Protein AF-0000000076551072 (afdb_homodimer)

Structure (mmCIF, N/CA/C/O backbone):
data_AF-0000000076551072-model_v1
#
loop_
_entity.id
_entity.type
_entity.pdbx_description
1 polymer 'YVTN family beta-propeller protein'
#
loop_
_atom_site.group_PDB
_atom_site.id
_atom_site.type_symbol
_atom_site.label_atom_id
_atom_site.label_alt_id
_atom_site.label_comp_id
_atom_site.label_asym_id
_atom_site.label_entity_id
_atom_site.label_seq_id
_atom_site.pdbx_PDB_ins_code
_atom_site.Cartn_x
_atom_site.Cartn_y
_atom_site.Cartn_z
_atom_site.occupancy
_atom_site.B_iso_or_equiv
_atom_site.auth_seq_id
_atom_site.auth_comp_id
_atom_site.auth_asym_id
_atom_site.auth_atom_id
_atom_site.pdbx_PDB_model_num
ATOM 1 N N . MET A 1 1 ? -1.046 21.547 30.141 1 57.41 1 MET A N 1
ATOM 2 C CA . MET A 1 1 ? -1.125 22.844 29.484 1 57.41 1 MET A CA 1
ATOM 3 C C . MET A 1 1 ? -2.574 23.297 29.328 1 57.41 1 MET A C 1
ATOM 5 O O . MET A 1 1 ? -3.473 22.453 29.188 1 57.41 1 MET A O 1
ATOM 9 N N . PRO A 1 2 ? -2.822 24.484 29.484 1 77.69 2 PRO A N 1
ATOM 10 C CA . PRO A 1 2 ? -4.199 24.938 29.281 1 77.69 2 PRO A CA 1
ATOM 11 C C . PRO A 1 2 ? -4.703 24.688 27.859 1 77.69 2 PRO A C 1
ATOM 13 O O . PRO A 1 2 ? -3.922 24.734 26.906 1 77.69 2 PRO A O 1
ATOM 16 N N . ILE A 1 3 ? -5.953 24.234 27.734 1 86.25 3 ILE A N 1
ATOM 17 C CA . ILE A 1 3 ? -6.516 24 26.406 1 86.25 3 ILE A CA 1
ATOM 18 C C . ILE A 1 3 ? -6.773 25.344 25.719 1 86.25 3 ILE A C 1
ATOM 20 O O . ILE A 1 3 ? -7.062 26.344 26.375 1 86.25 3 ILE A O 1
ATOM 24 N N . PRO A 1 4 ? -6.609 25.438 24.516 1 89.44 4 PRO A N 1
ATOM 25 C CA . PRO A 1 4 ? -6.785 26.703 23.797 1 89.44 4 PRO A CA 1
ATOM 26 C C . PRO A 1 4 ? -8.227 27.188 23.812 1 89.44 4 PRO A C 1
ATOM 28 O O . PRO A 1 4 ? -9.164 26.391 23.781 1 89.44 4 PRO A O 1
ATOM 31 N N . VAL A 1 5 ? -8.383 28.484 23.812 1 91.94 5 VAL A N 1
ATOM 32 C CA . VAL A 1 5 ? -9.68 29.141 23.703 1 91.94 5 VAL A CA 1
ATOM 33 C C . VAL A 1 5 ? -9.961 29.5 22.25 1 91.94 5 VAL A C 1
ATOM 35 O O . VAL A 1 5 ? -9.109 30.078 21.562 1 91.94 5 VAL A O 1
ATOM 38 N N . PRO A 1 6 ? -11.164 29.156 21.734 1 94.5 6 PRO A N 1
ATOM 39 C CA . PRO A 1 6 ? -11.469 29.516 20.344 1 94.5 6 PRO A CA 1
ATOM 40 C C . PRO A 1 6 ? -11.406 31.031 20.094 1 94.5 6 PRO A C 1
ATOM 42 O O . PRO A 1 6 ? -11.953 31.812 20.875 1 94.5 6 PRO A O 1
ATOM 45 N N . THR A 1 7 ? -10.758 31.438 19.062 1 93.31 7 THR A N 1
ATOM 46 C CA . THR A 1 7 ? -10.727 32.812 18.625 1 93.31 7 THR A CA 1
ATOM 47 C C . THR A 1 7 ? -11.914 33.125 17.703 1 93.31 7 THR A C 1
ATOM 49 O O . THR A 1 7 ? -12.07 32.5 16.656 1 93.31 7 THR A O 1
ATOM 52 N N . THR A 1 8 ? -12.75 34.094 18.062 1 95.81 8 THR A N 1
ATOM 53 C CA . THR A 1 8 ? -13.922 34.438 17.266 1 95.81 8 THR A CA 1
ATOM 54 C C . THR A 1 8 ? -13.508 35.031 15.906 1 95.81 8 THR A C 1
ATOM 56 O O . THR A 1 8 ? -12.781 36 15.844 1 95.81 8 THR A O 1
ATOM 59 N N . ILE A 1 9 ? -14 34.438 14.852 1 94.94 9 ILE A N 1
ATOM 60 C CA . ILE A 1 9 ? -13.617 34.906 13.523 1 94.94 9 ILE A CA 1
ATOM 61 C C . ILE A 1 9 ? -14.844 35.406 12.781 1 94.94 9 ILE A C 1
ATOM 63 O O . ILE A 1 9 ? -14.719 36.094 11.75 1 94.94 9 ILE A O 1
ATOM 67 N N . ALA A 1 10 ? -15.992 35.125 13.211 1 96.69 10 ALA A N 1
ATOM 68 C CA . ALA A 1 10 ? -17.234 35.594 12.625 1 96.69 10 ALA A CA 1
ATOM 69 C C . ALA A 1 10 ? -18.328 35.719 13.68 1 96.69 10 ALA A C 1
ATOM 71 O O . ALA A 1 10 ? -18.375 34.938 14.633 1 96.69 10 ALA A O 1
ATOM 72 N N . THR A 1 11 ? -19.172 36.656 13.562 1 96.81 11 THR A N 1
ATOM 73 C CA . THR A 1 11 ? -20.297 36.906 14.445 1 96.81 11 THR A CA 1
ATOM 74 C C . THR A 1 11 ? -21.578 37.125 13.641 1 96.81 11 THR A C 1
ATOM 76 O O . THR A 1 11 ? -21.578 37 12.414 1 96.81 11 THR A O 1
ATOM 79 N N . GLY A 1 12 ? -22.703 37.344 14.312 1 95.81 12 GLY A N 1
ATOM 80 C CA . GLY A 1 12 ? -23.938 37.688 13.648 1 95.81 12 GLY A CA 1
ATOM 81 C C . GLY A 1 12 ? -24.828 36.5 13.336 1 95.81 12 GLY A C 1
ATOM 82 O O . GLY A 1 12 ? -25.688 36.562 12.453 1 95.81 12 GLY A O 1
ATOM 83 N N . TYR A 1 13 ? -24.625 35.469 13.875 1 96.88 13 TYR A N 1
ATOM 84 C CA . TYR A 1 13 ? -25.5 34.312 13.758 1 96.88 13 TYR A CA 1
ATOM 85 C C . TYR A 1 13 ? -26.578 34.312 14.836 1 96.88 13 TYR A C 1
ATOM 87 O O . TYR A 1 13 ? -26.422 34.969 15.867 1 96.88 13 TYR A O 1
ATOM 95 N N . PHE A 1 14 ? -27.781 33.688 14.602 1 96.19 14 PHE A N 1
ATOM 96 C CA . PHE A 1 14 ? -28.953 33.688 15.469 1 96.19 14 PHE A CA 1
ATOM 97 C C . PHE A 1 14 ? -29.391 32.25 15.789 1 96.19 14 PHE A C 1
ATOM 99 O O . PHE A 1 14 ? -30.516 31.859 15.477 1 96.19 14 PHE A O 1
ATOM 106 N N . ASP A 1 15 ? -28.469 31.469 16.312 1 95.81 15 ASP A N 1
ATOM 107 C CA . ASP A 1 15 ? -28.688 30.078 16.719 1 95.81 15 ASP A CA 1
ATOM 108 C C . ASP A 1 15 ? -28.125 29.125 15.68 1 95.81 15 ASP A C 1
ATOM 110 O O . ASP A 1 15 ? -28.859 28.266 15.164 1 95.81 15 ASP A O 1
ATOM 114 N N . ALA A 1 16 ? -26.859 29.328 15.312 1 96.19 16 ALA A N 1
ATOM 115 C CA . ALA A 1 16 ? -26.141 28.453 14.383 1 96.19 16 ALA A CA 1
ATOM 116 C C . ALA A 1 16 ? -25.984 27.047 14.969 1 96.19 16 ALA A C 1
ATOM 118 O O . ALA A 1 16 ? -25.641 26.906 16.141 1 96.19 16 ALA A O 1
ATOM 119 N N . GLY A 1 17 ? -26.328 26.062 14.195 1 94.69 17 GLY A N 1
ATOM 120 C CA . GLY A 1 17 ? -26.266 24.672 14.625 1 94.69 17 GLY A CA 1
ATOM 121 C C . GLY A 1 17 ? -25.203 23.875 13.914 1 94.69 17 GLY A C 1
ATOM 122 O O . GLY A 1 17 ? -24.016 24.031 14.18 1 94.69 17 GLY A O 1
ATOM 123 N N . GLY A 1 18 ? -25.656 23.047 12.961 1 96.56 18 GLY A N 1
ATOM 124 C CA . GLY A 1 18 ? -24.75 22.188 12.219 1 96.56 18 GLY A CA 1
ATOM 125 C C . GLY A 1 18 ? -24.016 22.906 11.117 1 96.56 18 GLY A C 1
ATOM 126 O O . GLY A 1 18 ? -24.516 23.891 10.562 1 96.56 18 GLY A O 1
ATOM 127 N N . SER A 1 19 ? -22.844 22.438 10.828 1 97.81 19 SER A N 1
ATOM 128 C CA . SER A 1 19 ? -22.016 22.969 9.766 1 97.81 19 SER A CA 1
ATOM 129 C C . SER A 1 19 ? -21.203 21.875 9.086 1 97.81 19 SER A C 1
ATOM 131 O O . SER A 1 19 ? -21.047 20.781 9.633 1 97.81 19 SER A O 1
ATOM 133 N N . ASP A 1 20 ? -20.828 22.078 7.938 1 97.44 20 ASP A N 1
ATOM 134 C CA . ASP A 1 20 ? -19.969 21.172 7.172 1 97.44 20 ASP A CA 1
ATOM 135 C C . ASP A 1 20 ? -19.031 21.969 6.262 1 97.44 20 ASP A C 1
ATOM 137 O O . ASP A 1 20 ? -19.391 23.016 5.746 1 97.44 20 ASP A O 1
ATOM 141 N N . TYR A 1 21 ? -17.844 21.516 6.105 1 95.75 21 TYR A N 1
ATOM 142 C CA . TYR A 1 21 ? -16.75 22.234 5.445 1 95.75 21 TYR A CA 1
ATOM 143 C C . TYR A 1 21 ? -16.422 21.609 4.094 1 95.75 21 TYR A C 1
ATOM 145 O O . TYR A 1 21 ? -16.281 20.391 3.988 1 95.75 21 TYR A O 1
ATOM 153 N N . ARG A 1 22 ? -16.328 22.406 3.08 1 93.44 22 ARG A N 1
ATOM 154 C CA . ARG A 1 22 ? -15.867 22.016 1.753 1 93.44 22 ARG A CA 1
ATOM 155 C C . ARG A 1 22 ? -14.461 22.547 1.489 1 93.44 22 ARG A C 1
ATOM 157 O O . ARG A 1 22 ? -14.281 23.719 1.129 1 93.44 22 ARG A O 1
ATOM 164 N N . GLN A 1 23 ? -13.516 21.656 1.529 1 85.44 23 GLN A N 1
ATOM 165 C CA . GLN A 1 23 ? -12.109 22.047 1.404 1 85.44 23 GLN A CA 1
ATOM 166 C C . GLN A 1 23 ? -11.82 22.641 0.034 1 85.44 23 GLN A C 1
ATOM 168 O O . GLN A 1 23 ? -11.039 23.594 -0.081 1 85.44 23 GLN A O 1
ATOM 173 N N . LEU A 1 24 ? -12.453 22.141 -0.98 1 82.38 24 LEU A N 1
ATOM 174 C CA . LEU A 1 24 ? -12.195 22.562 -2.354 1 82.38 24 LEU A CA 1
ATOM 175 C C . LEU A 1 24 ? -12.414 24.062 -2.51 1 82.38 24 LEU A C 1
ATOM 177 O O . LEU A 1 24 ? -11.664 24.734 -3.225 1 82.38 24 LEU A O 1
ATOM 181 N N . THR A 1 25 ? -13.391 24.594 -1.852 1 86.88 25 THR A N 1
ATOM 182 C CA . THR A 1 25 ? -13.727 26.016 -2.008 1 86.88 25 THR A CA 1
ATOM 183 C C . THR A 1 25 ? -13.383 26.797 -0.74 1 86.88 25 THR A C 1
ATOM 185 O O . THR A 1 25 ? -13.68 27.984 -0.64 1 86.88 25 THR A O 1
ATOM 188 N N . ASP A 1 26 ? -12.836 26.078 0.289 1 88 26 ASP A N 1
ATOM 189 C CA . ASP A 1 26 ? -12.492 26.672 1.577 1 88 26 ASP A CA 1
ATOM 190 C C . ASP A 1 26 ? -13.711 27.312 2.232 1 88 26 ASP A C 1
ATOM 192 O O . ASP A 1 26 ? -13.625 28.406 2.779 1 88 26 ASP A O 1
ATOM 196 N N . GLN A 1 27 ? -14.844 26.656 2.143 1 94 27 GLN A N 1
ATOM 197 C CA . GLN A 1 27 ? -16.078 27.234 2.654 1 94 27 GLN A CA 1
ATOM 198 C C . GLN A 1 27 ? -16.703 26.344 3.725 1 94 27 GLN A C 1
ATOM 200 O O . GLN A 1 27 ? -16.797 25.125 3.547 1 94 27 GLN A O 1
ATOM 205 N N . LEU A 1 28 ? -17.031 26.938 4.773 1 97.12 28 LEU A N 1
ATOM 206 C CA . LEU A 1 28 ? -17.859 26.312 5.809 1 97.12 28 LEU A CA 1
ATOM 207 C C . LEU A 1 28 ? -19.328 26.656 5.59 1 97.12 28 LEU A C 1
ATOM 209 O O . LEU A 1 28 ? -19.719 27.828 5.555 1 97.12 28 LEU A O 1
ATOM 213 N N . TYR A 1 29 ? -20.156 25.688 5.406 1 98.25 29 TYR A N 1
ATOM 214 C CA . TYR A 1 29 ? -21.594 25.844 5.316 1 98.25 29 TYR A CA 1
ATOM 215 C C . TYR A 1 29 ? -22.25 25.734 6.691 1 98.25 29 TYR A C 1
ATOM 217 O O . TYR A 1 29 ? -21.953 24.812 7.449 1 98.25 29 TYR A O 1
ATOM 225 N N . ILE A 1 30 ? -23.109 26.672 6.984 1 98.5 30 ILE A N 1
ATOM 226 C CA . ILE A 1 30 ? -23.656 26.766 8.336 1 98.5 30 ILE A CA 1
ATOM 227 C C . ILE A 1 30 ? -25.172 26.891 8.281 1 98.5 30 ILE A C 1
ATOM 229 O O . ILE A 1 30 ? -25.703 27.766 7.594 1 98.5 30 ILE A O 1
ATOM 233 N N . ALA A 1 31 ? -25.828 26.078 8.992 1 98.38 31 ALA A N 1
ATOM 234 C CA . ALA A 1 31 ? -27.266 26.219 9.211 1 98.38 31 ALA A CA 1
ATOM 235 C C . ALA A 1 31 ? -27.562 27.172 10.359 1 98.38 31 ALA A C 1
ATOM 237 O O . ALA A 1 31 ? -27.125 26.938 11.492 1 98.38 31 ALA A O 1
ATOM 238 N N . ASP A 1 32 ? -28.25 28.172 10.094 1 98.06 32 ASP A N 1
ATOM 239 C CA . ASP A 1 32 ? -28.625 29.172 11.094 1 98.06 32 ASP A CA 1
ATOM 240 C C . ASP A 1 32 ? -30.125 29.141 11.375 1 98.06 32 ASP A C 1
ATOM 242 O O . ASP A 1 32 ? -30.891 29.812 10.688 1 98.06 32 ASP A O 1
ATOM 246 N N . ALA A 1 33 ? -30.5 28.516 12.445 1 97.06 33 ALA A N 1
ATOM 247 C CA . ALA A 1 33 ? -31.906 28.266 12.75 1 97.06 33 ALA A CA 1
ATOM 248 C C . ALA A 1 33 ? -32.625 29.562 13.039 1 97.06 33 ALA A C 1
ATOM 250 O O . ALA A 1 33 ? -33.781 29.75 12.609 1 97.06 33 ALA A O 1
ATOM 251 N N . GLY A 1 34 ? -32.031 30.406 13.789 1 96.62 34 GLY A N 1
ATOM 252 C CA . GLY A 1 34 ? -32.688 31.641 14.188 1 96.62 34 GLY A CA 1
ATOM 253 C C . GLY A 1 34 ? -32.906 32.594 13.031 1 96.62 34 GLY A C 1
ATOM 254 O O . GLY A 1 34 ? -33.906 33.312 13 1 96.62 34 GLY A O 1
ATOM 255 N N . ALA A 1 35 ? -31.984 32.594 12.094 1 96.62 35 ALA A N 1
ATOM 256 C CA . ALA A 1 35 ? -32.094 33.5 10.938 1 96.62 35 ALA A CA 1
ATOM 257 C C . ALA A 1 35 ? -32.812 32.781 9.789 1 96.62 35 ALA A C 1
ATOM 259 O O . ALA A 1 35 ? -33.188 33.438 8.797 1 96.62 35 ALA A O 1
ATOM 260 N N . ASN A 1 36 ? -33.031 31.5 9.875 1 97.88 36 ASN A N 1
ATOM 261 C CA . ASN A 1 36 ? -33.656 30.703 8.828 1 97.88 36 ASN A CA 1
ATOM 262 C C . ASN A 1 36 ? -32.906 30.812 7.512 1 97.88 36 ASN A C 1
ATOM 264 O O . ASN A 1 36 ? -33.5 31.031 6.461 1 97.88 36 ASN A O 1
ATOM 268 N N . THR A 1 37 ? -31.594 30.719 7.605 1 98.19 37 THR A N 1
ATOM 269 C CA . THR A 1 37 ? -30.719 30.828 6.441 1 98.19 37 THR A CA 1
ATOM 270 C C . THR A 1 37 ? -29.656 29.734 6.457 1 98.19 37 THR A C 1
ATOM 272 O O . THR A 1 37 ? -29.422 29.109 7.488 1 98.19 37 THR A O 1
ATOM 275 N N . ILE A 1 38 ? -29.078 29.453 5.328 1 98.5 38 ILE A N 1
ATOM 276 C CA . ILE A 1 38 ? -27.797 28.766 5.172 1 98.5 38 ILE A CA 1
ATOM 277 C C . ILE A 1 38 ? -26.719 29.781 4.789 1 98.5 38 ILE A C 1
ATOM 279 O O . ILE A 1 38 ? -26.891 30.531 3.828 1 98.5 38 ILE A O 1
ATOM 283 N N . ASN A 1 39 ? -25.688 29.844 5.559 1 98.19 39 ASN A N 1
ATOM 284 C CA . ASN A 1 39 ? -24.594 30.766 5.348 1 98.19 39 ASN A CA 1
ATOM 285 C C . ASN A 1 39 ? -23.312 30.047 4.961 1 98.19 39 ASN A C 1
ATOM 287 O O . ASN A 1 39 ? -23.172 28.844 5.188 1 98.19 39 ASN A O 1
ATOM 291 N N . ALA A 1 40 ? -22.469 30.766 4.32 1 97.69 40 ALA A N 1
ATOM 292 C CA . ALA A 1 40 ? -21.094 30.312 4.098 1 97.69 40 ALA A CA 1
ATOM 293 C C . ALA A 1 40 ? -20.094 31.25 4.762 1 97.69 40 ALA A C 1
ATOM 295 O O . ALA A 1 40 ? -20.312 32.469 4.84 1 97.69 40 ALA A O 1
ATOM 296 N N . LEU A 1 41 ? -19.078 30.688 5.297 1 97.56 41 LEU A N 1
ATOM 297 C CA . LEU A 1 41 ? -17.922 31.406 5.824 1 97.56 41 LEU A CA 1
ATOM 298 C C . LEU A 1 41 ? -16.625 30.859 5.234 1 97.56 41 LEU A C 1
ATOM 300 O O . LEU A 1 41 ? -16.375 29.656 5.309 1 97.56 41 LEU A O 1
ATOM 304 N N . THR A 1 42 ? -15.844 31.688 4.594 1 93.12 42 THR A N 1
ATOM 305 C CA . THR A 1 42 ? -14.516 31.25 4.176 1 93.12 42 THR A CA 1
ATOM 306 C C . THR A 1 42 ? -13.617 31.016 5.387 1 93.12 42 THR A C 1
ATOM 308 O O . THR A 1 42 ? -13.43 31.922 6.211 1 93.12 42 THR A O 1
ATOM 311 N N . ALA A 1 43 ? -13.078 29.859 5.473 1 88.69 43 ALA A N 1
ATOM 312 C CA . ALA A 1 43 ? -12.336 29.453 6.668 1 88.69 43 ALA A CA 1
ATOM 313 C C . ALA A 1 43 ? -11.094 30.328 6.855 1 88.69 43 ALA A C 1
ATOM 315 O O . ALA A 1 43 ? -10.75 30.688 7.98 1 88.69 43 ALA A O 1
ATOM 316 N N . HIS A 1 44 ? -10.438 30.766 5.789 1 78.88 44 HIS A N 1
ATOM 317 C CA . HIS A 1 44 ? -9.141 31.422 5.934 1 78.88 44 HIS A CA 1
ATOM 318 C C . HIS A 1 44 ? -9.258 32.938 5.766 1 78.88 44 HIS A C 1
ATOM 320 O O . HIS A 1 44 ? -8.484 33.688 6.355 1 78.88 44 HIS A O 1
ATOM 326 N N . THR A 1 45 ? -10.289 33.406 4.938 1 82.5 45 THR A N 1
ATOM 327 C CA . THR A 1 45 ? -10.438 34.844 4.738 1 82.5 45 THR A CA 1
ATOM 328 C C . THR A 1 45 ? -11.523 35.406 5.645 1 82.5 45 THR A C 1
ATOM 330 O O . THR A 1 45 ? -11.656 36.625 5.793 1 82.5 45 THR A O 1
ATOM 333 N N . HIS A 1 46 ? -12.367 34.562 6.223 1 91.31 46 HIS A N 1
ATOM 334 C CA . HIS A 1 46 ? -13.359 34.906 7.227 1 91.31 46 HIS A CA 1
ATOM 335 C C . HIS A 1 46 ? -14.445 35.812 6.641 1 91.31 46 HIS A C 1
ATOM 337 O O . HIS A 1 46 ? -14.914 36.75 7.305 1 91.31 46 HIS A O 1
ATOM 343 N N . VAL A 1 47 ? -14.789 35.562 5.426 1 93.81 47 VAL A N 1
ATOM 344 C CA . VAL A 1 47 ? -15.867 36.281 4.777 1 93.81 47 VAL A CA 1
ATOM 345 C C . VAL A 1 47 ? -17.172 35.5 4.883 1 93.81 47 VAL A C 1
ATOM 347 O O . VAL A 1 47 ? -17.234 34.344 4.449 1 93.81 47 VAL A O 1
ATOM 350 N N . LYS A 1 48 ? -18.219 36.094 5.496 1 96.5 48 LYS A N 1
ATOM 351 C CA . LYS A 1 48 ? -19.531 35.469 5.652 1 96.5 48 LYS A CA 1
ATOM 352 C C . LYS A 1 48 ? -20.453 35.875 4.5 1 96.5 48 LYS A C 1
ATOM 354 O O . LYS A 1 48 ? -20.5 37.031 4.109 1 96.5 48 LYS A O 1
ATOM 359 N N . THR A 1 49 ? -21.109 34.969 3.914 1 97.19 49 THR A N 1
ATOM 360 C CA . THR A 1 49 ? -22.094 35.188 2.854 1 97.19 49 THR A CA 1
ATOM 361 C C . THR A 1 49 ? -23.344 34.375 3.094 1 97.19 49 THR A C 1
ATOM 363 O O . THR A 1 49 ? -23.281 33.25 3.58 1 97.19 49 THR A O 1
ATOM 366 N N . VAL A 1 50 ? -24.516 34.938 2.801 1 97.62 50 VAL A N 1
ATOM 367 C CA . VAL A 1 50 ? -25.766 34.188 2.84 1 97.62 50 VAL A CA 1
ATOM 368 C C . VAL A 1 50 ? -25.938 33.438 1.53 1 97.62 50 VAL A C 1
ATOM 370 O O . VAL A 1 50 ? -25.953 34.031 0.451 1 97.62 50 VAL A O 1
ATOM 373 N N . LEU A 1 51 ? -26.078 32.125 1.599 1 97.88 51 LEU A N 1
ATOM 374 C CA . LEU A 1 51 ? -26.188 31.297 0.403 1 97.88 51 LEU A CA 1
ATOM 375 C C . LEU A 1 51 ? -27.641 30.984 0.085 1 97.88 51 LEU A C 1
ATOM 377 O O . LEU A 1 51 ? -28 30.75 -1.072 1 97.88 51 LEU A O 1
ATOM 381 N N . GLY A 1 52 ? -28.453 30.922 1.103 1 98.38 52 GLY A N 1
ATOM 382 C CA . GLY A 1 52 ? -29.844 30.562 0.917 1 98.38 52 GLY A CA 1
ATOM 383 C C . GLY A 1 52 ? -30.75 31.094 2.021 1 98.38 52 GLY A C 1
ATOM 384 O O . GLY A 1 52 ? -30.328 31.203 3.174 1 98.38 52 GLY A O 1
ATOM 385 N N . THR A 1 53 ? -32.031 31.297 1.673 1 98.12 53 THR A N 1
ATOM 386 C CA . THR A 1 53 ? -33.031 31.812 2.602 1 98.12 53 THR A CA 1
ATOM 387 C C . THR A 1 53 ? -34.312 31 2.541 1 98.12 53 THR A C 1
ATOM 389 O O . THR A 1 53 ? -34.438 30.078 1.737 1 98.12 53 THR A O 1
ATOM 392 N N . GLY A 1 54 ? -35.219 31.281 3.504 1 97.69 54 GLY A N 1
ATOM 393 C CA . GLY A 1 54 ? -36.562 30.719 3.463 1 97.69 54 GLY A CA 1
ATOM 394 C C . GLY A 1 54 ? -36.688 29.438 4.266 1 97.69 54 GLY A C 1
ATOM 395 O O . GLY A 1 54 ? -37.719 28.75 4.188 1 97.69 54 GLY A O 1
ATOM 396 N N . TYR A 1 55 ? -35.75 29.094 5.023 1 97.81 55 TYR A N 1
ATOM 397 C CA . TYR A 1 55 ? -35.781 27.859 5.797 1 97.81 55 TYR A CA 1
ATOM 398 C C . TYR A 1 55 ? -36.656 28.016 7.023 1 97.81 55 TYR A C 1
ATOM 400 O O . TYR A 1 55 ? -37.062 29.125 7.387 1 97.81 55 TYR A O 1
ATOM 408 N N . ASN A 1 56 ? -37.094 26.922 7.523 1 96.69 56 ASN A N 1
ATOM 409 C CA . ASN A 1 56 ? -37.812 26.844 8.797 1 96.69 56 ASN A CA 1
ATOM 410 C C . ASN A 1 56 ? -36.938 26.234 9.883 1 96.69 56 ASN A C 1
ATOM 412 O O . ASN A 1 56 ? -37 25.016 10.133 1 96.69 56 ASN A O 1
ATOM 416 N N . ALA A 1 57 ? -36.125 27 10.57 1 96.5 57 ALA A N 1
ATOM 417 C CA . ALA A 1 57 ? -35.25 26.625 11.672 1 96.5 57 ALA A CA 1
ATOM 418 C C . ALA A 1 57 ? -34.312 25.484 11.266 1 96.5 57 ALA A C 1
ATOM 420 O O . ALA A 1 57 ? -34.344 24.406 11.867 1 96.5 57 ALA A O 1
ATOM 421 N N . PRO A 1 58 ? -33.5 25.656 10.219 1 97.5 58 PRO A N 1
ATOM 422 C CA . PRO A 1 58 ? -32.531 24.609 9.867 1 97.5 58 PRO A CA 1
ATOM 423 C C . PRO A 1 58 ? -31.578 24.266 11 1 97.5 58 PRO A C 1
ATOM 425 O O . PRO A 1 58 ? -30.984 25.172 11.602 1 97.5 58 PRO A O 1
ATOM 428 N N . SER A 1 59 ? -31.438 23.016 11.305 1 96.31 59 SER A N 1
ATOM 429 C CA . SER A 1 59 ? -30.641 22.562 12.445 1 96.31 59 SER A CA 1
ATOM 430 C C . SER A 1 59 ? -29.266 22.078 12 1 96.31 59 SER A C 1
ATOM 432 O O . SER A 1 59 ? -28.297 22.156 12.758 1 96.31 59 SER A O 1
ATOM 434 N N . ASP A 1 60 ? -29.172 21.391 10.859 1 97.81 60 ASP A N 1
ATOM 435 C CA . ASP A 1 60 ? -27.922 20.828 10.375 1 97.81 60 ASP A CA 1
ATOM 436 C C . ASP A 1 60 ? -27.844 20.891 8.852 1 97.81 60 ASP A C 1
ATOM 438 O O . ASP A 1 60 ? -28.859 21.031 8.18 1 97.81 60 ASP A O 1
ATOM 442 N N . ILE A 1 61 ? -26.656 20.906 8.344 1 98.31 61 ILE A N 1
ATOM 443 C CA . ILE A 1 61 ? -26.375 20.766 6.922 1 98.31 61 ILE A CA 1
ATOM 444 C C . ILE A 1 61 ? -25.219 19.781 6.727 1 98.31 61 ILE A C 1
ATOM 446 O O . ILE A 1 61 ? -24.203 19.859 7.414 1 98.31 61 ILE A O 1
ATOM 450 N N . GLU A 1 62 ? -25.391 18.812 5.891 1 98.06 62 GLU A N 1
ATOM 451 C CA . GLU A 1 62 ? -24.375 17.828 5.512 1 98.06 62 GLU A CA 1
ATOM 452 C C . GLU A 1 62 ? -24.156 17.828 4 1 98.06 62 GLU A C 1
ATOM 454 O O . GLU A 1 62 ? -25.109 17.672 3.232 1 98.06 62 GLU A O 1
ATOM 459 N N . LEU A 1 63 ? -22.953 18.078 3.619 1 97 63 LEU A N 1
ATOM 460 C CA . LEU A 1 63 ? -22.609 18.031 2.201 1 97 63 LEU A CA 1
ATOM 461 C C . LEU A 1 63 ? -22.531 16.594 1.707 1 97 63 LEU A C 1
ATOM 463 O O . LEU A 1 63 ? -21.953 15.734 2.385 1 97 63 LEU A O 1
ATOM 467 N N . SER A 1 64 ? -23.094 16.406 0.536 1 95.38 64 SER A N 1
ATOM 468 C CA . SER A 1 64 ? -23.047 15.094 -0.085 1 95.38 64 SER A CA 1
ATOM 469 C C . SER A 1 64 ? -21.641 14.781 -0.598 1 95.38 64 SER A C 1
ATOM 471 O O . SER A 1 64 ? -20.906 15.688 -0.994 1 95.38 64 SER A O 1
ATOM 473 N N . SER A 1 65 ? -21.344 13.477 -0.614 1 90.5 65 SER A N 1
ATOM 474 C CA . SER A 1 65 ? -20.047 13.031 -1.103 1 90.5 65 SER A CA 1
ATOM 475 C C . SER A 1 65 ? -19.922 13.219 -2.611 1 90.5 65 SER A C 1
ATOM 477 O O . SER A 1 65 ? -18.812 13.211 -3.158 1 90.5 65 SER A O 1
ATOM 479 N N . ASP A 1 66 ? -21 13.406 -3.283 1 90.5 66 ASP A N 1
ATOM 480 C CA . ASP A 1 66 ? -20.953 13.555 -4.734 1 90.5 66 ASP A CA 1
ATOM 481 C C . ASP A 1 66 ? -20.453 14.938 -5.125 1 90.5 66 ASP A C 1
ATOM 483 O O . ASP A 1 66 ? -20.141 15.188 -6.297 1 90.5 66 ASP A O 1
ATOM 487 N N . GLY A 1 67 ? -20.391 15.836 -4.145 1 90.5 67 GLY A N 1
ATOM 488 C CA . GLY A 1 67 ? -19.812 17.141 -4.352 1 90.5 67 GLY A CA 1
ATOM 489 C C . GLY A 1 67 ? -20.75 18.125 -5.027 1 90.5 67 GLY A C 1
ATOM 490 O O . GLY A 1 67 ? -20.375 19.25 -5.332 1 90.5 67 GLY A O 1
ATOM 491 N N . ILE A 1 68 ? -22.031 17.734 -5.184 1 93.12 68 ILE A N 1
ATOM 492 C CA . ILE A 1 68 ? -22.922 18.609 -5.922 1 93.12 68 ILE A CA 1
ATOM 493 C C . ILE A 1 68 ? -24.188 18.859 -5.102 1 93.12 68 ILE A C 1
ATOM 495 O O . ILE A 1 68 ? -24.953 19.781 -5.402 1 93.12 68 ILE A O 1
ATOM 499 N N . HIS A 1 69 ? -24.406 18.141 -4.035 1 95.88 69 HIS A N 1
ATOM 500 C CA . HIS A 1 69 ? -25.625 18.297 -3.25 1 95.88 69 HIS A CA 1
ATOM 501 C C . HIS A 1 69 ? -25.312 18.516 -1.774 1 95.88 69 HIS A C 1
ATOM 503 O O . HIS A 1 69 ? -24.188 18.297 -1.339 1 95.88 69 HIS A O 1
ATOM 509 N N . ALA A 1 70 ? -26.297 18.938 -1.07 1 97.88 70 ALA A N 1
ATOM 510 C CA . ALA A 1 70 ? -26.297 19.047 0.386 1 97.88 70 ALA A CA 1
ATOM 511 C C . ALA A 1 70 ? -27.641 18.578 0.961 1 97.88 70 ALA A C 1
ATOM 513 O O . ALA A 1 70 ? -28.656 18.578 0.268 1 97.88 70 ALA A O 1
ATOM 514 N N . TYR A 1 71 ? -27.609 18.141 2.127 1 98.31 71 TYR A N 1
ATOM 515 C CA . TYR A 1 71 ? -28.812 17.781 2.893 1 98.31 71 TYR A CA 1
ATOM 516 C C . TYR A 1 71 ? -28.969 18.688 4.105 1 98.31 71 TYR A C 1
ATOM 518 O O . TYR A 1 71 ? -27.984 19 4.789 1 98.31 71 TYR A O 1
ATOM 526 N N . VAL A 1 72 ? -30.172 19.141 4.32 1 98.38 72 VAL A N 1
ATOM 527 C CA . VAL A 1 72 ? -30.469 20.062 5.41 1 98.38 72 VAL A CA 1
ATOM 528 C C . VAL A 1 72 ? -31.625 19.531 6.25 1 98.38 72 VAL A C 1
ATOM 530 O O . VAL A 1 72 ? -32.625 19.062 5.711 1 98.38 72 VAL A O 1
ATOM 533 N N . THR A 1 73 ? -31.453 19.531 7.535 1 97.94 73 THR A N 1
ATOM 534 C CA . THR A 1 73 ? -32.562 19.219 8.445 1 97.94 73 THR A CA 1
ATOM 535 C C . THR A 1 73 ? -33.219 20.484 8.93 1 97.94 73 THR A C 1
ATOM 537 O O . THR A 1 73 ? -32.562 21.484 9.203 1 97.94 73 THR A O 1
ATOM 540 N N . GLU A 1 74 ? -34.531 20.453 8.984 1 96.06 74 GLU A N 1
ATOM 541 C CA . GLU A 1 74 ? -35.344 21.516 9.555 1 96.06 74 GLU A CA 1
ATOM 542 C C . GLU A 1 74 ? -36.094 21.047 10.789 1 96.06 74 GLU A C 1
ATOM 544 O O . GLU A 1 74 ? -36.781 20.016 10.75 1 96.06 74 GLU A O 1
ATOM 549 N N . ASN A 1 75 ? -35.906 21.766 11.773 1 87.31 75 ASN A N 1
ATOM 550 C CA . ASN A 1 75 ? -36.688 21.531 12.984 1 87.31 75 ASN A CA 1
ATOM 551 C C . ASN A 1 75 ? -38.031 22.281 12.953 1 87.31 75 ASN A C 1
ATOM 553 O O . ASN A 1 75 ? -38.031 23.516 12.867 1 87.31 75 ASN A O 1
ATOM 557 N N . PRO A 1 76 ? -39.312 21.516 12.758 1 76.81 76 PRO A N 1
ATOM 558 C CA . PRO A 1 76 ? -39.5 20.359 13.633 1 76.81 76 PRO A CA 1
ATOM 559 C C . PRO A 1 76 ? -39.219 19.031 12.922 1 76.81 76 PRO A C 1
ATOM 561 O O . PRO 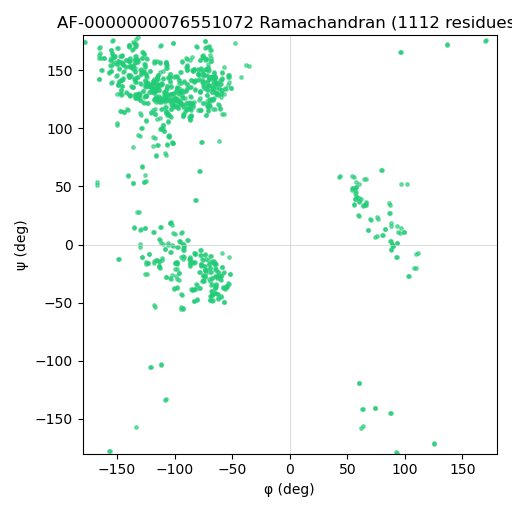A 1 76 ? -38.812 18.062 13.57 1 76.81 76 PRO A O 1
ATOM 564 N N . GLY A 1 77 ? -39.438 19.141 11.453 1 89.88 77 GLY A N 1
ATOM 565 C CA . GLY A 1 77 ? -39.344 17.719 11.148 1 89.88 77 GLY A CA 1
ATOM 566 C C . GLY A 1 77 ? -39.219 17.422 9.664 1 89.88 77 GLY A C 1
ATOM 567 O O . GLY A 1 77 ? -39.938 16.578 9.141 1 89.88 77 GLY A O 1
ATOM 568 N N . THR A 1 78 ? -38.312 18.031 8.914 1 96.44 78 THR A N 1
ATOM 569 C CA . THR A 1 78 ? -38.125 17.781 7.484 1 96.44 78 THR A CA 1
ATOM 570 C C . THR A 1 78 ? -36.656 17.594 7.133 1 96.44 78 THR A C 1
ATOM 572 O O . THR A 1 78 ? -35.781 18.266 7.699 1 96.44 78 THR A O 1
ATOM 575 N N . LEU A 1 79 ? -36.375 16.656 6.266 1 97.88 79 LEU A N 1
ATOM 576 C CA . LEU A 1 79 ? -35.062 16.484 5.633 1 97.88 79 LEU A CA 1
ATOM 577 C C . LEU A 1 79 ? -35.125 16.922 4.168 1 97.88 79 LEU A C 1
ATOM 579 O O . LEU A 1 79 ? -35.906 16.406 3.391 1 97.88 79 LEU A O 1
ATOM 583 N N . LEU A 1 80 ? -34.25 17.859 3.805 1 98.19 80 LEU A N 1
ATOM 584 C CA . LEU A 1 80 ? -34.219 18.453 2.469 1 98.19 80 LEU A CA 1
ATOM 585 C C . LEU A 1 80 ? -32.969 18.062 1.729 1 98.19 80 LEU A C 1
ATOM 587 O O . LEU A 1 80 ? -31.938 17.781 2.352 1 98.19 80 LEU A O 1
ATOM 591 N N . LYS A 1 81 ? -33.094 17.969 0.442 1 98.12 81 LYS A N 1
ATOM 592 C CA . LYS A 1 81 ? -31.953 17.844 -0.461 1 98.12 81 LYS A CA 1
ATOM 593 C C . LYS A 1 81 ? -31.875 19.016 -1.421 1 98.12 81 LYS A C 1
ATOM 595 O O . LYS A 1 81 ? -32.906 19.438 -1.984 1 98.12 81 LYS A O 1
ATOM 600 N N . LEU A 1 82 ? -30.688 19.609 -1.518 1 98 82 LEU A N 1
ATOM 601 C CA . LEU A 1 82 ? -30.484 20.766 -2.383 1 98 82 LEU A CA 1
ATOM 602 C C . LEU A 1 82 ? -29.25 20.594 -3.242 1 98 82 LEU A C 1
ATOM 604 O O . LEU A 1 82 ? -28.344 19.828 -2.893 1 98 82 LEU A O 1
ATOM 608 N N . SER A 1 83 ? -29.266 21.375 -4.355 1 97 83 SER A N 1
ATOM 609 C CA . SER A 1 83 ? -28.031 21.547 -5.133 1 97 83 SER A CA 1
ATOM 610 C C . SER A 1 83 ? -27.141 22.625 -4.523 1 97 83 SER A C 1
ATOM 612 O O . SER A 1 83 ? -27.641 23.656 -4.047 1 97 83 SER A O 1
ATOM 614 N N . LEU A 1 84 ? -25.844 22.359 -4.555 1 95.5 84 LEU A N 1
ATOM 615 C CA . LEU A 1 84 ? -24.906 23.312 -3.996 1 95.5 84 LEU A CA 1
ATOM 616 C C . LEU A 1 84 ? -24.875 24.594 -4.832 1 95.5 84 LEU A C 1
ATOM 618 O O . LEU A 1 84 ? -24.391 25.641 -4.371 1 95.5 84 LEU A O 1
ATOM 622 N N . THR A 1 85 ? -25.438 24.531 -6.027 1 94.31 85 THR A N 1
ATOM 623 C CA . THR A 1 85 ? -25.453 25.703 -6.895 1 94.31 85 THR A CA 1
ATOM 624 C C . THR A 1 85 ? -26.625 26.625 -6.527 1 94.31 85 THR A C 1
ATOM 626 O O . THR A 1 85 ? -26.656 27.781 -6.945 1 94.31 85 THR A O 1
ATOM 629 N N . ASN A 1 86 ? -27.562 26.141 -5.801 1 97.56 86 ASN A N 1
ATOM 630 C CA . ASN A 1 86 ? -28.703 26.922 -5.328 1 97.56 86 ASN A CA 1
ATOM 631 C C . ASN A 1 86 ? -29.219 26.391 -3.988 1 97.56 86 ASN A C 1
ATOM 633 O O . ASN A 1 86 ? -30.031 25.469 -3.945 1 97.56 86 ASN A O 1
ATOM 637 N N . LEU A 1 87 ? -28.891 27.125 -2.926 1 98 87 LEU A N 1
ATOM 638 C CA . LEU A 1 87 ? -29.203 26.656 -1.585 1 98 87 LEU A CA 1
ATOM 639 C C . LEU A 1 87 ? -30.406 27.391 -1.012 1 98 87 LEU A C 1
ATOM 641 O O . LEU A 1 87 ? -30.625 27.391 0.203 1 98 87 LEU A O 1
ATOM 645 N N . ASN A 1 88 ? -31.219 28.031 -1.891 1 98.25 88 ASN A N 1
ATOM 646 C CA . ASN A 1 88 ? -32.5 28.547 -1.426 1 98.25 88 ASN A CA 1
ATOM 647 C C . ASN A 1 88 ? -33.5 27.406 -1.137 1 98.25 88 ASN A C 1
ATOM 649 O O . ASN A 1 88 ? -33.594 26.453 -1.903 1 98.25 88 ASN A O 1
ATOM 653 N N . ARG A 1 89 ? -34.156 27.578 -0.042 1 97.81 89 ARG A N 1
ATOM 654 C CA . ARG A 1 89 ? -35.094 26.531 0.368 1 97.81 89 ARG A CA 1
ATOM 655 C C . ARG A 1 89 ? -36.094 26.234 -0.736 1 97.81 89 ARG A C 1
ATOM 657 O O . ARG A 1 89 ? -36.5 25.094 -0.908 1 97.81 89 ARG A O 1
ATOM 664 N N . ALA A 1 90 ? -36.531 27.281 -1.487 1 97.38 90 ALA A N 1
ATOM 665 C CA . ALA A 1 90 ? -37.531 27.141 -2.547 1 97.38 90 ALA A CA 1
ATOM 666 C C . ALA A 1 90 ? -37.062 26.125 -3.596 1 97.38 90 ALA A C 1
ATOM 668 O O . ALA A 1 90 ? -37.906 25.531 -4.285 1 97.38 90 ALA A O 1
ATOM 669 N N . ALA A 1 91 ? -35.812 25.938 -3.689 1 97.88 91 ALA A N 1
ATOM 670 C CA . ALA A 1 91 ? -35.25 25.016 -4.691 1 97.88 91 ALA A CA 1
ATOM 671 C C . ALA A 1 91 ? -35.062 23.625 -4.105 1 97.88 91 ALA A C 1
ATOM 673 O O . ALA A 1 91 ? -34.625 22.703 -4.809 1 97.88 91 ALA A O 1
ATOM 674 N N . ALA A 1 92 ? -35.406 23.406 -2.863 1 97.75 92 ALA A N 1
ATOM 675 C CA . ALA A 1 92 ? -35.125 22.156 -2.166 1 97.75 92 ALA A CA 1
ATOM 676 C C . ALA A 1 92 ? -36.125 21.062 -2.564 1 97.75 92 ALA A C 1
ATOM 678 O O . ALA A 1 92 ? -37.25 21.359 -2.9 1 97.75 92 ALA A O 1
ATOM 679 N N . THR A 1 93 ? -35.688 19.891 -2.605 1 97.69 93 THR A N 1
ATOM 680 C CA . THR A 1 93 ? -36.531 18.703 -2.662 1 97.69 93 THR A CA 1
ATOM 681 C C . THR A 1 93 ? -36.75 18.109 -1.272 1 97.69 93 THR A C 1
ATOM 683 O O . THR A 1 93 ? -35.75 17.891 -0.546 1 97.69 93 THR A O 1
ATOM 686 N N . VAL A 1 94 ? -37.969 17.844 -0.904 1 97.62 94 VAL A N 1
ATOM 687 C CA . VAL A 1 94 ? -38.25 17.188 0.368 1 97.62 94 VAL A CA 1
ATOM 688 C C . VAL A 1 94 ? -37.969 15.695 0.253 1 97.62 94 VAL A C 1
ATOM 690 O O . VAL A 1 94 ? -38.625 14.984 -0.515 1 97.62 94 VAL A O 1
ATOM 693 N N . VAL A 1 95 ? -37 15.219 1 1 98.06 95 VAL A N 1
ATOM 694 C CA . VAL A 1 95 ? -36.656 13.805 1.013 1 98.06 95 VAL A CA 1
ATOM 695 C C . VAL A 1 95 ? -37.625 13.039 1.906 1 98.06 95 VAL A C 1
ATOM 697 O O . VAL A 1 95 ? -38.156 12 1.513 1 98.06 95 VAL A O 1
ATOM 700 N N . ALA A 1 96 ? -37.844 13.586 3.102 1 97.62 96 ALA A N 1
ATOM 701 C CA . ALA A 1 96 ? -38.75 13.023 4.086 1 97.62 96 ALA A CA 1
ATOM 702 C C . ALA A 1 96 ? -39.25 14.094 5.043 1 97.62 96 ALA A C 1
ATOM 704 O O . ALA A 1 96 ? -38.562 15.078 5.301 1 97.62 96 ALA A O 1
ATOM 705 N N . SER A 1 97 ? -40.5 13.906 5.559 1 96.5 97 SER A N 1
ATOM 706 C CA . SER A 1 97 ? -41.094 14.82 6.523 1 96.5 97 SER A CA 1
ATOM 707 C C . SER A 1 97 ? -41.781 14.055 7.66 1 96.5 97 SER A C 1
ATOM 709 O O . SER A 1 97 ? -41.719 12.828 7.703 1 96.5 97 SER A O 1
ATOM 711 N N . GLY A 1 98 ? -42.25 14.82 8.641 1 95.44 98 GLY A N 1
ATOM 712 C CA . GLY A 1 98 ? -42.969 14.211 9.734 1 95.44 98 GLY A CA 1
ATOM 713 C C . GLY A 1 98 ? -42.094 13.75 10.867 1 95.44 98 GLY A C 1
ATOM 714 O O . GLY A 1 98 ? -42.469 12.898 11.672 1 95.44 98 GLY A O 1
ATOM 715 N N . PHE A 1 99 ? -40.906 14.195 10.914 1 95.62 99 PHE A N 1
ATOM 716 C CA . PHE A 1 99 ? -40.062 13.914 12.055 1 95.62 99 PHE A CA 1
ATOM 717 C C . PHE A 1 99 ? -40.5 14.688 13.289 1 95.62 99 PHE A C 1
ATOM 719 O O . PHE A 1 99 ? -41.25 15.664 13.172 1 95.62 99 PHE A O 1
ATOM 726 N N . ASN A 1 100 ? -40.094 14.227 14.461 1 95.31 100 ASN A N 1
ATOM 727 C CA . ASN A 1 100 ? -40.375 14.898 15.719 1 95.31 100 ASN A CA 1
ATOM 728 C C . ASN A 1 100 ? -39.094 15.352 16.422 1 95.31 100 ASN A C 1
ATOM 730 O O . ASN A 1 100 ? -38.531 14.617 17.234 1 95.31 100 ASN A O 1
ATOM 734 N N . GLY A 1 101 ? -38.688 16.609 16.141 1 94 101 GLY A N 1
ATOM 735 C CA . GLY A 1 101 ? -37.469 17.125 16.734 1 94 101 GLY A CA 1
ATOM 736 C C . GLY A 1 101 ? -36.219 16.641 16.031 1 94 101 GLY A C 1
ATOM 737 O O . GLY A 1 101 ? -35.375 16 16.641 1 94 101 GLY A O 1
ATOM 738 N N . ILE A 1 102 ? -36 16.969 14.812 1 94.06 102 ILE A N 1
ATOM 739 C CA . ILE A 1 102 ? -34.844 16.531 14.016 1 94.06 102 ILE A CA 1
ATOM 740 C C . ILE A 1 102 ? -33.656 17.406 14.328 1 94.06 102 ILE A C 1
ATOM 742 O O . ILE A 1 102 ? -33.75 18.609 14.508 1 94.06 102 ILE A O 1
ATOM 746 N N . ASP A 1 103 ? -32.5 16.797 14.555 1 95.38 103 ASP A N 1
ATOM 747 C CA . ASP A 1 103 ? -31.281 17.516 14.859 1 95.38 103 ASP A CA 1
ATOM 748 C C . ASP A 1 103 ? -30.188 17.203 13.828 1 95.38 103 ASP A C 1
ATOM 750 O O . ASP A 1 103 ? -30.312 17.562 12.656 1 95.38 103 ASP A O 1
ATOM 754 N N . GLN A 1 104 ? -29.156 16.391 14.125 1 97.75 104 GLN A N 1
ATOM 755 C CA . GLN A 1 104 ? -28.078 16.109 13.188 1 97.75 104 GLN A CA 1
ATOM 756 C C . GLN A 1 104 ? -28.469 14.992 12.219 1 97.75 104 GLN A C 1
ATOM 758 O O . GLN A 1 104 ? -29.219 14.094 12.578 1 97.75 104 GLN A O 1
ATOM 763 N N . VAL A 1 105 ? -27.906 15.039 11.016 1 98.06 105 VAL A N 1
ATOM 764 C CA . VAL A 1 105 ? -28.094 14.008 10.008 1 98.06 105 VAL A CA 1
ATOM 765 C C . VAL A 1 105 ? -26.734 13.422 9.609 1 98.06 105 VAL A C 1
ATOM 767 O O . VAL A 1 105 ? -25.75 14.148 9.516 1 98.06 105 VAL A O 1
ATOM 770 N N . ALA A 1 106 ? -26.656 12.109 9.492 1 98.19 106 ALA A N 1
ATOM 771 C CA . ALA A 1 106 ? -25.5 11.406 8.953 1 98.19 106 ALA A CA 1
ATOM 772 C C . ALA A 1 106 ? -25.844 10.727 7.629 1 98.19 106 ALA A C 1
ATOM 774 O O . ALA A 1 106 ? -26.891 10.062 7.516 1 98.19 106 ALA A O 1
ATOM 775 N N . LEU A 1 107 ? -25 10.883 6.621 1 97.5 107 LEU A N 1
ATOM 776 C CA . LEU A 1 107 ? -25.266 10.336 5.297 1 97.5 107 LEU A CA 1
ATOM 777 C C . LEU A 1 107 ? -24.484 9.047 5.07 1 97.5 107 LEU A C 1
ATOM 779 O O . LEU A 1 107 ? -23.297 8.984 5.367 1 97.5 107 LEU A O 1
ATOM 783 N N . ASP A 1 108 ? -25.172 8.047 4.641 1 95.81 108 ASP A N 1
ATOM 784 C CA . ASP A 1 108 ? -24.609 6.816 4.09 1 95.81 108 ASP A CA 1
ATOM 785 C C . ASP A 1 108 ? -25 6.645 2.625 1 95.81 108 ASP A C 1
ATOM 787 O O . ASP A 1 108 ? -25.797 5.754 2.287 1 95.81 108 ASP A O 1
ATOM 791 N N . GLU A 1 109 ? -24.375 7.348 1.854 1 90.5 109 GLU A N 1
ATOM 792 C CA . GLU A 1 109 ? -24.766 7.43 0.451 1 90.5 109 GLU A CA 1
ATOM 793 C C . GLU A 1 109 ? -24.375 6.164 -0.306 1 90.5 109 GLU A C 1
ATOM 795 O O . GLU A 1 109 ? -25.031 5.793 -1.285 1 90.5 109 GLU A O 1
ATOM 800 N N . THR A 1 110 ? -23.312 5.574 0.124 1 86.19 110 THR A N 1
ATOM 801 C CA . THR A 1 110 ? -22.891 4.32 -0.484 1 86.19 110 THR A CA 1
ATOM 802 C C . THR A 1 110 ? -24.016 3.301 -0.481 1 86.19 110 THR A C 1
ATOM 804 O O . THR A 1 110 ? -24.188 2.543 -1.439 1 86.19 110 THR A O 1
ATOM 807 N N . HIS A 1 111 ? -24.859 3.35 0.568 1 90.75 111 HIS A N 1
ATOM 808 C CA . HIS A 1 111 ? -25.938 2.379 0.701 1 90.75 111 HIS A CA 1
ATOM 809 C C . HIS A 1 111 ? -27.297 3.023 0.439 1 90.75 111 HIS A C 1
ATOM 811 O O . HIS A 1 111 ? -28.328 2.389 0.625 1 90.75 111 HIS A O 1
ATOM 817 N N . GLY A 1 112 ? -27.281 4.328 0.226 1 94.31 112 GLY A N 1
ATOM 818 C CA . GLY A 1 112 ? -28.5 5.031 -0.156 1 94.31 112 GLY A CA 1
ATOM 819 C C . GLY A 1 112 ? -29.328 5.469 1.033 1 94.31 112 GLY A C 1
ATOM 820 O O . GLY A 1 112 ? -30.547 5.59 0.93 1 94.31 112 GLY A O 1
ATOM 821 N N . PHE A 1 113 ? -28.672 5.684 2.18 1 97.44 113 PHE A N 1
ATOM 822 C CA . PHE A 1 113 ? -29.453 5.988 3.375 1 97.44 113 PHE A CA 1
ATOM 823 C C . PHE A 1 113 ? -28.938 7.254 4.051 1 97.44 113 PHE A C 1
ATOM 825 O O . PHE A 1 113 ? -27.812 7.699 3.768 1 97.44 113 PHE A O 1
ATOM 832 N N . ALA A 1 114 ? -29.781 7.812 4.848 1 98.25 114 ALA A N 1
ATOM 833 C CA . ALA A 1 114 ? -29.438 8.812 5.859 1 98.25 114 ALA A CA 1
ATOM 834 C C . ALA A 1 114 ? -29.953 8.406 7.23 1 98.25 114 ALA A C 1
ATOM 836 O O . ALA A 1 114 ? -30.938 7.668 7.336 1 98.25 114 ALA A O 1
ATOM 837 N N . TYR A 1 115 ? -29.281 8.789 8.211 1 98.44 115 TYR A N 1
ATOM 838 C CA . TYR A 1 115 ? -29.688 8.562 9.594 1 98.44 115 TYR A CA 1
ATOM 839 C C . TYR A 1 115 ? -29.891 9.883 10.328 1 98.44 115 TYR A C 1
ATOM 841 O O . TYR A 1 115 ? -29.062 10.797 10.227 1 98.44 115 TYR A O 1
ATOM 849 N N . VAL A 1 116 ? -31.031 9.984 11.047 1 97.06 116 VAL A N 1
ATOM 850 C CA . VAL A 1 116 ? -31.359 11.242 11.719 1 97.06 116 VAL A CA 1
ATOM 851 C C . VAL A 1 116 ? -31.766 10.969 13.156 1 97.06 116 VAL A C 1
ATOM 853 O O . VAL A 1 116 ? -32.438 9.961 13.445 1 97.06 116 VAL A O 1
ATOM 856 N N . CYS A 1 117 ? -31.391 11.859 13.984 1 95.75 117 CYS A N 1
ATOM 857 C CA . CYS A 1 117 ? -31.828 11.844 15.375 1 95.75 117 CYS A CA 1
ATOM 858 C C . CYS A 1 117 ? -33.125 12.609 15.555 1 95.75 117 CYS A C 1
ATOM 860 O O . CYS A 1 117 ? -33.281 13.727 15.047 1 95.75 117 CYS A O 1
ATOM 862 N N . GLU A 1 118 ? -34.031 12.023 16.281 1 95.44 118 GLU A N 1
ATOM 863 C CA . GLU A 1 118 ? -35.25 12.695 16.766 1 95.44 118 GLU A CA 1
ATOM 864 C C . GLU A 1 118 ? -35.219 12.875 18.281 1 95.44 118 GLU A C 1
ATOM 866 O O . GLU A 1 118 ? -35.594 11.984 19.031 1 95.44 118 GLU A O 1
ATOM 871 N N . PHE A 1 119 ? -34.875 14.031 18.641 1 94.25 119 PHE A N 1
ATOM 872 C CA . PHE A 1 119 ? -34.594 14.188 20.062 1 94.25 119 PHE A CA 1
ATOM 873 C C . PHE A 1 119 ? -35.906 14.227 20.859 1 94.25 119 PHE A C 1
ATOM 875 O O . PHE A 1 119 ? -35.938 13.812 22.031 1 94.25 119 PHE A O 1
ATOM 882 N N . THR A 1 120 ? -37.031 14.656 20.25 1 94.69 120 THR A N 1
ATOM 883 C CA . THR A 1 120 ? -38.281 14.68 20.969 1 94.69 120 THR A CA 1
ATOM 884 C C . THR A 1 120 ? -38.906 13.281 21.047 1 94.69 120 THR A C 1
ATOM 886 O O . THR A 1 120 ? -39.375 12.867 22.094 1 94.69 120 THR A O 1
ATOM 889 N N . ALA A 1 121 ? -38.75 12.539 19.969 1 94.44 121 ALA A N 1
ATOM 890 C CA . ALA A 1 121 ? -39.344 11.188 19.891 1 94.44 121 ALA A CA 1
ATOM 891 C C . ALA A 1 121 ? -38.406 10.172 20.547 1 94.44 121 ALA A C 1
ATOM 893 O O . ALA A 1 121 ? -38.812 9.039 20.828 1 94.44 121 ALA A O 1
ATOM 894 N N . SER A 1 122 ? -37.156 10.539 20.781 1 96.62 122 SER A N 1
ATOM 895 C CA . SER A 1 122 ? -36.125 9.648 21.344 1 96.62 122 SER A CA 1
ATOM 896 C C . SER A 1 122 ? -35.938 8.406 20.484 1 96.62 122 SER A C 1
ATOM 898 O O . SER A 1 122 ? -35.969 7.285 20.984 1 96.62 122 SER A O 1
ATOM 900 N N . GLN A 1 123 ? -35.781 8.719 19.156 1 96.31 123 GLN A N 1
ATOM 901 C CA . GLN A 1 123 ? -35.594 7.668 18.172 1 96.31 123 GLN A CA 1
ATOM 902 C C . GLN A 1 123 ? -34.531 8.07 17.141 1 96.31 123 GLN A C 1
ATOM 904 O O . GLN A 1 123 ? -34.219 9.25 17 1 96.31 123 GLN A O 1
ATOM 909 N N . ILE A 1 124 ? -34 7.055 16.531 1 97.62 124 ILE A N 1
ATOM 910 C CA . ILE A 1 124 ? -33.125 7.223 15.359 1 97.62 124 ILE A CA 1
ATOM 911 C C . ILE A 1 124 ? -33.812 6.656 14.117 1 97.62 124 ILE A C 1
ATOM 913 O O . ILE A 1 124 ? -34.219 5.484 14.102 1 97.62 124 ILE A O 1
ATOM 917 N N . GLN A 1 125 ? -33.938 7.449 13.109 1 97.25 125 GLN A N 1
ATOM 918 C CA . GLN A 1 125 ? -34.594 7.043 11.875 1 97.25 125 GLN A CA 1
ATOM 919 C C . GLN A 1 125 ? -33.562 6.832 10.758 1 97.25 125 GLN A C 1
ATOM 921 O O . GLN A 1 125 ? -32.625 7.617 10.602 1 97.25 125 GLN A O 1
ATOM 926 N N . ARG A 1 126 ? -33.719 5.742 10.07 1 98.25 126 ARG A N 1
ATOM 927 C CA . ARG A 1 126 ? -33.062 5.562 8.773 1 98.25 126 ARG A CA 1
ATOM 928 C C . ARG A 1 126 ? -33.969 5.988 7.637 1 98.25 126 ARG A C 1
ATOM 930 O O . ARG A 1 126 ? -35.156 5.594 7.59 1 98.25 126 ARG A O 1
ATOM 937 N N . VAL A 1 127 ? -33.531 6.816 6.793 1 98.38 127 VAL A N 1
ATOM 938 C CA . VAL A 1 127 ? -34.281 7.332 5.664 1 98.38 127 VAL A CA 1
ATOM 939 C C . VAL A 1 127 ? -33.688 6.812 4.355 1 98.38 127 VAL A C 1
ATOM 941 O O . VAL A 1 127 ? -32.5 6.98 4.094 1 98.38 127 VAL A O 1
ATOM 944 N N . ASN A 1 128 ? -34.469 6.156 3.559 1 98.31 128 ASN A N 1
ATOM 945 C CA . ASN A 1 128 ? -34.062 5.836 2.197 1 98.31 128 ASN A CA 1
ATOM 946 C C . ASN A 1 128 ? -34 7.086 1.322 1 98.31 128 ASN A C 1
ATOM 948 O O . ASN A 1 128 ? -35.031 7.738 1.092 1 98.31 128 ASN A O 1
ATOM 952 N N . LEU A 1 129 ? -32.906 7.402 0.797 1 96.81 129 LEU A N 1
ATOM 953 C CA . LEU A 1 129 ? -32.656 8.68 0.123 1 96.81 129 LEU A CA 1
ATOM 954 C C . LEU A 1 129 ? -33.375 8.711 -1.226 1 96.81 129 LEU A C 1
ATOM 956 O O . LEU A 1 129 ? -33.656 9.781 -1.758 1 96.81 129 LEU A O 1
ATOM 960 N N . ALA A 1 130 ? -33.656 7.559 -1.805 1 94.69 130 ALA A N 1
ATOM 961 C CA . ALA A 1 130 ? -34.344 7.488 -3.094 1 94.69 130 ALA A CA 1
ATOM 962 C C . ALA A 1 130 ? -35.844 7.574 -2.92 1 94.69 130 ALA A C 1
ATOM 964 O O . ALA A 1 130 ? -36.531 8.25 -3.693 1 94.69 130 ALA A O 1
ATOM 965 N N . THR A 1 131 ? -36.438 6.945 -1.858 1 96.81 131 THR A N 1
ATOM 966 C CA . THR A 1 131 ? -37.906 6.809 -1.729 1 96.81 131 THR A CA 1
ATOM 967 C C . THR A 1 131 ? -38.438 7.73 -0.636 1 96.81 131 THR A C 1
ATOM 969 O O . THR A 1 131 ? -39.625 8.031 -0.597 1 96.81 131 THR A O 1
ATOM 972 N N . GLY A 1 132 ? -37.562 8.023 0.355 1 96.94 132 GLY A N 1
ATOM 973 C CA . GLY A 1 132 ? -38 8.852 1.476 1 96.94 132 GLY A CA 1
ATOM 974 C C . GLY A 1 132 ? -38.594 8.047 2.609 1 96.94 132 GLY A C 1
ATOM 975 O O . GLY A 1 132 ? -39 8.609 3.639 1 96.94 132 GLY A O 1
ATOM 976 N N . ILE A 1 133 ? -38.625 6.758 2.447 1 97.69 133 ILE A N 1
ATOM 977 C CA . ILE A 1 133 ? -39.219 5.895 3.457 1 97.69 133 ILE A CA 1
ATOM 978 C C . ILE A 1 133 ? -38.375 5.926 4.73 1 97.69 133 ILE A C 1
ATOM 980 O O . ILE A 1 133 ? -37.156 5.777 4.676 1 97.69 133 ILE A O 1
ATOM 984 N N . LYS A 1 134 ? -39 6.066 5.887 1 96.94 134 LYS A N 1
ATOM 985 C CA . LYS A 1 134 ? -38.375 6.113 7.199 1 96.94 134 LYS A CA 1
ATOM 986 C C . LYS A 1 134 ? -38.562 4.801 7.949 1 96.94 134 LYS A C 1
ATOM 988 O O . LYS A 1 134 ? -39.656 4.219 7.922 1 96.94 134 LYS A O 1
ATOM 993 N N . THR A 1 135 ? -37.562 4.398 8.609 1 97.44 135 THR A N 1
ATOM 994 C CA . THR A 1 135 ? -37.625 3.217 9.461 1 97.44 135 THR A CA 1
ATOM 995 C C . THR A 1 135 ? -36.875 3.465 10.766 1 97.44 135 THR A C 1
ATOM 997 O O . THR A 1 135 ? -35.719 3.943 10.758 1 97.44 135 THR A O 1
ATOM 1000 N N . VAL A 1 136 ? -37.5 3.209 11.953 1 97.31 136 VAL A N 1
ATOM 1001 C CA . VAL A 1 136 ? -36.812 3.318 13.242 1 97.31 136 VAL A CA 1
ATOM 1002 C C . VAL A 1 136 ? -35.75 2.213 13.367 1 97.31 136 VAL A C 1
ATOM 1004 O O . VAL A 1 136 ? -36.094 1.029 13.227 1 97.31 136 VAL A O 1
ATOM 1007 N N . VAL A 1 137 ? -34.531 2.623 13.617 1 97.44 137 VAL A N 1
ATOM 1008 C CA . VAL A 1 137 ? -33.5 1.604 13.648 1 97.44 137 VAL A CA 1
ATOM 1009 C C . VAL A 1 137 ? -32.938 1.47 15.07 1 97.44 137 VAL A C 1
ATOM 1011 O O . VAL A 1 137 ? -32.312 0.478 15.398 1 97.44 137 VAL A O 1
ATOM 1014 N N . ALA A 1 138 ? -33.156 2.488 15.93 1 96.38 138 ALA A N 1
ATOM 1015 C CA . ALA A 1 138 ? -32.719 2.447 17.312 1 96.38 138 ALA A CA 1
ATOM 1016 C C . ALA A 1 138 ? -33.469 3.469 18.172 1 96.38 138 ALA A C 1
ATOM 1018 O O . ALA A 1 138 ? -34.125 4.367 17.625 1 96.38 138 ALA A O 1
ATOM 1019 N N . SER A 1 139 ? -33.438 3.252 19.438 1 95.88 139 SER A N 1
ATOM 1020 C CA . SER A 1 139 ? -33.938 4.211 20.406 1 95.88 139 SER A CA 1
ATOM 1021 C C . SER A 1 139 ? -32.844 4.762 21.297 1 95.88 139 SER A C 1
ATOM 1023 O O . SER A 1 139 ? -31.922 4.027 21.672 1 95.88 139 SER A O 1
ATOM 1025 N N . SER A 1 140 ? -32.875 5.984 21.5 1 95.12 140 SER A N 1
ATOM 1026 C CA . SER A 1 140 ? -31.953 6.695 22.391 1 95.12 140 SER A CA 1
ATOM 1027 C C . SER A 1 140 ? -32.625 7.906 23.031 1 95.12 140 SER A C 1
ATOM 1029 O O . SER A 1 140 ? -33.406 8.609 22.375 1 95.12 140 SER A O 1
ATOM 1031 N N . PHE A 1 141 ? -32.312 8.094 24.297 1 95.88 141 PHE A N 1
ATOM 1032 C CA . PHE A 1 141 ? -32.938 9.211 24.984 1 95.88 141 PHE A CA 1
ATOM 1033 C C . PHE A 1 141 ? -32.469 10.539 24.422 1 95.88 141 PHE A C 1
ATOM 1035 O O . PHE A 1 141 ? -31.281 10.875 24.516 1 95.88 141 PHE A O 1
ATOM 1042 N N . ALA A 1 142 ? -33.344 11.32 23.844 1 96.88 142 ALA A N 1
ATOM 1043 C CA . ALA A 1 142 ? -33.125 12.664 23.328 1 96.88 142 ALA A CA 1
ATOM 1044 C C . ALA A 1 142 ? -31.797 12.727 22.562 1 96.88 142 ALA A C 1
ATOM 1046 O O . ALA A 1 142 ? -30.906 13.5 22.906 1 96.88 142 ALA A O 1
ATOM 1047 N N . PRO A 1 143 ? -31.656 11.914 21.531 1 97.62 143 PRO A N 1
ATOM 1048 C CA . PRO A 1 143 ? -30.438 11.93 20.719 1 97.62 143 PRO A CA 1
ATOM 1049 C C . PRO A 1 143 ? -30.219 13.258 20 1 97.62 143 PRO A C 1
ATOM 1051 O O . PRO A 1 143 ? -31.172 13.867 19.516 1 97.62 143 PRO A O 1
ATOM 1054 N N . ARG A 1 144 ? -29 13.727 19.984 1 97.31 144 ARG A N 1
ATOM 1055 C CA . ARG A 1 144 ? -28.688 15.031 19.406 1 97.31 144 ARG A CA 1
ATOM 1056 C C . ARG A 1 144 ? -27.734 14.891 18.234 1 97.31 144 ARG A C 1
ATOM 1058 O O . ARG A 1 144 ? -27.969 15.477 17.172 1 97.31 144 ARG A O 1
ATOM 1065 N N . GLY A 1 145 ? -26.609 14.195 18.406 1 98.31 145 GLY A N 1
ATOM 1066 C CA . GLY A 1 145 ? -25.594 13.984 17.391 1 98.31 145 GLY A CA 1
ATOM 1067 C C . GLY A 1 145 ? -25.578 12.562 16.859 1 98.31 145 GLY A C 1
ATOM 1068 O O . GLY A 1 145 ? -25.953 11.625 17.562 1 98.31 145 GLY A O 1
ATOM 1069 N N . ILE A 1 146 ? -25.078 12.43 15.617 1 98.5 146 ILE A N 1
ATOM 1070 C CA . ILE A 1 146 ? -25.062 11.102 15.023 1 98.5 146 ILE A CA 1
ATOM 1071 C C . ILE A 1 146 ? -23.969 11.016 13.969 1 98.5 146 ILE A C 1
ATOM 1073 O O . ILE A 1 146 ? -23.734 11.984 13.234 1 98.5 146 ILE A O 1
ATOM 1077 N N . LEU A 1 147 ? -23.281 9.914 13.938 1 98.38 147 LEU A N 1
ATOM 1078 C CA . LEU A 1 147 ? -22.344 9.508 12.891 1 98.38 147 LEU A CA 1
ATOM 1079 C C . LEU A 1 147 ? -22.656 8.094 12.414 1 98.38 147 LEU A C 1
ATOM 1081 O O . LEU A 1 147 ? -23.203 7.289 13.164 1 98.38 147 LEU A O 1
ATOM 1085 N N . VAL A 1 148 ? -22.344 7.832 11.203 1 97.94 148 VAL A N 1
ATOM 1086 C CA . VAL A 1 148 ? -22.391 6.48 10.656 1 97.94 148 VAL A CA 1
ATOM 1087 C C . VAL A 1 148 ? -21.031 6.113 10.07 1 97.94 148 VAL A C 1
ATOM 1089 O O . VAL A 1 148 ? -20.359 6.945 9.453 1 97.94 148 VAL A O 1
ATOM 1092 N N . THR A 1 149 ? -20.609 4.898 10.352 1 96.12 149 THR A N 1
ATOM 1093 C CA . THR A 1 149 ? -19.344 4.43 9.773 1 96.12 149 THR A CA 1
ATOM 1094 C C . THR A 1 149 ? -19.484 4.242 8.266 1 96.12 149 THR A C 1
ATOM 1096 O O . THR A 1 149 ? -20.609 4.07 7.754 1 96.12 149 THR A O 1
ATOM 1099 N N . SER A 1 150 ? -18.391 4.262 7.59 1 91.19 150 SER A N 1
ATOM 1100 C CA . SER A 1 150 ? -18.375 4.25 6.133 1 91.19 150 SER A CA 1
ATOM 1101 C C . SER A 1 150 ? -18.953 2.947 5.586 1 91.19 150 SER A C 1
ATOM 1103 O O . SER A 1 150 ? -19.484 2.916 4.469 1 91.19 150 SER A O 1
ATOM 1105 N N . ASP A 1 151 ? -18.859 1.884 6.332 1 89.62 151 ASP A N 1
ATOM 1106 C CA . ASP A 1 151 ? -19.406 0.606 5.879 1 89.62 151 ASP A CA 1
ATOM 1107 C C . ASP A 1 151 ? -20.906 0.526 6.145 1 89.62 151 ASP A C 1
ATOM 1109 O O . ASP A 1 151 ? -21.562 -0.453 5.77 1 89.62 151 ASP A O 1
ATOM 1113 N N . GLY A 1 152 ? -21.422 1.513 6.871 1 93.38 152 GLY A N 1
ATOM 1114 C CA . GLY A 1 152 ? -22.859 1.597 7.109 1 93.38 152 GLY A CA 1
ATOM 1115 C C . GLY A 1 152 ? -23.328 0.717 8.25 1 93.38 152 GLY A C 1
ATOM 1116 O O . GLY A 1 152 ? -24.531 0.585 8.492 1 93.38 152 GLY A O 1
ATOM 1117 N N . ARG A 1 153 ? -22.484 0.209 9.055 1 94.06 153 ARG A N 1
ATOM 1118 C CA . ARG A 1 153 ? -22.875 -0.796 10.039 1 94.06 153 ARG A CA 1
ATOM 1119 C C . ARG A 1 153 ? -23.109 -0.164 11.406 1 94.06 153 ARG A C 1
ATOM 1121 O O . ARG A 1 153 ? -24.016 -0.565 12.133 1 94.06 153 ARG A O 1
ATOM 1128 N N . PHE A 1 154 ? -22.281 0.838 11.719 1 97.44 154 PHE A N 1
ATOM 1129 C CA . PHE A 1 154 ? -22.344 1.345 13.086 1 97.44 154 PHE A CA 1
ATOM 1130 C C . PHE A 1 154 ? -22.797 2.799 13.109 1 97.44 154 PHE A C 1
ATOM 1132 O O . PHE A 1 154 ? -22.391 3.59 12.25 1 97.44 154 PHE A O 1
ATOM 1139 N N . LEU A 1 155 ? -23.578 3.102 14.078 1 98.38 155 LEU A N 1
ATOM 1140 C CA . LEU A 1 155 ? -23.938 4.477 14.422 1 98.38 155 LEU A CA 1
ATOM 1141 C C . LEU A 1 155 ? -23.312 4.887 15.75 1 98.38 155 LEU A C 1
ATOM 1143 O O . LEU A 1 155 ? -23.25 4.082 16.688 1 98.38 155 LEU A O 1
ATOM 1147 N N . TYR A 1 156 ? -22.828 6.035 15.828 1 98.62 156 TYR A N 1
ATOM 1148 C CA . TYR A 1 156 ? -22.5 6.691 17.078 1 98.62 156 TYR A CA 1
ATOM 1149 C C . TYR A 1 156 ? -23.453 7.836 17.375 1 98.62 156 TYR A C 1
ATOM 1151 O O . TYR A 1 156 ? -23.672 8.711 16.531 1 98.62 156 TYR A O 1
ATOM 1159 N N . VAL A 1 157 ? -24.047 7.816 18.562 1 98.62 157 VAL A N 1
ATOM 1160 C CA . VAL A 1 157 ? -25.109 8.758 18.875 1 98.62 157 VAL A CA 1
ATOM 1161 C C . VAL A 1 157 ? -24.844 9.414 20.219 1 98.62 157 VAL A C 1
ATOM 1163 O O . VAL A 1 157 ? -24.609 8.727 21.219 1 98.62 157 VAL A O 1
ATOM 1166 N N . SER A 1 158 ? -24.859 10.734 20.203 1 98.5 158 SER A N 1
ATOM 1167 C CA . SER A 1 158 ? -24.844 11.477 21.469 1 98.5 158 SER A CA 1
ATOM 1168 C C . SER A 1 158 ? -26.25 11.719 21.984 1 98.5 158 SER A C 1
ATOM 1170 O O . SER A 1 158 ? -27.188 11.852 21.203 1 98.5 158 SER A O 1
ATOM 1172 N N . SER A 1 159 ? -26.422 11.812 23.312 1 97.12 159 SER A N 1
ATOM 1173 C CA . SER A 1 159 ? -27.75 12.008 23.906 1 97.12 159 SER A CA 1
ATOM 1174 C C . SER A 1 159 ? -27.688 12.992 25.078 1 97.12 159 SER A C 1
ATOM 1176 O O . SER A 1 159 ? -26.625 13.227 25.641 1 97.12 159 SER A O 1
ATOM 1178 N N . ASP A 1 160 ? -28.812 13.531 25.391 1 95.62 160 ASP A N 1
ATOM 1179 C CA . ASP A 1 160 ? -28.922 14.461 26.516 1 95.62 160 ASP A CA 1
ATOM 1180 C C . ASP A 1 160 ? -28.719 13.742 27.844 1 95.62 160 ASP A C 1
ATOM 1182 O O . ASP A 1 160 ? -28.531 14.383 28.875 1 95.62 160 ASP A O 1
ATOM 1186 N N . ALA A 1 161 ? -28.688 12.445 27.781 1 94.62 161 ALA A N 1
ATOM 1187 C CA . ALA A 1 161 ? -28.375 11.664 28.984 1 94.62 161 ALA A CA 1
ATOM 1188 C C . ALA A 1 161 ? -26.906 11.766 29.328 1 94.62 161 ALA A C 1
ATOM 1190 O O . ALA A 1 161 ? -26.469 11.289 30.391 1 94.62 161 ALA A O 1
ATOM 1191 N N . GLY A 1 162 ? -26.172 12.336 28.453 1 96.69 162 GLY A N 1
ATOM 1192 C CA . GLY A 1 162 ? -24.75 12.5 28.703 1 96.69 162 GLY A CA 1
ATOM 1193 C C . GLY A 1 162 ? -23.922 11.297 28.281 1 96.69 162 GLY A C 1
ATOM 1194 O O . GLY A 1 162 ? -22.969 10.922 28.969 1 96.69 162 GLY A O 1
ATOM 1195 N N . THR A 1 163 ? -24.359 10.68 27.234 1 97.69 163 THR A N 1
ATOM 1196 C CA . THR A 1 163 ? -23.641 9.5 26.75 1 97.69 163 THR A CA 1
ATOM 1197 C C . THR A 1 163 ? -23.438 9.578 25.234 1 97.69 163 THR A C 1
ATOM 1199 O O . THR A 1 163 ? -24.109 10.352 24.547 1 97.69 163 THR A O 1
ATOM 1202 N N . ILE A 1 164 ? -22.5 8.914 24.766 1 98.5 164 ILE A N 1
ATOM 1203 C CA . ILE A 1 164 ? -22.359 8.531 23.359 1 98.5 164 ILE A CA 1
ATOM 1204 C C . ILE A 1 164 ? -22.422 7.008 23.234 1 98.5 164 ILE A C 1
ATOM 1206 O O . ILE A 1 164 ? -21.656 6.289 23.875 1 98.5 164 ILE A O 1
ATOM 1210 N N . THR A 1 165 ? -23.328 6.551 22.469 1 98.44 165 THR A N 1
ATOM 1211 C CA . THR A 1 165 ? -23.625 5.125 22.312 1 98.44 165 THR A CA 1
ATOM 1212 C C . THR A 1 165 ? -23.359 4.66 20.891 1 98.44 165 THR A C 1
ATOM 1214 O O . THR A 1 165 ? -23.703 5.359 19.938 1 98.44 165 THR A O 1
ATOM 1217 N N . ARG A 1 166 ? -22.656 3.547 20.766 1 98.25 166 ARG A N 1
ATOM 1218 C CA . ARG A 1 166 ? -22.484 2.9 19.453 1 98.25 166 ARG A CA 1
ATOM 1219 C C . ARG A 1 166 ? -23.562 1.854 19.219 1 98.25 166 ARG A C 1
ATOM 1221 O O . ARG A 1 166 ? -23.781 0.979 20.062 1 98.25 166 ARG A O 1
ATOM 1228 N N . PHE A 1 167 ? -24.266 1.921 18.141 1 98.25 167 PHE A N 1
ATOM 1229 C CA . PHE A 1 167 ? -25.281 0.963 17.734 1 98.25 167 PHE A CA 1
ATOM 1230 C C . PHE A 1 167 ? -24.797 0.105 16.578 1 98.25 167 PHE A C 1
ATOM 1232 O O . PHE A 1 167 ? -24.266 0.626 15.594 1 98.25 167 PHE A O 1
ATOM 1239 N N . ASP A 1 168 ? -24.891 -1.153 16.719 1 97.31 168 ASP A N 1
ATOM 1240 C CA . ASP A 1 168 ? -24.625 -2.084 15.625 1 97.31 168 ASP A CA 1
ATOM 1241 C C . ASP A 1 168 ? -25.891 -2.42 14.859 1 97.31 168 ASP A C 1
ATOM 1243 O O . ASP A 1 168 ? -26.75 -3.148 15.359 1 97.31 168 ASP A O 1
ATOM 1247 N N . LEU A 1 169 ? -25.984 -2.008 13.656 1 96.25 169 LEU A N 1
ATOM 1248 C CA . LEU A 1 169 ? -27.203 -2.141 12.867 1 96.25 169 LEU A CA 1
ATOM 1249 C C . LEU A 1 169 ? -27.375 -3.57 12.367 1 96.25 169 LEU A C 1
ATOM 1251 O O . LEU A 1 169 ? -28.484 -3.963 11.961 1 96.25 169 LEU A O 1
ATOM 1255 N N . SER A 1 170 ? -26.312 -4.34 12.367 1 93.44 170 SER A N 1
ATOM 1256 C CA . SER A 1 170 ? -26.375 -5.727 11.914 1 93.44 170 SER A CA 1
ATOM 1257 C C . SER A 1 170 ? -26.922 -6.633 13.016 1 93.44 170 SER A C 1
ATOM 1259 O O . SER A 1 170 ? -27.641 -7.59 12.734 1 93.44 170 SER A O 1
ATOM 1261 N N . THR A 1 171 ? -26.594 -6.312 14.266 1 94.12 171 THR A N 1
ATOM 1262 C CA . THR A 1 171 ? -26.969 -7.188 15.367 1 94.12 171 THR A CA 1
ATOM 1263 C C . THR A 1 171 ? -28.047 -6.527 16.234 1 94.12 171 THR A C 1
ATOM 1265 O O . THR A 1 171 ? -28.594 -7.164 17.141 1 94.12 171 THR A O 1
ATOM 1268 N N . SER A 1 172 ? -28.297 -5.281 16.094 1 93.75 172 SER A N 1
ATOM 1269 C CA . SER A 1 172 ? -29.234 -4.5 16.875 1 93.75 172 SER A CA 1
ATOM 1270 C C . SER A 1 172 ? -28.812 -4.43 18.344 1 93.75 172 SER A C 1
ATOM 1272 O O . SER A 1 172 ? -29.656 -4.488 19.234 1 93.75 172 SER A O 1
ATOM 1274 N N . THR A 1 173 ? -27.562 -4.414 18.5 1 96 173 THR A N 1
ATOM 1275 C CA . THR A 1 173 ? -27 -4.23 19.844 1 96 173 THR A CA 1
ATOM 1276 C C . THR A 1 173 ? -26.391 -2.844 19.984 1 96 173 THR A C 1
ATOM 1278 O O . THR A 1 173 ? -26.172 -2.146 18.984 1 96 173 THR A O 1
ATOM 1281 N N . SER A 1 174 ? -26.281 -2.352 21.203 1 96.81 174 SER A N 1
ATOM 1282 C CA . SER A 1 174 ? -25.672 -1.051 21.469 1 96.81 174 SER A CA 1
ATOM 1283 C C . SER A 1 174 ? -24.703 -1.121 22.641 1 96.81 174 SER A C 1
ATOM 1285 O O . SER A 1 174 ? -24.875 -1.953 23.531 1 96.81 174 SER A O 1
ATOM 1287 N N . VAL A 1 175 ? -23.656 -0.32 22.625 1 96.62 175 VAL A N 1
ATOM 1288 C CA . VAL A 1 175 ? -22.641 -0.2 23.672 1 96.62 175 VAL A CA 1
ATOM 1289 C C . VAL A 1 175 ? -22.375 1.274 23.953 1 96.62 175 VAL A C 1
ATOM 1291 O O . VAL A 1 175 ? -22.125 2.061 23.047 1 96.62 175 VAL A O 1
ATOM 1294 N N . VAL A 1 176 ? -22.484 1.707 25.25 1 97.5 176 VAL A N 1
ATOM 1295 C CA . VAL A 1 176 ? -22.094 3.057 25.641 1 97.5 176 VAL A CA 1
ATOM 1296 C C . VAL A 1 176 ? -20.562 3.193 25.562 1 97.5 176 VAL A C 1
ATOM 1298 O O . VAL A 1 176 ? -19.844 2.512 26.297 1 97.5 176 VAL A O 1
ATOM 1301 N N . VAL A 1 177 ? -20.078 4.109 24.719 1 97.69 177 VAL A N 1
ATOM 1302 C CA . VAL A 1 177 ? -18.625 4.23 24.531 1 97.69 177 VAL A CA 1
ATOM 1303 C C . VAL A 1 177 ? -18.094 5.395 25.359 1 97.69 177 VAL A C 1
ATOM 1305 O O . VAL A 1 177 ? -16.906 5.48 25.625 1 97.69 177 VAL A O 1
ATOM 1308 N N . ALA A 1 178 ? -18.891 6.312 25.734 1 97.94 178 ALA A N 1
ATOM 1309 C CA . ALA A 1 178 ? -18.547 7.422 26.625 1 97.94 178 ALA A CA 1
ATOM 1310 C C . ALA A 1 178 ? -19.719 7.805 27.516 1 97.94 178 ALA A C 1
ATOM 1312 O O . ALA A 1 178 ? -20.875 7.809 27.062 1 97.94 178 ALA A O 1
ATOM 1313 N N . SER A 1 179 ? -19.469 8.148 28.781 1 97.12 179 SER A N 1
ATOM 1314 C CA . SER A 1 179 ? -20.484 8.578 29.734 1 97.12 179 SER A CA 1
ATOM 1315 C C . SER A 1 179 ? -19.984 9.734 30.594 1 97.12 179 SER A C 1
ATOM 1317 O O . SER A 1 179 ? -18.844 10.172 30.453 1 97.12 179 SER A O 1
ATOM 1319 N N . GLY A 1 180 ? -20.938 10.273 31.359 1 95.81 180 GLY A N 1
ATOM 1320 C CA . GLY A 1 180 ? -20.578 11.375 32.25 1 95.81 180 GLY A CA 1
ATOM 1321 C C . GLY A 1 180 ? -20.406 12.688 31.516 1 95.81 180 GLY A C 1
ATOM 1322 O O . GLY A 1 180 ? -19.688 13.578 31.984 1 95.81 180 GLY A O 1
ATOM 1323 N N . LEU A 1 181 ? -20.984 12.82 30.375 1 96.81 181 LEU A N 1
ATOM 1324 C CA . LEU A 1 181 ? -20.875 14.031 29.562 1 96.81 181 LEU A CA 1
ATOM 1325 C C . LEU A 1 181 ? -21.969 15.031 29.922 1 96.81 181 LEU A C 1
ATOM 1327 O O . LEU A 1 181 ? -22.953 14.664 30.562 1 96.81 181 LEU A O 1
ATOM 1331 N N . ASN A 1 182 ? -21.734 16.25 29.578 1 95.06 182 ASN A N 1
ATOM 1332 C CA . ASN A 1 182 ? -22.703 17.328 29.844 1 95.06 182 ASN A CA 1
ATOM 1333 C C . ASN A 1 182 ? -23.391 17.797 28.578 1 95.06 182 ASN A C 1
ATOM 1335 O O . ASN A 1 182 ? -23.078 18.875 28.062 1 95.06 182 ASN A O 1
ATOM 1339 N N . GLY A 1 183 ? -24.359 17.031 28.094 1 94.25 183 GLY A N 1
ATOM 1340 C CA . GLY A 1 183 ? -25.172 17.422 26.953 1 94.25 183 GLY A CA 1
ATOM 1341 C C . GLY A 1 183 ? -24.375 17.5 25.656 1 94.25 183 GLY A C 1
ATOM 1342 O O . GLY A 1 183 ? -24.297 18.547 25.031 1 94.25 183 GLY A O 1
ATOM 1343 N N . PRO A 1 184 ? -23.703 16.422 25.234 1 97.19 184 PRO A N 1
ATOM 1344 C CA . PRO A 1 184 ? -22.984 16.422 23.969 1 97.19 184 PRO A CA 1
ATOM 1345 C C . PRO A 1 184 ? -23.906 16.688 22.766 1 97.19 184 PRO A C 1
ATOM 1347 O O . PRO A 1 184 ? -25.031 16.203 22.75 1 97.19 184 PRO A O 1
ATOM 1350 N N . ARG A 1 185 ? -23.391 17.438 21.828 1 97.56 185 ARG A N 1
ATOM 1351 C CA . ARG A 1 185 ? -24.203 17.828 20.672 1 97.56 185 ARG A CA 1
ATOM 1352 C C . ARG A 1 185 ? -23.75 17.109 19.422 1 97.56 185 ARG A C 1
ATOM 1354 O O . ARG A 1 185 ? -23.625 15.875 19.406 1 97.56 185 ARG A O 1
ATOM 1361 N N . HIS A 1 186 ? -23.578 17.797 18.281 1 98.38 186 HIS A N 1
ATOM 1362 C CA . HIS A 1 186 ? -23.25 17.172 17.016 1 98.38 186 HIS A CA 1
ATOM 1363 C C . HIS A 1 186 ? -21.891 16.484 17.062 1 98.38 186 HIS A C 1
ATOM 1365 O O . HIS A 1 186 ? -20.953 16.984 17.672 1 98.38 186 HIS A O 1
ATOM 1371 N N . LEU A 1 187 ? -21.859 15.328 16.469 1 98.56 187 LEU A N 1
ATOM 1372 C CA . LEU A 1 187 ? -20.641 14.539 16.391 1 98.56 187 LEU A CA 1
ATOM 1373 C C . LEU A 1 187 ? -19.953 14.742 15.039 1 98.56 187 LEU A C 1
ATOM 1375 O O . LEU A 1 187 ? -20.609 14.922 14.016 1 98.56 187 LEU A O 1
ATOM 1379 N N . THR A 1 188 ? -18.641 14.734 15.07 1 98.12 188 THR A N 1
ATOM 1380 C CA . THR A 1 188 ? -17.844 14.859 13.867 1 98.12 188 THR A CA 1
ATOM 1381 C C . THR A 1 188 ? -16.641 13.906 13.914 1 98.12 188 THR A C 1
ATOM 1383 O O . THR A 1 188 ? -15.945 13.828 14.922 1 98.12 188 THR A O 1
ATOM 1386 N N . TRP A 1 189 ? -16.453 13.094 12.828 1 96.62 189 TRP A N 1
ATOM 1387 C CA . TRP A 1 189 ? -15.227 12.32 12.719 1 96.62 189 TRP A CA 1
ATOM 1388 C C . TRP A 1 189 ? -14.016 13.234 12.586 1 96.62 189 TRP A C 1
ATOM 1390 O O . TRP A 1 189 ? -14.055 14.227 11.859 1 96.62 189 TRP A O 1
ATOM 1400 N N . ALA A 1 190 ? -12.938 12.867 13.25 1 95.19 190 ALA A N 1
ATOM 1401 C CA . ALA A 1 190 ? -11.703 13.625 13.062 1 95.19 190 ALA A CA 1
ATOM 1402 C C . ALA A 1 190 ? -11.156 13.422 11.648 1 95.19 190 ALA A C 1
ATOM 1404 O O . ALA A 1 190 ? -10.586 14.344 11.062 1 95.19 190 ALA A O 1
ATOM 1405 N N . ASP A 1 191 ? -11.234 12.242 11.18 1 92.25 191 ASP A N 1
ATOM 1406 C CA . ASP A 1 191 ? -10.836 11.875 9.82 1 92.25 191 ASP A CA 1
ATOM 1407 C C . ASP A 1 191 ? -11.547 10.609 9.367 1 92.25 191 ASP A C 1
ATOM 1409 O O . ASP A 1 191 ? -12.414 10.086 10.062 1 92.25 191 ASP A O 1
ATOM 1413 N N . ALA A 1 192 ? -11.234 10.148 8.18 1 92.19 192 ALA A N 1
ATOM 1414 C CA . ALA A 1 192 ? -11.945 9.023 7.574 1 92.19 192 ALA A CA 1
ATOM 1415 C C . ALA A 1 192 ? -11.492 7.695 8.172 1 92.19 192 ALA A C 1
ATOM 1417 O O . ALA A 1 192 ? -12.055 6.641 7.871 1 92.19 192 ALA A O 1
ATOM 1418 N N . GLY A 1 193 ? -10.523 7.746 9.016 1 92.5 193 GLY A N 1
ATOM 1419 C CA . GLY A 1 193 ? -10.117 6.547 9.727 1 92.5 193 GLY A CA 1
ATOM 1420 C C . GLY A 1 193 ? -11.102 6.129 10.812 1 92.5 193 GLY A C 1
ATOM 1421 O O . GLY A 1 193 ? -11.07 4.988 11.273 1 92.5 193 GLY A O 1
ATOM 1422 N N . GLU A 1 194 ? -11.891 7.07 11.266 1 95.31 194 GLU A N 1
ATOM 1423 C CA . GLU A 1 194 ? -13.016 6.836 12.164 1 95.31 194 GLU A CA 1
ATOM 1424 C C . GLU A 1 194 ? -12.539 6.34 13.531 1 95.31 194 GLU A C 1
ATOM 1426 O O . GLU A 1 194 ? -13.172 5.473 14.133 1 95.31 194 GLU A O 1
ATOM 1431 N N . SER A 1 195 ? -11.359 6.844 13.953 1 95.06 195 SER A N 1
ATOM 1432 C CA . SER A 1 195 ? -10.789 6.457 15.242 1 95.06 195 SER A CA 1
ATOM 1433 C C . SER A 1 195 ? -11.062 7.512 16.312 1 95.06 195 SER A C 1
ATOM 1435 O O . SER A 1 195 ? -10.922 7.242 17.5 1 95.06 195 SER A O 1
ATOM 1437 N N . VAL A 1 196 ? -11.453 8.719 15.867 1 96.38 196 VAL A N 1
ATOM 1438 C CA . VAL A 1 196 ? -11.648 9.828 16.797 1 96.38 196 VAL A CA 1
ATOM 1439 C C . VAL A 1 196 ? -12.938 10.562 16.453 1 96.38 196 VAL A C 1
ATOM 1441 O O . VAL A 1 196 ? -13.203 10.852 15.281 1 96.38 196 VAL A O 1
ATOM 1444 N N . ILE A 1 197 ? -13.68 10.867 17.469 1 97.88 197 ILE A N 1
ATOM 1445 C CA . ILE A 1 197 ? -14.898 11.664 17.344 1 97.88 197 ILE A CA 1
ATOM 1446 C C . ILE A 1 197 ? -14.742 12.977 18.094 1 97.88 197 ILE A C 1
ATOM 1448 O O . ILE A 1 197 ? -14.266 12.984 19.234 1 97.88 197 ILE A O 1
ATOM 1452 N N . LEU A 1 198 ? -15.125 14.062 17.5 1 98.19 198 LEU A N 1
ATOM 1453 C CA . LEU A 1 198 ? -15.18 15.367 18.156 1 98.19 198 LEU A CA 1
ATOM 1454 C C . LEU A 1 198 ? -16.625 15.766 18.453 1 98.19 198 LEU A C 1
ATOM 1456 O O . LEU A 1 198 ? -17.516 15.492 17.656 1 98.19 198 LEU A O 1
ATOM 1460 N N . PHE A 1 199 ? -16.781 16.406 19.562 1 98.19 199 PHE A N 1
ATOM 1461 C CA . PHE A 1 199 ? -18.109 16.906 19.922 1 98.19 199 PHE A CA 1
ATOM 1462 C C . PHE A 1 199 ? -18 18.062 20.906 1 98.19 199 PHE A C 1
ATOM 1464 O O . PHE A 1 199 ? -17.062 18.094 21.719 1 98.19 199 PHE A O 1
ATOM 1471 N N . PRO A 1 200 ? -18.938 19 20.812 1 97.94 200 PRO A N 1
ATOM 1472 C CA . PRO A 1 200 ? -18.984 20.078 21.797 1 97.94 200 PRO A CA 1
ATOM 1473 C C . PRO A 1 200 ? -19.938 19.766 22.953 1 97.94 200 PRO A C 1
ATOM 1475 O O . PRO A 1 200 ? -20.812 18.906 22.828 1 97.94 200 PRO A O 1
ATOM 1478 N N . GLN A 1 201 ? -19.672 20.438 24.047 1 95.81 201 GLN A N 1
ATOM 1479 C CA . GLN A 1 201 ? -20.562 20.516 25.203 1 95.81 201 GLN A CA 1
ATOM 1480 C C . GLN A 1 201 ? -20.859 21.969 25.562 1 95.81 201 GLN A C 1
ATOM 1482 O O . GLN A 1 201 ? -20.047 22.641 26.219 1 95.81 201 GLN A O 1
ATOM 1487 N N . PRO A 1 202 ? -22.031 22.422 25.297 1 91.75 202 PRO A N 1
ATOM 1488 C CA . PRO A 1 202 ? -22.312 23.844 25.453 1 91.75 202 PRO A CA 1
ATOM 1489 C C . PRO A 1 202 ? -22.328 24.281 26.922 1 91.75 202 PRO A C 1
ATOM 1491 O O . PRO A 1 202 ? -21.797 25.344 27.25 1 91.75 202 PRO A O 1
ATOM 1494 N N . ASN A 1 203 ? -23 23.594 27.797 1 85.81 203 ASN A N 1
ATOM 1495 C CA . ASN A 1 203 ? -23.156 23.969 29.188 1 85.81 203 ASN A CA 1
ATOM 1496 C C . ASN A 1 203 ? -22.656 22.875 30.141 1 85.81 203 ASN A C 1
ATOM 1498 O O . ASN A 1 203 ? -22.812 21.688 29.844 1 85.81 203 ASN A O 1
ATOM 1502 N N . PRO A 1 204 ? -22.031 23.328 31.109 1 85 204 PRO A N 1
ATOM 1503 C CA . PRO A 1 204 ? -21.672 24.688 31.547 1 85 204 PRO A CA 1
ATOM 1504 C C . PRO A 1 204 ? -20.297 25.109 31.031 1 85 204 PRO A C 1
ATOM 1506 O O . PRO A 1 204 ? -19.906 26.281 31.188 1 85 204 PRO A O 1
ATOM 1509 N N . THR A 1 205 ? -19.578 24.25 30.375 1 85 205 THR A N 1
ATOM 1510 C CA . THR A 1 205 ? -18.156 24.484 30.188 1 85 205 THR A CA 1
ATOM 1511 C C . THR A 1 205 ? -17.891 25.125 28.828 1 85 205 THR A C 1
ATOM 1513 O O . THR A 1 205 ? -16.875 25.797 28.641 1 85 205 THR A O 1
ATOM 1516 N N . GLY A 1 206 ? -18.812 24.906 27.875 1 94.88 206 GLY A N 1
ATOM 1517 C CA . GLY A 1 206 ? -18.578 25.453 26.531 1 94.88 206 GLY A CA 1
ATOM 1518 C C . GLY A 1 206 ? -17.344 24.891 25.875 1 94.88 206 GLY A C 1
ATOM 1519 O O . GLY A 1 206 ? -16.578 25.625 25.25 1 94.88 206 GLY A O 1
ATOM 1520 N N . THR A 1 207 ? -17.078 23.547 26.062 1 96.19 207 THR A N 1
ATOM 1521 C CA . THR A 1 207 ? -15.82 22.938 25.625 1 96.19 207 THR A CA 1
ATOM 1522 C C . THR A 1 207 ? -16.047 22.062 24.406 1 96.19 207 THR A C 1
ATOM 1524 O O . THR A 1 207 ? -17.188 21.672 24.109 1 96.19 207 THR A O 1
ATOM 1527 N N . VAL A 1 208 ? -15.031 21.828 23.641 1 97.5 208 VAL A N 1
ATOM 1528 C CA . VAL A 1 208 ? -14.953 20.812 22.594 1 97.5 208 VAL A CA 1
ATOM 1529 C C . VAL A 1 208 ? -14.125 19.625 23.109 1 97.5 208 VAL A C 1
ATOM 1531 O O . VAL A 1 208 ? -13.031 19.812 23.641 1 97.5 208 VAL A O 1
ATOM 1534 N N . LEU A 1 209 ? -14.688 18.469 22.953 1 97.5 209 LEU A N 1
ATOM 1535 C CA . LEU A 1 209 ? -14.023 17.266 23.438 1 97.5 209 LEU A CA 1
ATOM 1536 C C . LEU A 1 209 ? -13.695 16.312 22.281 1 97.5 209 LEU A C 1
ATOM 1538 O O . LEU A 1 209 ? -14.297 16.406 21.219 1 97.5 209 LEU A O 1
ATOM 1542 N N . LYS A 1 210 ? -12.734 15.523 22.578 1 96.62 210 LYS A N 1
ATOM 1543 C CA . LYS A 1 210 ? -12.266 14.461 21.688 1 96.62 210 LYS A CA 1
ATOM 1544 C C . LYS A 1 210 ? -12.461 13.086 22.328 1 96.62 210 LYS A C 1
ATOM 1546 O O . LYS A 1 210 ? -12.062 12.867 23.469 1 96.62 210 LYS A O 1
ATOM 1551 N N . LEU A 1 211 ? -13.141 12.195 21.594 1 97.56 211 LEU A N 1
ATOM 1552 C CA . LEU A 1 211 ? -13.312 10.805 22 1 97.56 211 LEU A CA 1
ATOM 1553 C C . LEU A 1 211 ? -12.43 9.883 21.172 1 97.56 211 LEU A C 1
ATOM 1555 O O . LEU A 1 211 ? -12.664 9.703 19.969 1 97.56 211 LEU A O 1
ATOM 1559 N N . GLU A 1 212 ? -11.43 9.273 21.75 1 95 212 GLU A N 1
ATOM 1560 C CA . GLU A 1 212 ? -10.547 8.312 21.094 1 95 212 GLU A CA 1
ATOM 1561 C C . GLU A 1 212 ? -11.094 6.891 21.219 1 95 212 GLU A C 1
ATOM 1563 O O . GLU A 1 212 ? -11.109 6.316 22.312 1 95 212 GLU A O 1
ATOM 1568 N N . LEU A 1 213 ? -11.414 6.305 20.141 1 94.94 213 LEU A N 1
ATOM 1569 C CA . LEU A 1 213 ? -12.109 5.023 20.125 1 94.94 213 LEU A CA 1
ATOM 1570 C C . LEU A 1 213 ? -11.117 3.867 20.203 1 94.94 213 LEU A C 1
ATOM 1572 O O . LEU A 1 213 ? -11.508 2.734 20.516 1 94.94 213 LEU A O 1
ATOM 1576 N N . THR A 1 214 ? -9.852 4.098 19.906 1 88.06 214 THR A N 1
ATOM 1577 C CA . THR A 1 214 ? -8.867 3.029 19.859 1 88.06 214 THR A CA 1
ATOM 1578 C C . THR A 1 214 ? -8.258 2.775 21.234 1 88.06 214 THR A C 1
ATOM 1580 O O . THR A 1 214 ? -7.617 1.748 21.453 1 88.06 214 THR A O 1
ATOM 1583 N N . ALA A 1 215 ? -8.5 3.674 22.125 1 84.88 215 ALA A N 1
ATOM 1584 C CA . ALA A 1 215 ? -8.086 3.457 23.516 1 84.88 215 ALA A CA 1
ATOM 1585 C C . ALA A 1 215 ? -9 2.459 24.219 1 84.88 215 ALA A C 1
ATOM 1587 O O . ALA A 1 215 ? -10.188 2.359 23.891 1 84.88 215 ALA A O 1
ATOM 1588 N N . THR A 1 216 ? -8.469 1.669 25.094 1 80.44 216 THR A N 1
ATOM 1589 C CA . THR A 1 216 ? -9.266 0.733 25.875 1 80.44 216 THR A CA 1
ATOM 1590 C C . THR A 1 216 ? -9.18 1.057 27.359 1 80.44 216 THR A C 1
ATOM 1592 O O . THR A 1 216 ? -8.133 0.852 27.984 1 80.44 216 THR A O 1
ATOM 1595 N N . PRO A 1 217 ? -10.352 1.521 27.938 1 87.81 217 PRO A N 1
ATOM 1596 C CA . PRO A 1 217 ? -11.586 1.944 27.281 1 87.81 217 PRO A CA 1
ATOM 1597 C C . PRO A 1 217 ? -11.43 3.25 26.5 1 87.81 217 PRO A C 1
ATOM 1599 O O . PRO A 1 217 ? -10.422 3.951 26.672 1 87.81 217 PRO A O 1
ATOM 1602 N N . PRO A 1 218 ? -12.406 3.566 25.688 1 93.38 218 PRO A N 1
ATOM 1603 C CA . PRO A 1 218 ? -12.32 4.84 24.969 1 93.38 218 PRO A CA 1
ATOM 1604 C C . PRO A 1 218 ? -12.094 6.027 25.906 1 93.38 218 PRO A C 1
ATOM 1606 O O . PRO A 1 218 ? -12.648 6.066 27 1 93.38 218 PRO A O 1
ATOM 1609 N N . LYS A 1 219 ? -11.336 6.969 25.438 1 94.19 219 LYS A N 1
ATOM 1610 C CA . LYS A 1 219 ? -10.898 8.086 26.281 1 94.19 219 LYS A CA 1
ATOM 1611 C C . LYS A 1 219 ? -11.453 9.406 25.766 1 94.19 219 LYS A C 1
ATOM 1613 O O . LYS A 1 219 ? -11.391 9.695 24.562 1 94.19 219 LYS A O 1
ATOM 1618 N N . VAL A 1 220 ? -12.016 10.219 26.688 1 96.56 220 VAL A N 1
ATOM 1619 C CA . VAL A 1 220 ? -12.531 11.547 26.375 1 96.56 220 VAL A CA 1
ATOM 1620 C C . VAL A 1 220 ? -11.602 12.609 26.953 1 96.56 220 VAL A C 1
ATOM 1622 O O . VAL A 1 220 ? -11.234 12.555 28.125 1 96.56 220 VAL A O 1
ATOM 1625 N N . THR A 1 221 ? -11.227 13.562 26.156 1 95.19 221 THR A N 1
ATOM 1626 C CA . THR A 1 221 ? -10.375 14.656 26.609 1 95.19 221 THR A CA 1
ATOM 1627 C C . THR A 1 221 ? -10.875 15.992 26.047 1 95.19 221 THR A C 1
ATOM 1629 O O . THR A 1 221 ? -11.273 16.078 24.891 1 95.19 221 THR A O 1
ATOM 1632 N N . ALA A 1 222 ? -10.922 17.031 26.875 1 95.44 222 ALA A N 1
ATOM 1633 C CA . ALA A 1 222 ? -11.211 18.375 26.375 1 95.44 222 ALA A CA 1
ATOM 1634 C C . ALA A 1 222 ? -10.039 18.922 25.578 1 95.44 222 ALA A C 1
ATOM 1636 O O . ALA A 1 222 ? -8.883 18.828 26 1 95.44 222 ALA A O 1
ATOM 1637 N N . ILE A 1 223 ? -10.367 19.562 24.438 1 94.88 223 ILE A N 1
ATOM 1638 C CA . ILE A 1 223 ? -9.242 19.984 23.594 1 94.88 223 ILE A CA 1
ATOM 1639 C C . ILE A 1 223 ? -9.344 21.484 23.328 1 94.88 223 ILE A C 1
ATOM 1641 O O . ILE A 1 223 ? -8.383 22.094 22.844 1 94.88 223 ILE A O 1
ATOM 1645 N N . ALA A 1 224 ? -10.453 22.078 23.578 1 95.44 224 ALA A N 1
ATOM 1646 C CA . ALA A 1 224 ? -10.633 23.516 23.391 1 95.44 224 ALA A CA 1
ATOM 1647 C C . ALA A 1 224 ? -11.758 24.031 24.281 1 95.44 224 ALA A C 1
ATOM 1649 O O . ALA A 1 224 ? -12.664 23.281 24.656 1 95.44 224 ALA A O 1
ATOM 1650 N N . GLY A 1 225 ? -11.75 25.297 24.531 1 93.25 225 GLY A N 1
ATOM 1651 C CA . GLY A 1 225 ? -12.789 25.938 25.312 1 93.25 225 GLY A CA 1
ATOM 1652 C C . GLY A 1 225 ? -12.258 26.938 26.328 1 93.25 225 GLY A C 1
ATOM 1653 O O . GLY A 1 225 ? -11.039 27.047 26.516 1 93.25 225 GLY A O 1
ATOM 1654 N N . PRO A 1 226 ? -13.133 27.734 27.016 1 94.31 226 PRO A N 1
ATOM 1655 C CA . PRO A 1 226 ? -14.547 27.812 26.656 1 94.31 226 PRO A CA 1
ATOM 1656 C C . PRO A 1 226 ? -14.789 28.625 25.375 1 94.31 226 PRO A C 1
ATOM 1658 O O . PRO A 1 226 ? -14.078 29.594 25.125 1 94.31 226 PRO A O 1
ATOM 1661 N N . ALA A 1 227 ? -15.797 28.188 24.625 1 93.06 227 ALA A N 1
ATOM 1662 C CA . ALA A 1 227 ? -16.234 28.969 23.469 1 93.06 227 ALA A CA 1
ATOM 1663 C C . ALA A 1 227 ? -16.984 30.219 23.906 1 93.06 227 ALA A C 1
ATOM 1665 O O . ALA A 1 227 ? -17.484 30.297 25.031 1 93.06 227 ALA A O 1
ATOM 1666 N N . ALA A 1 228 ? -17.062 31.219 23 1 86.12 228 ALA A N 1
ATOM 1667 C CA . ALA A 1 228 ? -17.672 32.5 23.328 1 86.12 228 ALA A CA 1
ATOM 1668 C C . ALA A 1 228 ? -19.188 32.375 23.484 1 86.12 228 ALA A C 1
ATOM 1670 O O . ALA A 1 228 ? -19.812 33.156 24.188 1 86.12 228 ALA A O 1
ATOM 1671 N N . ALA A 1 229 ? -19.734 31.531 22.844 1 90.25 229 ALA A N 1
ATOM 1672 C CA . ALA A 1 229 ? -21.156 31.172 22.922 1 90.25 229 ALA A CA 1
ATOM 1673 C C . ALA A 1 229 ? -21.328 29.656 22.984 1 90.25 229 ALA A C 1
ATOM 1675 O O . ALA A 1 229 ? -20.359 28.906 22.906 1 90.25 229 ALA A O 1
ATOM 1676 N N . ASN A 1 230 ? -22.562 29.234 23.203 1 93.31 230 ASN A N 1
ATOM 1677 C CA . ASN A 1 230 ? -22.844 27.812 23.281 1 93.31 230 ASN A CA 1
ATOM 1678 C C . ASN A 1 230 ? -22.453 27.094 21.984 1 93.31 230 ASN A C 1
ATOM 1680 O O . ASN A 1 230 ? -23.078 27.297 20.938 1 93.31 230 ASN A O 1
ATOM 1684 N N . PRO A 1 231 ? -21.438 26.234 22 1 97 231 PRO A N 1
ATOM 1685 C CA . PRO A 1 231 ? -21.031 25.516 20.781 1 97 231 PRO A CA 1
ATOM 1686 C C . PRO A 1 231 ? -21.938 24.328 20.484 1 97 231 PRO A C 1
ATOM 1688 O O . PRO A 1 231 ? -22.344 23.594 21.391 1 97 231 PRO A O 1
ATOM 1691 N N . TYR A 1 232 ? -22.219 24.109 19.203 1 96.75 232 TYR A N 1
ATOM 1692 C CA . TYR A 1 232 ? -23.141 23.047 18.828 1 96.75 232 TYR A CA 1
ATOM 1693 C C . TYR A 1 232 ? -22.484 22.078 17.844 1 96.75 232 TYR A C 1
ATOM 1695 O O . TYR A 1 232 ? -22.906 20.922 17.734 1 96.75 232 TYR A O 1
ATOM 1703 N N . SER A 1 233 ? -21.5 22.531 17.094 1 97.44 233 SER A N 1
ATOM 1704 C CA . SER A 1 233 ? -20.812 21.641 16.172 1 97.44 233 SER A CA 1
ATOM 1705 C C . SER A 1 233 ? -19.359 22.031 15.984 1 97.44 233 SER A C 1
ATOM 1707 O O . SER A 1 233 ? -18.969 23.156 16.328 1 97.44 233 SER A O 1
ATOM 1709 N N . VAL A 1 234 ? -18.594 21.047 15.562 1 97.88 234 VAL A N 1
ATOM 1710 C CA . VAL A 1 234 ? -17.172 21.219 15.305 1 97.88 234 VAL A CA 1
ATOM 1711 C C . VAL A 1 234 ? -16.859 20.766 13.875 1 97.88 234 VAL A C 1
ATOM 1713 O O . VAL A 1 234 ? -17.422 19.797 13.383 1 97.88 234 VAL A O 1
ATOM 1716 N N . THR A 1 235 ? -16 21.484 13.25 1 97.25 235 THR A N 1
ATOM 1717 C CA . THR A 1 235 ? -15.539 21.156 11.906 1 97.25 235 THR A CA 1
ATOM 1718 C C . THR A 1 235 ? -14.016 21.062 11.875 1 97.25 235 THR A C 1
ATOM 1720 O O . THR A 1 235 ? -13.32 21.922 12.422 1 97.25 235 THR A O 1
ATOM 1723 N N . VAL A 1 236 ? -13.531 20.031 11.219 1 94.75 236 VAL A N 1
ATOM 1724 C CA . VAL A 1 236 ? -12.094 19.828 11.117 1 94.75 236 VAL A CA 1
ATOM 1725 C C . VAL A 1 236 ? -11.562 20.422 9.812 1 94.75 236 VAL A C 1
ATOM 1727 O O . VAL A 1 236 ? -12.016 20.062 8.727 1 94.75 236 VAL A O 1
ATOM 1730 N N . LEU A 1 237 ? -10.633 21.297 9.922 1 90 237 LEU A N 1
ATOM 1731 C CA . LEU A 1 237 ? -10 21.891 8.75 1 90 237 LEU A CA 1
ATOM 1732 C C . LEU A 1 237 ? -8.727 21.141 8.383 1 90 237 LEU A C 1
ATOM 1734 O O . LEU A 1 237 ? -8.438 20.938 7.203 1 90 237 LEU A O 1
ATOM 1738 N N . SER A 1 238 ? -7.957 20.797 9.375 1 84.94 238 SER A N 1
ATOM 1739 C CA . SER A 1 238 ? -6.688 20.094 9.289 1 84.94 238 SER A CA 1
ATOM 1740 C C . SER A 1 238 ? -6.398 19.328 10.578 1 84.94 238 SER A C 1
ATOM 1742 O O . SER A 1 238 ? -7.164 19.406 11.539 1 84.94 238 SER A O 1
ATOM 1744 N N . PRO A 1 239 ? -5.316 18.578 10.578 1 84.69 239 PRO A N 1
ATOM 1745 C CA . PRO A 1 239 ? -5.031 17.812 11.789 1 84.69 239 PRO A CA 1
ATOM 1746 C C . PRO A 1 239 ? -4.871 18.688 13.023 1 84.69 239 PRO A C 1
ATOM 1748 O O . PRO A 1 239 ? -5.027 18.219 14.148 1 84.69 239 PRO A O 1
ATOM 1751 N N . ASN A 1 240 ? -4.598 20 12.859 1 84.44 240 ASN A N 1
ATOM 1752 C CA . ASN A 1 240 ? -4.324 20.844 14.008 1 84.44 240 ASN A CA 1
ATOM 1753 C C . ASN A 1 240 ? -5.242 22.062 14.031 1 84.44 240 ASN A C 1
ATOM 1755 O O . ASN A 1 240 ? -4.98 23.031 14.75 1 84.44 240 ASN A O 1
ATOM 1759 N N . GLN A 1 241 ? -6.285 22.047 13.258 1 87.69 241 GLN A N 1
ATOM 1760 C CA . GLN A 1 241 ? -7.156 23.219 13.195 1 87.69 241 GLN A CA 1
ATOM 1761 C C . GLN A 1 241 ? -8.625 22.797 13.094 1 87.69 241 GLN A C 1
ATOM 1763 O O . GLN A 1 241 ? -8.984 21.969 12.266 1 87.69 241 GLN A O 1
ATOM 1768 N N . ILE A 1 242 ? -9.367 23.406 13.938 1 94.88 242 ILE A N 1
ATOM 1769 C CA . ILE A 1 242 ? -10.805 23.172 13.891 1 94.88 242 ILE A CA 1
ATOM 1770 C C . ILE A 1 242 ? -11.555 24.5 13.938 1 94.88 242 ILE A C 1
ATOM 1772 O O . ILE A 1 242 ? -11 25.516 14.344 1 94.88 242 ILE A O 1
ATOM 1776 N N . LEU A 1 243 ? -12.766 24.453 13.5 1 96.75 243 LEU A N 1
ATOM 1777 C CA . LEU A 1 243 ? -13.742 25.516 13.695 1 96.75 243 LEU A CA 1
ATOM 1778 C C . LEU A 1 243 ? -14.859 25.062 14.633 1 96.75 243 LEU A C 1
ATOM 1780 O O . LEU A 1 243 ? -15.312 23.922 14.562 1 96.75 243 LEU A O 1
ATOM 1784 N N . VAL A 1 244 ? -15.203 25.953 15.469 1 98.06 244 VAL A N 1
ATOM 1785 C CA . VAL A 1 244 ? -16.281 25.703 16.422 1 98.06 244 VAL A CA 1
ATOM 1786 C C . VAL A 1 244 ? -17.484 26.578 16.078 1 98.06 244 VAL A C 1
ATOM 1788 O O . VAL A 1 244 ? -17.391 27.812 16.141 1 98.06 244 VAL A O 1
ATOM 1791 N N . THR A 1 245 ? -18.547 25.969 15.742 1 98 245 THR A N 1
ATOM 1792 C CA . THR A 1 245 ? -19.781 26.672 15.469 1 98 245 THR A CA 1
ATOM 1793 C C . THR A 1 245 ? -20.625 26.812 16.734 1 98 245 THR A C 1
ATOM 1795 O O . THR A 1 245 ? -21.109 25.828 17.281 1 98 245 THR A O 1
ATOM 1798 N N . SER A 1 246 ? -20.797 28.031 17.141 1 97.25 246 SER A N 1
ATOM 1799 C CA . SER A 1 246 ? -21.609 28.359 18.297 1 97.25 246 SER A CA 1
ATOM 1800 C C . SER A 1 246 ? -22.859 29.109 17.891 1 97.25 246 SER A C 1
ATOM 1802 O O . SER A 1 246 ? -23 29.516 16.734 1 97.25 246 SER A O 1
ATOM 1804 N N . ALA A 1 247 ? -23.75 29.297 18.891 1 96.31 247 ALA A N 1
ATOM 1805 C CA . ALA A 1 247 ? -25.078 29.859 18.625 1 96.31 247 ALA A CA 1
ATOM 1806 C C . ALA A 1 247 ? -24.953 31.203 17.906 1 96.31 247 ALA A C 1
ATOM 1808 O O . ALA A 1 247 ? -25.766 31.516 17.031 1 96.31 247 ALA A O 1
ATOM 1809 N N . THR A 1 248 ? -23.875 31.984 18.281 1 97.12 248 THR A N 1
ATOM 1810 C CA . THR A 1 248 ? -23.859 33.344 17.719 1 97.12 248 THR A CA 1
ATOM 1811 C C . THR A 1 248 ? -22.5 33.656 17.094 1 97.12 248 THR A C 1
ATOM 1813 O O . THR A 1 248 ? -22.297 34.719 16.531 1 97.12 248 THR A O 1
ATOM 1816 N N . THR A 1 249 ? -21.578 32.75 17.125 1 97 249 THR A N 1
ATOM 1817 C CA . THR A 1 249 ? -20.234 33.031 16.656 1 97 249 THR A CA 1
ATOM 1818 C C . THR A 1 249 ? -19.609 31.766 16.031 1 97 249 THR A C 1
ATOM 1820 O O . THR A 1 249 ? -20.062 30.656 16.281 1 97 249 THR A O 1
ATOM 1823 N N . ILE A 1 250 ? -18.641 31.953 15.172 1 98 250 ILE A N 1
ATOM 1824 C CA . ILE A 1 250 ? -17.719 30.906 14.734 1 98 250 ILE A CA 1
ATOM 1825 C C . ILE A 1 250 ? -16.328 31.172 15.328 1 98 250 ILE A C 1
ATOM 1827 O O . ILE A 1 250 ? -15.805 32.281 15.219 1 98 250 ILE A O 1
ATOM 1831 N N . GLY A 1 251 ? -15.805 30.188 16.031 1 97.19 251 GLY A N 1
ATOM 1832 C CA . GLY A 1 251 ? -14.477 30.281 16.594 1 97.19 251 GLY A CA 1
ATOM 1833 C C . GLY A 1 251 ? -13.469 29.375 15.93 1 97.19 251 GLY A C 1
ATOM 1834 O O . GLY A 1 251 ? -13.805 28.25 15.531 1 97.19 251 GLY A O 1
ATOM 1835 N N . GLU A 1 252 ? -12.273 29.828 15.789 1 94.12 252 GLU A N 1
ATOM 1836 C CA . GLU A 1 252 ? -11.156 29.047 15.266 1 94.12 252 GLU A CA 1
ATOM 1837 C C . GLU A 1 252 ? -10.227 28.594 16.391 1 94.12 252 GLU A C 1
ATOM 1839 O O . GLU A 1 252 ? -9.961 29.359 17.328 1 94.12 252 GLU A O 1
ATOM 1844 N N . VAL A 1 253 ? -9.82 27.344 16.328 1 92.5 253 VAL A N 1
ATOM 1845 C CA . VAL A 1 253 ? -8.906 26.797 17.312 1 92.5 253 VAL A CA 1
ATOM 1846 C C . VAL A 1 253 ? -7.684 26.203 16.625 1 92.5 253 VAL A C 1
ATOM 1848 O O . VAL A 1 253 ? -7.816 25.344 15.75 1 92.5 253 VAL A O 1
ATOM 1851 N N . ASP A 1 254 ? -6.5 26.594 17.031 1 83.06 254 ASP A N 1
ATOM 1852 C CA . ASP A 1 254 ? -5.238 25.953 16.672 1 83.06 254 ASP A CA 1
ATOM 1853 C C . ASP A 1 254 ? -4.781 24.984 17.766 1 83.06 254 ASP A C 1
ATOM 1855 O O . ASP A 1 254 ? -4.539 25.406 18.906 1 83.06 254 ASP A O 1
ATOM 1859 N N . LEU A 1 255 ? -4.707 23.781 17.375 1 84.38 255 LEU A N 1
ATOM 1860 C CA . LEU A 1 255 ? -4.379 22.75 18.344 1 84.38 255 LEU A CA 1
ATOM 1861 C C . LEU A 1 255 ? -2.883 22.453 18.328 1 84.38 255 LEU A C 1
ATOM 1863 O O . LEU A 1 255 ? -2.242 22.5 17.281 1 84.38 255 LEU A O 1
ATOM 1867 N N . THR A 1 256 ? -2.377 22.094 19.453 1 73.5 256 THR A N 1
ATOM 1868 C CA . THR A 1 256 ? -0.966 21.75 19.578 1 73.5 256 THR A CA 1
ATOM 1869 C C . THR A 1 256 ? -0.72 20.312 19.141 1 73.5 256 THR A C 1
ATOM 1871 O O . THR A 1 256 ? 0.299 20 18.516 1 73.5 256 THR A O 1
ATOM 1874 N N . ALA A 1 257 ? -1.693 19.484 19.5 1 78.19 257 ALA A N 1
ATOM 1875 C CA . ALA A 1 257 ? -1.592 18.078 19.125 1 78.19 257 ALA A CA 1
ATOM 1876 C C . ALA A 1 257 ? -2.518 17.75 17.953 1 78.19 257 ALA A C 1
ATOM 1878 O O . ALA A 1 257 ? -3.607 18.312 17.844 1 78.19 257 ALA A O 1
ATOM 1879 N N . SER A 1 258 ? -2.031 16.859 17.188 1 83.69 258 SER A N 1
ATOM 1880 C CA . SER A 1 258 ? -2.844 16.422 16.062 1 83.69 258 SER A CA 1
ATOM 1881 C C . SER A 1 258 ? -4.117 15.727 16.516 1 83.69 258 SER A C 1
ATOM 1883 O O . SER A 1 258 ? -4.094 14.953 17.484 1 83.69 258 SER A O 1
ATOM 1885 N N . LEU A 1 259 ? -5.199 15.977 15.734 1 88.44 259 LEU A N 1
ATOM 1886 C CA . LEU A 1 259 ? -6.48 15.312 15.953 1 88.44 259 LEU A CA 1
ATOM 1887 C C . LEU A 1 259 ? -6.461 13.891 15.398 1 88.44 259 LEU A C 1
ATOM 1889 O O . LEU A 1 259 ? -7.285 13.055 15.781 1 88.44 259 LEU A O 1
ATOM 1893 N N . PHE A 1 260 ? -5.574 13.734 14.461 1 83.56 260 PHE A N 1
ATOM 1894 C CA . PHE A 1 260 ? -5.605 12.492 13.703 1 83.56 260 PHE A CA 1
ATOM 1895 C C . PHE A 1 260 ? -4.844 11.391 14.438 1 83.56 260 PHE A C 1
ATOM 1897 O O . PHE A 1 260 ? -3.719 11.609 14.891 1 83.56 260 PHE A O 1
ATOM 1904 N N . SER A 1 261 ? -5.508 10.383 14.742 1 82.69 261 SER A N 1
ATOM 1905 C CA . SER A 1 261 ? -4.934 9.148 15.273 1 82.69 261 SER A CA 1
ATOM 1906 C C . SER A 1 261 ? -5.137 7.988 14.305 1 82.69 261 SER A C 1
ATOM 1908 O O . SER A 1 261 ? -6.27 7.574 14.047 1 82.69 261 SER A O 1
ATOM 1910 N N . PRO A 1 262 ? -4.035 7.57 13.672 1 79.62 262 PRO A N 1
ATOM 1911 C CA . PRO A 1 262 ? -4.238 6.48 12.711 1 79.62 262 PRO A CA 1
ATOM 1912 C C . PRO A 1 262 ? -4.844 5.234 13.359 1 79.62 262 PRO A C 1
ATOM 1914 O O . PRO A 1 262 ? -4.559 4.938 14.523 1 79.62 262 PRO A O 1
ATOM 1917 N N . ALA A 1 263 ? -5.695 4.648 12.586 1 85 263 ALA A N 1
ATOM 1918 C CA . ALA A 1 263 ? -6.363 3.416 13 1 85 263 ALA A CA 1
ATOM 1919 C C . ALA A 1 263 ? -5.504 2.193 12.68 1 85 263 ALA A C 1
ATOM 1921 O O . ALA A 1 263 ? -4.512 2.295 11.953 1 85 263 ALA A O 1
ATOM 1922 N N . GLY A 1 264 ? -5.867 1.095 13.391 1 90.44 264 GLY A N 1
ATOM 1923 C CA . GLY A 1 264 ? -5.375 -0.212 12.977 1 90.44 264 GLY A CA 1
ATOM 1924 C C . GLY A 1 264 ? -4.137 -0.65 13.734 1 90.44 264 GLY A C 1
ATOM 1925 O O . GLY A 1 264 ? -3.492 0.162 14.406 1 90.44 264 GLY A O 1
ATOM 1926 N N . PRO A 1 265 ? -3.789 -1.898 13.656 1 95.25 265 PRO A N 1
ATOM 1927 C CA . PRO A 1 265 ? -2.596 -2.463 14.297 1 95.25 265 PRO A CA 1
ATOM 1928 C C . PRO A 1 265 ? -1.308 -2.09 13.562 1 95.25 265 PRO A C 1
ATOM 1930 O O . PRO A 1 265 ? -1.356 -1.557 12.453 1 95.25 265 PRO A O 1
ATOM 1933 N N . ILE A 1 266 ? -0.231 -2.223 14.258 1 96.94 266 ILE A N 1
ATOM 1934 C CA . ILE A 1 266 ? 1.059 -1.969 13.617 1 96.94 266 ILE A CA 1
ATOM 1935 C C . ILE A 1 266 ? 1.326 -3.027 12.555 1 96.94 266 ILE A C 1
ATOM 1937 O O . ILE A 1 266 ? 1.769 -2.705 11.445 1 96.94 266 ILE A O 1
ATOM 1941 N N . LEU A 1 267 ? 1.134 -4.285 12.906 1 98.06 267 LEU A N 1
ATOM 1942 C CA . LEU A 1 267 ? 1.23 -5.34 11.906 1 98.06 267 LEU A CA 1
ATOM 1943 C C . LEU A 1 267 ? -0.108 -5.551 11.203 1 98.06 267 LEU A C 1
ATOM 1945 O O . LEU A 1 267 ? -1.021 -6.156 11.773 1 98.06 267 LEU A O 1
ATOM 1949 N N . LEU A 1 268 ? -0.197 -5.133 9.984 1 98.12 268 LEU A N 1
ATOM 1950 C CA . LEU A 1 268 ? -1.46 -5.113 9.25 1 98.12 268 LEU A CA 1
ATOM 1951 C C . LEU A 1 268 ? -1.748 -6.473 8.625 1 98.12 268 LEU A C 1
ATOM 1953 O O . LEU A 1 268 ? -2.904 -6.898 8.555 1 98.12 268 LEU A O 1
ATOM 1957 N N . GLY A 1 269 ? -0.666 -7.094 8.117 1 98.56 269 GLY A N 1
ATOM 1958 C CA . GLY A 1 269 ? -0.887 -8.344 7.406 1 98.56 269 GLY A CA 1
ATOM 1959 C C . GLY A 1 269 ? 0.397 -8.984 6.918 1 98.56 269 GLY A C 1
ATOM 1960 O O . GLY A 1 269 ? 1.487 -8.453 7.141 1 98.56 269 GLY A O 1
ATOM 1961 N N . ILE A 1 270 ? 0.285 -10.156 6.379 1 98.81 270 ILE A N 1
ATOM 1962 C CA . ILE A 1 270 ? 1.298 -10.883 5.621 1 98.81 270 ILE A CA 1
ATOM 1963 C C . ILE A 1 270 ? 0.904 -10.93 4.148 1 98.81 270 ILE A C 1
ATOM 1965 O O . ILE A 1 270 ? 0.169 -11.82 3.723 1 98.81 270 ILE A O 1
ATOM 1969 N N . GLY A 1 271 ? 1.492 -9.992 3.4 1 98.56 271 GLY A N 1
ATOM 1970 C CA . GLY A 1 271 ? 1.063 -9.844 2.018 1 98.56 271 GLY A CA 1
ATOM 1971 C C . GLY A 1 271 ? -0.406 -9.492 1.883 1 98.56 271 GLY A C 1
ATOM 1972 O O . GLY A 1 271 ? -0.868 -8.5 2.457 1 98.56 271 GLY A O 1
ATOM 1973 N N . PHE A 1 272 ? -1.127 -10.383 1.223 1 98.75 272 PHE A N 1
ATOM 1974 C CA . PHE A 1 272 ? -2.541 -10.148 0.955 1 98.75 272 PHE A CA 1
ATOM 1975 C C . PHE A 1 272 ? -3.402 -10.68 2.096 1 98.75 272 PHE A C 1
ATOM 1977 O O . PHE A 1 272 ? -4.633 -10.602 2.041 1 98.75 272 PHE A O 1
ATOM 1984 N N . VAL A 1 273 ? -2.811 -11.195 3.18 1 98.88 273 VAL A N 1
ATOM 1985 C CA . VAL A 1 273 ? -3.557 -11.812 4.27 1 98.88 273 VAL A CA 1
ATOM 1986 C C . VAL A 1 273 ? -3.551 -10.898 5.488 1 98.88 273 VAL A C 1
ATOM 1988 O O . VAL A 1 273 ? -2.49 -10.609 6.051 1 98.88 273 VAL A O 1
ATOM 1991 N N . PRO A 1 274 ? -4.711 -10.438 5.945 1 98.62 274 PRO A N 1
ATOM 1992 C CA . PRO A 1 274 ? -4.734 -9.633 7.172 1 98.62 274 PRO A CA 1
ATOM 1993 C C . PRO A 1 274 ? -4.168 -10.383 8.375 1 98.62 274 PRO A C 1
ATOM 1995 O O . PRO A 1 274 ? -4.316 -11.602 8.477 1 98.62 274 PRO A O 1
ATOM 1998 N N . ALA A 1 275 ? -3.564 -9.719 9.289 1 97.94 275 ALA A N 1
ATOM 1999 C CA . ALA A 1 275 ? -2.934 -10.336 10.453 1 97.94 275 ALA A CA 1
ATOM 2000 C C . ALA A 1 275 ? -3.887 -10.359 11.641 1 97.94 275 ALA A C 1
ATOM 2002 O O . ALA A 1 275 ? -3.5 -10.75 12.75 1 97.94 275 ALA A O 1
ATOM 2003 N N . ASP A 1 276 ? -5.109 -10.047 11.445 1 96 276 ASP A N 1
ATOM 2004 C CA . ASP A 1 276 ? -6.055 -10.055 12.555 1 96 276 ASP A CA 1
ATOM 2005 C C . ASP A 1 276 ? -6.547 -11.477 12.844 1 96 276 ASP A C 1
ATOM 2007 O O . ASP A 1 276 ? -6.211 -12.414 12.117 1 96 276 ASP A O 1
ATOM 2011 N N . ALA A 1 277 ? -7.242 -11.648 13.93 1 92.69 277 ALA A N 1
ATOM 2012 C CA . ALA A 1 277 ? -7.594 -12.969 14.461 1 92.69 277 ALA A CA 1
ATOM 2013 C C . ALA A 1 277 ? -8.594 -13.672 13.555 1 92.69 277 ALA A C 1
ATOM 2015 O O . ALA A 1 277 ? -8.664 -14.906 13.539 1 92.69 277 ALA A O 1
ATOM 2016 N N . VAL A 1 278 ? -9.367 -12.953 12.758 1 95.69 278 VAL A N 1
ATOM 2017 C CA . VAL A 1 278 ? -10.391 -13.523 11.883 1 95.69 278 VAL A CA 1
ATOM 2018 C C . VAL A 1 278 ? -9.727 -14.18 10.672 1 95.69 278 VAL A C 1
ATOM 2020 O O . VAL A 1 278 ? -10.188 -15.227 10.195 1 95.69 278 VAL A O 1
ATOM 2023 N N . HIS A 1 279 ? -8.641 -13.688 10.258 1 98.31 279 HIS A N 1
ATOM 2024 C CA . HIS A 1 279 ? -8.016 -14.148 9.023 1 98.31 279 HIS A CA 1
ATOM 2025 C C . HIS A 1 279 ? -6.816 -15.047 9.312 1 98.31 279 HIS A C 1
ATOM 2027 O O . HIS A 1 279 ? -6.211 -15.602 8.391 1 98.31 279 HIS A O 1
ATOM 2033 N N . LEU A 1 280 ? -6.457 -15.156 10.586 1 97.94 280 LEU A N 1
ATOM 2034 C CA . LEU A 1 280 ? -5.383 -16.062 10.992 1 97.94 280 LEU A CA 1
ATOM 2035 C C . LEU A 1 280 ? -5.855 -17 12.102 1 97.94 280 LEU A C 1
ATOM 2037 O O . LEU A 1 280 ? -5.199 -17.125 13.133 1 97.94 280 LEU A O 1
ATOM 2041 N N . PRO A 1 281 ? -6.957 -17.688 11.836 1 97.25 281 PRO A N 1
ATOM 2042 C CA . PRO A 1 281 ? -7.371 -18.625 12.875 1 97.25 281 PRO A CA 1
ATOM 2043 C C . PRO A 1 281 ? -6.328 -19.719 13.133 1 97.25 281 PRO A C 1
ATOM 2045 O O . PRO A 1 281 ? -5.949 -20.438 12.211 1 97.25 281 PRO A O 1
ATOM 2048 N N . GLY A 1 282 ? -5.867 -19.766 14.344 1 96.88 282 GLY A N 1
ATOM 2049 C CA . GLY A 1 282 ? -4.871 -20.766 14.711 1 96.88 282 GLY A CA 1
ATOM 2050 C C . GLY A 1 282 ? -3.529 -20.531 14.039 1 96.88 282 GLY A C 1
ATOM 2051 O O . GLY A 1 282 ? -2.703 -21.453 13.969 1 96.88 282 GLY A O 1
ATOM 2052 N N . GLY A 1 283 ? -3.338 -19.406 13.453 1 98.06 283 GLY A N 1
ATOM 2053 C CA . GLY A 1 283 ? -2.09 -19.078 12.781 1 98.06 283 GLY A CA 1
ATOM 2054 C C . GLY A 1 283 ? -2.102 -19.406 11.305 1 98.06 283 GLY A C 1
ATOM 2055 O O . GLY A 1 283 ? -1.105 -19.203 10.602 1 98.06 283 GLY A O 1
ATOM 2056 N N . PHE A 1 284 ? -3.256 -19.922 10.805 1 98.62 284 PHE A N 1
ATOM 2057 C CA . PHE A 1 284 ? -3.41 -20.266 9.391 1 98.62 284 PHE A CA 1
ATOM 2058 C C . PHE A 1 284 ? -4.082 -19.141 8.625 1 98.62 284 PHE A C 1
ATOM 2060 O O . PHE A 1 284 ? -4.996 -18.484 9.141 1 98.62 284 PHE A O 1
ATOM 2067 N N . ALA A 1 285 ? -3.662 -18.906 7.453 1 98.81 285 ALA A N 1
ATOM 2068 C CA . ALA A 1 285 ? -4.332 -17.922 6.598 1 98.81 285 ALA A CA 1
ATOM 2069 C C . ALA A 1 285 ? -5.68 -18.453 6.117 1 98.81 285 ALA A C 1
ATOM 2071 O O . ALA A 1 285 ? -5.766 -19.578 5.59 1 98.81 285 ALA A O 1
ATOM 2072 N N . ASP A 1 286 ? -6.688 -17.75 6.262 1 98.62 286 ASP A N 1
ATOM 2073 C CA . ASP A 1 286 ? -8.016 -18.078 5.75 1 98.62 286 ASP A CA 1
ATOM 2074 C C . ASP A 1 286 ? -8.75 -16.812 5.293 1 98.62 286 ASP A C 1
ATOM 2076 O O . ASP A 1 286 ? -9.078 -15.953 6.109 1 98.62 286 ASP A O 1
ATOM 2080 N N . THR A 1 287 ? -9.008 -16.703 4.016 1 98.38 287 THR A N 1
ATOM 2081 C CA . THR A 1 287 ? -9.719 -15.547 3.475 1 98.38 287 THR A CA 1
ATOM 2082 C C . THR A 1 287 ? -11.031 -15.984 2.822 1 98.38 287 THR A C 1
ATOM 2084 O O . THR A 1 287 ? -11.648 -15.211 2.092 1 98.38 287 THR A O 1
ATOM 2087 N N . THR A 1 288 ? -11.461 -17.172 2.988 1 97.12 288 THR A N 1
ATOM 2088 C CA . THR A 1 288 ? -12.586 -17.734 2.26 1 97.12 288 THR A CA 1
ATOM 2089 C C . THR A 1 288 ? -13.914 -17.219 2.82 1 97.12 288 THR A C 1
ATOM 2091 O O . THR A 1 288 ? -14.961 -17.359 2.186 1 97.12 288 THR A O 1
ATOM 2094 N N . MET A 1 289 ? -13.898 -16.672 3.99 1 96.19 289 MET A N 1
ATOM 2095 C CA . MET A 1 289 ? -15.117 -16.047 4.5 1 96.19 289 MET A CA 1
ATOM 2096 C C . MET A 1 289 ? -15.523 -14.852 3.646 1 96.19 289 MET A C 1
ATOM 2098 O O . MET A 1 289 ? -16.672 -14.398 3.707 1 96.19 289 MET A O 1
ATOM 2102 N N . ASP A 1 290 ? -14.633 -14.375 2.867 1 96.69 290 ASP A N 1
ATOM 2103 C CA . ASP A 1 290 ? -14.852 -13.25 1.955 1 96.69 290 ASP A CA 1
ATOM 2104 C C . ASP A 1 290 ? -14.727 -13.695 0.5 1 96.69 290 ASP A C 1
ATOM 2106 O O . ASP A 1 290 ? -13.695 -13.469 -0.138 1 96.69 290 ASP A O 1
ATOM 2110 N N . PRO A 1 291 ? -15.688 -14.195 -0.149 1 95.62 291 PRO A N 1
ATOM 211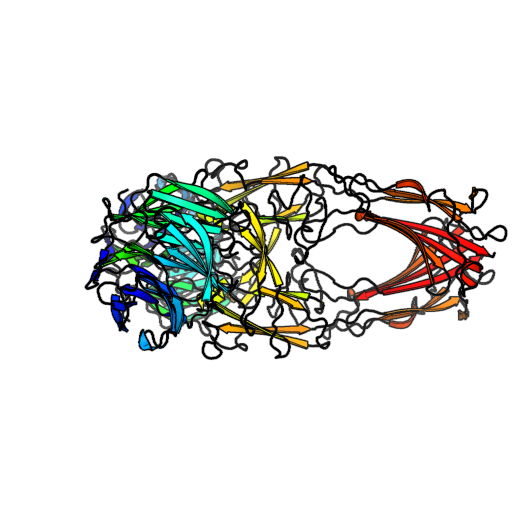1 C CA . PRO A 1 291 ? -15.586 -14.906 -1.425 1 95.62 291 PRO A CA 1
ATOM 2112 C C . PRO A 1 291 ? -15.211 -13.992 -2.586 1 95.62 291 PRO A C 1
ATOM 2114 O O . PRO A 1 291 ? -14.75 -14.461 -3.629 1 95.62 291 PRO A O 1
ATOM 2117 N N . THR A 1 292 ? -15.398 -12.648 -2.492 1 95.75 292 THR A N 1
ATOM 2118 C CA . THR A 1 292 ? -15.109 -11.773 -3.621 1 95.75 292 THR A CA 1
ATOM 2119 C C . THR A 1 292 ? -13.719 -11.148 -3.482 1 95.75 292 THR A C 1
ATOM 2121 O O . THR A 1 292 ? -13.289 -10.375 -4.34 1 95.75 292 THR A O 1
ATOM 2124 N N . TYR A 1 293 ? -13.07 -11.484 -2.367 1 97.81 293 TYR A N 1
ATOM 2125 C CA . TYR A 1 293 ? -11.672 -11.062 -2.254 1 97.81 293 TYR A CA 1
ATOM 2126 C C . TYR A 1 293 ? -10.805 -11.773 -3.281 1 97.81 293 TYR A C 1
ATOM 2128 O O . TYR A 1 293 ? -10.984 -12.969 -3.539 1 97.81 293 TYR A O 1
ATOM 2136 N N . PHE A 1 294 ? -9.836 -11.148 -3.91 1 97.38 294 PHE A N 1
ATOM 2137 C CA . PHE A 1 294 ? -9.109 -11.672 -5.062 1 97.38 294 PHE A CA 1
ATOM 2138 C C . PHE A 1 294 ? -8.156 -12.781 -4.641 1 97.38 294 PHE A C 1
ATOM 2140 O O . PHE A 1 294 ? -7.703 -13.57 -5.473 1 97.38 294 PHE A O 1
ATOM 2147 N N . PHE A 1 295 ? -7.773 -12.836 -3.391 1 98.19 295 PHE A N 1
ATOM 2148 C CA . PHE A 1 295 ? -6.836 -13.828 -2.891 1 98.19 295 PHE A CA 1
ATOM 2149 C C . PHE A 1 295 ? -7.539 -14.836 -1.985 1 98.19 295 PHE A C 1
ATOM 2151 O O . PHE A 1 295 ? -7.738 -14.578 -0.797 1 98.19 295 PHE A O 1
ATOM 2158 N N . GLN A 1 296 ? -7.84 -16.016 -2.428 1 97.69 296 GLN A N 1
ATOM 2159 C CA . GLN A 1 296 ? -8.617 -17.031 -1.735 1 97.69 296 GLN A CA 1
ATOM 2160 C C . GLN A 1 296 ? -7.723 -18.172 -1.255 1 97.69 296 GLN A C 1
ATOM 2162 O O . GLN A 1 296 ? -7.141 -18.906 -2.066 1 97.69 296 GLN A O 1
ATOM 2167 N N . VAL A 1 297 ? -7.609 -18.297 0.062 1 98.19 297 VAL A N 1
ATOM 2168 C CA . VAL A 1 297 ? -6.848 -19.391 0.656 1 98.19 297 VAL A CA 1
ATOM 2169 C C . VAL A 1 297 ? -7.586 -19.922 1.879 1 98.19 297 VAL A C 1
ATOM 2171 O O . VAL A 1 297 ? -8.211 -19.156 2.621 1 98.19 297 VAL A O 1
ATOM 2174 N N . LYS A 1 298 ? -7.551 -21.172 2.121 1 98.31 298 LYS A N 1
ATOM 2175 C CA . LYS A 1 298 ? -8.227 -21.844 3.23 1 98.31 298 LYS A CA 1
ATOM 2176 C C . LYS A 1 298 ? -7.227 -22.562 4.121 1 98.31 298 LYS A C 1
ATOM 2178 O O . LYS A 1 298 ? -6.602 -23.547 3.695 1 98.31 298 LYS A O 1
ATOM 2183 N N . ASP A 1 299 ? -7.047 -22.172 5.312 1 98.5 299 ASP A N 1
ATOM 2184 C CA . ASP A 1 299 ? -6.254 -22.828 6.34 1 98.5 299 ASP A CA 1
ATOM 2185 C C . ASP A 1 299 ? -4.82 -23.062 5.867 1 98.5 299 ASP A C 1
ATOM 2187 O O . ASP A 1 299 ? -4.289 -24.172 5.988 1 98.5 299 ASP A O 1
ATOM 2191 N N . CYS A 1 300 ? -4.203 -22.125 5.344 1 98.69 300 CYS A N 1
ATOM 2192 C CA . CYS A 1 300 ? -2.867 -22.266 4.781 1 98.69 300 CYS A CA 1
ATOM 2193 C C . CYS A 1 300 ? -1.803 -21.828 5.777 1 98.69 300 CYS A C 1
ATOM 2195 O O . CYS A 1 300 ? -1.869 -20.719 6.305 1 98.69 300 CYS A O 1
ATOM 2197 N N . PRO A 1 301 ? -0.86 -22.656 6.062 1 98.62 301 PRO A N 1
ATOM 2198 C CA . PRO A 1 301 ? 0.315 -22.188 6.789 1 98.62 301 PRO A CA 1
ATOM 2199 C C . PRO A 1 301 ? 1.197 -21.266 5.949 1 98.62 301 PRO A C 1
ATOM 2201 O O . PRO A 1 301 ? 0.944 -21.078 4.754 1 98.62 301 PRO A O 1
ATOM 2204 N N . PHE A 1 302 ? 2.094 -20.688 6.59 1 98.75 302 PHE A N 1
ATOM 2205 C CA . PHE A 1 302 ? 3.014 -19.781 5.918 1 98.75 302 PHE A CA 1
ATOM 2206 C C . PHE A 1 302 ? 4.391 -20.422 5.773 1 98.75 302 PHE A C 1
ATOM 2208 O O . PHE A 1 302 ? 4.781 -21.266 6.582 1 98.75 302 PHE A O 1
ATOM 2215 N N . GLY A 1 303 ? 5.137 -20.047 4.754 1 98.44 303 GLY A N 1
ATOM 2216 C CA . GLY A 1 303 ? 6.508 -20.469 4.516 1 98.44 303 GLY A CA 1
ATOM 2217 C C . GLY A 1 303 ? 7.23 -19.609 3.492 1 98.44 303 GLY A C 1
ATOM 2218 O O . GLY A 1 303 ? 6.633 -18.734 2.879 1 98.44 303 GLY A O 1
ATOM 2219 N N . GLY A 1 304 ? 8.562 -19.828 3.385 1 98 304 GLY A N 1
ATOM 2220 C CA . GLY A 1 304 ? 9.367 -19.031 2.484 1 98 304 GLY A CA 1
ATOM 2221 C C . GLY A 1 304 ? 9.609 -17.625 2.996 1 98 304 GLY A C 1
ATOM 2222 O O . GLY A 1 304 ? 9.961 -17.422 4.16 1 98 304 GLY A O 1
ATOM 2223 N N . THR A 1 305 ? 9.562 -16.656 2.068 1 98.5 305 THR A N 1
ATOM 2224 C CA . THR A 1 305 ? 9.766 -15.25 2.416 1 98.5 305 THR A CA 1
ATOM 2225 C C . THR A 1 305 ? 8.43 -14.531 2.568 1 98.5 305 THR A C 1
ATOM 2227 O O . THR A 1 305 ? 7.641 -14.461 1.621 1 98.5 305 THR A O 1
ATOM 2230 N N . LEU A 1 306 ? 8.195 -14.031 3.736 1 98.75 306 LEU A N 1
ATOM 2231 C CA . LEU A 1 306 ? 6.902 -13.43 4.066 1 98.75 306 LEU A CA 1
ATOM 2232 C C . LEU A 1 306 ? 6.977 -11.914 3.986 1 98.75 306 LEU A C 1
ATOM 2234 O O . LEU A 1 306 ? 7.793 -11.289 4.668 1 98.75 306 LEU A O 1
ATOM 2238 N N . PRO A 1 307 ? 6.207 -11.281 3.123 1 98.75 307 PRO A N 1
ATOM 2239 C CA . PRO A 1 307 ? 6.094 -9.82 3.178 1 98.75 307 PRO A CA 1
ATOM 2240 C C . PRO A 1 307 ? 5.309 -9.336 4.395 1 98.75 307 PRO A C 1
ATOM 2242 O O . PRO A 1 307 ? 4.125 -9.648 4.531 1 98.75 307 PRO A O 1
ATOM 2245 N N . LEU A 1 308 ? 5.898 -8.641 5.285 1 98.75 308 LEU A N 1
ATOM 2246 C CA . LEU A 1 308 ? 5.219 -8.039 6.426 1 98.75 308 LEU A CA 1
ATOM 2247 C C . LEU A 1 308 ? 4.719 -6.641 6.09 1 98.75 308 LEU A C 1
ATOM 2249 O O . LEU A 1 308 ? 5.488 -5.793 5.637 1 98.75 308 LEU A O 1
ATOM 2253 N N . MET A 1 309 ? 3.463 -6.422 6.215 1 98.75 309 MET A N 1
ATOM 2254 C CA . MET A 1 309 ? 2.842 -5.117 5.992 1 98.75 309 MET A CA 1
ATOM 2255 C C . MET A 1 309 ? 2.75 -4.332 7.293 1 98.75 309 MET A C 1
ATOM 2257 O O . MET A 1 309 ? 2.047 -4.734 8.219 1 98.75 309 MET A O 1
ATOM 2261 N N . ILE A 1 310 ? 3.385 -3.221 7.348 1 98.25 310 ILE A N 1
ATOM 2262 C CA . ILE A 1 310 ? 3.518 -2.475 8.594 1 98.25 310 ILE A CA 1
ATOM 2263 C C . ILE A 1 310 ? 2.816 -1.124 8.461 1 98.25 310 ILE A C 1
ATOM 2265 O O . ILE A 1 310 ? 3.004 -0.414 7.469 1 98.25 310 ILE A O 1
ATOM 2269 N N . ASN A 1 311 ? 2.068 -0.784 9.398 1 97.31 311 ASN A N 1
ATOM 2270 C CA . ASN A 1 311 ? 1.318 0.465 9.469 1 97.31 311 ASN A CA 1
ATOM 2271 C C . ASN A 1 311 ? 2.217 1.641 9.836 1 97.31 311 ASN A C 1
ATOM 2273 O O . ASN A 1 311 ? 2.213 2.09 10.984 1 97.31 311 ASN A O 1
ATOM 2277 N N . TRP A 1 312 ? 2.809 2.26 8.836 1 95.25 312 TRP A N 1
ATOM 2278 C CA . TRP A 1 312 ? 3.742 3.365 9.031 1 95.25 312 TRP A CA 1
ATOM 2279 C C . TRP A 1 312 ? 3.035 4.574 9.633 1 95.25 312 TRP A C 1
ATOM 2281 O O . TRP A 1 312 ? 3.623 5.316 10.422 1 95.25 312 TRP A O 1
ATOM 2291 N N . GLU A 1 313 ? 1.882 4.801 9.242 1 92.5 313 GLU A N 1
ATOM 2292 C CA . GLU A 1 313 ? 1.124 5.965 9.688 1 92.5 313 GLU A CA 1
ATOM 2293 C C . GLU A 1 313 ? 0.892 5.922 11.195 1 92.5 313 GLU A C 1
ATOM 2295 O O . GLU A 1 313 ? 1.124 6.914 11.898 1 92.5 313 GLU A O 1
ATOM 2300 N N . SER A 1 314 ? 0.484 4.758 11.664 1 93.06 314 SER A N 1
ATOM 2301 C CA . SER A 1 314 ? 0.288 4.602 13.102 1 93.06 314 SER A CA 1
ATOM 2302 C C . SER A 1 314 ? 1.614 4.672 13.852 1 93.06 314 SER A C 1
ATOM 2304 O O . SER A 1 314 ? 1.699 5.285 14.914 1 93.06 314 SER A O 1
ATOM 2306 N N . ALA A 1 315 ? 2.605 4.035 13.344 1 95.06 315 ALA A N 1
ATOM 2307 C CA . ALA A 1 315 ? 3.914 4.039 14 1 95.06 315 ALA A CA 1
ATOM 2308 C C . ALA A 1 315 ? 4.457 5.461 14.125 1 95.06 315 ALA A C 1
ATOM 2310 O O . ALA A 1 315 ? 4.918 5.855 15.203 1 95.06 315 ALA A O 1
ATOM 2311 N N . ARG A 1 316 ? 4.359 6.254 13.078 1 91.88 316 ARG A N 1
ATOM 2312 C CA . ARG A 1 316 ? 4.832 7.633 13.117 1 91.88 316 ARG A CA 1
ATOM 2313 C C . ARG A 1 316 ? 4.02 8.461 14.109 1 91.88 316 ARG A C 1
ATOM 2315 O O . ARG A 1 316 ? 4.574 9.281 14.844 1 91.88 316 ARG A O 1
ATOM 2322 N N . ALA A 1 317 ? 2.777 8.227 14.07 1 87.12 317 ALA A N 1
ATOM 2323 C CA . ALA A 1 317 ? 1.902 8.969 14.977 1 87.12 317 ALA A CA 1
ATOM 2324 C C . ALA A 1 317 ? 2.254 8.688 16.438 1 87.12 317 ALA A C 1
ATOM 2326 O O . ALA A 1 317 ? 2.08 9.547 17.297 1 87.12 317 ALA A O 1
ATOM 2327 N N . MET A 1 318 ? 2.816 7.527 16.688 1 89.31 318 MET A N 1
ATOM 2328 C CA . MET A 1 318 ? 3.232 7.152 18.047 1 89.31 318 MET A CA 1
ATOM 2329 C C . MET A 1 318 ? 4.598 7.746 18.375 1 89.31 318 MET A C 1
ATOM 2331 O O . MET A 1 318 ? 5.074 7.617 19.5 1 89.31 318 MET A O 1
ATOM 2335 N N . GLY A 1 319 ? 5.215 8.32 17.406 1 89.38 319 GLY A N 1
ATOM 2336 C CA . GLY A 1 319 ? 6.504 8.953 17.625 1 89.38 319 GLY A CA 1
ATOM 2337 C C . GLY A 1 319 ? 7.68 8.094 17.203 1 89.38 319 GLY A C 1
ATOM 2338 O O . GLY A 1 319 ? 8.828 8.383 17.547 1 89.38 319 GLY A O 1
ATOM 2339 N N . ALA A 1 320 ? 7.414 7.004 16.5 1 94.88 320 ALA A N 1
ATOM 2340 C CA . ALA A 1 320 ? 8.484 6.082 16.125 1 94.88 320 ALA A CA 1
ATOM 2341 C C . ALA A 1 320 ? 9.258 6.598 14.922 1 94.88 320 ALA A C 1
ATOM 2343 O O . ALA A 1 320 ? 8.688 7.227 14.031 1 94.88 320 ALA A O 1
ATOM 2344 N N . SER A 1 321 ? 10.562 6.293 14.906 1 95.19 321 SER A N 1
ATOM 2345 C CA . SER A 1 321 ? 11.43 6.539 13.758 1 95.19 321 SER A CA 1
ATOM 2346 C C . SER A 1 321 ? 12.094 5.254 13.281 1 95.19 321 SER A C 1
ATOM 2348 O O . SER A 1 321 ? 12.625 5.199 12.172 1 95.19 321 SER A O 1
ATOM 2350 N N . PHE A 1 322 ? 12.047 4.238 14.18 1 96.69 322 PHE A N 1
ATOM 2351 C CA . PHE A 1 322 ? 12.68 2.959 13.898 1 96.69 322 PHE A CA 1
ATOM 2352 C C . PHE A 1 322 ? 11.805 1.804 14.367 1 96.69 322 PHE A C 1
ATOM 2354 O O . PHE A 1 322 ? 10.922 1.99 15.211 1 96.69 322 PHE A O 1
ATOM 2361 N N . TYR A 1 323 ? 12.047 0.67 13.789 1 97.94 323 TYR A N 1
ATOM 2362 C CA . TYR A 1 323 ? 11.398 -0.547 14.258 1 97.94 323 TYR A CA 1
ATOM 2363 C C . TYR A 1 323 ? 12.344 -1.737 14.188 1 97.94 323 TYR A C 1
ATOM 2365 O O . TYR A 1 323 ? 13.383 -1.673 13.523 1 97.94 323 TYR A O 1
ATOM 2373 N N . GLN A 1 324 ? 12.062 -2.709 14.922 1 98.25 324 GLN A N 1
ATOM 2374 C CA . GLN A 1 324 ? 12.711 -4.016 14.883 1 98.25 324 GLN A CA 1
ATOM 2375 C C . GLN A 1 324 ? 11.688 -5.129 14.68 1 98.25 324 GLN A C 1
ATOM 2377 O O . GLN A 1 324 ? 10.539 -5.016 15.125 1 98.25 324 GLN A O 1
ATOM 2382 N N . VAL A 1 325 ? 12.086 -6.125 14.008 1 98.19 325 VAL A N 1
ATOM 2383 C CA . VAL A 1 325 ? 11.25 -7.293 13.766 1 98.19 325 VAL A CA 1
ATOM 2384 C C . VAL A 1 325 ? 11.859 -8.523 14.438 1 98.19 325 VAL A C 1
ATOM 2386 O O . VAL A 1 325 ? 13.078 -8.711 14.406 1 98.19 325 VAL A O 1
ATOM 2389 N N . PHE A 1 326 ? 11.023 -9.234 15.078 1 97.62 326 PHE A N 1
ATOM 2390 C CA . PHE A 1 326 ? 11.438 -10.477 15.719 1 97.62 326 PHE A CA 1
ATOM 2391 C C . PHE A 1 326 ? 10.594 -11.648 15.227 1 97.62 326 PHE A C 1
ATOM 2393 O O . PHE A 1 326 ? 9.398 -11.492 14.969 1 97.62 326 PHE A O 1
ATOM 2400 N N . ILE A 1 327 ? 11.148 -12.773 15.094 1 97.38 327 ILE A N 1
ATOM 2401 C CA . ILE A 1 327 ? 10.438 -14.031 14.883 1 97.38 327 ILE A CA 1
ATOM 2402 C C . ILE A 1 327 ? 10.945 -15.086 15.859 1 97.38 327 ILE A C 1
ATOM 2404 O O . ILE A 1 327 ? 12.156 -15.312 15.961 1 97.38 327 ILE A O 1
ATOM 2408 N N . GLY A 1 328 ? 10.062 -15.664 16.625 1 93.94 328 GLY A N 1
ATOM 2409 C CA . GLY A 1 328 ? 10.461 -16.609 17.656 1 93.94 328 GLY A CA 1
ATOM 2410 C C . GLY A 1 328 ? 11.398 -16.016 18.688 1 93.94 328 GLY A C 1
ATOM 2411 O O . GLY A 1 328 ? 12.344 -16.672 19.125 1 93.94 328 GLY A O 1
ATOM 2412 N N . GLY A 1 329 ? 11.297 -14.719 18.828 1 93.12 329 GLY A N 1
ATOM 2413 C CA . GLY A 1 329 ? 12.102 -14.039 19.828 1 93.12 329 GLY A CA 1
ATOM 2414 C C . GLY A 1 329 ? 13.461 -13.617 19.312 1 93.12 329 GLY A C 1
ATOM 2415 O O . GLY A 1 329 ? 14.227 -12.953 20.031 1 93.12 329 GLY A O 1
ATOM 2416 N N . VAL A 1 330 ? 13.734 -14 18.141 1 95.62 330 VAL A N 1
ATOM 2417 C CA . VAL A 1 330 ? 15.031 -13.672 17.578 1 95.62 330 VAL A CA 1
ATOM 2418 C C . VAL A 1 330 ? 14.914 -12.438 16.688 1 95.62 330 VAL A C 1
ATOM 2420 O O . VAL A 1 330 ? 14.016 -12.359 15.844 1 95.62 330 VAL A O 1
ATOM 2423 N N . MET A 1 331 ? 15.812 -11.539 16.828 1 97.25 331 MET A N 1
ATOM 2424 C CA . MET A 1 331 ? 15.812 -10.289 16.062 1 97.25 331 MET A CA 1
ATOM 2425 C C . MET A 1 331 ? 16.219 -10.539 14.617 1 97.25 331 MET A C 1
ATOM 2427 O O . MET A 1 331 ? 17.188 -11.242 14.352 1 97.25 331 MET A O 1
ATOM 2431 N N . VAL A 1 332 ? 15.531 -9.977 13.719 1 97.12 332 VAL A N 1
ATOM 2432 C CA . VAL A 1 332 ? 15.805 -10.07 12.289 1 97.12 332 VAL A CA 1
ATOM 2433 C C . VAL A 1 332 ? 16.703 -8.906 11.859 1 97.12 332 VAL A C 1
ATOM 2435 O O . VAL A 1 332 ? 16.5 -7.77 12.289 1 97.12 332 VAL A O 1
ATOM 2438 N N . THR A 1 333 ? 17.688 -9.125 10.969 1 97 333 THR A N 1
ATOM 2439 C CA . THR A 1 333 ? 18.594 -8.07 10.531 1 97 333 THR A CA 1
ATOM 2440 C C . THR A 1 333 ? 18.781 -8.117 9.016 1 97 333 THR A C 1
ATOM 2442 O O . THR A 1 333 ? 19.703 -7.5 8.484 1 97 333 THR A O 1
ATOM 2445 N N . GLN A 1 334 ? 18 -8.789 8.305 1 95.06 334 GLN A N 1
ATOM 2446 C CA . GLN A 1 334 ? 18.141 -8.953 6.863 1 95.06 334 GLN A CA 1
ATOM 2447 C C . GLN A 1 334 ? 17.703 -7.695 6.121 1 95.06 334 GLN A C 1
ATOM 2449 O O . GLN A 1 334 ? 16.719 -7.059 6.492 1 95.06 334 GLN A O 1
ATOM 2454 N N . PRO A 1 335 ? 18.422 -7.266 5.062 1 96.75 335 PRO A N 1
ATOM 2455 C CA . PRO A 1 335 ? 17.938 -6.172 4.215 1 96.75 335 PRO A CA 1
ATOM 2456 C C . PRO A 1 335 ? 16.812 -6.602 3.271 1 96.75 335 PRO A C 1
ATOM 2458 O O . PRO A 1 335 ? 16.594 -7.797 3.076 1 96.75 335 PRO A O 1
ATOM 2461 N N . PHE A 1 336 ? 16.125 -5.754 2.762 1 97.69 336 PHE A N 1
ATOM 2462 C CA . PHE A 1 336 ? 15.141 -6 1.714 1 97.69 336 PHE A CA 1
ATOM 2463 C C . PHE A 1 336 ? 15 -4.781 0.808 1 97.69 336 PHE A C 1
ATOM 2465 O O . PHE A 1 336 ? 15.367 -3.668 1.193 1 97.69 336 PHE A O 1
ATOM 2472 N N . ALA A 1 337 ? 14.562 -4.965 -0.414 1 97.69 337 ALA A N 1
ATOM 2473 C CA . ALA A 1 337 ? 14.523 -3.895 -1.406 1 97.69 337 ALA A CA 1
ATOM 2474 C C . ALA A 1 337 ? 13.109 -3.672 -1.919 1 97.69 337 ALA A C 1
ATOM 2476 O O . ALA A 1 337 ? 12.297 -4.598 -1.935 1 97.69 337 ALA A O 1
ATOM 2477 N N . ASP A 1 338 ? 12.805 -2.486 -2.268 1 97.88 338 ASP A N 1
ATOM 2478 C CA . ASP A 1 338 ? 11.531 -2.061 -2.838 1 97.88 338 ASP A CA 1
ATOM 2479 C C . ASP A 1 338 ? 11.703 -0.809 -3.695 1 97.88 338 ASP A C 1
ATOM 2481 O O . ASP A 1 338 ? 12.773 -0.198 -3.701 1 97.88 338 ASP A O 1
ATOM 2485 N N . TYR A 1 339 ? 10.742 -0.482 -4.516 1 98.06 339 TYR A N 1
ATOM 2486 C CA . TYR A 1 339 ? 10.797 0.656 -5.426 1 98.06 339 TYR A CA 1
ATOM 2487 C C . TYR A 1 339 ? 10.344 1.934 -4.73 1 98.06 339 TYR A C 1
ATOM 2489 O O . TYR A 1 339 ? 9.258 1.973 -4.141 1 98.06 339 TYR A O 1
ATOM 2497 N N . LEU A 1 340 ? 11.117 2.988 -4.766 1 96.69 340 LEU A N 1
ATOM 2498 C CA . LEU A 1 340 ? 10.82 4.328 -4.27 1 96.69 340 LEU A CA 1
ATOM 2499 C C . LEU A 1 340 ? 10.844 5.348 -5.402 1 96.69 340 LEU A C 1
ATOM 2501 O O . LEU A 1 340 ? 11.766 5.344 -6.227 1 96.69 340 LEU A O 1
ATOM 2505 N N . TRP A 1 341 ? 9.867 6.203 -5.477 1 96.31 341 TRP A N 1
ATOM 2506 C CA . TRP A 1 341 ? 9.773 7.195 -6.539 1 96.31 341 TRP A CA 1
ATOM 2507 C C . TRP A 1 341 ? 10.891 8.227 -6.426 1 96.31 341 TRP A C 1
ATOM 2509 O O . TRP A 1 341 ? 11.156 8.75 -5.344 1 96.31 341 TRP A O 1
ATOM 2519 N N . SER A 1 342 ? 11.539 8.477 -7.492 1 94.44 342 SER A N 1
ATOM 2520 C CA . SER A 1 342 ? 12.547 9.523 -7.617 1 94.44 342 SER A CA 1
ATOM 2521 C C . SER A 1 342 ? 12 10.734 -8.359 1 94.44 342 SER A C 1
ATOM 2523 O O . SER A 1 342 ? 11.742 10.664 -9.562 1 94.44 342 SER A O 1
ATOM 2525 N N . VAL A 1 343 ? 11.938 11.836 -7.703 1 91.75 343 VAL A N 1
ATOM 2526 C CA . VAL A 1 343 ? 11.375 13.047 -8.289 1 91.75 343 VAL A CA 1
ATOM 2527 C C . VAL A 1 343 ? 12.305 13.57 -9.391 1 91.75 343 VAL A C 1
ATOM 2529 O O . VAL A 1 343 ? 11.867 13.844 -10.508 1 91.75 343 VAL A O 1
ATOM 2532 N N . PRO A 1 344 ? 13.602 13.609 -9.18 1 89.94 344 PRO A N 1
ATOM 2533 C CA . PRO A 1 344 ? 14.469 14.164 -10.219 1 89.94 344 PRO A CA 1
ATOM 2534 C C . PRO A 1 344 ? 14.5 13.297 -11.477 1 89.94 344 PRO A C 1
ATOM 2536 O O . PRO A 1 344 ? 14.68 13.82 -12.586 1 89.94 344 PRO A O 1
ATOM 2539 N N . LEU A 1 345 ? 14.305 11.992 -11.328 1 91.5 345 LEU A N 1
ATOM 2540 C CA . LEU A 1 345 ? 14.383 11.094 -12.477 1 91.5 345 LEU A CA 1
ATOM 2541 C C . LEU A 1 345 ? 12.992 10.789 -13.031 1 91.5 345 LEU A C 1
ATOM 2543 O O . LEU A 1 345 ? 12.867 10.273 -14.141 1 91.5 345 LEU A O 1
ATOM 2547 N N . ASN A 1 346 ? 11.969 11.055 -12.297 1 91.81 346 ASN A N 1
ATOM 2548 C CA . ASN A 1 346 ? 10.594 10.75 -12.664 1 91.81 346 ASN A CA 1
ATOM 2549 C C . ASN A 1 346 ? 10.406 9.258 -12.953 1 91.81 346 ASN A C 1
ATOM 2551 O O . ASN A 1 346 ? 9.805 8.891 -13.961 1 91.81 346 ASN A O 1
ATOM 2555 N N . VAL A 1 347 ? 11.062 8.414 -12.156 1 94.94 347 VAL A N 1
ATOM 2556 C CA . VAL A 1 347 ? 10.938 6.961 -12.25 1 94.94 347 VAL A CA 1
ATOM 2557 C C . VAL A 1 347 ? 11.055 6.344 -10.859 1 94.94 347 VAL A C 1
ATOM 2559 O O . VAL A 1 347 ? 11.484 7.008 -9.906 1 94.94 347 VAL A O 1
ATOM 2562 N N . PHE A 1 348 ? 10.609 5.121 -10.781 1 96.81 348 PHE A N 1
ATOM 2563 C CA . PHE A 1 348 ? 10.883 4.34 -9.578 1 96.81 348 PHE A CA 1
ATOM 2564 C C . PHE A 1 348 ? 12.312 3.812 -9.586 1 96.81 348 PHE A C 1
ATOM 2566 O O . PHE A 1 348 ? 12.773 3.281 -10.594 1 96.81 348 PHE A O 1
ATOM 2573 N N . GLU A 1 349 ? 12.961 4 -8.477 1 95.75 349 GLU A N 1
ATOM 2574 C CA . GLU A 1 349 ? 14.289 3.428 -8.273 1 95.75 349 GLU A CA 1
ATOM 2575 C C . GLU A 1 349 ? 14.281 2.396 -7.145 1 95.75 349 GLU A C 1
ATOM 2577 O O . GLU A 1 349 ? 13.609 2.586 -6.133 1 95.75 349 GLU A O 1
ATOM 2582 N N . LEU A 1 350 ? 14.984 1.312 -7.414 1 96.62 350 LEU A N 1
ATOM 2583 C CA . LEU A 1 350 ? 15.086 0.303 -6.367 1 96.62 350 LEU A CA 1
ATOM 2584 C C . LEU A 1 350 ? 15.945 0.805 -5.211 1 96.62 350 LEU A C 1
ATOM 2586 O O . LEU A 1 350 ? 17.062 1.289 -5.426 1 96.62 350 LEU A O 1
ATOM 2590 N N . GLN A 1 351 ? 15.398 0.775 -4.078 1 95.5 351 GLN A N 1
ATOM 2591 C CA . GLN A 1 351 ? 16.109 1.156 -2.861 1 95.5 351 GLN A CA 1
ATOM 2592 C C . GLN A 1 351 ? 16.172 -0.006 -1.873 1 95.5 351 GLN A C 1
ATOM 2594 O O . GLN A 1 351 ? 15.172 -0.693 -1.653 1 95.5 351 GLN A O 1
ATOM 2599 N N . THR A 1 352 ? 17.328 -0.239 -1.304 1 95.69 352 THR A N 1
ATOM 2600 C CA . THR A 1 352 ? 17.5 -1.288 -0.307 1 95.69 352 THR A CA 1
ATOM 2601 C C . THR A 1 352 ? 17.484 -0.705 1.103 1 95.69 352 THR A C 1
ATOM 2603 O O . THR A 1 352 ? 18.219 0.244 1.399 1 95.69 352 THR A O 1
ATOM 2606 N N . THR A 1 353 ? 16.625 -1.178 1.95 1 95.81 353 THR A N 1
ATOM 2607 C CA . THR A 1 353 ? 16.609 -0.851 3.371 1 95.81 353 THR A CA 1
ATOM 2608 C C . THR A 1 353 ? 17.531 -1.784 4.156 1 95.81 353 THR A C 1
ATOM 2610 O O . THR A 1 353 ? 17.328 -3 4.16 1 95.81 353 THR A O 1
ATOM 2613 N N . VAL A 1 354 ? 18.484 -1.241 4.789 1 94 354 VAL A N 1
ATOM 2614 C CA . VAL A 1 354 ? 19.453 -1.977 5.594 1 94 354 VAL A CA 1
ATOM 2615 C C . VAL A 1 354 ? 19.359 -1.53 7.051 1 94 354 VAL A C 1
ATOM 2617 O O . VAL A 1 354 ? 19.469 -0.339 7.348 1 94 354 VAL A O 1
ATOM 2620 N N . PRO A 1 355 ? 19.156 -2.475 7.938 1 95.19 355 PRO A N 1
ATOM 2621 C CA . PRO A 1 355 ? 19.109 -2.076 9.344 1 95.19 355 PRO A CA 1
ATOM 2622 C C . PRO A 1 355 ? 20.484 -1.788 9.93 1 95.19 355 PRO A C 1
ATOM 2624 O O . PRO A 1 355 ? 21.484 -2.34 9.453 1 95.19 355 PRO A O 1
ATOM 2627 N N . THR A 1 356 ? 20.562 -0.886 10.859 1 93 356 THR A N 1
ATOM 2628 C CA . THR A 1 356 ? 21.75 -0.659 11.695 1 93 356 THR A CA 1
ATOM 2629 C C . THR A 1 356 ? 21.547 -1.249 13.086 1 93 356 THR A C 1
ATOM 2631 O O . THR A 1 356 ? 20.734 -0.741 13.875 1 93 356 THR A O 1
ATOM 2634 N N . SER A 1 357 ? 22.234 -2.291 13.398 1 92.88 357 SER A N 1
ATOM 2635 C CA . SER A 1 357 ? 22.094 -2.996 14.664 1 92.88 357 SER A CA 1
ATOM 2636 C C . SER A 1 357 ? 20.656 -3.441 14.898 1 92.88 357 SER A C 1
ATOM 2638 O O . SER A 1 357 ? 20.125 -3.287 16 1 92.88 357 SER A O 1
ATOM 2640 N N . GLY A 1 358 ? 20.031 -3.768 13.867 1 96.12 358 GLY A N 1
ATOM 2641 C CA . GLY A 1 358 ? 18.672 -4.297 13.953 1 96.12 358 GLY A CA 1
ATOM 2642 C C . GLY A 1 358 ? 17.609 -3.229 13.82 1 96.12 358 GLY A C 1
ATOM 2643 O O . GLY A 1 358 ? 16.422 -3.543 13.688 1 96.12 358 GLY A O 1
ATOM 2644 N N . TYR A 1 359 ? 18.016 -1.955 13.875 1 96.88 359 TYR A N 1
ATOM 2645 C CA . TYR A 1 359 ? 17.047 -0.864 13.766 1 96.88 359 TYR A CA 1
ATOM 2646 C C . TYR A 1 359 ? 16.781 -0.524 12.305 1 96.88 359 TYR A C 1
ATOM 2648 O O . TYR A 1 359 ? 17.656 -0.037 11.602 1 96.88 359 TYR A O 1
ATOM 2656 N N . TYR A 1 360 ? 15.578 -0.847 11.859 1 97.5 360 TYR A N 1
ATOM 2657 C CA . TYR A 1 360 ? 15.141 -0.431 10.531 1 97.5 360 TYR A CA 1
ATOM 2658 C C . TYR A 1 360 ? 14.531 0.966 10.57 1 97.5 360 TYR A C 1
ATOM 2660 O O . TYR A 1 360 ? 13.789 1.3 11.492 1 97.5 360 TYR A O 1
ATOM 2668 N N . PRO A 1 361 ? 14.859 1.837 9.633 1 95.56 361 PRO A N 1
ATOM 2669 C CA . PRO A 1 361 ? 14.156 3.123 9.578 1 95.56 361 PRO A CA 1
ATOM 2670 C C . PRO A 1 361 ? 12.703 2.988 9.133 1 95.56 361 PRO A C 1
ATOM 2672 O O . PRO A 1 361 ? 12.391 2.162 8.273 1 95.56 361 PRO A O 1
ATOM 2675 N N . LEU A 1 362 ? 11.859 3.773 9.727 1 95.88 362 LEU A N 1
ATOM 2676 C CA . LEU A 1 362 ? 10.484 3.84 9.25 1 95.88 362 LEU A CA 1
ATOM 2677 C C . LEU A 1 362 ? 10.406 4.586 7.922 1 95.88 362 LEU A C 1
ATOM 2679 O O . LEU A 1 362 ? 11.195 5.492 7.664 1 95.88 362 LEU A O 1
ATOM 2683 N N . ARG A 1 363 ? 9.438 4.227 7.137 1 94.69 363 ARG A N 1
ATOM 2684 C CA . ARG A 1 363 ? 9.156 5 5.93 1 94.69 363 ARG A CA 1
ATOM 2685 C C . ARG A 1 363 ? 8.531 6.344 6.277 1 94.69 363 ARG A C 1
ATOM 2687 O O . ARG A 1 363 ? 7.609 6.414 7.094 1 94.69 363 ARG A O 1
ATOM 2694 N N . SER A 1 364 ? 9.039 7.324 5.672 1 92.12 364 SER A N 1
ATOM 2695 C CA . SER A 1 364 ? 8.617 8.68 6 1 92.12 364 SER A CA 1
ATOM 2696 C C . SER A 1 364 ? 7.348 9.07 5.242 1 92.12 364 SER A C 1
ATOM 2698 O O . SER A 1 364 ? 7.109 8.578 4.137 1 92.12 364 SER A O 1
ATOM 2700 N N . ALA A 1 365 ? 6.562 9.906 5.836 1 89.44 365 ALA A N 1
ATOM 2701 C CA . ALA A 1 365 ? 5.402 10.461 5.148 1 89.44 365 ALA A CA 1
ATOM 2702 C C . ALA A 1 365 ? 5.828 11.258 3.914 1 89.44 365 ALA A C 1
ATOM 2704 O O . ALA A 1 365 ? 6.805 12.008 3.959 1 89.44 365 ALA A O 1
ATOM 2705 N N . GLY A 1 366 ? 5.148 11.016 2.832 1 90.06 366 GLY A N 1
ATOM 2706 C CA . GLY A 1 366 ? 5.445 11.734 1.6 1 90.06 366 GLY A CA 1
ATOM 2707 C C . GLY A 1 366 ? 6.223 10.898 0.602 1 90.06 366 GLY A C 1
ATOM 2708 O O . GLY A 1 366 ? 6.223 11.188 -0.596 1 90.06 366 GLY A O 1
ATOM 2709 N N . GLN A 1 367 ? 6.988 9.922 1.149 1 93.38 367 GLN A N 1
ATOM 2710 C CA . GLN A 1 367 ? 7.66 9 0.245 1 93.38 367 GLN A CA 1
ATOM 2711 C C . GLN A 1 367 ? 6.652 8.117 -0.486 1 93.38 367 GLN A C 1
ATOM 2713 O O . GLN A 1 367 ? 5.672 7.66 0.107 1 93.38 367 GLN A O 1
ATOM 2718 N N . ILE A 1 368 ? 6.914 7.957 -1.768 1 95.75 368 ILE A N 1
ATOM 2719 C CA . ILE A 1 368 ? 6.031 7.105 -2.559 1 95.75 368 ILE A CA 1
ATOM 2720 C C . ILE A 1 368 ? 6.723 5.773 -2.852 1 95.75 368 ILE A C 1
ATOM 2722 O O . ILE A 1 368 ? 7.473 5.656 -3.824 1 95.75 368 ILE A O 1
ATOM 2726 N N . TRP A 1 369 ? 6.457 4.836 -2.014 1 97.38 369 TRP A N 1
ATOM 2727 C CA . TRP A 1 369 ? 6.898 3.463 -2.232 1 97.38 369 TRP A CA 1
ATOM 2728 C C . TRP A 1 369 ? 5.859 2.674 -3.018 1 97.38 369 TRP A C 1
ATOM 2730 O O . TRP A 1 369 ? 4.656 2.803 -2.775 1 97.38 369 TRP A O 1
ATOM 2740 N N . LEU A 1 370 ? 6.273 1.824 -4.016 1 98.38 370 LEU A N 1
ATOM 2741 C CA . LEU A 1 370 ? 5.312 1.083 -4.82 1 98.38 370 LEU A CA 1
ATOM 2742 C C . LEU A 1 370 ? 4.504 0.121 -3.953 1 98.38 370 LEU A C 1
ATOM 2744 O O . LEU A 1 370 ? 3.311 -0.076 -4.184 1 98.38 370 LEU A O 1
ATOM 2748 N N . ASN A 1 371 ? 5.156 -0.555 -3.047 1 98.44 371 ASN A N 1
ATOM 2749 C CA . ASN A 1 371 ? 4.488 -1.377 -2.045 1 98.44 371 ASN A CA 1
ATOM 2750 C C . ASN A 1 371 ? 4.418 -0.668 -0.695 1 98.44 371 ASN A C 1
ATOM 2752 O O . ASN A 1 371 ? 5.258 -0.899 0.176 1 98.44 371 ASN A O 1
ATOM 2756 N N . PHE A 1 372 ? 3.445 0.08 -0.492 1 97.62 372 PHE A N 1
ATOM 2757 C CA . PHE A 1 372 ? 3.35 1.139 0.505 1 97.62 372 PHE A CA 1
ATOM 2758 C C . PHE A 1 372 ? 3.605 0.59 1.904 1 97.62 372 PHE A C 1
ATOM 2760 O O . PHE A 1 372 ? 4.422 1.137 2.65 1 97.62 372 PHE A O 1
ATOM 2767 N N . TRP A 1 373 ? 2.934 -0.496 2.285 1 98.38 373 TRP A N 1
ATOM 2768 C CA . TRP A 1 373 ? 2.979 -0.984 3.658 1 98.38 373 TRP A CA 1
ATOM 2769 C C . TRP A 1 373 ? 4.176 -1.904 3.871 1 98.38 373 TRP A C 1
ATOM 2771 O O . TRP A 1 373 ? 4.465 -2.307 5 1 98.38 373 TRP A O 1
ATOM 2781 N N . LEU A 1 374 ? 4.879 -2.338 2.793 1 98.69 374 LEU A N 1
ATOM 2782 C CA . LEU A 1 374 ? 5.91 -3.361 2.912 1 98.69 374 LEU A CA 1
ATOM 2783 C C . LEU A 1 374 ? 7.023 -2.904 3.852 1 98.69 374 LEU A C 1
ATOM 2785 O O . LEU A 1 374 ? 7.719 -1.926 3.568 1 98.69 374 LEU A O 1
ATOM 2789 N N . GLY A 1 375 ? 7.176 -3.66 4.953 1 98.25 375 GLY A N 1
ATOM 2790 C CA . GLY A 1 375 ? 8.18 -3.273 5.938 1 98.25 375 GLY A CA 1
ATOM 2791 C C . GLY A 1 375 ? 9.289 -4.297 6.094 1 98.25 375 GLY A C 1
ATOM 2792 O O . GLY A 1 375 ? 10.305 -4.02 6.73 1 98.25 375 GLY A O 1
ATOM 2793 N N . MET A 1 376 ? 8.992 -5.461 5.52 1 97.69 376 MET A N 1
ATOM 2794 C CA . MET A 1 376 ? 9.984 -6.527 5.613 1 97.69 376 MET A CA 1
ATOM 2795 C C . MET A 1 376 ? 9.672 -7.656 4.637 1 97.69 376 MET A C 1
ATOM 2797 O O . MET A 1 376 ? 8.5 -7.902 4.328 1 97.69 376 MET A O 1
ATOM 2801 N N . LEU A 1 377 ? 10.688 -8.219 4.062 1 98.38 377 LEU A N 1
ATOM 2802 C CA . LEU A 1 377 ? 10.625 -9.547 3.455 1 98.38 377 LEU A CA 1
ATOM 2803 C C . LEU A 1 377 ? 11.32 -10.578 4.336 1 98.38 377 LEU A C 1
ATOM 2805 O O . LEU A 1 377 ? 12.531 -10.781 4.227 1 98.38 377 LEU A O 1
ATOM 2809 N N . LEU A 1 378 ? 10.547 -11.211 5.176 1 98.19 378 LEU A N 1
ATOM 2810 C CA . LEU A 1 378 ? 11.055 -12.062 6.25 1 98.19 378 LEU A CA 1
ATOM 2811 C C . LEU A 1 378 ? 11.305 -13.484 5.746 1 98.19 378 LEU A C 1
ATOM 2813 O O . LEU A 1 378 ? 10.352 -14.219 5.457 1 98.19 378 LEU A O 1
ATOM 2817 N N . ASN A 1 379 ? 12.469 -13.852 5.672 1 97.81 379 ASN A N 1
ATOM 2818 C CA . ASN A 1 379 ? 12.812 -15.219 5.297 1 97.81 379 ASN A CA 1
ATOM 2819 C C . ASN A 1 379 ? 12.57 -16.188 6.445 1 97.81 379 ASN A C 1
ATOM 2821 O O . ASN A 1 379 ? 13.18 -16.062 7.512 1 97.81 379 ASN A O 1
ATOM 2825 N N . THR A 1 380 ? 11.773 -17.156 6.258 1 97.56 380 THR A N 1
ATOM 2826 C CA . THR A 1 380 ? 11.43 -18.078 7.34 1 97.56 380 THR A CA 1
ATOM 2827 C C . THR A 1 380 ? 11.984 -19.469 7.066 1 97.56 380 THR A C 1
ATOM 2829 O O . THR A 1 380 ? 11.703 -20.422 7.805 1 97.56 380 THR A O 1
ATOM 2832 N N . THR A 1 381 ? 12.727 -19.672 6.023 1 95.31 381 THR A N 1
ATOM 2833 C CA . THR A 1 381 ? 13.188 -21 5.605 1 95.31 381 THR A CA 1
ATOM 2834 C C . THR A 1 381 ? 14.023 -21.656 6.703 1 95.31 381 THR A C 1
ATOM 2836 O O . THR A 1 381 ? 14.086 -22.875 6.785 1 95.31 381 THR A O 1
ATOM 2839 N N . GLY A 1 382 ? 14.672 -20.891 7.562 1 91.88 382 GLY A N 1
ATOM 2840 C CA . GLY A 1 382 ? 15.477 -21.422 8.648 1 91.88 382 GLY A CA 1
ATOM 2841 C C . GLY A 1 382 ? 14.711 -21.594 9.945 1 91.88 382 GLY A C 1
ATOM 2842 O O . GLY A 1 382 ? 15.25 -22.078 10.938 1 91.88 382 GLY A O 1
ATOM 2843 N N . GLN A 1 383 ? 13.469 -21.266 9.961 1 92.5 383 GLN A N 1
ATOM 2844 C CA . GLN A 1 383 ? 12.648 -21.359 11.164 1 92.5 383 GLN A CA 1
ATOM 2845 C C . GLN A 1 383 ? 12.094 -22.766 11.344 1 92.5 383 GLN A C 1
ATOM 2847 O O . GLN A 1 383 ? 11.789 -23.453 10.359 1 92.5 383 GLN A O 1
ATOM 2852 N N . PRO A 1 384 ? 11.883 -23.203 12.609 1 94.56 384 PRO A N 1
ATOM 2853 C CA . PRO A 1 384 ? 11.203 -24.469 12.844 1 94.56 384 PRO A CA 1
ATOM 2854 C C . PRO A 1 384 ? 9.742 -24.453 12.398 1 94.56 384 PRO A C 1
ATOM 2856 O O . PRO A 1 384 ? 9.055 -23.453 12.555 1 94.56 384 PRO A O 1
ATOM 2859 N N . ASN A 1 385 ? 9.344 -25.594 11.898 1 96.62 385 ASN A N 1
ATOM 2860 C CA . ASN A 1 385 ? 7.922 -25.734 11.594 1 96.62 385 ASN A CA 1
ATOM 2861 C C . ASN A 1 385 ? 7.066 -25.672 12.859 1 96.62 385 ASN A C 1
ATOM 2863 O O . ASN A 1 385 ? 7.469 -26.188 13.906 1 96.62 385 ASN A O 1
ATOM 2867 N N . GLY A 1 386 ? 5.945 -25.078 12.734 1 97.31 386 GLY A N 1
ATOM 2868 C CA . GLY A 1 386 ? 5.059 -24.891 13.867 1 97.31 386 GLY A CA 1
ATOM 2869 C C . GLY A 1 386 ? 4.676 -23.438 14.086 1 97.31 386 GLY A C 1
ATOM 2870 O O . GLY A 1 386 ? 4.863 -22.594 13.203 1 97.31 386 GLY A O 1
ATOM 2871 N N . LEU A 1 387 ? 4.031 -23.203 15.203 1 97.69 387 LEU A N 1
ATOM 2872 C CA . LEU A 1 387 ? 3.598 -21.859 15.516 1 97.69 387 LEU A CA 1
ATOM 2873 C C . LEU A 1 387 ? 4.785 -20.969 15.891 1 97.69 387 LEU A C 1
ATOM 2875 O O . LEU A 1 387 ? 5.555 -21.312 16.797 1 97.69 387 LEU A O 1
ATOM 2879 N N . ASN A 1 388 ? 5.004 -19.969 15.195 1 97.62 388 ASN A N 1
ATOM 2880 C CA . ASN A 1 388 ? 6.012 -18.938 15.445 1 97.62 388 ASN A CA 1
ATOM 2881 C C . ASN A 1 388 ? 5.387 -17.562 15.57 1 97.62 388 ASN A C 1
ATOM 2883 O O . ASN A 1 388 ? 4.496 -17.203 14.797 1 97.62 388 ASN A O 1
ATOM 2887 N N . THR A 1 389 ? 5.859 -16.828 16.5 1 97.44 389 THR A N 1
ATOM 2888 C CA . THR A 1 389 ? 5.316 -15.492 16.703 1 97.44 389 THR A CA 1
ATOM 2889 C C . THR A 1 389 ? 6.234 -14.445 16.094 1 97.44 389 THR A C 1
ATOM 2891 O O . THR A 1 389 ? 7.441 -14.445 16.328 1 97.44 389 THR A O 1
ATOM 2894 N N . ILE A 1 390 ? 5.719 -13.633 15.266 1 97.88 390 ILE A N 1
ATOM 2895 C CA . ILE A 1 390 ? 6.379 -12.438 14.75 1 97.88 390 ILE A CA 1
ATOM 2896 C C . ILE A 1 390 ? 5.98 -11.219 15.586 1 97.88 390 ILE A C 1
ATOM 2898 O O . ILE A 1 390 ? 4.797 -11.023 15.867 1 97.88 390 ILE A O 1
ATOM 2902 N N . SER A 1 391 ? 6.883 -10.453 15.977 1 97.88 391 SER A N 1
ATOM 2903 C CA . SER A 1 391 ? 6.59 -9.258 16.75 1 97.88 391 SER A CA 1
ATOM 2904 C C . SER A 1 391 ? 7.398 -8.062 16.25 1 97.88 391 SER A C 1
ATOM 2906 O O . SER A 1 391 ? 8.469 -8.234 15.672 1 97.88 391 SER A O 1
ATOM 2908 N N . ILE A 1 392 ? 6.891 -6.875 16.469 1 98.19 392 ILE A N 1
ATOM 2909 C CA . ILE A 1 392 ? 7.496 -5.621 16.031 1 98.19 392 ILE A CA 1
ATOM 2910 C C . ILE A 1 392 ? 7.676 -4.688 17.234 1 98.19 392 ILE A C 1
ATOM 2912 O O . ILE A 1 392 ? 6.727 -4.449 17.984 1 98.19 392 ILE A O 1
ATOM 2916 N N . LYS A 1 393 ? 8.805 -4.191 17.422 1 98.06 393 LYS A N 1
ATOM 2917 C CA . LYS A 1 393 ? 9.094 -3.129 18.375 1 98.06 393 LYS A CA 1
ATOM 2918 C C . LYS A 1 393 ? 9.281 -1.787 17.672 1 98.06 393 LYS A C 1
ATOM 2920 O O . LYS A 1 393 ? 9.812 -1.729 16.562 1 98.06 393 LYS A O 1
ATOM 2925 N N . LEU A 1 394 ? 8.852 -0.738 18.297 1 97.56 394 LEU A N 1
ATOM 2926 C CA . LEU A 1 394 ? 8.984 0.618 17.781 1 97.56 394 LEU A CA 1
ATOM 2927 C C . LEU A 1 394 ? 9.906 1.454 18.656 1 97.56 394 LEU A C 1
ATOM 2929 O O . LEU A 1 394 ? 9.898 1.314 19.891 1 97.56 394 LEU A O 1
ATOM 2933 N N . PHE A 1 395 ? 10.648 2.348 18.031 1 97.31 395 PHE A N 1
ATOM 2934 C CA . PHE A 1 395 ? 11.609 3.172 18.75 1 97.31 395 PHE A CA 1
ATOM 2935 C C . PHE A 1 395 ? 11.602 4.602 18.234 1 97.31 395 PHE A C 1
ATOM 2937 O O . PHE A 1 395 ? 11.453 4.824 17.031 1 97.31 395 PHE A O 1
ATOM 2944 N N . SER A 1 396 ? 11.82 5.574 19.125 1 94.81 396 SER A N 1
ATOM 2945 C CA . SER A 1 396 ? 11.938 6.965 18.703 1 94.81 396 SER A CA 1
ATOM 2946 C C . SER A 1 396 ? 13.375 7.305 18.312 1 94.81 396 SER A C 1
ATOM 2948 O O . SER A 1 396 ? 13.625 8.344 17.688 1 94.81 396 SER A O 1
ATOM 2950 N N . ALA A 1 397 ? 14.312 6.469 18.703 1 93.44 397 ALA A N 1
ATOM 2951 C CA . ALA A 1 397 ? 15.727 6.586 18.375 1 93.44 397 ALA A CA 1
ATOM 2952 C C . ALA A 1 397 ? 16.391 5.211 18.297 1 93.44 397 ALA A C 1
ATOM 2954 O O . ALA A 1 397 ? 15.766 4.195 18.609 1 93.44 397 ALA A O 1
ATOM 2955 N N . MET A 1 398 ? 17.609 5.164 17.797 1 92.62 398 MET A N 1
ATOM 2956 C CA . MET A 1 398 ? 18.344 3.9 17.75 1 92.62 398 MET A CA 1
ATOM 2957 C C . MET A 1 398 ? 18.922 3.561 19.125 1 92.62 398 MET A C 1
ATOM 2959 O O . MET A 1 398 ? 20.141 3.494 19.281 1 92.62 398 MET A O 1
ATOM 2963 N N . SER A 1 399 ? 18.062 3.377 20.016 1 92.81 399 SER A N 1
ATOM 2964 C CA . SER A 1 399 ? 18.406 3.057 21.391 1 92.81 399 SER A CA 1
ATOM 2965 C C . SER A 1 399 ? 17.344 2.182 22.031 1 92.81 399 SER A C 1
ATOM 2967 O O . SER A 1 399 ? 16.141 2.438 21.891 1 92.81 399 SER A O 1
ATOM 2969 N N . PRO A 1 400 ? 17.797 1.169 22.766 1 92.81 400 PRO A N 1
ATOM 2970 C CA . PRO A 1 400 ? 16.812 0.307 23.438 1 92.81 400 PRO A CA 1
ATOM 2971 C C . PRO A 1 400 ? 15.961 1.062 24.453 1 92.81 400 PRO A C 1
ATOM 2973 O O . PRO A 1 400 ? 14.82 0.671 24.719 1 92.81 400 PRO A O 1
ATOM 2976 N N . LEU A 1 401 ? 16.438 2.18 24.984 1 92.94 401 LEU A N 1
ATOM 2977 C CA . LEU A 1 401 ? 15.75 2.943 26.016 1 92.94 401 LEU A CA 1
ATOM 2978 C C . LEU A 1 401 ? 14.609 3.764 25.406 1 92.94 401 LEU A C 1
ATOM 2980 O O . LEU A 1 401 ? 13.75 4.266 26.125 1 92.94 401 LEU A O 1
ATOM 2984 N N . SER A 1 402 ? 14.555 3.803 24.109 1 94.38 402 SER A N 1
ATOM 2985 C CA . SER A 1 402 ? 13.586 4.676 23.469 1 94.38 402 SER A CA 1
ATOM 2986 C C . SER A 1 402 ? 12.367 3.887 22.984 1 94.38 402 SER A C 1
ATOM 2988 O O . SER A 1 402 ? 11.562 4.395 22.203 1 94.38 402 SER A O 1
ATOM 2990 N N . GLU A 1 403 ? 12.227 2.613 23.359 1 95.75 403 GLU A N 1
ATOM 2991 C CA . GLU A 1 403 ? 11.117 1.772 22.906 1 95.75 403 GLU A CA 1
ATOM 2992 C C . GLU A 1 403 ? 9.773 2.406 23.234 1 95.75 403 GLU A C 1
ATOM 2994 O O . GLU A 1 403 ? 9.578 2.93 24.328 1 95.75 403 GLU A O 1
ATOM 2999 N N . ILE A 1 404 ? 8.945 2.393 22.281 1 95.25 404 ILE A N 1
ATOM 3000 C CA . ILE A 1 404 ? 7.586 2.904 22.438 1 95.25 404 ILE A CA 1
ATOM 3001 C C . ILE A 1 404 ? 6.613 1.743 22.625 1 95.25 404 ILE A C 1
ATOM 3003 O O . ILE A 1 404 ? 6.438 0.914 21.734 1 95.25 404 ILE A O 1
ATOM 3007 N N . GLY A 1 405 ? 5.941 1.771 23.781 1 91.94 405 GLY A N 1
ATOM 3008 C CA . GLY A 1 405 ? 5.105 0.617 24.078 1 91.94 405 GLY A CA 1
ATOM 3009 C C . GLY A 1 405 ? 5.898 -0.667 24.234 1 91.94 405 GLY A C 1
ATOM 3010 O O . GLY A 1 405 ? 7.043 -0.646 24.688 1 91.94 405 GLY A O 1
ATOM 3011 N N . HIS A 1 406 ? 5.125 -1.732 24 1 88.56 406 HIS A N 1
ATOM 3012 C CA . HIS A 1 406 ? 5.742 -3.047 24.125 1 88.56 406 HIS A CA 1
ATOM 3013 C C . HIS A 1 406 ? 5.344 -3.957 22.969 1 88.56 406 HIS A C 1
ATOM 3015 O O . HIS A 1 406 ? 4.262 -3.799 22.406 1 88.56 406 HIS A O 1
ATOM 3021 N N . ALA A 1 407 ? 6.25 -4.871 22.688 1 83.94 407 ALA A N 1
ATOM 3022 C CA . ALA A 1 407 ? 6.039 -5.785 21.578 1 83.94 407 ALA A CA 1
ATOM 3023 C C . ALA A 1 407 ? 4.844 -6.699 21.828 1 83.94 407 ALA A C 1
ATOM 3025 O O . ALA A 1 407 ? 4.309 -7.305 20.891 1 83.94 407 ALA A O 1
ATOM 3026 N N . THR A 1 408 ? 4.379 -6.797 23.047 1 84.69 408 THR A N 1
ATOM 3027 C CA . THR A 1 408 ? 3.252 -7.664 23.375 1 84.69 408 THR A CA 1
ATOM 3028 C C . THR A 1 408 ? 1.943 -6.879 23.359 1 84.69 408 THR A C 1
ATOM 3030 O O . THR A 1 408 ? 0.877 -7.441 23.625 1 84.69 408 THR A O 1
ATOM 3033 N N . ASP A 1 409 ? 2.094 -5.602 23.016 1 88.75 409 ASP A N 1
ATOM 3034 C CA . ASP A 1 409 ? 0.864 -4.828 22.875 1 88.75 409 ASP A CA 1
ATOM 3035 C C . ASP A 1 409 ? 0.011 -5.348 21.719 1 88.75 409 ASP A C 1
ATOM 3037 O O . ASP A 1 409 ? 0.542 -5.82 20.719 1 88.75 409 ASP A O 1
ATOM 3041 N N . PRO A 1 410 ? -1.261 -5.316 21.891 1 87.12 410 PRO A N 1
ATOM 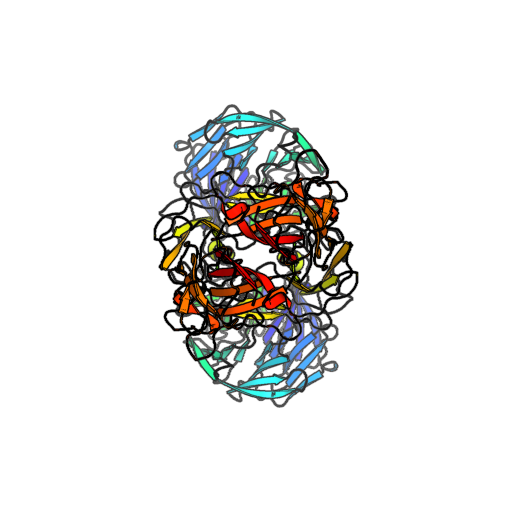3042 C CA . PRO A 1 410 ? -2.125 -5.73 20.781 1 87.12 410 PRO A CA 1
ATOM 3043 C C . PRO A 1 410 ? -1.776 -5.031 19.469 1 87.12 410 PRO A C 1
ATOM 3045 O O . PRO A 1 410 ? -1.511 -3.826 19.453 1 87.12 410 PRO A O 1
ATOM 3048 N N . GLY A 1 411 ? -1.735 -5.855 18.453 1 92.06 411 GLY A N 1
ATOM 3049 C CA . GLY A 1 411 ? -1.476 -5.312 17.125 1 92.06 411 GLY A CA 1
ATOM 3050 C C . GLY A 1 411 ? 0 -5.266 16.781 1 92.06 411 GLY A C 1
ATOM 3051 O O . GLY A 1 411 ? 0.37 -4.887 15.672 1 92.06 411 GLY A O 1
ATOM 3052 N N . ARG A 1 412 ? 0.862 -5.715 17.766 1 94.81 412 ARG A N 1
ATOM 3053 C CA . ARG A 1 412 ? 2.305 -5.645 17.562 1 94.81 412 ARG A CA 1
ATOM 3054 C C . ARG A 1 412 ? 2.871 -7.008 17.172 1 94.81 412 ARG A C 1
ATOM 3056 O O . ARG A 1 412 ? 4.074 -7.148 16.953 1 94.81 412 ARG A O 1
ATOM 3063 N N . PHE A 1 413 ? 2.006 -7.98 17.109 1 96.44 413 PHE A N 1
ATOM 3064 C CA . PHE A 1 413 ? 2.49 -9.328 16.844 1 96.44 413 PHE A CA 1
ATOM 3065 C C . PHE A 1 413 ? 1.416 -10.164 16.156 1 96.44 413 PHE A C 1
ATOM 3067 O O . PHE A 1 413 ? 0.241 -9.789 16.156 1 96.44 413 PHE A O 1
ATOM 3074 N N . ALA A 1 414 ? 1.805 -11.195 15.57 1 97 414 ALA A N 1
ATOM 3075 C CA . ALA A 1 414 ? 0.969 -12.258 15.008 1 97 414 ALA A CA 1
ATOM 3076 C C . ALA A 1 414 ? 1.649 -13.617 15.141 1 97 414 ALA A C 1
ATOM 3078 O O . ALA A 1 414 ? 2.867 -13.727 14.969 1 97 414 ALA A O 1
ATOM 3079 N N . THR A 1 415 ? 0.902 -14.562 15.516 1 97.5 415 THR A N 1
ATOM 3080 C CA . THR A 1 415 ? 1.397 -15.938 15.555 1 97.5 415 THR A CA 1
ATOM 3081 C C . THR A 1 415 ? 0.992 -16.688 14.289 1 97.5 415 THR A C 1
ATOM 3083 O O . THR A 1 415 ? -0.194 -16.781 13.961 1 97.5 415 THR A O 1
ATOM 3086 N N . LEU A 1 416 ? 1.958 -17.219 13.586 1 98.38 416 LEU A N 1
ATOM 3087 C CA . LEU A 1 416 ? 1.734 -17.875 12.305 1 98.38 416 LEU A CA 1
ATOM 3088 C C . LEU A 1 416 ? 2.158 -19.344 12.359 1 98.38 416 LEU A C 1
ATOM 3090 O O . LEU A 1 416 ? 3.166 -19.688 12.984 1 98.38 416 LEU A O 1
ATOM 3094 N N . MET A 1 417 ? 1.377 -20.203 11.766 1 98.44 417 MET A N 1
ATOM 3095 C CA . MET A 1 417 ? 1.835 -21.547 11.484 1 98.44 417 MET A CA 1
ATOM 3096 C C . MET A 1 417 ? 2.846 -21.562 10.344 1 98.44 417 MET A C 1
ATOM 3098 O O . MET A 1 417 ? 2.502 -21.234 9.203 1 98.44 417 MET A O 1
ATOM 3102 N N . ILE A 1 418 ? 4.109 -21.875 10.68 1 98.31 418 ILE A N 1
ATOM 3103 C CA . ILE A 1 418 ? 5.176 -21.906 9.688 1 98.31 418 ILE A CA 1
ATOM 3104 C C . ILE A 1 418 ? 5.426 -23.359 9.25 1 98.31 418 ILE A C 1
ATOM 3106 O O . ILE A 1 418 ? 5.469 -24.25 10.086 1 98.31 418 ILE A O 1
ATOM 3110 N N . ASP A 1 419 ? 5.504 -23.594 8 1 98.06 419 ASP A N 1
ATOM 3111 C CA . ASP A 1 419 ? 5.84 -24.906 7.441 1 98.06 419 ASP A CA 1
ATOM 3112 C C . ASP A 1 419 ? 6.617 -24.766 6.137 1 98.06 419 ASP A C 1
ATOM 3114 O O . ASP A 1 419 ? 6.066 -24.312 5.125 1 98.06 419 ASP A O 1
ATOM 3118 N N . ASN A 1 420 ? 7.879 -25.203 6.148 1 97.38 420 ASN A N 1
ATOM 3119 C CA . ASN A 1 420 ? 8.703 -25.094 4.953 1 97.38 420 ASN A CA 1
ATOM 3120 C C . ASN A 1 420 ? 9.023 -26.469 4.359 1 97.38 420 ASN A C 1
ATOM 3122 O O . ASN A 1 420 ? 9.922 -26.594 3.525 1 97.38 420 ASN A O 1
ATOM 3126 N N . THR A 1 421 ? 8.297 -27.438 4.797 1 96.25 421 THR A N 1
ATOM 3127 C CA . THR A 1 421 ? 8.539 -28.812 4.328 1 96.25 421 THR A CA 1
ATOM 3128 C C . THR A 1 421 ? 7.793 -29.062 3.023 1 96.25 421 THR A C 1
ATOM 3130 O O . THR A 1 421 ? 6.633 -28.688 2.877 1 96.25 421 THR A O 1
ATOM 3133 N N . GLN A 1 422 ? 8.398 -29.781 2.109 1 95.69 422 GLN A N 1
ATOM 3134 C CA . GLN A 1 422 ? 7.793 -30.109 0.825 1 95.69 422 GLN A CA 1
ATOM 3135 C C . GLN A 1 422 ? 6.996 -31.406 0.917 1 95.69 422 GLN A C 1
ATOM 3137 O O . GLN A 1 422 ? 7.305 -32.281 1.733 1 95.69 422 GLN A O 1
ATOM 3142 N N . PRO A 1 423 ? 5.98 -31.547 0.056 1 97.75 423 PRO A N 1
ATOM 3143 C CA . PRO A 1 423 ? 5.219 -32.781 0.049 1 97.75 423 PRO A CA 1
ATOM 3144 C C . PRO A 1 423 ? 5.988 -33.938 -0.584 1 97.75 423 PRO A C 1
ATOM 3146 O O . PRO A 1 423 ? 7.074 -33.75 -1.136 1 97.75 423 PRO A O 1
ATOM 3149 N N . THR A 1 424 ? 5.398 -35.156 -0.4 1 97.94 424 THR A N 1
ATOM 3150 C CA . THR A 1 424 ? 5.965 -36.375 -0.951 1 97.94 424 THR A CA 1
ATOM 3151 C C . THR A 1 424 ? 4.938 -37.125 -1.812 1 97.94 424 THR A C 1
ATOM 3153 O O . THR A 1 424 ? 3.758 -37.188 -1.455 1 97.94 424 THR A O 1
ATOM 3156 N N . ALA A 1 425 ? 5.359 -37.594 -2.898 1 98.62 425 ALA A N 1
ATOM 3157 C CA . ALA A 1 425 ? 4.559 -38.469 -3.779 1 98.62 425 ALA A CA 1
ATOM 3158 C C . ALA A 1 425 ? 5.34 -39.688 -4.219 1 98.62 425 ALA A C 1
ATOM 3160 O O . ALA A 1 425 ? 6.496 -39.594 -4.629 1 98.62 425 ALA A O 1
ATOM 3161 N N . VAL A 1 426 ? 4.707 -40.906 -4.035 1 98.69 426 VAL A N 1
ATOM 3162 C CA . VAL A 1 426 ? 5.332 -42.156 -4.449 1 98.69 426 VAL A CA 1
ATOM 3163 C C . VAL A 1 426 ? 4.266 -43.125 -4.922 1 98.69 426 VAL A C 1
ATOM 3165 O O . VAL A 1 426 ? 3.24 -43.312 -4.258 1 98.69 426 VAL A O 1
ATOM 3168 N N . ILE A 1 427 ? 4.43 -43.688 -6.066 1 98.62 427 ILE A N 1
ATOM 3169 C CA . ILE A 1 427 ? 3.682 -44.844 -6.465 1 98.62 427 ILE A CA 1
ATOM 3170 C C . ILE A 1 427 ? 4.469 -46.125 -6.098 1 98.62 427 ILE A C 1
ATOM 3172 O O . ILE A 1 427 ? 5.457 -46.438 -6.758 1 98.62 427 ILE A O 1
ATOM 3176 N N . GLU A 1 428 ? 3.992 -46.812 -5.184 1 97.94 428 GLU A N 1
ATOM 3177 C CA . GLU A 1 428 ? 4.727 -47.938 -4.652 1 97.94 428 GLU A CA 1
ATOM 3178 C C . GLU A 1 428 ? 4.516 -49.188 -5.516 1 97.94 428 GLU A C 1
ATOM 3180 O O . GLU A 1 428 ? 5.473 -49.875 -5.844 1 97.94 428 GLU A O 1
ATOM 3185 N N . GLN A 1 429 ? 3.197 -49.469 -5.824 1 96.88 429 GLN A N 1
ATOM 3186 C CA . GLN A 1 429 ? 2.879 -50.688 -6.594 1 96.88 429 GLN A CA 1
ATOM 3187 C C . GLN A 1 429 ? 1.709 -50.438 -7.539 1 96.88 429 GLN A C 1
ATOM 3189 O O . GLN A 1 429 ? 0.853 -49.594 -7.27 1 96.88 429 GLN A O 1
ATOM 3194 N N . ILE A 1 430 ? 1.775 -51.125 -8.617 1 97.62 430 ILE A N 1
ATOM 3195 C CA . ILE A 1 430 ? 0.626 -51.312 -9.492 1 97.62 430 ILE A CA 1
ATOM 3196 C C . ILE A 1 430 ? 0.094 -52.719 -9.375 1 97.62 430 ILE A C 1
ATOM 3198 O O . ILE A 1 430 ? 0.842 -53.688 -9.547 1 97.62 430 ILE A O 1
ATOM 3202 N N . LEU A 1 431 ? -1.243 -52.875 -9.148 1 96.44 431 LEU A N 1
ATOM 3203 C CA . LEU A 1 431 ? -1.854 -54.188 -8.961 1 96.44 431 LEU A CA 1
ATOM 3204 C C . LEU A 1 431 ? -3.018 -54.375 -9.922 1 96.44 431 LEU A C 1
ATOM 3206 O O . LEU A 1 431 ? -3.953 -53.594 -9.945 1 96.44 431 LEU A O 1
ATOM 3210 N N . GLN A 1 432 ? -2.943 -55.438 -10.625 1 96.06 432 GLN A N 1
ATOM 3211 C CA . GLN A 1 432 ? -4.062 -55.781 -11.492 1 96.06 432 GLN A CA 1
ATOM 3212 C C . GLN A 1 432 ? -5.156 -56.5 -10.711 1 96.06 432 GLN A C 1
ATOM 3214 O O . GLN A 1 432 ? -4.867 -57.344 -9.867 1 96.06 432 GLN A O 1
ATOM 3219 N N . GLN A 1 433 ? -6.301 -56.156 -11.031 1 93.44 433 GLN A N 1
ATOM 3220 C CA . GLN A 1 433 ? -7.453 -56.719 -10.344 1 93.44 433 GLN A CA 1
ATOM 3221 C C . GLN A 1 433 ? -8.32 -57.562 -11.297 1 93.44 433 GLN A C 1
ATOM 3223 O O . GLN A 1 433 ? -8.406 -57.25 -12.484 1 93.44 433 GLN A O 1
ATOM 3228 N N . PRO A 1 434 ? -9.141 -58.5 -10.82 1 91.75 434 PRO A N 1
ATOM 3229 C CA . PRO A 1 434 ? -9.062 -59 -9.438 1 91.75 434 PRO A CA 1
ATOM 3230 C C . PRO A 1 434 ? -7.793 -59.812 -9.172 1 91.75 434 PRO A C 1
ATOM 3232 O O . PRO A 1 434 ? -7.102 -60.188 -10.109 1 91.75 434 PRO A O 1
ATOM 3235 N N . GLY A 1 435 ? -7.418 -59.969 -7.938 1 91.62 435 GLY A N 1
ATOM 3236 C CA . GLY A 1 435 ? -6.355 -60.875 -7.512 1 91.62 435 GLY A CA 1
ATOM 3237 C C . GLY A 1 435 ? -5.129 -60.125 -6.996 1 91.62 435 GLY A C 1
ATOM 3238 O O . GLY A 1 435 ? -4.199 -60.75 -6.477 1 91.62 435 GLY A O 1
ATOM 3239 N N . ASN A 1 436 ? -5.168 -58.906 -7.148 1 93.69 436 ASN A N 1
ATOM 3240 C CA . ASN A 1 436 ? -4.039 -58.094 -6.672 1 93.69 436 ASN A CA 1
ATOM 3241 C C . ASN A 1 436 ? -2.723 -58.594 -7.262 1 93.69 436 ASN A C 1
ATOM 3243 O O . ASN A 1 436 ? -1.753 -58.812 -6.531 1 93.69 436 ASN A O 1
ATOM 3247 N N . VAL A 1 437 ? -2.646 -58.812 -8.531 1 95.81 437 VAL A N 1
ATOM 3248 C CA . VAL A 1 437 ? -1.447 -59.312 -9.211 1 95.81 437 VAL A CA 1
ATOM 3249 C C . VAL A 1 437 ? -0.471 -58.156 -9.414 1 95.81 437 VAL A C 1
ATOM 3251 O O . VAL A 1 437 ? -0.77 -57.188 -10.141 1 95.81 437 VAL A O 1
ATOM 3254 N N . PRO A 1 438 ? 0.676 -58.219 -8.805 1 97.19 438 PRO A N 1
ATOM 3255 C CA . PRO A 1 438 ? 1.64 -57.125 -8.984 1 97.19 438 PRO A CA 1
ATOM 3256 C C . PRO A 1 438 ? 2.135 -57 -10.422 1 97.19 438 PRO A C 1
ATOM 3258 O O . PRO A 1 438 ? 2.486 -58.031 -11.039 1 97.19 438 PRO A O 1
ATOM 3261 N N . ILE A 1 439 ? 2.064 -55.844 -10.906 1 97.62 439 ILE A N 1
ATOM 3262 C CA . ILE A 1 439 ? 2.615 -55.562 -12.219 1 97.62 439 ILE A CA 1
ATOM 3263 C C . ILE A 1 439 ? 3.908 -54.75 -12.07 1 97.62 439 ILE A C 1
ATOM 3265 O O . ILE A 1 439 ? 3.887 -53.594 -11.617 1 97.62 439 ILE A O 1
ATOM 3269 N N . ASN A 1 440 ? 5 -55.375 -12.453 1 96.06 440 ASN A N 1
ATOM 3270 C CA . ASN A 1 440 ? 6.285 -54.688 -12.359 1 96.06 440 ASN A CA 1
ATOM 3271 C C . ASN A 1 440 ? 6.395 -53.562 -13.383 1 96.06 440 ASN A C 1
ATOM 3273 O O . ASN A 1 440 ? 5.793 -53.625 -14.453 1 96.06 440 ASN A O 1
ATOM 3277 N N . THR A 1 441 ? 7.164 -52.531 -13 1 95.62 441 THR A N 1
ATOM 3278 C CA . THR A 1 441 ? 7.465 -51.469 -13.938 1 95.62 441 THR A CA 1
ATOM 3279 C C . THR A 1 441 ? 8.047 -52 -15.234 1 95.62 441 THR A C 1
ATOM 3281 O O . THR A 1 441 ? 8.852 -52.938 -15.203 1 95.62 441 THR A O 1
ATOM 3284 N N . CYS A 1 442 ? 7.641 -51.5 -16.344 1 96.56 442 CYS A N 1
ATOM 3285 C CA . CYS A 1 442 ? 8.07 -51.812 -17.688 1 96.56 442 CYS A CA 1
ATOM 3286 C C . CYS A 1 442 ? 7.48 -53.156 -18.141 1 96.56 442 CYS A C 1
ATOM 3288 O O . CYS A 1 442 ? 7.773 -53.625 -19.234 1 96.56 442 CYS A O 1
ATOM 3290 N N . ALA A 1 443 ? 6.629 -53.688 -17.375 1 96.94 443 ALA A N 1
ATOM 3291 C CA . ALA A 1 443 ? 5.98 -54.906 -17.781 1 96.94 443 ALA A CA 1
ATOM 3292 C C . ALA A 1 443 ? 4.996 -54.688 -18.922 1 96.94 443 ALA A C 1
ATOM 3294 O O . ALA A 1 443 ? 4.48 -53.562 -19.078 1 96.94 443 ALA A O 1
ATOM 3295 N N . ILE A 1 444 ? 4.785 -55.719 -19.703 1 97.19 444 ILE A N 1
ATOM 3296 C CA . ILE A 1 444 ? 3.723 -55.75 -20.703 1 97.19 444 ILE A CA 1
ATOM 3297 C C . ILE A 1 444 ? 2.6 -56.656 -20.219 1 97.19 444 ILE A C 1
ATOM 3299 O O . ILE A 1 444 ? 2.779 -57.875 -20.109 1 97.19 444 ILE A O 1
ATOM 3303 N N . VAL A 1 445 ? 1.54 -56.094 -19.953 1 97.94 445 VAL A N 1
ATOM 3304 C CA . VAL A 1 445 ? 0.394 -56.844 -19.438 1 97.94 445 VAL A CA 1
ATOM 3305 C C . VAL A 1 445 ? -0.415 -57.406 -20.609 1 97.94 445 VAL A C 1
ATOM 3307 O O . VAL A 1 445 ? -1.043 -56.656 -21.359 1 97.94 445 VAL A O 1
ATOM 3310 N N . THR A 1 446 ? -0.512 -58.75 -20.703 1 97.31 446 THR A N 1
ATOM 3311 C CA . THR A 1 446 ? -1.148 -59.344 -21.875 1 97.31 446 THR A CA 1
ATOM 3312 C C . THR A 1 446 ? -2.33 -60.219 -21.438 1 97.31 446 THR A C 1
ATOM 3314 O O . THR A 1 446 ? -3.082 -60.719 -22.281 1 97.31 446 THR A O 1
ATOM 3317 N N . THR A 1 447 ? -2.459 -60.406 -20.203 1 97 447 THR A N 1
ATOM 3318 C CA . THR A 1 447 ? -3.549 -61.25 -19.719 1 97 447 THR A CA 1
ATOM 3319 C C . THR A 1 447 ? -4.266 -60.594 -18.547 1 97 447 THR A C 1
ATOM 3321 O O . THR A 1 447 ? -3.744 -59.656 -17.953 1 97 447 THR A O 1
ATOM 3324 N N . GLY A 1 448 ? -5.496 -61.062 -18.25 1 95.31 448 GLY A N 1
ATOM 3325 C CA . GLY A 1 448 ? -6.273 -60.562 -17.141 1 95.31 448 GLY A CA 1
ATOM 3326 C C . GLY A 1 448 ? -7.211 -59.438 -17.531 1 95.31 448 GLY A C 1
ATOM 3327 O O . GLY A 1 448 ? -7.328 -59.094 -18.719 1 95.31 448 GLY A O 1
ATOM 3328 N N . ALA A 1 449 ? -7.965 -58.906 -16.578 1 95.62 449 ALA A N 1
ATOM 3329 C CA . ALA A 1 449 ? -8.875 -57.781 -16.781 1 95.62 449 ALA A CA 1
ATOM 3330 C C . ALA A 1 449 ? -8.117 -56.469 -16.844 1 95.62 449 ALA A C 1
ATOM 3332 O O . ALA A 1 449 ? -7.055 -56.312 -16.234 1 95.62 449 ALA A O 1
ATOM 3333 N N . PRO A 1 450 ? -8.602 -55.531 -17.516 1 96.75 450 PRO A N 1
ATOM 3334 C CA . PRO A 1 450 ? -7.941 -54.219 -17.594 1 96.75 450 PRO A CA 1
ATOM 3335 C C . PRO A 1 450 ? -8.242 -53.344 -16.391 1 96.75 450 PRO A C 1
ATOM 3337 O O . PRO A 1 450 ? -8.508 -52.125 -16.547 1 96.75 450 PRO A O 1
ATOM 3340 N N . THR A 1 451 ? -8.32 -53.875 -15.219 1 95.94 451 THR A N 1
ATOM 3341 C CA . THR A 1 451 ? -8.633 -53.156 -13.984 1 95.94 451 THR A CA 1
ATOM 3342 C C . THR A 1 451 ? -7.43 -53.156 -13.047 1 95.94 451 THR A C 1
ATOM 3344 O O . THR A 1 451 ? -6.719 -54.188 -12.945 1 95.94 451 THR A O 1
ATOM 3347 N N . PHE A 1 452 ? -7.211 -52.031 -12.477 1 96.44 452 PHE A N 1
ATOM 3348 C CA . PHE A 1 452 ? -5.996 -51.875 -11.68 1 96.44 452 PHE A CA 1
ATOM 3349 C C . PHE A 1 452 ? -6.281 -51.094 -10.406 1 96.44 452 PHE A C 1
ATOM 3351 O O . PHE A 1 452 ? -7.227 -50.312 -10.344 1 96.44 452 PHE A O 1
ATOM 3358 N N . THR A 1 453 ? -5.512 -51.281 -9.359 1 96 453 THR A N 1
ATOM 3359 C CA . THR A 1 453 ? -5.355 -50.438 -8.172 1 96 453 THR A CA 1
ATOM 3360 C C . THR A 1 453 ? -3.889 -50.062 -7.969 1 96 453 THR A C 1
ATOM 3362 O O . THR A 1 453 ? -2.994 -50.719 -8.531 1 96 453 THR A O 1
ATOM 3365 N N . PHE A 1 454 ? -3.676 -49.094 -7.258 1 97.25 454 PHE A N 1
ATOM 3366 C CA . PHE A 1 454 ? -2.338 -48.531 -7.047 1 97.25 454 PHE A CA 1
ATOM 3367 C C . PHE A 1 454 ? -2.076 -48.312 -5.566 1 97.25 454 PHE A C 1
ATOM 3369 O O . PHE A 1 454 ? -2.902 -47.719 -4.867 1 97.25 454 PHE A O 1
ATOM 3376 N N . GLN A 1 455 ? -0.969 -48.844 -5.094 1 96.94 455 GLN A N 1
ATOM 3377 C CA . GLN A 1 455 ? -0.508 -48.469 -3.758 1 96.94 455 GLN A CA 1
ATOM 3378 C C . GLN A 1 455 ? 0.328 -47.188 -3.801 1 96.94 455 GLN A C 1
ATOM 3380 O O . GLN A 1 455 ? 1.395 -47.156 -4.418 1 96.94 455 GLN A O 1
ATOM 3385 N N . ILE A 1 456 ? -0.175 -46.125 -3.158 1 97.88 456 ILE A N 1
ATOM 3386 C CA . ILE A 1 456 ? 0.524 -44.875 -3.33 1 97.88 456 ILE A CA 1
ATOM 3387 C C . ILE A 1 456 ? 0.74 -44.219 -1.968 1 97.88 456 ILE A C 1
ATOM 3389 O O . ILE A 1 456 ? 0.063 -44.562 -0.995 1 97.88 456 ILE A O 1
ATOM 3393 N N . THR A 1 457 ? 1.757 -43.344 -1.929 1 98.5 457 THR A N 1
ATOM 3394 C CA . THR A 1 457 ? 1.978 -42.344 -0.888 1 98.5 457 THR A CA 1
ATOM 3395 C C . THR A 1 457 ? 1.895 -40.938 -1.464 1 98.5 457 THR A C 1
ATOM 3397 O O . THR A 1 457 ? 2.635 -40.594 -2.387 1 98.5 457 THR A O 1
ATOM 3400 N N . ALA A 1 458 ? 1.014 -40.125 -1.111 1 98.31 458 ALA A N 1
ATOM 3401 C CA . ALA A 1 458 ? 0.865 -38.719 -1.362 1 98.31 458 ALA A CA 1
ATOM 3402 C C . ALA A 1 458 ? 0.618 -37.938 -0.063 1 98.31 458 ALA A C 1
ATOM 3404 O O . ALA A 1 458 ? -0.513 -37.875 0.426 1 98.31 458 ALA A O 1
ATOM 3405 N N . SER A 1 459 ? 1.718 -37.344 0.396 1 97.38 459 SER A N 1
ATOM 3406 C CA . SER A 1 459 ? 1.603 -36.844 1.763 1 97.38 459 SER A CA 1
ATOM 3407 C C . SER A 1 459 ? 2.449 -35.594 1.971 1 97.38 459 SER A C 1
ATOM 3409 O O . SER A 1 459 ? 3.365 -35.312 1.191 1 97.38 459 SER A O 1
ATOM 3411 N N . ALA A 1 460 ? 2.023 -34.844 2.826 1 95.94 460 ALA A N 1
ATOM 3412 C CA . ALA A 1 460 ? 2.789 -33.812 3.506 1 95.94 460 ALA A CA 1
ATOM 3413 C C . ALA A 1 460 ? 2.707 -33.969 5.023 1 95.94 460 ALA A C 1
ATOM 3415 O O . ALA A 1 460 ? 1.785 -34.594 5.535 1 95.94 460 ALA A O 1
ATOM 3416 N N . PRO A 1 461 ? 3.691 -33.469 5.719 1 89.88 461 PRO A N 1
ATOM 3417 C CA . PRO A 1 461 ? 3.65 -33.75 7.16 1 89.88 461 PRO A CA 1
ATOM 3418 C C . PRO A 1 461 ? 2.352 -33.281 7.812 1 89.88 461 PRO A C 1
ATOM 3420 O O . PRO A 1 461 ? 1.794 -34 8.656 1 89.88 461 PRO A O 1
ATOM 3423 N N . ALA A 1 462 ? 1.806 -32.125 7.41 1 93.94 462 ALA A N 1
ATOM 3424 C CA . ALA A 1 462 ? 0.587 -31.703 8.086 1 93.94 462 ALA A CA 1
ATOM 3425 C C . ALA A 1 462 ? -0.319 -30.922 7.141 1 93.94 462 ALA A C 1
ATOM 3427 O O . ALA A 1 462 ? -1.517 -30.766 7.395 1 93.94 462 ALA A O 1
ATOM 3428 N N . HIS A 1 463 ? 0.134 -30.531 6.059 1 98 463 HIS A N 1
ATOM 3429 C CA . HIS A 1 463 ? -0.593 -29.484 5.363 1 98 463 HIS A CA 1
ATOM 3430 C C . HIS A 1 463 ? -0.707 -29.781 3.873 1 98 463 HIS A C 1
ATOM 3432 O O . HIS A 1 463 ? -0.389 -28.922 3.039 1 98 463 HIS A O 1
ATOM 3438 N N . LEU A 1 464 ? -1.189 -30.938 3.533 1 98.5 464 LEU A N 1
ATOM 3439 C CA . LEU A 1 464 ? -1.423 -31.297 2.141 1 98.5 464 LEU A CA 1
ATOM 3440 C C . LEU A 1 464 ? -2.619 -30.547 1.574 1 98.5 464 LEU A C 1
ATOM 3442 O O . LEU A 1 464 ? -3.621 -30.359 2.266 1 98.5 464 LEU A O 1
ATOM 3446 N N . LEU A 1 465 ? -2.555 -30.109 0.387 1 98.5 465 LEU A N 1
ATOM 3447 C CA . LEU A 1 465 ? -3.641 -29.438 -0.314 1 98.5 465 LEU A CA 1
ATOM 3448 C C . LEU A 1 465 ? -4.465 -30.438 -1.127 1 98.5 465 LEU A C 1
ATOM 3450 O O . LEU A 1 465 ? -5.695 -30.422 -1.065 1 98.5 465 LEU A O 1
ATOM 3454 N N . ALA A 1 466 ? -3.766 -31.156 -1.952 1 98.5 466 ALA A N 1
ATOM 3455 C CA . ALA A 1 466 ? -4.434 -32.094 -2.854 1 98.5 466 ALA A CA 1
ATOM 3456 C C . ALA A 1 466 ? -3.441 -33.094 -3.443 1 98.5 466 ALA A C 1
ATOM 3458 O O . ALA A 1 466 ? -2.227 -32.906 -3.342 1 98.5 466 ALA A O 1
ATOM 3459 N N . TRP A 1 467 ? -3.926 -34.156 -3.918 1 98.31 467 TRP A N 1
ATOM 3460 C CA . TRP A 1 467 ? -3.148 -35.062 -4.746 1 98.31 467 TRP A CA 1
ATOM 3461 C C . TRP A 1 467 ? -4.008 -35.656 -5.855 1 98.31 467 TRP A C 1
ATOM 3463 O O . TRP A 1 467 ? -5.238 -35.688 -5.75 1 98.31 467 TRP A O 1
ATOM 3473 N N . SER A 1 468 ? -3.375 -36.031 -6.934 1 98.38 468 SER A N 1
ATOM 3474 C CA . SER A 1 468 ? -4.078 -36.625 -8.07 1 98.38 468 SER A CA 1
ATOM 3475 C C . SER A 1 468 ? -3.219 -37.656 -8.781 1 98.38 468 SER A C 1
ATOM 3477 O O . SER A 1 468 ? -2.01 -37.469 -8.938 1 98.38 468 SER A O 1
ATOM 3479 N N . LEU A 1 469 ? -3.775 -38.75 -9.047 1 98.38 469 LEU A N 1
ATOM 3480 C CA . LEU A 1 469 ? -3.191 -39.812 -9.867 1 98.38 469 LEU A CA 1
ATOM 3481 C C . LEU A 1 469 ? -3.898 -39.906 -11.211 1 98.38 469 LEU A C 1
ATOM 3483 O O . LEU A 1 469 ? -5.117 -40.094 -11.266 1 98.38 469 LEU A O 1
ATOM 3487 N N . THR A 1 470 ? -3.129 -39.844 -12.266 1 98.5 470 THR A N 1
ATOM 3488 C CA . THR A 1 470 ? -3.705 -39.812 -13.609 1 98.5 470 THR A CA 1
ATOM 3489 C C . THR A 1 470 ? -2.939 -40.781 -14.531 1 98.5 470 THR A C 1
ATOM 3491 O O . THR A 1 470 ? -1.711 -40.844 -14.461 1 98.5 470 THR A O 1
ATOM 3494 N N . ALA A 1 471 ? -3.631 -41.438 -15.406 1 98.5 471 ALA A N 1
ATOM 3495 C CA . ALA A 1 471 ? -3.045 -42.312 -16.438 1 98.5 471 ALA A CA 1
ATOM 3496 C C . ALA A 1 471 ? -2.943 -41.562 -17.766 1 98.5 471 ALA A C 1
ATOM 3498 O O . ALA A 1 471 ? -3.891 -40.875 -18.188 1 98.5 471 ALA A O 1
ATOM 3499 N N . TYR A 1 472 ? -1.812 -41.688 -18.391 1 98.5 472 TYR A N 1
ATOM 3500 C CA . TYR A 1 472 ? -1.586 -41.094 -19.703 1 98.5 472 TYR A CA 1
ATOM 3501 C C . TYR A 1 472 ? -1.188 -42.188 -20.703 1 98.5 472 TYR A C 1
ATOM 3503 O O . TYR A 1 472 ? -0.406 -43.094 -20.391 1 98.5 472 TYR A O 1
ATOM 3511 N N . TRP A 1 473 ? -1.765 -42.156 -21.969 1 98.25 473 TRP A N 1
ATOM 3512 C CA . TRP A 1 473 ? -1.407 -43.125 -23 1 98.25 473 TRP A CA 1
ATOM 3513 C C . TRP A 1 473 ? -1.669 -42.562 -24.391 1 98.25 473 TRP A C 1
ATOM 3515 O O . TRP A 1 473 ? -2.25 -41.469 -24.516 1 98.25 473 TRP A O 1
ATOM 3525 N N . GLY A 1 474 ? -1.187 -43.188 -25.281 1 97.62 474 GLY A N 1
ATOM 3526 C CA . GLY A 1 474 ? -1.539 -42.906 -26.656 1 97.62 474 GLY A CA 1
ATOM 3527 C C . GLY A 1 474 ? -1.133 -41.5 -27.094 1 97.62 474 GLY A C 1
ATOM 3528 O O . GLY A 1 474 ? 0.008 -41.094 -26.891 1 97.62 474 GLY A O 1
ATOM 3529 N N . ASP A 1 475 ? -1.999 -40.938 -27.859 1 97.94 475 ASP A N 1
ATOM 3530 C CA . ASP A 1 475 ? -1.828 -39.625 -28.422 1 97.94 475 ASP A CA 1
ATOM 3531 C C . ASP A 1 475 ? -2.648 -38.594 -27.656 1 97.94 475 ASP A C 1
ATOM 3533 O O . ASP A 1 475 ? -3.762 -38.25 -28.062 1 97.94 475 ASP A O 1
ATOM 3537 N N . ASN A 1 476 ? -2.006 -38.062 -26.594 1 98.25 476 ASN A N 1
ATOM 3538 C CA . ASN A 1 476 ? -2.564 -37.031 -25.75 1 98.25 476 ASN A CA 1
ATOM 3539 C C . ASN A 1 476 ? -3.857 -37.469 -25.078 1 98.25 476 ASN A C 1
ATOM 3541 O O . ASN A 1 476 ? -4.82 -36.719 -24.984 1 98.25 476 ASN A O 1
ATOM 3545 N N . LYS A 1 477 ? -3.967 -38.75 -24.672 1 97.94 477 LYS A N 1
ATOM 3546 C CA . LYS A 1 477 ? -5.09 -39.312 -23.922 1 97.94 477 LYS A CA 1
ATOM 3547 C C . LYS A 1 477 ? -4.762 -39.406 -22.438 1 97.94 477 LYS A C 1
ATOM 3549 O O . LYS A 1 477 ? -3.613 -39.688 -22.062 1 97.94 477 LYS A O 1
ATOM 3554 N N . SER A 1 478 ? -5.75 -39.188 -21.656 1 98.06 478 SER A N 1
ATOM 3555 C CA . SER A 1 478 ? -5.566 -39.312 -20.219 1 98.06 478 SER A CA 1
ATOM 3556 C C . SER A 1 478 ? -6.879 -39.688 -19.531 1 98.06 478 SER A C 1
ATOM 3558 O O . SER A 1 478 ? -7.957 -39.469 -20.078 1 98.06 478 SER A O 1
ATOM 3560 N N . LEU A 1 479 ? -6.844 -40.25 -18.406 1 97.56 479 LEU A N 1
ATOM 3561 C CA . LEU A 1 479 ? -7.988 -40.562 -17.562 1 97.56 479 LEU A CA 1
ATOM 3562 C C . LEU A 1 479 ? -7.594 -40.531 -16.078 1 97.56 479 LEU A C 1
ATOM 3564 O O . LEU A 1 479 ? -6.609 -41.156 -15.68 1 97.56 479 LEU A O 1
ATOM 3568 N N . GLY A 1 480 ? -8.352 -39.812 -15.297 1 97.12 480 GLY A N 1
ATOM 3569 C CA . GLY A 1 480 ? -8.109 -39.781 -13.867 1 97.12 480 GLY A CA 1
ATOM 3570 C C . GLY A 1 480 ? -8.305 -41.125 -13.188 1 97.12 480 GLY A C 1
ATOM 3571 O O . GLY A 1 480 ? -9.273 -41.812 -13.477 1 97.12 480 GLY A O 1
ATOM 3572 N N . VAL A 1 481 ? -7.348 -41.438 -12.32 1 97.44 481 VAL A N 1
ATOM 3573 C CA . VAL A 1 481 ? -7.434 -42.688 -11.562 1 97.44 481 VAL A CA 1
ATOM 3574 C C . VAL A 1 481 ? -8.094 -42.406 -10.211 1 97.44 481 VAL A C 1
ATOM 3576 O O . VAL A 1 481 ? -9.078 -43.062 -9.859 1 97.44 481 VAL A O 1
ATOM 3579 N N . SER A 1 482 ? -7.559 -41.531 -9.516 1 96.38 482 SER A N 1
ATOM 3580 C CA . SER A 1 482 ? -8.039 -41.156 -8.188 1 96.38 482 SER A CA 1
ATOM 3581 C C . SER A 1 482 ? -7.461 -39.812 -7.762 1 96.38 482 SER A C 1
ATOM 3583 O O . SER A 1 482 ? -6.41 -39.375 -8.25 1 96.38 482 SER A O 1
ATOM 3585 N N . SER A 1 483 ? -8.188 -39.125 -6.984 1 97.31 483 SER A N 1
ATOM 3586 C CA . SER A 1 483 ? -7.727 -37.844 -6.445 1 97.31 483 SER A CA 1
ATOM 3587 C C . SER A 1 483 ? -8.43 -37.5 -5.137 1 97.31 483 SER A C 1
ATOM 3589 O O . SER A 1 483 ? -9.453 -38.094 -4.801 1 97.31 483 SER A O 1
ATOM 3591 N N . ASP A 1 484 ? -7.891 -36.656 -4.375 1 97.12 484 ASP A N 1
ATOM 3592 C CA . ASP A 1 484 ? -8.477 -36.094 -3.158 1 97.12 484 ASP A CA 1
ATOM 3593 C C . ASP A 1 484 ? -7.945 -34.688 -2.873 1 97.12 484 ASP A C 1
ATOM 3595 O O . ASP A 1 484 ? -6.984 -34.25 -3.506 1 97.12 484 ASP A O 1
ATOM 3599 N N . SER A 1 485 ? -8.656 -34 -2.057 1 98.12 485 SER A N 1
ATOM 3600 C CA . SER A 1 485 ? -8.258 -32.625 -1.73 1 98.12 485 SER A CA 1
ATOM 3601 C C . SER A 1 485 ? -8.633 -32.281 -0.295 1 98.12 485 SER A C 1
ATOM 3603 O O . SER A 1 485 ? -9.508 -32.906 0.301 1 98.12 485 SER A O 1
ATOM 3605 N N . TYR A 1 486 ? -8 -31.234 0.191 1 98.25 486 TYR A N 1
ATOM 3606 C CA . TYR A 1 486 ? -8.211 -30.766 1.553 1 98.25 486 TYR A CA 1
ATOM 3607 C C . TYR A 1 486 ? -9.672 -30.375 1.769 1 98.25 486 TYR A C 1
ATOM 3609 O O . TYR A 1 486 ? -10.188 -30.469 2.883 1 98.25 486 TYR A O 1
ATOM 3617 N N . ALA A 1 487 ? -10.367 -29.938 0.794 1 97.5 487 ALA A N 1
ATOM 3618 C CA . ALA A 1 487 ? -11.766 -29.531 0.888 1 97.5 487 ALA A CA 1
ATOM 3619 C C . ALA A 1 487 ? -12.609 -30.625 1.53 1 97.5 487 ALA A C 1
ATOM 3621 O O . ALA A 1 487 ? -13.633 -30.328 2.156 1 97.5 487 ALA A O 1
ATOM 3622 N N . ASN A 1 488 ? -12.195 -31.828 1.438 1 97.5 488 ASN A N 1
ATOM 3623 C CA . ASN A 1 488 ? -12.922 -32.969 1.997 1 97.5 488 ASN A CA 1
ATOM 3624 C C . ASN A 1 488 ? -12.453 -33.281 3.414 1 97.5 488 ASN A C 1
ATOM 3626 O O . ASN A 1 488 ? -12.984 -34.188 4.059 1 97.5 488 ASN A O 1
ATOM 3630 N N . HIS A 1 489 ? -11.484 -32.562 3.912 1 97.75 489 HIS A N 1
ATOM 3631 C CA . HIS A 1 489 ? -10.852 -32.938 5.176 1 97.75 489 HIS A CA 1
ATOM 3632 C C . HIS A 1 489 ? -10.727 -31.734 6.105 1 97.75 489 HIS A C 1
ATOM 3634 O O . HIS A 1 489 ? -9.766 -31.625 6.871 1 97.75 489 HIS A O 1
ATOM 3640 N N . ILE A 1 490 ? -11.57 -30.828 5.973 1 97.19 490 ILE A N 1
ATOM 3641 C CA . ILE A 1 490 ? -11.547 -29.641 6.82 1 97.19 490 ILE A CA 1
ATOM 3642 C C . ILE A 1 490 ? -11.977 -30.016 8.242 1 97.19 490 ILE A C 1
ATOM 3644 O O . ILE A 1 490 ? -13.07 -30.531 8.453 1 97.19 490 ILE A O 1
ATOM 3648 N N . THR A 1 491 ? -11.117 -29.812 9.227 1 96.5 491 THR A N 1
ATOM 3649 C CA . THR A 1 491 ? -11.352 -30.062 10.648 1 96.5 491 THR A CA 1
ATOM 3650 C C . THR A 1 491 ? -10.82 -28.922 11.492 1 96.5 491 THR A C 1
ATOM 3652 O O . THR A 1 491 ? -10.086 -28.062 11 1 96.5 491 THR A O 1
ATOM 3655 N N . PRO A 1 492 ? -11.125 -28.797 12.773 1 95.25 492 PRO A N 1
ATOM 3656 C CA . PRO A 1 492 ? -10.641 -27.719 13.641 1 95.25 492 PRO A CA 1
ATOM 3657 C C . PRO A 1 492 ? -9.117 -27.734 13.797 1 95.25 492 PRO A C 1
ATOM 3659 O O . PRO A 1 492 ? -8.516 -26.688 14.055 1 95.25 492 PRO A O 1
ATOM 3662 N N . SER A 1 493 ? -8.523 -28.938 13.68 1 95.81 493 SER A N 1
ATOM 3663 C CA . SER A 1 493 ? -7.066 -29 13.781 1 95.81 493 SER A CA 1
ATOM 3664 C C . SER A 1 493 ? -6.402 -28.438 12.531 1 95.81 493 SER A C 1
ATOM 3666 O O . SER A 1 493 ? -5.215 -28.094 12.547 1 95.81 493 SER A O 1
ATOM 3668 N N . ARG A 1 494 ? -7.102 -28.516 11.359 1 96.69 494 ARG A N 1
ATOM 3669 C CA . ARG A 1 494 ? -6.641 -27.984 10.078 1 96.69 494 ARG A CA 1
ATOM 3670 C C . ARG A 1 494 ? -5.477 -28.812 9.539 1 96.69 494 ARG A C 1
ATOM 3672 O O . ARG A 1 494 ? -4.625 -28.297 8.812 1 96.69 494 ARG A O 1
ATOM 3679 N N . ILE A 1 495 ? -5.402 -29.969 10.016 1 97.31 495 ILE A N 1
ATOM 3680 C CA . ILE A 1 495 ? -4.316 -30.859 9.625 1 97.31 495 ILE A CA 1
ATOM 3681 C C . ILE A 1 495 ? -4.84 -31.906 8.641 1 97.31 495 ILE A C 1
ATOM 3683 O O . ILE A 1 495 ? -5.895 -32.5 8.867 1 97.31 495 ILE A O 1
ATOM 3687 N N . TRP A 1 496 ? -4.199 -32.062 7.598 1 98.12 496 TRP A N 1
ATOM 3688 C CA . TRP A 1 496 ? -4.387 -33.188 6.672 1 98.12 496 TRP A CA 1
ATOM 3689 C C . TRP A 1 496 ? -3.049 -33.656 6.109 1 98.12 496 TRP A C 1
ATOM 3691 O O . TRP A 1 496 ? -2.363 -32.906 5.406 1 98.12 496 TRP A O 1
ATOM 3701 N N . THR A 1 497 ? -2.699 -34.844 6.406 1 97.75 497 THR A N 1
ATOM 3702 C CA . THR A 1 497 ? -1.376 -35.344 6.074 1 97.75 497 THR A CA 1
ATOM 3703 C C . THR A 1 497 ? -1.4 -36.094 4.73 1 97.75 497 THR A C 1
ATOM 3705 O O . THR A 1 497 ? -0.349 -36.375 4.156 1 97.75 497 THR A O 1
ATOM 3708 N N . GLY A 1 498 ? -2.605 -36.375 4.184 1 98.06 498 GLY A N 1
ATOM 3709 C CA . GLY A 1 498 ? -2.715 -37.156 2.965 1 98.06 498 GLY A CA 1
ATOM 3710 C C . GLY A 1 498 ? -2.754 -38.656 3.217 1 98.06 498 GLY A C 1
ATOM 3711 O O . GLY A 1 498 ? -3.463 -39.125 4.113 1 98.06 498 GLY A O 1
ATOM 3712 N N . ILE A 1 499 ? -2.199 -39.438 2.369 1 96.88 499 ILE A N 1
ATOM 3713 C CA . ILE A 1 499 ? -2.24 -40.875 2.486 1 96.88 499 ILE A CA 1
ATOM 3714 C C . ILE A 1 499 ? -0.83 -41.469 2.355 1 96.88 499 ILE A C 1
ATOM 3716 O O . ILE A 1 499 ? 0.004 -40.906 1.633 1 96.88 499 ILE A O 1
ATOM 3720 N N . THR A 1 500 ? -0.594 -42.562 3.064 1 97.69 500 THR A N 1
ATOM 3721 C CA . THR A 1 500 ? 0.681 -43.25 3.041 1 97.69 500 THR A CA 1
ATOM 3722 C C . THR A 1 500 ? 0.469 -44.75 2.785 1 97.69 500 THR A C 1
ATOM 3724 O O . THR A 1 500 ? -0.095 -45.438 3.627 1 97.69 500 THR A O 1
ATOM 3727 N N . SER A 1 501 ? 0.914 -45.188 1.672 1 96.69 501 SER A N 1
ATOM 3728 C CA . SER A 1 501 ? 0.862 -46.594 1.277 1 96.69 501 SER A CA 1
ATOM 3729 C C . SER A 1 501 ? -0.57 -47.094 1.289 1 96.69 501 SER A C 1
ATOM 3731 O O . SER A 1 501 ? -0.863 -48.125 1.938 1 96.69 501 SER A O 1
ATOM 3733 N N . VAL A 1 502 ? -1.421 -46.469 0.637 1 95.69 502 VAL A N 1
ATOM 3734 C CA . VAL A 1 502 ? -2.838 -46.812 0.572 1 95.69 502 VAL A CA 1
ATOM 3735 C C . VAL A 1 502 ? -3.207 -47.219 -0.854 1 95.69 502 VAL A C 1
ATOM 3737 O O . VAL A 1 502 ? -2.723 -46.625 -1.819 1 95.69 502 VAL A O 1
ATOM 3740 N N . ALA A 1 503 ? -4.051 -48.156 -0.979 1 94.88 503 ALA A N 1
ATOM 3741 C CA . ALA A 1 503 ? -4.543 -48.594 -2.285 1 94.88 503 ALA A CA 1
ATOM 3742 C C . ALA A 1 503 ? -5.609 -47.625 -2.811 1 94.88 503 ALA A C 1
ATOM 3744 O O . ALA A 1 503 ? -6.57 -47.312 -2.107 1 94.88 503 ALA A O 1
ATOM 3745 N N . VAL A 1 504 ? -5.371 -47.156 -3.93 1 95.31 504 VAL A N 1
ATOM 3746 C CA . VAL A 1 504 ? -6.348 -46.281 -4.566 1 95.31 504 VAL A CA 1
ATOM 3747 C C . VAL A 1 504 ? -6.695 -46.812 -5.953 1 95.31 504 VAL A C 1
ATOM 3749 O O . VAL A 1 504 ? -5.832 -47.375 -6.652 1 95.31 504 VAL A O 1
ATOM 3752 N N . PRO A 1 505 ? -7.906 -46.562 -6.539 1 93.25 505 PRO A N 1
ATOM 3753 C CA . PRO A 1 505 ? -9.039 -46.125 -5.723 1 93.25 505 PRO A CA 1
ATOM 3754 C C . PRO A 1 505 ? -9.367 -47.094 -4.598 1 93.25 505 PRO A C 1
ATOM 3756 O O . PRO A 1 505 ? -8.961 -48.281 -4.648 1 93.25 505 PRO A O 1
ATOM 3759 N N . PRO A 1 506 ? -10.016 -46.469 -3.402 1 76.62 506 PRO A N 1
ATOM 3760 C CA . PRO A 1 506 ? -10.273 -47.344 -2.264 1 76.62 506 PRO A CA 1
ATOM 3761 C C . PRO A 1 506 ? -11.039 -48.594 -2.658 1 76.62 506 PRO A C 1
ATOM 3763 O O . PRO A 1 506 ? -11.758 -48.625 -3.658 1 76.62 506 PRO A O 1
ATOM 3766 N N . PRO A 1 507 ? -10.688 -49.594 -1.971 1 57.19 507 PRO A N 1
ATOM 3767 C CA . PRO A 1 507 ? -11.211 -50.906 -2.295 1 57.19 507 PRO A CA 1
ATOM 3768 C C . PRO A 1 507 ? -12.734 -50.969 -2.377 1 57.19 507 PRO A C 1
ATOM 3770 O O . PRO A 1 507 ? -13.312 -52 -2.639 1 57.19 507 PRO A O 1
ATOM 3773 N N . GLY A 1 508 ? -13.523 -49.906 -1.938 1 52.41 508 GLY A N 1
ATOM 3774 C CA . GLY A 1 508 ? -14.781 -50.5 -2.391 1 52.41 508 GLY A CA 1
ATOM 3775 C C . GLY A 1 508 ? -14.711 -51.031 -3.811 1 52.41 508 GLY A C 1
ATOM 3776 O O . GLY A 1 508 ? -13.695 -50.875 -4.492 1 52.41 508 GLY A O 1
ATOM 3777 N N . PRO A 1 509 ? -15.703 -51.75 -4.414 1 55.22 509 PRO A N 1
ATOM 3778 C CA . PRO A 1 509 ? -15.664 -52.75 -5.473 1 55.22 509 PRO A CA 1
ATOM 3779 C C . PRO A 1 509 ? -15.062 -52.219 -6.773 1 55.22 509 PRO A C 1
ATOM 3781 O O . PRO A 1 509 ? -14.891 -53 -7.73 1 55.22 509 PRO A O 1
ATOM 3784 N N . THR A 1 510 ? -14.742 -50.875 -6.949 1 73.69 510 THR A N 1
ATOM 3785 C CA . THR A 1 510 ? -14.586 -50.781 -8.398 1 73.69 510 THR A CA 1
ATOM 3786 C C . THR A 1 510 ? -13.18 -50.344 -8.766 1 73.69 510 THR A C 1
ATOM 3788 O O . THR A 1 510 ? -12.828 -49.156 -8.609 1 73.69 510 THR A O 1
ATOM 3791 N N . PRO A 1 511 ? -12.188 -51.25 -8.867 1 89.44 511 PRO A N 1
ATOM 3792 C CA . PRO A 1 511 ? -10.867 -50.906 -9.414 1 89.44 511 PRO A CA 1
ATOM 3793 C C . PRO A 1 511 ? -10.953 -49.938 -10.594 1 89.44 511 PRO A C 1
ATOM 3795 O O . PRO A 1 511 ? -12.039 -49.688 -11.125 1 89.44 511 PRO A O 1
ATOM 3798 N N . TRP A 1 512 ? -9.844 -49.219 -10.727 1 94.81 512 TRP A N 1
ATOM 3799 C CA . TRP A 1 512 ? -9.789 -48.344 -11.891 1 94.81 512 TRP A CA 1
ATOM 3800 C C . TRP A 1 512 ? -9.789 -49.156 -13.18 1 94.81 512 TRP A C 1
ATOM 3802 O O . TRP A 1 512 ? -9.047 -50.125 -13.312 1 94.81 512 TRP A O 1
ATOM 3812 N N . ASN A 1 513 ? -10.625 -48.781 -14.062 1 95.69 513 ASN A N 1
ATOM 3813 C CA . ASN A 1 513 ? -10.727 -49.469 -15.344 1 95.69 513 ASN A CA 1
ATOM 3814 C C . ASN A 1 513 ? -10.008 -48.688 -16.453 1 95.69 513 ASN A C 1
ATOM 3816 O O . ASN A 1 513 ? -10.344 -47.531 -16.719 1 95.69 513 ASN A O 1
ATOM 3820 N N . ALA A 1 514 ? -9.086 -49.344 -17.078 1 96.94 514 ALA A N 1
ATOM 3821 C CA . ALA A 1 514 ? -8.305 -48.688 -18.141 1 96.94 514 ALA A CA 1
ATOM 3822 C C . ALA A 1 514 ? -9.125 -48.531 -19.422 1 96.94 514 ALA A C 1
ATOM 3824 O O . ALA A 1 514 ? -8.773 -47.75 -20.297 1 96.94 514 ALA A O 1
ATOM 3825 N N . THR A 1 515 ? -10.172 -49.281 -19.531 1 96.88 515 THR A N 1
ATOM 3826 C CA . THR A 1 515 ? -10.969 -49.281 -20.75 1 96.88 515 THR A CA 1
ATOM 3827 C C . THR A 1 515 ? -11.727 -47.938 -20.891 1 96.88 515 THR A C 1
ATOM 3829 O O . THR A 1 515 ? -12.508 -47.562 -20 1 96.88 515 THR A O 1
ATOM 3832 N N . VAL A 1 516 ? -11.5 -47.281 -21.938 1 96.94 516 VAL A N 1
ATOM 3833 C CA . VAL A 1 516 ? -12.242 -46.094 -22.312 1 96.94 516 VAL A CA 1
ATOM 3834 C C . VAL A 1 516 ? -13.086 -46.344 -23.547 1 96.94 516 VAL A C 1
ATOM 3836 O O . VAL A 1 516 ? -12.555 -46.719 -24.594 1 96.94 516 VAL A O 1
ATOM 3839 N N . THR A 1 517 ? -14.367 -46.125 -23.438 1 95.94 517 THR A N 1
ATOM 3840 C CA . THR A 1 517 ? -15.281 -46.406 -24.547 1 95.94 517 THR A CA 1
ATOM 3841 C C . THR A 1 517 ? -14.906 -45.594 -25.781 1 95.94 517 THR A C 1
ATOM 3843 O O . THR A 1 517 ? -14.742 -44.375 -25.703 1 95.94 517 THR A O 1
ATOM 3846 N N . GLY A 1 518 ? -14.773 -46.312 -26.797 1 95.88 518 GLY A N 1
ATOM 3847 C CA . GLY A 1 518 ? -14.492 -45.656 -28.062 1 95.88 518 GLY A CA 1
ATOM 3848 C C . GLY A 1 518 ? -13.016 -45.438 -28.328 1 95.88 518 GLY A C 1
ATOM 3849 O O . GLY A 1 518 ? -12.625 -44.906 -29.359 1 95.88 518 GLY A O 1
ATOM 3850 N N . ASP A 1 519 ? -12.156 -45.938 -27.391 1 97.38 519 ASP A N 1
ATOM 3851 C CA . ASP A 1 519 ? -10.711 -45.781 -27.562 1 97.38 519 ASP A CA 1
ATOM 3852 C C . ASP A 1 519 ? -9.992 -47.125 -27.328 1 97.38 519 ASP A C 1
ATOM 3854 O O . ASP A 1 519 ? -9.539 -47.406 -26.219 1 97.38 519 ASP A O 1
ATOM 3858 N N . PRO A 1 520 ? -9.742 -47.875 -28.359 1 95.5 520 PRO A N 1
ATOM 3859 C CA . PRO A 1 520 ? -9.078 -49.156 -28.188 1 95.5 520 PRO A CA 1
ATOM 3860 C C . PRO A 1 520 ? -7.66 -49.031 -27.656 1 95.5 520 PRO A C 1
ATOM 3862 O O . PRO A 1 520 ? -7.125 -49.969 -27.078 1 95.5 520 PRO A O 1
ATOM 3865 N N . THR A 1 521 ? -7.043 -47.906 -27.797 1 96.94 521 THR A N 1
ATOM 3866 C CA . THR A 1 521 ? -5.668 -47.75 -27.344 1 96.94 521 THR A CA 1
ATOM 3867 C C . THR A 1 521 ? -5.605 -47.688 -25.828 1 96.94 521 THR A C 1
ATOM 3869 O O . THR A 1 521 ? -4.539 -47.906 -25.234 1 96.94 521 THR A O 1
ATOM 3872 N N . SER A 1 522 ? -6.703 -47.531 -25.156 1 98 522 SER A N 1
ATOM 3873 C CA . SER A 1 522 ? -6.73 -47.438 -23.703 1 98 522 SER A CA 1
ATOM 3874 C C . SER A 1 522 ? -6.305 -48.75 -23.047 1 98 522 SER A C 1
ATOM 3876 O O . SER A 1 522 ? -5.926 -48.75 -21.875 1 98 522 SER A O 1
ATOM 3878 N N . THR A 1 523 ? -6.301 -49.844 -23.812 1 97.94 523 THR A N 1
ATOM 3879 C CA . THR A 1 523 ? -5.859 -51.125 -23.266 1 97.94 523 THR A CA 1
ATOM 3880 C C . THR A 1 523 ? -4.816 -51.781 -24.188 1 97.94 523 THR A C 1
ATOM 3882 O O . THR A 1 523 ? -4.551 -52.969 -24.078 1 97.94 523 THR A O 1
ATOM 3885 N N . HIS A 1 524 ? -4.297 -51.062 -25.141 1 97.81 524 HIS A N 1
ATOM 3886 C CA . HIS A 1 524 ? -3.301 -51.562 -26.078 1 97.81 524 HIS A CA 1
ATOM 3887 C C . HIS A 1 524 ? -2.23 -50.5 -26.359 1 97.81 524 HIS A C 1
ATOM 3889 O O . HIS A 1 524 ? -1.953 -50.219 -27.516 1 97.81 524 HIS A O 1
ATOM 3895 N N . CYS A 1 525 ? -1.631 -50.125 -25.297 1 98.38 525 CYS A N 1
ATOM 3896 C CA . CYS A 1 525 ? -0.654 -49.062 -25.453 1 98.38 525 CYS A CA 1
ATOM 3897 C C . CYS A 1 525 ? 0.24 -48.969 -24.219 1 98.38 525 CYS A C 1
ATOM 3899 O O . CYS A 1 525 ? -0.075 -49.531 -23.172 1 98.38 525 CYS A O 1
ATOM 3901 N N . ALA A 1 526 ? 1.356 -48.25 -24.422 1 98.25 526 ALA A N 1
ATOM 3902 C CA . ALA A 1 526 ? 2.174 -47.781 -23.297 1 98.25 526 ALA A CA 1
ATOM 3903 C C . ALA A 1 526 ? 1.401 -46.812 -22.406 1 98.25 526 ALA A C 1
ATOM 3905 O O . ALA A 1 526 ? 0.702 -45.938 -22.922 1 98.25 526 ALA A O 1
ATOM 3906 N N . HIS A 1 527 ? 1.417 -47.062 -21.125 1 98.25 527 HIS A N 1
ATOM 3907 C CA . HIS A 1 527 ? 0.776 -46.188 -20.125 1 98.25 527 HIS A CA 1
ATOM 3908 C C . HIS A 1 527 ? 1.794 -45.656 -19.125 1 98.25 527 HIS A C 1
ATOM 3910 O O . HIS A 1 527 ? 2.715 -46.375 -18.719 1 98.25 527 HIS A O 1
ATOM 3916 N N . SER A 1 528 ? 1.674 -44.438 -18.844 1 98.38 528 SER A N 1
ATOM 3917 C CA . SER A 1 528 ? 2.365 -43.844 -17.703 1 98.38 528 SER A CA 1
ATOM 3918 C C . SER A 1 528 ? 1.378 -43.25 -16.688 1 98.38 528 SER A C 1
ATOM 3920 O O . SER A 1 528 ? 0.416 -42.594 -17.062 1 98.38 528 SER A O 1
ATOM 3922 N N . PHE A 1 529 ? 1.582 -43.594 -15.445 1 98.62 529 PHE A N 1
ATOM 3923 C CA . PHE A 1 529 ? 0.779 -43.062 -14.344 1 98.62 529 PHE A CA 1
ATOM 3924 C C . PHE A 1 529 ? 1.533 -42 -13.578 1 98.62 529 PHE A C 1
ATOM 3926 O O . PHE A 1 529 ? 2.645 -42.219 -13.102 1 98.62 529 PHE A O 1
ATOM 3933 N N . PHE A 1 530 ? 0.943 -40.844 -13.461 1 98.69 530 PHE A N 1
ATOM 3934 C CA . PHE A 1 530 ? 1.566 -39.688 -12.781 1 98.69 530 PHE A CA 1
ATOM 3935 C C . PHE A 1 530 ? 0.818 -39.375 -11.5 1 98.69 530 PHE A C 1
ATOM 3937 O O . PHE A 1 530 ? -0.394 -39.125 -11.523 1 98.69 530 PHE A O 1
ATOM 3944 N N . LEU A 1 531 ? 1.565 -39.344 -10.453 1 98.75 531 LEU A N 1
ATOM 3945 C CA . LEU A 1 531 ? 1.062 -38.906 -9.156 1 98.75 531 LEU A CA 1
ATOM 3946 C C . LEU A 1 531 ? 1.618 -37.531 -8.805 1 98.75 531 LEU A C 1
ATOM 3948 O O . LEU A 1 531 ? 2.834 -37.312 -8.836 1 98.75 531 LEU A O 1
ATOM 3952 N N . TYR A 1 532 ? 0.719 -36.594 -8.516 1 98.5 532 TYR A N 1
ATOM 3953 C CA . TYR A 1 532 ? 1.1 -35.281 -8.031 1 98.5 532 TYR A CA 1
ATOM 3954 C C . TYR A 1 532 ? 0.532 -35.031 -6.641 1 98.5 532 TYR A C 1
ATOM 3956 O O . TYR A 1 532 ? -0.598 -35.406 -6.344 1 98.5 532 TYR A O 1
ATOM 3964 N N . ALA A 1 533 ? 1.331 -34.406 -5.816 1 98.69 533 ALA A N 1
ATOM 3965 C CA . ALA A 1 533 ? 0.911 -33.969 -4.488 1 98.69 533 ALA A CA 1
ATOM 3966 C C . ALA A 1 533 ? 1.292 -32.531 -4.242 1 98.69 533 ALA A C 1
ATOM 3968 O O . ALA A 1 533 ? 2.439 -32.125 -4.465 1 98.69 533 ALA A O 1
ATOM 3969 N N . TRP A 1 534 ? 0.323 -31.734 -3.789 1 98.31 534 TRP A N 1
ATOM 3970 C CA . TRP A 1 534 ? 0.513 -30.312 -3.496 1 98.31 534 TRP A CA 1
ATOM 3971 C C . TRP A 1 534 ? 0.315 -30.031 -2.012 1 98.31 534 TRP A C 1
ATOM 3973 O O . TRP A 1 534 ? -0.546 -30.641 -1.368 1 98.31 534 TRP A O 1
ATOM 3983 N N . ASP A 1 535 ? 1.091 -29.125 -1.508 1 97.94 535 ASP A N 1
ATOM 3984 C CA . ASP A 1 535 ? 0.813 -28.641 -0.16 1 97.94 535 ASP A CA 1
ATOM 3985 C C . ASP A 1 535 ? 0.108 -27.297 -0.197 1 97.94 535 ASP A C 1
ATOM 3987 O O . ASP A 1 535 ? -0.092 -26.719 -1.271 1 97.94 535 ASP A O 1
ATOM 3991 N N . ARG A 1 536 ? -0.321 -26.828 0.972 1 97.31 536 ARG A N 1
ATOM 3992 C CA . ARG A 1 536 ? -1.113 -25.609 1.082 1 97.31 536 ARG A CA 1
ATOM 3993 C C . ARG A 1 536 ? -0.262 -24.453 1.585 1 97.31 536 ARG A C 1
ATOM 3995 O O . ARG A 1 536 ? -0.792 -23.469 2.1 1 97.31 536 ARG A O 1
ATOM 4002 N N . VAL A 1 537 ? 1.02 -24.469 1.542 1 98.38 537 VAL A N 1
ATOM 4003 C CA . VAL A 1 537 ? 1.892 -23.469 2.143 1 98.38 537 VAL A CA 1
ATOM 4004 C C . VAL A 1 537 ? 1.938 -22.219 1.256 1 98.38 537 VAL A C 1
ATOM 4006 O O . VAL A 1 537 ? 2.133 -22.328 0.043 1 98.38 537 VAL A O 1
ATOM 4009 N N . ILE A 1 538 ? 1.753 -21.062 1.842 1 98.62 538 ILE A N 1
ATOM 4010 C CA . ILE A 1 538 ? 1.795 -19.812 1.102 1 98.62 538 ILE A CA 1
ATOM 4011 C C . ILE A 1 538 ? 2.787 -18.859 1.762 1 98.62 538 ILE A C 1
ATOM 4013 O O . ILE A 1 538 ? 3.193 -19.062 2.906 1 98.62 538 ILE A O 1
ATOM 4017 N N . ASN A 1 539 ? 3.172 -17.859 1.06 1 98.56 539 ASN A N 1
ATOM 4018 C CA . ASN A 1 539 ? 3.998 -16.812 1.657 1 98.56 539 ASN A CA 1
ATOM 4019 C C . ASN A 1 539 ? 3.197 -15.547 1.915 1 98.56 539 ASN A C 1
ATOM 4021 O O . ASN A 1 539 ? 3.742 -14.555 2.398 1 98.56 539 ASN A O 1
ATOM 4025 N N . GLY A 1 540 ? 1.956 -15.508 1.607 1 98.56 540 GLY A N 1
ATOM 4026 C CA . GLY A 1 540 ? 1.126 -14.328 1.738 1 98.56 540 GLY A CA 1
ATOM 4027 C C . GLY A 1 540 ? 0.736 -13.719 0.404 1 98.56 540 GLY A C 1
ATOM 4028 O O . GLY A 1 540 ? -0.202 -12.922 0.328 1 98.56 540 GLY A O 1
ATOM 4029 N N . TRP A 1 541 ? 1.467 -14.016 -0.687 1 98.25 541 TRP A N 1
ATOM 4030 C CA . TRP A 1 541 ? 1.165 -13.539 -2.033 1 98.25 541 TRP A CA 1
ATOM 4031 C C . TRP A 1 541 ? 0.764 -14.695 -2.941 1 98.25 541 TRP A C 1
ATOM 4033 O O . TRP A 1 541 ? 0.212 -14.477 -4.023 1 98.25 541 TRP A O 1
ATOM 4043 N N . GLY A 1 542 ? 1.05 -15.93 -2.475 1 97.38 542 GLY A N 1
ATOM 4044 C CA . GLY A 1 542 ? 0.717 -17.109 -3.256 1 97.38 542 GLY A CA 1
ATOM 4045 C C . GLY A 1 542 ? 1.317 -18.391 -2.693 1 97.38 542 GLY A C 1
ATOM 4046 O O . GLY A 1 542 ? 2.068 -18.344 -1.715 1 97.38 542 GLY A O 1
ATOM 4047 N N . TYR A 1 543 ? 0.994 -19.516 -3.293 1 97.19 543 TYR A N 1
ATOM 4048 C CA . TYR A 1 543 ? 1.597 -20.797 -2.945 1 97.19 543 TYR A CA 1
ATOM 4049 C C . TYR A 1 543 ? 3.07 -20.828 -3.328 1 97.19 543 TYR A C 1
ATOM 4051 O O . TYR A 1 543 ? 3.469 -20.25 -4.344 1 97.19 543 TYR A O 1
ATOM 4059 N N . ILE A 1 544 ? 3.85 -21.453 -2.559 1 95.06 544 ILE A N 1
ATOM 4060 C CA . ILE A 1 544 ? 5.277 -21.281 -2.803 1 95.06 544 ILE A CA 1
ATOM 4061 C C . ILE A 1 544 ? 5.883 -22.594 -3.279 1 95.06 544 ILE A C 1
ATOM 4063 O O . ILE A 1 544 ? 6.973 -22.609 -3.857 1 95.06 544 ILE A O 1
ATOM 4067 N N . HIS A 1 545 ? 5.188 -23.672 -3.025 1 91.69 545 HIS A N 1
ATOM 4068 C CA . HIS A 1 545 ? 5.762 -24.938 -3.436 1 91.69 545 HIS A CA 1
ATOM 4069 C C . HIS A 1 545 ? 5.043 -25.5 -4.656 1 91.69 545 HIS A C 1
ATOM 4071 O O . HIS A 1 545 ? 3.82 -25.391 -4.773 1 91.69 545 HIS A O 1
ATOM 4077 N N . GLY A 1 546 ? 5.762 -26.031 -5.672 1 91.12 546 GLY A N 1
ATOM 4078 C CA . GLY A 1 546 ? 5.176 -26.875 -6.703 1 91.12 546 GLY A CA 1
ATOM 4079 C C . GLY A 1 546 ? 4.84 -28.281 -6.211 1 91.12 546 GLY A C 1
ATOM 4080 O O . GLY A 1 546 ? 5.184 -28.641 -5.086 1 91.12 546 GLY A O 1
ATOM 4081 N N . PRO A 1 547 ? 4.238 -29 -7.047 1 95.75 547 PRO A N 1
ATOM 4082 C CA . PRO A 1 547 ? 3.861 -30.344 -6.633 1 95.75 547 PRO A CA 1
ATOM 4083 C C . PRO A 1 547 ? 5.047 -31.312 -6.59 1 95.75 547 PRO A C 1
ATOM 4085 O O . PRO A 1 547 ? 5.953 -31.203 -7.422 1 95.75 547 PRO A O 1
ATOM 4088 N N . ALA A 1 548 ? 5.039 -32.156 -5.582 1 97.81 548 ALA A N 1
ATOM 4089 C CA . ALA A 1 548 ? 5.832 -33.375 -5.703 1 97.81 548 ALA A CA 1
ATOM 4090 C C . ALA A 1 548 ? 5.234 -34.312 -6.754 1 97.81 548 ALA A C 1
ATOM 4092 O O . ALA A 1 548 ? 4.012 -34.375 -6.906 1 97.81 548 ALA A O 1
ATOM 4093 N N . SER A 1 549 ? 6.094 -34.969 -7.453 1 97.88 549 SER A N 1
ATOM 4094 C CA . SER A 1 549 ? 5.578 -35.844 -8.5 1 97.88 549 SER A CA 1
ATOM 4095 C C . SER A 1 549 ? 6.309 -37.156 -8.523 1 97.88 549 SER A C 1
ATOM 4097 O O . SER A 1 549 ? 7.438 -37.281 -8.031 1 97.88 549 SER A O 1
ATOM 4099 N N . TYR A 1 550 ? 5.621 -38.188 -8.984 1 98.62 550 TYR A N 1
ATOM 4100 C CA . TYR A 1 550 ? 6.133 -39.531 -9.18 1 98.62 550 TYR A CA 1
ATOM 4101 C C . TYR A 1 550 ? 5.441 -40.219 -10.359 1 98.62 550 TYR A C 1
ATOM 4103 O O . TYR A 1 550 ? 4.234 -40.031 -10.562 1 98.62 550 TYR A O 1
ATOM 4111 N N . GLN A 1 551 ? 6.141 -40.938 -11.109 1 98.06 551 GLN A N 1
ATOM 4112 C CA . GLN A 1 551 ? 5.492 -41.594 -12.242 1 98.06 551 GLN A CA 1
ATOM 4113 C C . GLN A 1 551 ? 5.984 -43.031 -12.414 1 98.06 551 GLN A C 1
ATOM 4115 O O . GLN A 1 551 ? 7.141 -43.344 -12.109 1 98.06 551 GLN A O 1
ATOM 4120 N N . LYS A 1 552 ? 5.195 -44 -12.844 1 98.38 552 LYS A N 1
ATOM 4121 C CA . LYS A 1 552 ? 5.5 -45.344 -13.258 1 98.38 552 LYS A CA 1
ATOM 4122 C C . LYS A 1 552 ? 4.902 -45.656 -14.625 1 98.38 552 LYS A C 1
ATOM 4124 O O . LYS A 1 552 ? 3.822 -45.156 -14.961 1 98.38 552 LYS A O 1
ATOM 4129 N N . SER A 1 553 ? 5.59 -46.531 -15.344 1 98.38 553 SER A N 1
ATOM 4130 C CA . SER A 1 553 ? 5.129 -46.844 -16.688 1 98.38 553 SER A CA 1
ATOM 4131 C C . SER A 1 553 ? 5.035 -48.344 -16.906 1 98.38 553 SER A C 1
ATOM 4133 O O . SER A 1 553 ? 5.887 -49.094 -16.438 1 98.38 553 SER A O 1
ATOM 4135 N N . ILE A 1 554 ? 4.016 -48.75 -17.547 1 98.38 554 ILE A N 1
ATOM 4136 C CA . ILE A 1 554 ? 3.816 -50.125 -18.016 1 98.38 554 ILE A CA 1
ATOM 4137 C C . ILE A 1 554 ? 3.201 -50.094 -19.406 1 98.38 554 ILE A C 1
ATOM 4139 O O . ILE A 1 554 ? 2.811 -49.031 -19.906 1 98.38 554 ILE A O 1
ATOM 4143 N N . THR A 1 555 ? 3.168 -51.312 -20 1 98.25 555 THR A N 1
ATOM 4144 C CA . THR A 1 555 ? 2.436 -51.469 -21.25 1 98.25 555 THR A CA 1
ATOM 4145 C C . THR A 1 555 ? 1.219 -52.375 -21.047 1 98.25 555 THR A C 1
ATOM 4147 O O . THR A 1 555 ? 1.336 -53.469 -20.516 1 98.25 555 THR A O 1
ATOM 4150 N N . ILE A 1 556 ? 0.111 -51.875 -21.453 1 98.12 556 ILE A N 1
ATOM 4151 C CA . ILE A 1 556 ? -1.105 -52.688 -21.406 1 98.12 556 ILE A CA 1
ATOM 4152 C C . ILE A 1 556 ? -1.441 -53.188 -22.797 1 98.12 556 ILE A C 1
ATOM 4154 O O . ILE A 1 556 ? -1.646 -52.406 -23.719 1 98.12 556 ILE A O 1
ATOM 4158 N N . MET A 1 557 ? -1.487 -54.469 -22.938 1 97.56 557 MET A N 1
ATOM 4159 C CA . MET A 1 557 ? -1.844 -55.125 -24.172 1 97.56 557 MET A CA 1
ATOM 4160 C C . MET A 1 557 ? -2.947 -56.156 -23.938 1 97.56 557 MET A C 1
ATOM 4162 O O . MET A 1 557 ? -2.742 -57.375 -24.141 1 97.56 557 MET A O 1
ATOM 4166 N N . LEU A 1 558 ? -4.066 -55.719 -23.609 1 96.19 558 LEU A N 1
ATOM 4167 C CA . LEU A 1 558 ? -5.188 -56.562 -23.219 1 96.19 558 LEU A CA 1
ATOM 4168 C C . LEU A 1 558 ? -6.32 -56.469 -24.234 1 96.19 558 LEU A C 1
ATOM 4170 O O . LEU A 1 558 ? -6.465 -55.438 -24.906 1 96.19 558 LEU A O 1
ATOM 4174 N N . MET B 1 1 ? -3.779 36.906 -3.25 1 57.47 1 MET B N 1
ATOM 4175 C CA . MET B 1 1 ? -3.852 37.219 -1.827 1 57.47 1 MET B CA 1
ATOM 4176 C C . MET B 1 1 ? -2.479 37.594 -1.282 1 57.47 1 MET B C 1
ATOM 4178 O O . MET B 1 1 ? -1.459 37.094 -1.757 1 57.47 1 MET B O 1
ATOM 4182 N N . PRO B 1 2 ? -2.428 38.531 -0.455 1 77.81 2 PRO B N 1
ATOM 4183 C CA . PRO B 1 2 ? -1.122 38.875 0.115 1 77.81 2 PRO B CA 1
ATOM 4184 C C . PRO B 1 2 ? -0.49 37.688 0.874 1 77.81 2 PRO B C 1
ATOM 4186 O O . PRO B 1 2 ? -1.201 36.875 1.47 1 77.81 2 PRO B O 1
ATOM 4189 N N . ILE B 1 3 ? 0.814 37.5 0.691 1 86.38 3 ILE B N 1
ATOM 4190 C CA . ILE B 1 3 ? 1.495 36.438 1.409 1 86.38 3 ILE B CA 1
ATOM 4191 C C . ILE B 1 3 ? 1.598 36.781 2.891 1 86.38 3 ILE B C 1
ATOM 4193 O O . ILE B 1 3 ? 1.693 37.969 3.248 1 86.38 3 ILE B O 1
ATOM 4197 N N . PRO B 1 4 ? 1.501 35.906 3.719 1 89.56 4 PRO B N 1
ATOM 4198 C CA . PRO B 1 4 ? 1.535 36.188 5.156 1 89.56 4 PRO B CA 1
ATOM 4199 C C . PRO B 1 4 ? 2.887 36.719 5.625 1 89.56 4 PRO B C 1
ATOM 4201 O O . PRO B 1 4 ? 3.928 36.312 5.098 1 89.56 4 PRO B O 1
ATOM 4204 N N . VAL B 1 5 ? 2.848 37.562 6.625 1 92.06 5 VAL B N 1
ATOM 4205 C CA . VAL B 1 5 ? 4.043 38.062 7.285 1 92.06 5 VAL B CA 1
ATOM 4206 C C . VAL B 1 5 ? 4.359 37.25 8.523 1 92.06 5 VAL B C 1
ATOM 4208 O O . VAL B 1 5 ? 3.477 36.969 9.336 1 92.06 5 VAL B O 1
ATOM 4211 N N . PRO B 1 6 ? 5.629 36.812 8.68 1 94.5 6 PRO B N 1
ATOM 4212 C CA . PRO B 1 6 ? 5.973 36.031 9.867 1 94.5 6 PRO B CA 1
ATOM 4213 C C . PRO B 1 6 ? 5.707 36.781 11.164 1 94.5 6 PRO B C 1
ATOM 4215 O O . PRO B 1 6 ? 6.078 37.938 11.297 1 94.5 6 PRO B O 1
ATOM 4218 N N . THR B 1 7 ? 5.086 36.156 12.094 1 93.38 7 THR B N 1
ATOM 4219 C CA . THR B 1 7 ? 4.883 36.688 13.438 1 93.38 7 THR B CA 1
ATOM 4220 C C . THR B 1 7 ? 6.07 36.344 14.336 1 93.38 7 THR B C 1
ATOM 4222 O O . THR B 1 7 ? 6.395 35.188 14.539 1 93.38 7 THR B O 1
ATOM 4225 N N . THR B 1 8 ? 6.727 37.375 14.922 1 95.88 8 THR B N 1
ATOM 4226 C CA . THR B 1 8 ? 7.887 37.156 15.773 1 95.88 8 THR B CA 1
ATOM 4227 C C . THR B 1 8 ? 7.488 36.406 17.047 1 95.88 8 THR B C 1
ATOM 4229 O O . THR B 1 8 ? 6.633 36.906 17.797 1 95.88 8 THR B O 1
ATOM 4232 N N . ILE B 1 9 ? 8.133 35.312 17.328 1 95 9 ILE B N 1
ATOM 4233 C CA . ILE B 1 9 ? 7.77 34.531 18.5 1 95 9 ILE B CA 1
ATOM 4234 C C . ILE B 1 9 ? 8.953 34.469 19.469 1 95 9 ILE B C 1
ATOM 4236 O O . ILE B 1 9 ? 8.797 34.094 20.625 1 95 9 ILE B O 1
ATOM 4240 N N . ALA B 1 10 ? 10.102 34.781 19.031 1 96.69 10 ALA B N 1
ATOM 4241 C CA . ALA B 1 10 ? 11.297 34.812 19.875 1 96.69 10 ALA B CA 1
ATOM 4242 C C . ALA B 1 10 ? 12.289 35.844 19.359 1 96.69 10 ALA B C 1
ATOM 4244 O O . ALA B 1 10 ? 12.375 36.094 18.156 1 96.69 10 ALA B O 1
ATOM 4245 N N . THR B 1 11 ? 12.984 36.469 20.203 1 96.81 11 THR B N 1
ATOM 4246 C CA . THR B 1 11 ? 14 37.469 19.891 1 96.81 11 THR B CA 1
ATOM 4247 C C . THR B 1 11 ? 15.273 37.219 20.688 1 96.81 11 THR B C 1
ATOM 4249 O O . THR B 1 11 ? 15.383 36.188 21.375 1 96.81 11 THR B O 1
ATOM 4252 N N . GLY B 1 12 ? 16.312 38 20.484 1 95.69 12 GLY B N 1
ATOM 4253 C CA . GLY B 1 12 ? 17.531 37.906 21.281 1 95.69 12 GLY B CA 1
ATOM 4254 C C . GLY B 1 12 ? 18.609 37.062 20.625 1 95.69 12 GLY B C 1
ATOM 4255 O O . GLY B 1 12 ? 19.5 36.562 21.312 1 95.69 12 GLY B O 1
ATOM 4256 N N . TYR B 1 13 ? 18.516 36.781 19.484 1 96.75 13 TYR B N 1
ATOM 4257 C CA . TYR B 1 13 ? 19.562 36.062 18.75 1 96.75 13 TYR B CA 1
ATOM 4258 C C . TYR B 1 13 ? 20.547 37.062 18.141 1 96.75 13 TYR B C 1
ATOM 4260 O O . TYR B 1 13 ? 20.234 38.25 17.969 1 96.75 13 TYR B O 1
ATOM 4268 N N . PHE B 1 14 ? 21.844 36.656 17.891 1 96.19 14 PHE B N 1
ATOM 4269 C CA . PHE B 1 14 ? 22.938 37.469 17.406 1 96.19 14 PHE B CA 1
ATOM 4270 C C . PHE B 1 14 ? 23.562 36.844 16.156 1 96.19 14 PHE B C 1
ATOM 4272 O O . PHE B 1 14 ? 24.734 36.469 16.156 1 96.19 14 PHE B O 1
ATOM 4279 N N . ASP B 1 15 ? 22.75 36.688 15.125 1 95.81 15 ASP B N 1
ATOM 4280 C CA . ASP B 1 15 ? 23.141 36.125 13.828 1 95.81 15 ASP B CA 1
ATOM 4281 C C . ASP B 1 15 ? 22.812 34.656 13.734 1 95.81 15 ASP B C 1
ATOM 4283 O O . ASP B 1 15 ? 23.688 33.812 13.477 1 95.81 15 ASP B O 1
ATOM 4287 N N . ALA B 1 16 ? 21.531 34.312 14.039 1 96.25 16 ALA B N 1
ATOM 4288 C CA . ALA B 1 16 ? 21.031 32.938 13.914 1 96.25 16 ALA B CA 1
ATOM 4289 C C . ALA B 1 16 ? 21.031 32.5 12.461 1 96.25 16 ALA B C 1
ATOM 4291 O O . ALA B 1 16 ? 20.641 33.25 11.562 1 96.25 16 ALA B O 1
ATOM 4292 N N . GLY B 1 17 ? 21.578 31.312 12.242 1 94.75 17 GLY B N 1
ATOM 4293 C CA . GLY B 1 17 ? 21.688 30.766 10.898 1 94.75 17 GLY B CA 1
ATOM 4294 C C . GLY B 1 17 ? 20.812 29.562 10.672 1 94.75 17 GLY B C 1
ATOM 4295 O O . GLY B 1 17 ? 19.578 29.688 10.547 1 94.75 17 GLY B O 1
ATOM 4296 N N . GLY B 1 18 ? 21.438 28.359 10.688 1 96.56 18 GLY B N 1
ATOM 4297 C CA . GLY B 1 18 ? 20.719 27.125 10.445 1 96.56 18 GLY B CA 1
ATOM 4298 C C . GLY B 1 18 ? 19.953 26.625 11.664 1 96.56 18 GLY B C 1
ATOM 4299 O O . GLY B 1 18 ? 20.344 26.906 12.797 1 96.56 18 GLY B O 1
ATOM 4300 N N . SER B 1 19 ? 18.891 25.953 11.398 1 97.81 19 SER B N 1
ATOM 4301 C CA . SER B 1 19 ? 18.062 25.359 12.438 1 97.81 19 SER B CA 1
ATOM 4302 C C . SER B 1 19 ? 17.469 24.031 11.984 1 97.81 19 SER B C 1
ATOM 4304 O O . SER B 1 19 ? 17.438 23.734 10.781 1 97.81 19 SER B O 1
ATOM 4306 N N . ASP B 1 20 ? 17.156 23.234 12.859 1 97.44 20 ASP B N 1
ATOM 4307 C CA . ASP B 1 20 ? 16.5 21.953 12.617 1 97.44 20 ASP B CA 1
ATOM 4308 C C . ASP B 1 20 ? 15.508 21.609 13.734 1 97.44 20 ASP B C 1
ATOM 4310 O O . ASP B 1 20 ? 15.742 21.953 14.891 1 97.44 20 ASP B O 1
ATOM 4314 N N . TYR B 1 21 ? 14.422 21.031 13.406 1 95.81 21 TYR B N 1
ATOM 4315 C CA . TYR B 1 21 ? 13.289 20.828 14.305 1 95.81 21 TYR B CA 1
ATOM 4316 C C . TYR B 1 21 ? 13.148 19.359 14.68 1 95.81 21 TYR B C 1
ATOM 4318 O O . TYR B 1 21 ? 13.195 18.484 13.812 1 95.81 21 TYR B O 1
ATOM 4326 N N . ARG B 1 22 ? 13 19.078 15.938 1 93.44 22 ARG B N 1
ATOM 4327 C CA . ARG B 1 22 ? 12.695 17.75 16.469 1 93.44 22 ARG B CA 1
ATOM 4328 C C . ARG B 1 22 ? 11.242 17.672 16.938 1 93.44 22 ARG B C 1
ATOM 4330 O O . ARG B 1 22 ? 10.914 18.109 18.047 1 93.44 22 ARG B O 1
ATOM 4337 N N . GLN B 1 23 ? 10.445 17.016 16.172 1 85.25 23 GLN B N 1
ATOM 4338 C CA . GLN B 1 23 ? 9.008 16.953 16.438 1 85.25 23 GLN B CA 1
ATOM 4339 C C . GLN B 1 23 ? 8.727 16.25 17.75 1 85.25 23 GLN B C 1
ATOM 4341 O O . GLN B 1 23 ? 7.816 16.641 18.484 1 85.25 23 GLN B O 1
ATOM 4346 N N . LEU B 1 24 ? 9.5 15.242 18.078 1 82.12 24 LEU B N 1
ATOM 4347 C CA . LEU B 1 24 ? 9.273 14.43 19.266 1 82.12 24 LEU B CA 1
ATOM 4348 C C . LEU B 1 24 ? 9.273 15.289 20.516 1 82.12 24 LEU B C 1
ATOM 4350 O O . LEU B 1 24 ? 8.477 15.055 21.438 1 82.12 24 LEU B O 1
ATOM 4354 N N . THR B 1 25 ? 10.109 16.281 20.562 1 86.75 25 THR B N 1
ATOM 4355 C CA . THR B 1 25 ? 10.234 17.094 21.766 1 86.75 25 THR B CA 1
ATOM 4356 C C . THR B 1 25 ? 9.703 18.5 21.516 1 86.75 25 THR B C 1
ATOM 4358 O O . THR B 1 25 ? 9.805 19.375 22.375 1 86.75 25 THR B O 1
ATOM 4361 N N . ASP B 1 26 ? 9.195 18.75 20.266 1 88 26 ASP B N 1
ATOM 4362 C CA . ASP B 1 26 ? 8.68 20.062 19.859 1 88 26 ASP B CA 1
ATOM 4363 C C . ASP B 1 26 ? 9.75 21.141 20.016 1 88 26 ASP B C 1
ATOM 4365 O O . ASP B 1 26 ? 9.461 22.234 20.484 1 88 26 ASP B O 1
ATOM 4369 N N . GLN B 1 27 ? 10.969 20.828 19.641 1 94.06 27 GLN B N 1
ATOM 4370 C CA . GLN B 1 27 ? 12.07 21.766 19.844 1 94.06 27 GLN B CA 1
ATOM 4371 C C . GLN B 1 27 ? 12.75 22.109 18.516 1 94.06 27 GLN B C 1
ATOM 4373 O O . GLN B 1 27 ? 13.039 21.219 17.719 1 94.06 27 GLN B O 1
ATOM 4378 N N . LEU B 1 28 ? 12.914 23.328 18.328 1 97.12 28 LEU B N 1
ATOM 4379 C CA . LEU B 1 28 ? 13.75 23.844 17.25 1 97.12 28 LEU B CA 1
ATOM 4380 C C . LEU B 1 28 ? 15.172 24.109 17.75 1 97.12 28 LEU B C 1
ATOM 4382 O O . LEU B 1 28 ? 15.375 24.875 18.688 1 97.12 28 LEU B O 1
ATOM 4386 N N . TYR B 1 29 ? 16.125 23.484 17.172 1 98.25 29 TYR B N 1
ATOM 4387 C CA . TYR B 1 29 ? 17.531 23.734 17.453 1 98.25 29 TYR B CA 1
ATOM 4388 C C . TYR B 1 29 ? 18.094 24.797 16.531 1 98.25 29 TYR B C 1
ATOM 4390 O O . TYR B 1 29 ? 17.906 24.75 15.32 1 98.25 29 TYR B O 1
ATOM 4398 N N . ILE B 1 30 ? 18.797 25.75 17.125 1 98.5 30 ILE B N 1
ATOM 4399 C CA . ILE B 1 30 ? 19.234 26.922 16.359 1 98.5 30 ILE B CA 1
ATOM 4400 C C . ILE B 1 30 ? 20.719 27.172 16.594 1 98.5 30 ILE B C 1
ATOM 4402 O O . ILE B 1 30 ? 21.156 27.297 17.75 1 98.5 30 ILE B O 1
ATOM 4406 N N . ALA B 1 31 ? 21.438 27.297 15.562 1 98.38 31 ALA B N 1
ATOM 4407 C CA . ALA B 1 31 ? 22.812 27.766 15.633 1 98.38 31 ALA B CA 1
ATOM 4408 C C . ALA B 1 31 ? 22.891 29.297 15.641 1 98.38 31 ALA B C 1
ATOM 4410 O O . ALA B 1 31 ? 22.406 29.938 14.703 1 98.38 31 ALA B O 1
ATOM 4411 N N . ASP B 1 32 ? 23.453 29.828 16.625 1 98 32 ASP B N 1
ATOM 4412 C CA . ASP B 1 32 ? 23.594 31.266 16.766 1 98 32 ASP B CA 1
ATOM 4413 C C . ASP B 1 32 ? 25.062 31.688 16.672 1 98 32 ASP B C 1
ATOM 4415 O O . ASP B 1 32 ? 25.766 31.688 17.688 1 98 32 ASP B O 1
ATOM 4419 N N . ALA B 1 33 ? 25.453 32.156 15.531 1 97 33 ALA B N 1
ATOM 4420 C CA . ALA B 1 33 ? 26.859 32.438 15.242 1 97 33 ALA B CA 1
ATOM 4421 C C . ALA B 1 33 ? 27.375 33.594 16.094 1 97 33 ALA B C 1
ATOM 4423 O O . ALA B 1 33 ? 28.5 33.531 16.594 1 97 33 ALA B O 1
ATOM 4424 N N . GLY B 1 34 ? 26.594 34.594 16.219 1 96.62 34 GLY B N 1
ATOM 4425 C CA . GLY B 1 34 ? 27.031 35.781 16.953 1 96.62 34 GLY B CA 1
ATOM 4426 C C . GLY B 1 34 ? 27.188 35.531 18.438 1 96.62 34 GLY B C 1
ATOM 4427 O O . GLY B 1 34 ? 28.078 36.094 19.078 1 96.62 34 GLY B O 1
ATOM 4428 N N . ALA B 1 35 ? 26.344 34.688 18.984 1 96.62 35 ALA B N 1
ATOM 4429 C CA . ALA B 1 35 ? 26.406 34.375 20.406 1 96.62 35 ALA B CA 1
ATOM 4430 C C . ALA B 1 35 ? 27.297 33.156 20.672 1 96.62 35 ALA B C 1
ATOM 4432 O O . ALA B 1 35 ? 27.641 32.875 21.812 1 96.62 35 ALA B O 1
ATOM 4433 N N . ASN B 1 36 ? 27.672 32.469 19.641 1 97.81 36 ASN B N 1
ATOM 4434 C CA . ASN B 1 36 ? 28.484 31.25 19.75 1 97.81 36 ASN B CA 1
ATOM 4435 C C . ASN B 1 36 ? 27.797 30.203 20.625 1 97.81 36 ASN B C 1
ATOM 4437 O O . ASN B 1 36 ? 28.438 29.625 21.516 1 97.81 36 ASN B O 1
ATOM 4441 N N . THR B 1 37 ? 26.531 30.016 20.406 1 98.19 37 THR B N 1
ATOM 4442 C CA . THR B 1 37 ? 25.719 29.078 21.188 1 98.19 37 THR B CA 1
ATOM 4443 C C . THR B 1 37 ? 24.828 28.25 20.266 1 98.19 37 THR B C 1
ATOM 4445 O O . THR B 1 37 ? 24.609 28.594 19.109 1 98.19 37 THR B O 1
ATOM 4448 N N . ILE B 1 38 ? 24.391 27.125 20.734 1 98.5 38 ILE B N 1
ATOM 4449 C CA . ILE B 1 38 ? 23.234 26.375 20.234 1 98.5 38 ILE B CA 1
ATOM 4450 C C . ILE B 1 38 ? 22.047 26.578 21.172 1 98.5 38 ILE B C 1
ATOM 4452 O O . ILE B 1 38 ? 22.156 26.344 22.375 1 98.5 38 ILE B O 1
ATOM 4456 N N . ASN B 1 39 ? 20.969 27.047 20.641 1 98.12 39 ASN B N 1
ATOM 4457 C CA . ASN B 1 39 ? 19.766 27.312 21.406 1 98.12 39 ASN B CA 1
ATOM 4458 C C . ASN B 1 39 ? 18.625 26.359 21.016 1 98.12 39 ASN B C 1
ATOM 4460 O O . ASN B 1 39 ? 18.656 25.766 19.938 1 98.12 39 ASN B O 1
ATOM 4464 N N . ALA B 1 40 ? 17.734 26.219 21.922 1 97.69 40 ALA B N 1
ATOM 4465 C CA . ALA B 1 40 ? 16.453 25.547 21.625 1 97.69 40 ALA B CA 1
ATOM 4466 C C . ALA B 1 40 ? 15.281 26.5 21.844 1 97.69 40 ALA B C 1
ATOM 4468 O O . ALA B 1 40 ? 15.312 27.344 22.734 1 97.69 40 ALA B O 1
ATOM 4469 N N . LEU B 1 41 ? 14.336 26.406 20.984 1 97.56 41 LEU B N 1
ATOM 4470 C CA . LEU B 1 41 ? 13.055 27.094 21.109 1 97.56 41 LEU B CA 1
ATOM 4471 C C . LEU B 1 41 ? 11.898 26.109 20.984 1 97.56 41 LEU B C 1
ATOM 4473 O O . LEU B 1 41 ? 11.812 25.359 20 1 97.56 41 LEU B O 1
ATOM 4477 N N . THR B 1 42 ? 11.047 26.016 21.984 1 93.19 42 THR B N 1
ATOM 4478 C CA . THR B 1 42 ? 9.828 25.234 21.828 1 93.19 42 THR B CA 1
ATOM 4479 C C . THR B 1 42 ? 8.898 25.875 20.812 1 93.19 42 THR B C 1
ATOM 4481 O O . THR B 1 42 ? 8.516 27.047 20.953 1 93.19 42 THR B O 1
ATOM 4484 N N . ALA B 1 43 ? 8.531 25.141 19.828 1 88.62 43 ALA B N 1
ATOM 4485 C CA . ALA B 1 43 ? 7.777 25.688 18.703 1 88.62 43 ALA B CA 1
ATOM 4486 C C . ALA B 1 43 ? 6.414 26.188 19.156 1 88.62 43 ALA B C 1
ATOM 4488 O O . ALA B 1 43 ? 5.941 27.234 18.688 1 88.62 43 ALA B O 1
ATOM 4489 N N . HIS B 1 44 ? 5.77 25.547 20.141 1 78.81 44 HIS B N 1
ATOM 4490 C CA . HIS B 1 44 ? 4.383 25.875 20.453 1 78.81 44 HIS B CA 1
ATOM 4491 C C . HIS B 1 44 ? 4.293 26.734 21.719 1 78.81 44 HIS B C 1
ATOM 4493 O O . HIS B 1 44 ? 3.375 27.531 21.859 1 78.81 44 HIS B O 1
ATOM 4499 N N . THR B 1 45 ? 5.293 26.547 22.688 1 82.56 45 THR B N 1
ATOM 4500 C CA . THR B 1 45 ? 5.238 27.328 23.922 1 82.56 45 THR B CA 1
ATOM 4501 C C . THR B 1 45 ? 6.164 28.531 23.828 1 82.56 45 THR B C 1
ATOM 4503 O O . THR B 1 45 ? 6.094 29.438 24.672 1 82.56 45 THR B O 1
ATOM 4506 N N . HIS B 1 46 ? 7.07 28.578 22.891 1 91.25 46 HIS B N 1
ATOM 4507 C CA . HIS B 1 46 ? 7.938 29.703 22.578 1 91.25 46 HIS B CA 1
ATOM 4508 C C . HIS B 1 46 ? 8.922 29.984 23.703 1 91.25 46 HIS B C 1
ATOM 4510 O O . HIS B 1 46 ? 9.211 31.141 24.016 1 91.25 46 HIS B O 1
ATOM 4516 N N . VAL B 1 47 ? 9.367 28.938 24.328 1 93.75 47 VAL B N 1
ATOM 4517 C CA . VAL B 1 47 ? 10.367 29.062 25.375 1 93.75 47 VAL B CA 1
ATOM 4518 C C . VAL B 1 47 ? 11.766 28.844 24.797 1 93.75 47 VAL B C 1
ATOM 4520 O O . VAL B 1 47 ? 12.023 27.797 24.203 1 93.75 47 VAL B O 1
ATOM 4523 N N . LYS B 1 48 ? 12.664 29.828 24.922 1 96.44 48 LYS B N 1
ATOM 4524 C CA . LYS B 1 48 ? 14.047 29.766 24.453 1 96.44 48 LYS B CA 1
ATOM 4525 C C . LYS B 1 48 ? 14.977 29.266 25.562 1 96.44 48 LYS B C 1
ATOM 4527 O O . LYS B 1 48 ? 14.875 29.703 26.719 1 96.44 48 LYS B O 1
ATOM 4532 N N . THR B 1 49 ? 15.797 28.344 25.281 1 97.12 49 THR B N 1
ATOM 4533 C CA . THR B 1 49 ? 16.797 27.828 26.219 1 97.12 49 THR B CA 1
ATOM 4534 C C . THR B 1 49 ? 18.156 27.688 25.516 1 97.12 49 THR B C 1
ATOM 4536 O O . THR B 1 49 ? 18.219 27.344 24.344 1 97.12 49 THR B O 1
ATOM 4539 N N . VAL B 1 50 ? 19.234 27.969 26.234 1 97.56 50 VAL B N 1
ATOM 4540 C CA . VAL B 1 50 ? 20.578 27.719 25.719 1 97.56 50 VAL B CA 1
ATOM 4541 C C . VAL B 1 50 ? 20.969 26.266 25.984 1 97.56 50 VAL B C 1
ATOM 4543 O O . VAL B 1 50 ? 20.953 25.812 27.141 1 97.56 50 VAL B O 1
ATOM 4546 N N . LEU B 1 51 ? 21.281 25.516 24.969 1 97.88 51 LEU B N 1
ATOM 4547 C CA . LEU B 1 51 ? 21.594 24.094 25.109 1 97.88 51 LEU B CA 1
ATOM 4548 C C . LEU B 1 51 ? 23.109 23.875 25.188 1 97.88 51 LEU B C 1
ATOM 4550 O O . LEU B 1 51 ? 23.562 22.891 25.766 1 97.88 51 LEU B O 1
ATOM 4554 N N . GLY B 1 52 ? 23.828 24.734 24.547 1 98.38 52 GLY B N 1
ATOM 4555 C CA . GLY B 1 52 ? 25.281 24.578 24.5 1 98.38 52 GLY B CA 1
ATOM 4556 C C . GLY B 1 52 ? 26.016 25.891 24.234 1 98.38 52 GLY B C 1
ATOM 4557 O O . GLY B 1 52 ? 25.5 26.766 23.547 1 98.38 52 GLY B O 1
ATOM 4558 N N . THR B 1 53 ? 27.281 25.938 24.703 1 98.12 53 THR B N 1
ATOM 4559 C CA . THR B 1 53 ? 28.109 27.125 24.562 1 98.12 53 THR B CA 1
ATOM 4560 C C . THR B 1 53 ? 29.5 26.75 24.078 1 98.12 53 THR B C 1
ATOM 4562 O O . THR B 1 53 ? 29.812 25.578 23.891 1 98.12 53 THR B O 1
ATOM 4565 N N . GLY B 1 54 ? 30.281 27.781 23.719 1 97.69 54 GLY B N 1
ATOM 4566 C CA . GLY B 1 54 ? 31.688 27.594 23.422 1 97.69 54 GLY B CA 1
ATOM 4567 C C . GLY B 1 54 ? 31.953 27.422 21.938 1 97.69 54 GLY B C 1
ATOM 4568 O O . GLY B 1 54 ? 33.062 27.078 21.531 1 97.69 54 GLY B O 1
ATOM 4569 N N . TYR B 1 55 ? 31.016 27.641 21.125 1 97.81 55 TYR B N 1
ATOM 4570 C CA . TYR B 1 55 ? 31.188 27.438 19.688 1 97.81 55 TYR B CA 1
ATOM 4571 C C . TYR B 1 55 ? 31.969 28.594 19.062 1 97.81 55 TYR B C 1
ATOM 4573 O O . TYR B 1 55 ? 32.156 29.641 19.703 1 97.81 55 TYR B O 1
ATOM 4581 N N . ASN B 1 56 ? 32.531 28.359 17.953 1 96.56 56 ASN B N 1
ATOM 4582 C CA . ASN B 1 56 ? 33.156 29.391 17.125 1 96.56 56 ASN B CA 1
ATOM 4583 C C . ASN B 1 56 ? 32.312 29.703 15.891 1 96.56 56 ASN B C 1
ATOM 4585 O O . ASN B 1 56 ? 32.531 29.141 14.812 1 96.56 56 ASN B O 1
ATOM 4589 N N . ALA B 1 57 ? 31.359 30.594 15.992 1 96.38 57 ALA B N 1
ATOM 4590 C CA . ALA B 1 57 ? 30.469 31.062 14.938 1 96.38 57 ALA B CA 1
ATOM 4591 C C . ALA B 1 57 ? 29.75 29.906 14.266 1 96.38 57 ALA B C 1
ATOM 4593 O O . ALA B 1 57 ? 29.891 29.688 13.055 1 96.38 57 ALA B O 1
ATOM 4594 N N . PRO B 1 58 ? 28.969 29.094 15.008 1 97.5 58 PRO B N 1
ATOM 4595 C CA . PRO B 1 58 ? 28.219 28.016 14.367 1 97.5 58 PRO B CA 1
ATOM 4596 C C . PRO B 1 58 ? 27.234 28.531 13.305 1 97.5 58 PRO B C 1
ATOM 4598 O O . PRO B 1 58 ? 26.484 29.469 13.562 1 97.5 58 PRO B O 1
ATOM 4601 N N . SER B 1 59 ? 27.266 27.938 12.133 1 96.25 59 SER B N 1
ATOM 4602 C CA . SER B 1 59 ? 26.469 28.406 11.008 1 96.25 59 SER B CA 1
ATOM 4603 C C . SER B 1 59 ? 25.219 27.562 10.828 1 96.25 59 SER B C 1
ATOM 4605 O O . SER B 1 59 ? 24.203 28.047 10.328 1 96.25 59 SER B O 1
ATOM 4607 N N . ASP B 1 60 ? 25.297 26.25 11.039 1 97.75 60 ASP B N 1
ATOM 4608 C CA . ASP B 1 60 ? 24.172 25.344 10.836 1 97.75 60 ASP B CA 1
ATOM 4609 C C . ASP B 1 60 ? 24.188 24.203 11.859 1 97.75 60 ASP B C 1
ATOM 4611 O O . ASP B 1 60 ? 25.219 23.922 12.469 1 97.75 60 ASP B O 1
ATOM 4615 N N . ILE B 1 61 ? 23.062 23.656 12.117 1 98.31 61 ILE B N 1
ATOM 4616 C CA . ILE B 1 61 ? 22.891 22.438 12.906 1 98.31 61 ILE B CA 1
ATOM 4617 C C . ILE B 1 61 ? 21.922 21.5 12.203 1 98.31 61 ILE B C 1
ATOM 4619 O O . ILE B 1 61 ? 20.859 21.922 11.742 1 98.31 61 ILE B O 1
ATOM 4623 N N . GLU B 1 62 ? 22.281 20.281 12.023 1 98.06 62 GLU B N 1
ATOM 4624 C CA . GLU B 1 62 ? 21.438 19.219 11.445 1 98.06 62 GLU B CA 1
ATOM 4625 C C . GLU B 1 62 ? 21.344 18.031 12.398 1 98.06 62 GLU B C 1
ATOM 4627 O O . GLU B 1 62 ? 22.344 17.5 12.844 1 98.06 62 GLU B O 1
ATOM 4632 N N . LEU B 1 63 ? 20.141 17.734 12.742 1 97 63 LEU B N 1
ATOM 4633 C CA . LEU B 1 63 ? 19.906 16.578 13.602 1 97 63 LEU B CA 1
ATOM 4634 C C . LEU B 1 63 ? 20.062 15.273 12.82 1 97 63 LEU B C 1
ATOM 4636 O O . LEU B 1 63 ? 19.594 15.156 11.695 1 97 63 LEU B O 1
ATOM 4640 N N . SER B 1 64 ? 20.75 14.359 13.484 1 95.31 64 SER B N 1
ATOM 4641 C CA . SER B 1 64 ? 20.922 13.039 12.875 1 95.31 64 SER B CA 1
ATOM 4642 C C . SER B 1 64 ? 19.625 12.25 12.875 1 95.31 64 SER B C 1
ATOM 4644 O O . SER B 1 64 ? 18.797 12.406 13.773 1 95.31 64 SER B O 1
ATOM 4646 N N . SER B 1 65 ? 19.516 11.367 11.875 1 90.12 65 SER B N 1
ATOM 4647 C CA . SER B 1 65 ? 18.328 10.523 11.766 1 90.12 65 SER B CA 1
ATOM 4648 C C . SER B 1 65 ? 18.297 9.477 12.875 1 90.12 65 SER B C 1
ATOM 4650 O O . SER B 1 65 ? 17.234 8.891 13.148 1 90.12 65 SER B O 1
ATOM 4652 N N . ASP B 1 66 ? 19.391 9.242 13.523 1 90.06 66 ASP B N 1
ATOM 4653 C CA . ASP B 1 66 ? 19.422 8.227 14.57 1 90.06 66 ASP B CA 1
ATOM 4654 C C . ASP B 1 66 ? 18.734 8.734 15.844 1 90.06 66 ASP B C 1
ATOM 4656 O O . ASP B 1 66 ? 18.484 7.957 16.766 1 90.06 66 ASP B O 1
ATOM 4660 N N . GLY B 1 67 ? 18.484 10.031 15.883 1 90.38 67 GLY B N 1
ATOM 4661 C CA . GLY B 1 67 ? 17.719 10.617 16.969 1 90.38 67 GLY B CA 1
ATOM 4662 C C . GLY B 1 67 ? 18.547 10.867 18.219 1 90.38 67 GLY B C 1
ATOM 4663 O O . GLY B 1 67 ? 18.016 11.305 19.25 1 90.38 67 GLY B O 1
ATOM 4664 N N . ILE B 1 68 ? 19.875 10.68 18.125 1 92.75 68 ILE B N 1
ATOM 4665 C CA . ILE B 1 68 ? 20.672 10.82 19.328 1 92.75 68 ILE B CA 1
ATOM 4666 C C . ILE B 1 68 ? 21.828 11.781 19.078 1 92.75 68 ILE B C 1
ATOM 4668 O O . ILE B 1 68 ? 22.484 12.234 20.016 1 92.75 68 ILE B O 1
ATOM 4672 N N . HIS B 1 69 ? 22.094 12.164 17.844 1 95.81 69 HIS B N 1
ATOM 4673 C CA . HIS B 1 69 ? 23.219 13.039 17.547 1 95.81 69 HIS B CA 1
ATOM 4674 C C . HIS B 1 69 ? 22.781 14.258 16.734 1 95.81 69 HIS B C 1
ATOM 4676 O O . HIS B 1 69 ? 21.656 14.281 16.219 1 95.81 69 HIS B O 1
ATOM 4682 N N . ALA B 1 70 ? 23.625 15.203 16.672 1 97.81 70 ALA B N 1
ATOM 4683 C CA . ALA B 1 70 ? 23.516 16.375 15.805 1 97.81 70 ALA B CA 1
ATOM 4684 C C . ALA B 1 70 ? 24.875 16.703 15.172 1 97.81 70 ALA B C 1
ATOM 4686 O O . ALA B 1 70 ? 25.922 16.328 15.695 1 97.81 70 ALA B O 1
ATOM 4687 N N . TYR B 1 71 ? 24.844 17.312 14.078 1 98.38 71 TYR B N 1
ATOM 4688 C CA . TYR B 1 71 ? 26.016 17.844 13.398 1 98.38 71 TYR B CA 1
ATOM 4689 C C . TYR B 1 71 ? 25.953 19.375 13.32 1 98.38 71 TYR B C 1
ATOM 4691 O O . TYR B 1 71 ? 24.891 19.938 13.047 1 98.38 71 TYR B O 1
ATOM 4699 N N . VAL B 1 72 ? 27.062 20 13.617 1 98.38 72 VAL B N 1
ATOM 4700 C CA . VAL B 1 72 ? 27.141 21.453 13.633 1 98.38 72 VAL B CA 1
ATOM 4701 C C . VAL B 1 72 ? 28.312 21.922 12.766 1 98.38 72 VAL B C 1
ATOM 4703 O O . VAL B 1 72 ? 29.406 21.359 12.82 1 98.38 72 VAL B O 1
ATOM 4706 N N . THR B 1 73 ? 28.062 22.875 11.922 1 97.88 73 THR B N 1
ATOM 4707 C CA . THR B 1 73 ? 29.125 23.531 11.172 1 97.88 73 THR B CA 1
ATOM 4708 C C . THR B 1 73 ? 29.578 24.797 11.883 1 97.88 73 THR B C 1
ATOM 4710 O O . THR B 1 73 ? 28.766 25.547 12.43 1 97.88 73 THR B O 1
ATOM 4713 N N . GLU B 1 74 ? 30.875 25.016 11.906 1 96 74 GLU B N 1
ATOM 4714 C CA . GLU B 1 74 ? 31.484 26.234 12.414 1 96 74 GLU B CA 1
ATOM 4715 C C . GLU B 1 74 ? 32.219 26.984 11.305 1 96 74 GLU B C 1
ATOM 4717 O O . GLU B 1 74 ? 33.031 26.391 10.586 1 96 74 GLU B O 1
ATOM 4722 N N . ASN B 1 75 ? 31.875 28.156 11.234 1 87 75 ASN B N 1
ATOM 4723 C CA . ASN B 1 75 ? 32.594 29.031 10.32 1 87 75 ASN B CA 1
ATOM 4724 C C . ASN B 1 75 ? 33.812 29.656 10.992 1 87 75 ASN B C 1
ATOM 4726 O O . ASN B 1 75 ? 33.688 30.375 11.992 1 87 75 ASN B O 1
ATOM 4730 N N . PRO B 1 76 ? 35.219 29.25 10.594 1 76.31 76 PRO B N 1
ATOM 4731 C CA . PRO B 1 76 ? 35.5 29.172 9.156 1 76.31 76 PRO B CA 1
ATOM 4732 C C . PRO B 1 76 ? 35.438 27.75 8.617 1 76.31 76 PRO B C 1
ATOM 4734 O O . PRO B 1 76 ? 35.125 27.547 7.445 1 76.31 76 PRO B O 1
ATOM 4737 N N . GLY B 1 77 ? 35.75 26.766 9.672 1 89 77 GLY B N 1
ATOM 4738 C CA . GLY B 1 77 ? 35.844 25.625 8.773 1 89 77 GLY B CA 1
ATOM 4739 C C . GLY B 1 77 ? 35.875 24.297 9.492 1 89 77 GLY B C 1
ATOM 4740 O O . GLY B 1 77 ? 36.75 23.469 9.227 1 89 77 GLY B O 1
ATOM 4741 N N . THR B 1 78 ? 34.938 23.938 10.383 1 96.31 78 THR B N 1
ATOM 4742 C CA . THR B 1 78 ? 34.906 22.672 11.102 1 96.31 78 THR B CA 1
ATOM 4743 C C . THR B 1 78 ? 33.5 22.078 11.07 1 96.31 78 THR B C 1
ATOM 4745 O O . THR B 1 78 ? 32.5 22.812 11.148 1 96.31 78 THR B O 1
ATOM 4748 N N . LEU B 1 79 ? 33.406 20.781 10.906 1 97.81 79 LEU B N 1
ATOM 4749 C CA . LEU B 1 79 ? 32.188 20.016 11.094 1 97.81 79 LEU B CA 1
ATOM 4750 C C . LEU B 1 79 ? 32.281 19.172 12.367 1 97.81 79 LEU B C 1
ATOM 4752 O O . LEU B 1 79 ? 33.188 18.359 12.531 1 97.81 79 LEU B O 1
ATOM 4756 N N . LEU B 1 80 ? 31.328 19.391 13.258 1 98.19 80 LEU B N 1
ATOM 4757 C CA . LEU B 1 80 ? 31.297 18.734 14.562 1 98.19 80 LEU B CA 1
ATOM 4758 C C . LEU B 1 80 ? 30.156 17.734 14.648 1 98.19 80 LEU B C 1
ATOM 4760 O O . LEU B 1 80 ? 29.125 17.906 13.977 1 98.19 80 LEU B O 1
ATOM 4764 N N . LYS B 1 81 ? 30.359 16.719 15.406 1 98.12 81 LYS B N 1
ATOM 4765 C CA . LYS B 1 81 ? 29.312 15.789 15.82 1 98.12 81 LYS B CA 1
ATOM 4766 C C . LYS B 1 81 ? 29.141 15.797 17.344 1 98.12 81 LYS B C 1
ATOM 4768 O O . LYS B 1 81 ? 30.125 15.781 18.078 1 98.12 81 LYS B O 1
ATOM 4773 N N . LEU B 1 82 ? 27.906 15.922 17.766 1 97.94 82 LEU B N 1
ATOM 4774 C CA . LEU B 1 82 ? 27.594 15.961 19.188 1 97.94 82 LEU B CA 1
ATOM 4775 C C . LEU B 1 82 ? 26.438 15.023 19.531 1 97.94 82 LEU B C 1
ATOM 4777 O O . LEU B 1 82 ? 25.641 14.68 18.656 1 97.94 82 LEU B O 1
ATOM 4781 N N . SER B 1 83 ? 26.422 14.672 20.859 1 96.94 83 SER B N 1
ATOM 4782 C CA . SER B 1 83 ? 25.25 14.016 21.406 1 96.94 83 SER B CA 1
ATOM 4783 C C . SER B 1 83 ? 24.172 15.031 21.766 1 96.94 83 SER B C 1
ATOM 4785 O O . SER B 1 83 ? 24.469 16.109 22.266 1 96.94 83 SER B O 1
ATOM 4787 N N . LEU B 1 84 ? 22.922 14.648 21.484 1 95.31 84 LEU B N 1
ATOM 4788 C CA . LEU B 1 84 ? 21.812 15.547 21.781 1 95.31 84 LEU B CA 1
ATOM 4789 C C . LEU B 1 84 ? 21.656 15.719 23.297 1 95.31 84 LEU B C 1
ATOM 4791 O O . LEU B 1 84 ? 21 16.656 23.75 1 95.31 84 LEU B O 1
ATOM 4795 N N . THR B 1 85 ? 22.297 14.836 24.062 1 94.12 85 THR B N 1
ATOM 4796 C CA . THR B 1 85 ? 22.203 14.93 25.516 1 94.12 85 THR B CA 1
ATOM 4797 C C . THR B 1 85 ? 23.203 15.961 26.047 1 94.12 85 THR B C 1
ATOM 4799 O O . THR B 1 85 ? 23.094 16.375 27.203 1 94.12 85 THR B O 1
ATOM 4802 N N . ASN B 1 86 ? 24.141 16.359 25.281 1 97.5 86 ASN B N 1
ATOM 4803 C CA . ASN B 1 86 ? 25.125 17.375 25.641 1 97.5 86 ASN B CA 1
ATOM 4804 C C . ASN B 1 86 ? 25.609 18.141 24.422 1 97.5 86 ASN B C 1
ATOM 4806 O O . ASN B 1 86 ? 26.547 17.703 23.734 1 97.5 86 ASN B O 1
ATOM 4810 N N . LEU B 1 87 ? 25.094 19.359 24.266 1 97.94 87 LEU B N 1
ATOM 4811 C CA . LEU B 1 87 ? 25.391 20.125 23.062 1 97.94 87 LEU B CA 1
ATOM 4812 C C . LEU B 1 87 ? 26.438 21.203 23.344 1 97.94 87 LEU B C 1
ATOM 4814 O O . LEU B 1 87 ? 26.547 22.172 22.578 1 97.94 87 LEU B O 1
ATOM 4818 N N . ASN B 1 88 ? 27.203 21.047 24.438 1 98.25 88 ASN B N 1
ATOM 4819 C CA . ASN B 1 88 ? 28.359 21.906 24.625 1 98.25 88 ASN B CA 1
ATOM 4820 C C . ASN B 1 88 ? 29.484 21.562 23.641 1 98.25 88 ASN B C 1
ATOM 4822 O O . ASN B 1 88 ? 29.766 20.391 23.422 1 98.25 88 ASN B O 1
ATOM 4826 N N . ARG B 1 89 ? 30.031 22.594 23.125 1 97.81 89 ARG B N 1
ATOM 4827 C CA . ARG B 1 89 ? 31.078 22.391 22.125 1 97.81 89 ARG B CA 1
ATOM 4828 C C . ARG B 1 89 ? 32.188 21.516 22.688 1 97.81 89 ARG B C 1
ATOM 4830 O O . ARG B 1 89 ? 32.781 20.719 21.953 1 97.81 89 ARG B O 1
ATOM 4837 N N . ALA B 1 90 ? 32.531 21.656 24 1 97.38 90 ALA B N 1
ATOM 4838 C CA . ALA B 1 90 ? 33.594 20.922 24.641 1 97.38 90 ALA B CA 1
ATOM 4839 C C . ALA B 1 90 ? 33.375 19.406 24.516 1 97.38 90 ALA B C 1
ATOM 4841 O O . ALA B 1 90 ? 34.344 18.625 24.562 1 97.38 90 ALA B O 1
ATOM 4842 N N . ALA B 1 91 ? 32.156 19.016 24.328 1 97.81 91 ALA B N 1
ATOM 4843 C CA . ALA B 1 91 ? 31.828 17.609 24.25 1 97.81 91 ALA B CA 1
ATOM 4844 C C . ALA B 1 91 ? 31.781 17.141 22.797 1 97.81 91 ALA B C 1
ATOM 4846 O O . ALA B 1 91 ? 31.547 15.953 22.531 1 97.81 91 ALA B O 1
ATOM 4847 N N . ALA B 1 92 ? 32.094 18 21.859 1 97.75 92 ALA B N 1
ATOM 4848 C CA . ALA B 1 92 ? 31.938 17.703 20.438 1 97.75 92 ALA B CA 1
ATOM 4849 C C . ALA B 1 92 ? 33.094 16.859 19.938 1 97.75 92 ALA B C 1
ATOM 4851 O O . ALA B 1 92 ? 34.219 16.953 20.453 1 97.75 92 ALA B O 1
ATOM 4852 N N . THR B 1 93 ? 32.875 16.016 19.031 1 97.62 93 THR B N 1
ATOM 4853 C CA . THR B 1 93 ? 33.875 15.352 18.234 1 97.62 93 THR B CA 1
ATOM 4854 C C . THR B 1 93 ? 34.062 16.062 16.891 1 97.62 93 THR B C 1
ATOM 4856 O O . THR B 1 93 ? 33.094 16.328 16.188 1 97.62 93 THR B O 1
ATOM 4859 N N . VAL B 1 94 ? 35.312 16.344 16.531 1 97.62 94 VAL B N 1
ATOM 4860 C CA . VAL B 1 94 ? 35.594 16.938 15.234 1 97.62 94 VAL B CA 1
ATOM 4861 C C . VAL B 1 94 ? 35.531 15.859 14.148 1 97.62 94 VAL B C 1
ATOM 4863 O O . VAL B 1 94 ? 36.344 14.93 14.156 1 97.62 94 VAL B O 1
ATOM 4866 N N . VAL B 1 95 ? 34.594 15.992 13.242 1 98 95 VAL B N 1
ATOM 4867 C CA . VAL B 1 95 ? 34.469 15.047 12.133 1 98 95 VAL B CA 1
ATOM 4868 C C . VAL B 1 95 ? 35.469 15.391 11.047 1 98 95 VAL B C 1
ATOM 4870 O O . VAL B 1 95 ? 36.156 14.508 10.539 1 98 95 VAL B O 1
ATOM 4873 N N . ALA B 1 96 ? 35.531 16.672 10.695 1 97.56 96 ALA B N 1
ATOM 4874 C CA . ALA B 1 96 ? 36.438 17.203 9.695 1 97.56 96 ALA B CA 1
ATOM 4875 C C . ALA B 1 96 ? 36.719 18.688 9.938 1 97.56 96 ALA B C 1
ATOM 4877 O O . ALA B 1 96 ? 35.875 19.391 10.477 1 97.56 96 ALA B O 1
ATOM 4878 N N . SER B 1 97 ? 37.938 19.141 9.547 1 96.44 97 SER B N 1
ATOM 4879 C CA . SER B 1 97 ? 38.344 20.531 9.664 1 96.44 97 SER B CA 1
ATOM 4880 C C . SER B 1 97 ? 39.031 21.016 8.406 1 96.44 97 SER B C 1
ATOM 4882 O O . SER B 1 97 ? 39.156 20.281 7.43 1 96.44 97 SER B O 1
ATOM 4884 N N . GLY B 1 98 ? 39.312 22.312 8.391 1 95.38 98 GLY B N 1
ATOM 4885 C CA . GLY B 1 98 ? 40.062 22.875 7.273 1 95.38 98 GLY B CA 1
ATOM 4886 C C . GLY B 1 98 ? 39.156 23.312 6.129 1 95.38 98 GLY B C 1
ATOM 4887 O O . GLY B 1 98 ? 39.625 23.438 4.988 1 95.38 98 GLY B O 1
ATOM 4888 N N . PHE B 1 99 ? 37.938 23.484 6.359 1 95.5 99 PHE B N 1
ATOM 4889 C CA . PHE B 1 99 ? 37.062 24.047 5.348 1 95.5 99 PHE B CA 1
ATOM 4890 C C . PHE B 1 99 ? 37.312 25.531 5.176 1 95.5 99 PHE B C 1
ATOM 4892 O O . PHE B 1 99 ? 37.906 26.172 6.039 1 95.5 99 PHE B O 1
ATOM 4899 N N . ASN B 1 100 ? 36.875 26.062 4.031 1 95.12 100 ASN B N 1
ATOM 4900 C CA . ASN B 1 100 ? 36.969 27.5 3.754 1 95.12 100 ASN B CA 1
ATOM 4901 C C . ASN B 1 100 ? 35.594 28.125 3.553 1 95.12 100 ASN B C 1
ATOM 4903 O O . ASN B 1 100 ? 35.125 28.203 2.424 1 95.12 100 ASN B O 1
ATOM 4907 N N . GLY B 1 101 ? 35.031 28.641 4.652 1 93.94 101 GLY B N 1
ATOM 4908 C CA . GLY B 1 101 ? 33.719 29.25 4.574 1 93.94 101 GLY B CA 1
ATOM 4909 C C . GLY B 1 101 ? 32.594 28.219 4.578 1 93.94 101 GLY B C 1
ATOM 4910 O O . GLY B 1 101 ? 31.797 28.156 3.639 1 93.94 101 GLY B O 1
ATOM 4911 N N . ILE B 1 102 ? 32.406 27.469 5.594 1 93.94 102 ILE B N 1
ATOM 4912 C CA . ILE B 1 102 ? 31.406 26.406 5.691 1 93.94 102 ILE B CA 1
ATOM 4913 C C . ILE B 1 102 ? 30.062 27.031 6.062 1 93.94 102 ILE B C 1
ATOM 4915 O O . ILE B 1 102 ? 29.984 27.953 6.875 1 93.94 102 ILE B O 1
ATOM 4919 N N . ASP B 1 103 ? 29.016 26.656 5.371 1 95.25 103 ASP B N 1
ATOM 4920 C CA . ASP B 1 103 ? 27.672 27.156 5.648 1 95.25 103 ASP B CA 1
ATOM 4921 C C . ASP B 1 103 ? 26.719 26.016 5.996 1 95.25 103 ASP B C 1
ATOM 4923 O O . ASP B 1 103 ? 26.875 25.359 7.031 1 95.25 103 ASP B O 1
ATOM 4927 N N . GLN B 1 104 ? 25.797 25.578 5.125 1 97.62 104 GLN B N 1
ATOM 4928 C CA . GLN B 1 104 ? 24.828 24.516 5.441 1 97.62 104 GLN B CA 1
ATOM 4929 C C . GLN B 1 104 ? 25.453 23.141 5.238 1 97.62 104 GLN B C 1
ATOM 4931 O O . GLN B 1 104 ? 26.312 22.953 4.375 1 97.62 104 GLN B O 1
ATOM 4936 N N . VAL B 1 105 ? 24.969 22.172 6.008 1 98.06 105 VAL B N 1
ATOM 4937 C CA . VAL B 1 105 ? 25.375 20.766 5.883 1 98.06 105 VAL B CA 1
ATOM 4938 C C . VAL B 1 105 ? 24.141 19.906 5.598 1 98.06 105 VAL B C 1
ATOM 4940 O O . VAL B 1 105 ? 23.062 20.141 6.141 1 98.06 105 VAL B O 1
ATOM 4943 N N . ALA B 1 106 ? 24.281 18.984 4.672 1 98.19 106 ALA B N 1
ATOM 4944 C CA . ALA B 1 106 ? 23.281 17.953 4.402 1 98.19 106 ALA B CA 1
ATOM 4945 C C . ALA B 1 106 ? 23.797 16.562 4.762 1 98.19 106 ALA B C 1
ATOM 4947 O O . ALA B 1 106 ? 24.922 16.219 4.406 1 98.19 106 ALA B O 1
ATOM 4948 N N . LEU B 1 107 ? 23.016 15.773 5.469 1 97.44 107 LEU B N 1
ATOM 4949 C CA . LEU B 1 107 ? 23.453 14.453 5.926 1 97.44 107 LEU B CA 1
ATOM 4950 C C . LEU B 1 107 ? 22.875 13.359 5.035 1 97.44 107 LEU B C 1
ATOM 4952 O O . LEU B 1 107 ? 21.688 13.367 4.703 1 97.44 107 LEU B O 1
ATOM 4956 N N . ASP B 1 108 ? 23.734 12.5 4.609 1 95.81 108 ASP B N 1
ATOM 4957 C CA . ASP B 1 108 ? 23.406 11.219 3.992 1 95.81 108 ASP B CA 1
ATOM 4958 C C . ASP B 1 108 ? 23.906 10.055 4.836 1 95.81 108 ASP B C 1
ATOM 4960 O O . ASP B 1 108 ? 24.844 9.352 4.438 1 95.81 108 ASP B O 1
ATOM 4964 N N . GLU B 1 109 ? 23.234 9.82 5.805 1 90.44 109 GLU B N 1
ATOM 4965 C CA . GLU B 1 109 ? 23.703 8.867 6.797 1 90.44 109 GLU B CA 1
ATOM 4966 C C . GLU B 1 109 ? 23.547 7.43 6.297 1 90.44 109 GLU B C 1
ATOM 4968 O O . GLU B 1 109 ? 24.312 6.547 6.691 1 90.44 109 GLU B O 1
ATOM 4973 N N . THR B 1 110 ? 22.562 7.23 5.512 1 86.12 110 THR B N 1
ATOM 4974 C CA . THR B 1 110 ? 22.375 5.91 4.918 1 86.12 110 THR B CA 1
ATOM 4975 C C . THR B 1 110 ? 23.641 5.434 4.223 1 86.12 110 THR B C 1
ATOM 4977 O O . THR B 1 110 ? 23.984 4.25 4.281 1 86.12 110 THR B O 1
ATOM 4980 N N . HIS B 1 111 ? 24.391 6.387 3.641 1 90.75 111 HIS B N 1
ATOM 4981 C CA . HIS B 1 111 ? 25.578 6.031 2.891 1 90.75 111 HIS B CA 1
ATOM 4982 C C . HIS B 1 111 ? 26.844 6.441 3.641 1 90.75 111 HIS B C 1
ATOM 4984 O O . HIS B 1 111 ? 27.953 6.328 3.109 1 90.75 111 HIS B O 1
ATOM 4990 N N . GLY B 1 112 ? 26.656 7.09 4.766 1 94.25 112 GLY B N 1
ATOM 4991 C CA . GLY B 1 112 ? 27.781 7.418 5.629 1 94.25 112 GLY B CA 1
ATOM 4992 C C . GLY B 1 112 ? 28.453 8.727 5.254 1 94.25 112 GLY B C 1
ATOM 4993 O O . GLY B 1 112 ? 29.656 8.898 5.488 1 94.25 112 GLY B O 1
ATOM 4994 N N . PHE B 1 113 ? 27.703 9.648 4.637 1 97.44 113 PHE B N 1
ATOM 4995 C CA . PHE B 1 113 ? 28.344 10.859 4.156 1 97.44 113 PHE B CA 1
ATOM 4996 C C . PHE B 1 113 ? 27.609 12.102 4.645 1 97.44 113 PHE B C 1
ATOM 4998 O O . PHE B 1 113 ? 26.453 12.008 5.094 1 97.44 113 PHE B O 1
ATOM 5005 N N . ALA B 1 114 ? 28.297 13.188 4.613 1 98.25 114 ALA B N 1
ATOM 5006 C CA . ALA B 1 114 ? 27.75 14.539 4.695 1 98.25 114 ALA B CA 1
ATOM 5007 C C . ALA B 1 114 ? 28.234 15.406 3.535 1 98.25 114 ALA B C 1
ATOM 5009 O O . ALA B 1 114 ? 29.312 15.164 2.982 1 98.25 114 ALA B O 1
ATOM 5010 N N . TYR B 1 115 ? 27.438 16.297 3.146 1 98.44 115 TYR B N 1
ATOM 5011 C CA . TYR B 1 115 ? 27.797 17.266 2.113 1 98.44 115 TYR B CA 1
ATOM 5012 C C . TYR B 1 115 ? 27.75 18.688 2.658 1 98.44 115 TYR B C 1
ATOM 5014 O O . TYR B 1 115 ? 26.797 19.062 3.354 1 98.44 115 TYR B O 1
ATOM 5022 N N . VAL B 1 116 ? 28.812 19.469 2.355 1 97.06 116 VAL B N 1
ATOM 5023 C CA . VAL B 1 116 ? 28.891 20.812 2.902 1 97.06 116 VAL B CA 1
ATOM 5024 C C . VAL B 1 116 ? 29.25 21.797 1.792 1 97.06 116 VAL B C 1
ATOM 5026 O O . VAL B 1 116 ? 30.031 21.484 0.889 1 97.06 116 VAL B O 1
ATOM 5029 N N . CYS B 1 117 ? 28.688 22.938 1.909 1 95.69 117 CYS B N 1
ATOM 5030 C CA . CYS B 1 117 ? 29.016 24.047 1.028 1 95.69 117 CYS B CA 1
ATOM 5031 C C . CYS B 1 117 ? 30.172 24.859 1.592 1 95.69 117 CYS B C 1
ATOM 5033 O O . CYS B 1 117 ? 30.188 25.203 2.775 1 95.69 117 CYS B O 1
ATOM 5035 N N . GLU B 1 118 ? 31.125 25.172 0.742 1 95.25 118 GLU B N 1
ATOM 5036 C CA . GLU B 1 118 ? 32.188 26.141 1.024 1 95.25 118 GLU B CA 1
ATOM 5037 C C . GLU B 1 118 ? 32 27.406 0.179 1 95.25 118 GLU B C 1
ATOM 5039 O O . GLU B 1 118 ? 32.469 27.469 -0.956 1 95.25 118 GLU B O 1
ATOM 5044 N N . PHE B 1 119 ? 31.469 28.359 0.8 1 94.12 119 PHE B N 1
ATOM 5045 C CA . PHE B 1 119 ? 31.078 29.5 -0.019 1 94.12 119 PHE B CA 1
ATOM 5046 C C . PHE B 1 119 ? 32.312 30.312 -0.413 1 94.12 119 PHE B C 1
ATOM 5048 O O . PHE B 1 119 ? 32.312 30.938 -1.477 1 94.12 119 PHE B O 1
ATOM 5055 N N . THR B 1 120 ? 33.406 30.297 0.392 1 94.62 120 THR B N 1
ATOM 5056 C CA . THR B 1 120 ? 34.594 31.031 0.039 1 94.62 120 THR B CA 1
ATOM 5057 C C . THR B 1 120 ? 35.406 30.297 -1.031 1 94.62 120 THR B C 1
ATOM 5059 O O . THR B 1 120 ? 35.875 30.906 -1.995 1 94.62 120 THR B O 1
ATOM 5062 N N . ALA B 1 121 ? 35.438 28.984 -0.915 1 94.31 121 ALA B N 1
ATOM 5063 C CA . ALA B 1 121 ? 36.219 28.156 -1.854 1 94.31 121 ALA B CA 1
ATOM 5064 C C . ALA B 1 121 ? 35.406 27.875 -3.113 1 94.31 121 ALA B C 1
ATOM 5066 O O . ALA B 1 121 ? 35.938 27.438 -4.125 1 94.31 121 ALA B O 1
ATOM 5067 N N . SER B 1 122 ? 34.094 28.109 -3.068 1 96.62 122 SER B N 1
ATOM 5068 C CA . SER B 1 122 ? 33.188 27.828 -4.184 1 96.62 122 SER B CA 1
ATOM 5069 C C . SER B 1 122 ? 33.25 26.359 -4.582 1 96.62 122 SER B C 1
ATOM 5071 O O . SER B 1 122 ? 33.406 26.031 -5.758 1 96.62 122 SER B O 1
ATOM 5073 N N . GLN B 1 123 ? 33.125 25.531 -3.508 1 96.25 123 GLN B N 1
ATOM 5074 C CA . GLN B 1 123 ? 33.156 24.078 -3.678 1 96.25 123 GLN B CA 1
ATOM 5075 C C . GLN B 1 123 ? 32.125 23.391 -2.787 1 96.25 123 GLN B C 1
ATOM 5077 O O . GLN B 1 123 ? 31.656 23.984 -1.812 1 96.25 123 GLN B O 1
ATOM 5082 N N . ILE B 1 124 ? 31.781 22.203 -3.189 1 97.62 124 ILE B N 1
ATOM 5083 C CA . ILE B 1 124 ? 30.984 21.297 -2.367 1 97.62 124 ILE B CA 1
ATOM 5084 C C . ILE B 1 124 ? 31.844 20.094 -1.952 1 97.62 124 ILE B C 1
ATOM 5086 O O . ILE B 1 124 ? 32.406 19.406 -2.803 1 97.62 124 ILE B O 1
ATOM 5090 N N . GLN B 1 125 ? 31.906 19.844 -0.693 1 97.19 125 GLN B N 1
ATOM 5091 C CA . GLN B 1 125 ? 32.688 18.75 -0.157 1 97.19 125 GLN B CA 1
ATOM 5092 C C . GLN B 1 125 ? 31.797 17.609 0.332 1 97.19 125 GLN B C 1
ATOM 5094 O O . GLN B 1 125 ? 30.766 17.859 0.963 1 97.19 125 GLN B O 1
ATOM 5099 N N . ARG B 1 126 ? 32.156 16.422 -0.042 1 98.25 126 ARG B N 1
ATOM 5100 C CA . ARG B 1 126 ? 31.609 15.234 0.61 1 98.25 126 ARG B CA 1
ATOM 5101 C C . ARG B 1 126 ? 32.531 14.766 1.735 1 98.25 126 ARG B C 1
ATOM 5103 O O . ARG B 1 126 ? 33.75 14.648 1.545 1 98.25 126 ARG B O 1
ATOM 5110 N N . VAL B 1 127 ? 32 14.57 2.869 1 98.38 127 VAL B N 1
ATOM 5111 C CA . VAL B 1 127 ? 32.781 14.148 4.043 1 98.38 127 VAL B CA 1
ATOM 5112 C C . VAL B 1 127 ? 32.344 12.734 4.453 1 98.38 127 VAL B C 1
ATOM 5114 O O . VAL B 1 127 ? 31.172 12.469 4.66 1 98.38 127 VAL B O 1
ATOM 5117 N N . ASN B 1 128 ? 33.281 11.836 4.523 1 98.31 128 ASN B N 1
ATOM 5118 C CA . ASN B 1 128 ? 33 10.531 5.125 1 98.31 128 ASN B CA 1
ATOM 5119 C C . ASN B 1 128 ? 32.812 10.648 6.637 1 98.31 128 ASN B C 1
ATOM 5121 O O . ASN B 1 128 ? 33.75 11.031 7.352 1 98.31 128 ASN B O 1
ATOM 5125 N N . LEU B 1 129 ? 31.703 10.281 7.137 1 96.81 129 LEU B N 1
ATOM 5126 C CA . LEU B 1 129 ? 31.344 10.539 8.531 1 96.81 129 LEU B CA 1
ATOM 5127 C C . LEU B 1 129 ? 32.125 9.633 9.469 1 96.81 129 LEU B C 1
ATOM 5129 O O . LEU B 1 129 ? 32.281 9.953 10.648 1 96.81 129 LEU B O 1
ATOM 5133 N N . ALA B 1 130 ? 32.625 8.508 8.984 1 94.62 130 ALA B N 1
ATOM 5134 C CA . ALA B 1 130 ? 33.375 7.574 9.812 1 94.62 130 ALA B CA 1
ATOM 5135 C C . ALA B 1 130 ? 34.844 7.984 9.875 1 94.62 130 ALA B C 1
ATOM 5137 O O . ALA B 1 130 ? 35.469 7.914 10.93 1 94.62 130 ALA B O 1
ATOM 5138 N N . THR B 1 131 ? 35.469 8.492 8.75 1 96.81 131 THR B N 1
ATOM 5139 C CA . THR B 1 131 ? 36.906 8.719 8.664 1 96.81 131 THR B CA 1
ATOM 5140 C C . THR B 1 131 ? 37.219 10.211 8.703 1 96.81 131 THR B C 1
ATOM 5142 O O . THR B 1 131 ? 38.344 10.602 9 1 96.81 131 THR B O 1
ATOM 5145 N N . GLY B 1 132 ? 36.25 11.039 8.227 1 96.88 132 GLY B N 1
ATOM 5146 C CA . GLY B 1 132 ? 36.5 12.477 8.164 1 96.88 132 GLY B CA 1
ATOM 5147 C C . GLY B 1 132 ? 37.125 12.922 6.867 1 96.88 132 GLY B C 1
ATOM 5148 O O . GLY B 1 132 ? 37.344 14.117 6.652 1 96.88 132 GLY B O 1
ATOM 5149 N N . ILE B 1 133 ? 37.344 11.977 5.996 1 97.69 133 ILE B N 1
ATOM 5150 C CA . ILE B 1 133 ? 38 12.289 4.73 1 97.69 133 ILE B CA 1
ATOM 5151 C C . ILE B 1 133 ? 37.094 13.156 3.873 1 97.69 133 ILE B C 1
ATOM 5153 O O . ILE B 1 133 ? 35.906 12.836 3.709 1 97.69 133 ILE B O 1
ATOM 5157 N N . LYS B 1 134 ? 37.594 14.227 3.279 1 96.88 134 LYS B N 1
ATOM 5158 C CA . LYS B 1 134 ? 36.875 15.156 2.42 1 96.88 134 LYS B CA 1
ATOM 5159 C C . LYS B 1 134 ? 37.219 14.93 0.951 1 96.88 134 LYS B C 1
ATOM 5161 O O . LYS B 1 134 ? 38.375 14.703 0.604 1 96.88 134 LYS B O 1
ATOM 5166 N N . THR B 1 135 ? 36.25 15.031 0.156 1 97.38 135 THR B N 1
ATOM 5167 C CA . THR B 1 135 ? 36.406 14.938 -1.291 1 97.38 135 THR B CA 1
ATOM 5168 C C . THR B 1 135 ? 35.531 15.977 -1.997 1 97.38 135 THR B C 1
ATOM 5170 O O . THR B 1 135 ? 34.344 16.109 -1.706 1 97.38 135 THR B O 1
ATOM 5173 N N . VAL B 1 136 ? 36.125 16.812 -2.918 1 97.31 136 VAL B N 1
ATOM 5174 C CA . VAL B 1 136 ? 35.344 17.766 -3.713 1 97.31 136 VAL B CA 1
ATOM 5175 C C . VAL B 1 136 ? 34.469 17 -4.707 1 97.31 136 VAL B C 1
ATOM 5177 O O . VAL B 1 136 ? 34.969 16.203 -5.504 1 97.31 136 VAL B O 1
ATOM 5180 N N . VAL B 1 137 ? 33.188 17.281 -4.641 1 97.38 137 VAL B N 1
ATOM 5181 C CA . VAL B 1 137 ? 32.281 16.5 -5.512 1 97.38 137 VAL B CA 1
ATOM 5182 C C . VAL B 1 137 ? 31.688 17.422 -6.57 1 97.38 137 VAL B C 1
ATOM 5184 O O . VAL B 1 137 ? 31.172 16.953 -7.586 1 97.38 137 VAL B O 1
ATOM 5187 N N . ALA B 1 138 ? 31.703 18.75 -6.332 1 96.38 138 ALA B N 1
ATOM 5188 C CA . ALA B 1 138 ? 31.172 19.719 -7.293 1 96.38 138 ALA B CA 1
ATOM 5189 C C . ALA B 1 138 ? 31.703 21.125 -7.012 1 96.38 138 ALA B C 1
ATOM 5191 O O . ALA B 1 138 ? 32.25 21.375 -5.934 1 96.38 138 ALA B O 1
ATOM 5192 N N . SER B 1 139 ? 31.609 21.938 -8 1 95.81 139 SER B N 1
ATOM 5193 C CA . SER B 1 139 ? 31.906 23.359 -7.855 1 95.81 139 SER B CA 1
ATOM 5194 C C . SER B 1 139 ? 30.672 24.219 -8.086 1 95.81 139 SER B C 1
ATOM 5196 O O . SER B 1 139 ? 29.844 23.906 -8.953 1 95.81 139 SER B O 1
ATOM 5198 N N . SER B 1 140 ? 30.5 25.156 -7.297 1 95.06 140 SER B N 1
ATOM 5199 C CA . SER B 1 140 ? 29.422 26.141 -7.391 1 95.06 140 SER B CA 1
ATOM 5200 C C . SER B 1 140 ? 29.859 27.5 -6.832 1 95.06 140 SER B C 1
ATOM 5202 O O . SER B 1 140 ? 30.562 27.562 -5.824 1 95.06 140 SER B O 1
ATOM 5204 N N . PHE B 1 141 ? 29.484 28.531 -7.527 1 95.88 141 PHE B N 1
ATOM 5205 C CA . PHE B 1 141 ? 29.875 29.859 -7.078 1 95.88 141 PHE B CA 1
ATOM 5206 C C . PHE B 1 141 ? 29.234 30.188 -5.734 1 95.88 141 PHE B C 1
ATOM 5208 O O . PHE B 1 141 ? 28.016 30.312 -5.637 1 95.88 141 PHE B O 1
ATOM 5215 N N . ALA B 1 142 ? 30.047 30.375 -4.723 1 96.94 142 ALA B N 1
ATOM 5216 C CA . ALA B 1 142 ? 29.641 30.797 -3.381 1 96.94 142 ALA B CA 1
ATOM 5217 C C . ALA B 1 142 ? 28.391 30.062 -2.93 1 96.94 142 ALA B C 1
ATOM 5219 O O . ALA B 1 142 ? 27.375 30.688 -2.627 1 96.94 142 ALA B O 1
ATOM 5220 N N . PRO B 1 143 ? 28.422 28.75 -2.883 1 97.62 143 PRO B N 1
ATOM 5221 C CA . PRO B 1 143 ? 27.266 27.969 -2.441 1 97.62 143 PRO B CA 1
ATOM 5222 C C . PRO B 1 143 ? 26.906 28.219 -0.979 1 97.62 143 PRO B C 1
ATOM 5224 O O . PRO B 1 143 ? 27.781 28.375 -0.137 1 97.62 143 PRO B O 1
ATOM 5227 N N . ARG B 1 144 ? 25.641 28.328 -0.7 1 97.31 144 ARG B N 1
ATOM 5228 C CA . ARG B 1 144 ? 25.172 28.672 0.642 1 97.31 144 ARG B CA 1
ATOM 5229 C C . ARG B 1 144 ? 24.344 27.547 1.229 1 97.31 144 ARG B C 1
ATOM 5231 O O . ARG B 1 144 ? 24.547 27.125 2.369 1 97.31 144 ARG B O 1
ATOM 5238 N N . GLY B 1 145 ? 23.297 27.078 0.504 1 98.25 145 GLY B N 1
ATOM 5239 C CA . GLY B 1 145 ? 22.406 26.016 0.934 1 98.25 145 GLY B CA 1
ATOM 5240 C C . GLY B 1 145 ? 22.625 24.703 0.196 1 98.25 145 GLY B C 1
ATOM 5241 O O . GLY B 1 145 ? 23.094 24.703 -0.949 1 98.25 145 GLY B O 1
ATOM 5242 N N . ILE B 1 146 ? 22.25 23.609 0.855 1 98.5 146 ILE B N 1
ATOM 5243 C CA . ILE B 1 146 ? 22.469 22.312 0.227 1 98.5 146 ILE B CA 1
ATOM 5244 C C . ILE B 1 146 ? 21.469 21.297 0.77 1 98.5 146 ILE B C 1
ATOM 5246 O O . ILE B 1 146 ? 21.141 21.312 1.959 1 98.5 146 ILE B O 1
ATOM 5250 N N . LEU B 1 147 ? 20.953 20.469 -0.098 1 98.38 147 LEU B N 1
ATOM 5251 C CA . LEU B 1 147 ? 20.172 19.281 0.206 1 98.38 147 LEU B CA 1
ATOM 5252 C C . LEU B 1 147 ? 20.703 18.078 -0.546 1 98.38 147 LEU B C 1
ATOM 5254 O O . LEU B 1 147 ? 21.328 18.219 -1.602 1 98.38 147 LEU B O 1
ATOM 5258 N N . VAL B 1 148 ? 20.547 16.938 0.01 1 97.94 148 VAL B N 1
ATOM 5259 C CA . VAL B 1 148 ? 20.828 15.68 -0.663 1 97.94 148 VAL B CA 1
ATOM 5260 C C . VAL B 1 148 ? 19.578 14.797 -0.663 1 97.94 148 VAL B C 1
ATOM 5262 O O . VAL B 1 148 ? 18.828 14.758 0.325 1 97.94 148 VAL B O 1
ATOM 5265 N N . THR B 1 149 ? 19.312 14.188 -1.786 1 96.19 149 THR B N 1
ATOM 5266 C CA . THR B 1 149 ? 18.188 13.266 -1.855 1 96.19 149 THR B CA 1
ATOM 5267 C C . THR B 1 149 ? 18.453 12.016 -1.018 1 96.19 149 THR B C 1
ATOM 5269 O O . THR B 1 149 ? 19.609 11.68 -0.751 1 96.19 149 THR B O 1
ATOM 5272 N N . SER B 1 150 ? 17.391 11.359 -0.653 1 91.31 150 SER B N 1
ATOM 5273 C CA . SER B 1 150 ? 17.484 10.242 0.28 1 91.31 150 SER B CA 1
ATOM 5274 C C . SER B 1 150 ? 18.281 9.086 -0.319 1 91.31 150 SER B C 1
ATOM 5276 O O . SER B 1 150 ? 18.875 8.289 0.412 1 91.31 150 SER B O 1
ATOM 5278 N N . ASP B 1 151 ? 18.297 8.969 -1.618 1 89.62 151 ASP B N 1
ATOM 5279 C CA . ASP B 1 151 ? 19.047 7.895 -2.266 1 89.62 151 ASP B CA 1
ATOM 5280 C C . ASP B 1 151 ? 20.531 8.258 -2.391 1 89.62 151 ASP B C 1
ATOM 5282 O O . ASP B 1 151 ? 21.344 7.445 -2.848 1 89.62 151 ASP B O 1
ATOM 5286 N N . GLY B 1 152 ? 20.844 9.516 -2.068 1 93.38 152 GLY B N 1
ATOM 5287 C CA . GLY B 1 152 ? 22.234 9.953 -2.055 1 93.38 152 GLY B CA 1
ATOM 5288 C C . GLY B 1 152 ? 22.75 10.336 -3.428 1 93.38 152 GLY B C 1
ATOM 5289 O O . GLY B 1 152 ? 23.938 10.602 -3.594 1 93.38 152 GLY B O 1
ATOM 5290 N N . ARG B 1 153 ? 21.953 10.508 -4.387 1 94.19 153 ARG B N 1
ATOM 5291 C CA . ARG B 1 153 ? 22.422 10.68 -5.758 1 94.19 153 ARG B CA 1
ATOM 5292 C C . ARG B 1 153 ? 22.469 12.156 -6.145 1 94.19 153 ARG B C 1
ATOM 5294 O O . ARG B 1 153 ? 23.375 12.586 -6.852 1 94.19 153 ARG B O 1
ATOM 5301 N N . PHE B 1 154 ? 21.469 12.906 -5.645 1 97.38 154 PHE B N 1
ATOM 5302 C CA . PHE B 1 154 ? 21.359 14.273 -6.137 1 97.38 154 PHE B CA 1
ATOM 5303 C C . PHE B 1 154 ? 21.594 15.281 -5.012 1 97.38 154 PHE B C 1
ATOM 5305 O O . PHE B 1 154 ? 21.141 15.07 -3.885 1 97.38 154 PHE B O 1
ATOM 5312 N N . LEU B 1 155 ? 22.266 16.328 -5.352 1 98.38 155 LEU B N 1
ATOM 5313 C CA . LEU B 1 155 ? 22.391 17.5 -4.5 1 98.38 155 LEU B CA 1
ATOM 5314 C C . LEU B 1 155 ? 21.625 18.688 -5.09 1 98.38 155 LEU B C 1
ATOM 5316 O O . LEU B 1 155 ? 21.609 18.875 -6.309 1 98.38 155 LEU B O 1
ATOM 5320 N N . TYR B 1 156 ? 20.969 19.391 -4.301 1 98.62 156 TYR B N 1
ATOM 5321 C CA . TYR B 1 156 ? 20.453 20.719 -4.633 1 98.62 156 TYR B CA 1
ATOM 5322 C C . TYR B 1 156 ? 21.219 21.797 -3.885 1 98.62 156 TYR B C 1
ATOM 5324 O O . TYR B 1 156 ? 21.359 21.75 -2.66 1 98.62 156 TYR B O 1
ATOM 5332 N N . VAL B 1 157 ? 21.719 22.781 -4.621 1 98.62 157 VAL B N 1
ATOM 5333 C CA . VAL B 1 157 ? 22.609 23.766 -4.027 1 98.62 157 VAL B CA 1
ATOM 5334 C C . VAL B 1 157 ? 22.172 25.172 -4.426 1 98.62 157 VAL B C 1
ATOM 5336 O O . VAL B 1 157 ? 21.969 25.453 -5.609 1 98.62 157 VAL B O 1
ATOM 5339 N N . SER B 1 158 ? 21.984 26 -3.418 1 98.5 158 SER B N 1
ATOM 5340 C CA . SER B 1 158 ? 21.766 27.422 -3.672 1 98.5 158 SER B CA 1
ATOM 5341 C C . SER B 1 158 ? 23.094 28.172 -3.719 1 98.5 158 SER B C 1
ATOM 5343 O O . SER B 1 158 ? 24.062 27.797 -3.053 1 98.5 158 SER B O 1
ATOM 5345 N N . SER B 1 159 ? 23.156 29.266 -4.5 1 97.06 159 SER B N 1
ATOM 5346 C CA . SER B 1 159 ? 24.391 30.047 -4.637 1 97.06 159 SER B CA 1
ATOM 5347 C C . SER B 1 159 ? 24.109 31.547 -4.641 1 97.06 159 SER B C 1
ATOM 5349 O O . SER B 1 159 ? 22.984 31.969 -4.91 1 97.06 159 SER B O 1
ATOM 5351 N N . ASP B 1 160 ? 25.125 32.281 -4.363 1 95.62 160 ASP B N 1
ATOM 5352 C CA . ASP B 1 160 ? 25.016 33.75 -4.371 1 95.62 160 ASP B CA 1
ATOM 5353 C C . ASP B 1 160 ? 24.828 34.281 -5.793 1 95.62 160 ASP B C 1
ATOM 5355 O O . ASP B 1 160 ? 24.469 35.438 -5.984 1 95.62 160 ASP B O 1
ATOM 5359 N N . ALA B 1 161 ? 25 33.406 -6.742 1 94.62 161 ALA B N 1
ATOM 5360 C CA . ALA B 1 161 ? 24.734 33.781 -8.125 1 94.62 161 ALA B CA 1
ATOM 5361 C C . ALA B 1 161 ? 23.234 33.875 -8.383 1 94.62 161 ALA B C 1
ATOM 5363 O O . ALA B 1 161 ? 22.812 34.344 -9.453 1 94.62 161 ALA B O 1
ATOM 5364 N N . GLY B 1 162 ? 22.484 33.469 -7.434 1 96.69 162 GLY B N 1
ATOM 5365 C CA . GLY B 1 162 ? 21.031 33.562 -7.562 1 96.69 162 GLY B CA 1
ATOM 5366 C C . GLY B 1 162 ? 20.438 32.375 -8.266 1 96.69 162 GLY B C 1
ATOM 5367 O O . GLY B 1 162 ? 19.5 32.5 -9.062 1 96.69 162 GLY B O 1
ATOM 5368 N N . THR B 1 163 ? 21.031 31.234 -8.016 1 97.69 163 THR B N 1
ATOM 5369 C CA . THR B 1 163 ? 20.531 30.016 -8.656 1 97.69 163 THR B CA 1
ATOM 5370 C C . THR B 1 163 ? 20.422 28.891 -7.641 1 97.69 163 THR B C 1
ATOM 5372 O O . THR B 1 163 ? 21.016 28.953 -6.566 1 97.69 163 THR B O 1
ATOM 5375 N N . ILE B 1 164 ? 19.609 27.969 -7.895 1 98.5 164 ILE B N 1
ATOM 5376 C CA . ILE B 1 164 ? 19.625 26.641 -7.293 1 98.5 164 ILE B CA 1
ATOM 5377 C C . ILE B 1 164 ? 19.938 25.594 -8.367 1 98.5 164 ILE B C 1
ATOM 5379 O O . ILE B 1 164 ? 19.234 25.516 -9.383 1 98.5 164 ILE B O 1
ATOM 5383 N N . THR B 1 165 ? 20.953 24.844 -8.156 1 98.44 165 THR B N 1
ATOM 5384 C CA . THR B 1 165 ? 21.453 23.875 -9.125 1 98.44 165 THR B CA 1
ATOM 5385 C C . THR B 1 165 ? 21.359 22.453 -8.578 1 98.44 165 THR B C 1
ATOM 5387 O O . THR B 1 165 ? 21.656 22.219 -7.402 1 98.44 165 THR B O 1
ATOM 5390 N N . ARG B 1 166 ? 20.828 21.547 -9.383 1 98.25 166 ARG B N 1
ATOM 5391 C CA . ARG B 1 166 ? 20.844 20.125 -9.055 1 98.25 166 ARG B CA 1
ATOM 5392 C C . ARG B 1 166 ? 22.078 19.453 -9.617 1 98.25 166 ARG B C 1
ATOM 5394 O O . ARG B 1 166 ? 22.375 19.562 -10.812 1 98.25 166 ARG B O 1
ATOM 5401 N N . PHE B 1 167 ? 22.844 18.766 -8.82 1 98.25 167 PHE B N 1
ATOM 5402 C CA . PHE B 1 167 ? 24.016 18 -9.219 1 98.25 167 PHE B CA 1
ATOM 5403 C C . PHE B 1 167 ? 23.734 16.5 -9.156 1 98.25 167 PHE B C 1
ATOM 5405 O O . PHE B 1 167 ? 23.203 16.016 -8.164 1 98.25 167 PHE B O 1
ATOM 5412 N N . ASP B 1 168 ? 24.016 15.828 -10.195 1 97.31 168 ASP B N 1
ATOM 5413 C CA . ASP B 1 168 ? 23.953 14.375 -10.219 1 97.31 168 ASP B CA 1
ATOM 5414 C C . ASP B 1 168 ? 25.312 13.758 -9.891 1 97.31 168 ASP B C 1
ATOM 5416 O O . ASP B 1 168 ? 26.234 13.805 -10.703 1 97.31 168 ASP B O 1
ATOM 5420 N N . LEU B 1 169 ? 25.422 13.117 -8.797 1 96.25 169 LEU B N 1
ATOM 5421 C CA . LEU B 1 169 ? 26.703 12.617 -8.305 1 96.25 169 LEU B CA 1
ATOM 5422 C C . LEU B 1 169 ? 27.109 11.359 -9.055 1 96.25 169 LEU B C 1
ATOM 5424 O O . LEU B 1 169 ? 28.281 10.953 -9.008 1 96.25 169 LEU B O 1
ATOM 5428 N N . SER B 1 170 ? 26.172 10.719 -9.719 1 93.44 170 SER B N 1
ATOM 5429 C CA . SER B 1 170 ? 26.484 9.508 -10.477 1 93.44 170 SER B CA 1
ATOM 5430 C C . SER B 1 170 ? 27.078 9.852 -11.836 1 93.44 170 SER B C 1
ATOM 5432 O O . SER B 1 170 ? 27.953 9.141 -12.336 1 93.44 170 SER B O 1
ATOM 5434 N N . THR B 1 171 ? 26.625 10.953 -12.422 1 94.12 171 THR B N 1
ATOM 5435 C CA . THR B 1 171 ? 27.062 11.297 -13.773 1 94.12 171 THR B CA 1
ATOM 5436 C C . THR B 1 171 ? 27.953 12.539 -13.766 1 94.12 171 THR B C 1
ATOM 5438 O O . THR B 1 171 ? 28.531 12.898 -14.789 1 94.12 171 THR B O 1
ATOM 5441 N N . SER B 1 172 ? 28.016 13.242 -12.688 1 93.75 172 SER B N 1
ATOM 5442 C CA . SER B 1 172 ? 28.781 14.477 -12.539 1 93.75 172 SER B CA 1
ATOM 5443 C C . SER B 1 172 ? 28.25 15.57 -13.453 1 93.75 172 SER B C 1
ATOM 5445 O O . SER B 1 172 ? 29.031 16.344 -14.023 1 93.75 172 SER B O 1
ATOM 5447 N N . THR B 1 173 ? 27 15.516 -13.641 1 96 173 THR B N 1
ATOM 5448 C CA . THR B 1 173 ? 26.344 16.562 -14.406 1 96 173 THR B CA 1
ATOM 5449 C C . THR B 1 173 ? 25.516 17.453 -13.492 1 96 173 THR B C 1
ATOM 5451 O O . THR B 1 173 ? 25.266 17.109 -12.336 1 96 173 THR B O 1
ATOM 5454 N N . SER B 1 174 ? 25.25 18.672 -13.898 1 96.81 174 SER B N 1
ATOM 5455 C CA . SER B 1 174 ? 24.438 19.609 -13.125 1 96.81 174 SER B CA 1
ATOM 5456 C C . SER B 1 174 ? 23.406 20.312 -14 1 96.81 174 SER B C 1
ATOM 5458 O O . SER B 1 174 ? 23.625 20.484 -15.203 1 96.81 174 SER B O 1
ATOM 5460 N N . VAL B 1 175 ? 22.266 20.672 -13.461 1 96.62 175 VAL B N 1
ATOM 5461 C CA . VAL B 1 175 ? 21.172 21.391 -14.109 1 96.62 175 VAL B CA 1
ATOM 5462 C C . VAL B 1 175 ? 20.672 22.516 -13.195 1 96.62 175 VAL B C 1
ATOM 5464 O O . VAL B 1 175 ? 20.375 22.266 -12.023 1 96.62 175 VAL B O 1
ATOM 5467 N N . VAL B 1 176 ? 20.625 23.781 -13.688 1 97.44 176 VAL B N 1
ATOM 5468 C CA . VAL B 1 176 ? 20.016 24.875 -12.938 1 97.44 176 VAL B CA 1
ATOM 5469 C C . VAL B 1 176 ? 18.5 24.688 -12.898 1 97.44 176 VAL B C 1
ATOM 5471 O O . VAL B 1 176 ? 17.828 24.703 -13.938 1 97.44 176 VAL B O 1
ATOM 5474 N N . VAL B 1 177 ? 17.938 24.531 -11.688 1 97.69 177 VAL B N 1
ATOM 5475 C CA . VAL B 1 177 ? 16.516 24.266 -11.57 1 97.69 177 VAL B CA 1
ATOM 5476 C C . VAL B 1 177 ? 15.758 25.547 -11.258 1 97.69 177 VAL B C 1
ATOM 5478 O O . VAL B 1 177 ? 14.547 25.625 -11.445 1 97.69 177 VAL B O 1
ATOM 5481 N N . ALA B 1 178 ? 16.375 26.547 -10.75 1 97.94 178 ALA B N 1
ATOM 5482 C CA . ALA B 1 178 ? 15.805 27.859 -10.508 1 97.94 178 ALA B CA 1
ATOM 5483 C C . ALA B 1 178 ? 16.859 28.953 -10.703 1 97.94 178 ALA B C 1
ATOM 5485 O O . ALA B 1 178 ? 18.016 28.781 -10.328 1 97.94 178 ALA B O 1
ATOM 5486 N N . SER B 1 179 ? 16.484 30.109 -11.281 1 97.12 179 SER B N 1
ATOM 5487 C CA . SER B 1 179 ? 17.359 31.25 -11.5 1 97.12 179 SER B CA 1
ATOM 5488 C C . SER B 1 179 ? 16.641 32.562 -11.211 1 97.12 179 SER B C 1
ATOM 5490 O O . SER B 1 179 ? 15.453 32.562 -10.867 1 97.12 179 SER B O 1
ATOM 5492 N N . GLY B 1 180 ? 17.438 33.625 -11.227 1 95.81 180 GLY B N 1
ATOM 5493 C CA . GLY B 1 180 ? 16.875 34.938 -10.984 1 95.81 180 GLY B CA 1
ATOM 5494 C C . GLY B 1 180 ? 16.547 35.188 -9.523 1 95.81 180 GLY B C 1
ATOM 5495 O O . GLY B 1 180 ? 15.68 36 -9.211 1 95.81 180 GLY B O 1
ATOM 5496 N N . LEU B 1 181 ? 17.188 34.5 -8.641 1 96.81 181 LEU B N 1
ATOM 5497 C CA . LEU B 1 181 ? 16.938 34.625 -7.207 1 96.81 181 LEU B CA 1
ATOM 5498 C C . LEU B 1 181 ? 17.844 35.688 -6.602 1 96.81 181 LEU B C 1
ATOM 5500 O O . LEU B 1 181 ? 18.844 36.094 -7.219 1 96.81 181 LEU B O 1
ATOM 5504 N N . ASN B 1 182 ? 17.453 36.156 -5.465 1 95.12 182 ASN B N 1
ATOM 5505 C CA . ASN B 1 182 ? 18.234 37.188 -4.762 1 95.12 182 ASN B CA 1
ATOM 5506 C C . ASN B 1 182 ? 18.922 36.625 -3.529 1 95.12 182 ASN B C 1
ATOM 5508 O O . ASN B 1 182 ? 18.484 36.875 -2.4 1 95.12 182 ASN B O 1
ATOM 5512 N N . GLY B 1 183 ? 20.031 35.938 -3.732 1 94.31 183 GLY B N 1
ATOM 5513 C CA . GLY B 1 183 ? 20.844 35.406 -2.641 1 94.31 183 GLY B CA 1
ATOM 5514 C C . GLY B 1 183 ? 20.141 34.344 -1.812 1 94.31 183 GLY B C 1
ATOM 5515 O O . GLY B 1 183 ? 19.938 34.531 -0.608 1 94.31 183 GLY B O 1
ATOM 5516 N N . PRO B 1 184 ? 19.656 33.25 -2.41 1 97.19 184 PRO B N 1
ATOM 5517 C CA . PRO B 1 184 ? 19.031 32.188 -1.633 1 97.19 184 PRO B CA 1
ATOM 5518 C C . PRO B 1 184 ? 19.984 31.562 -0.601 1 97.19 184 PRO B C 1
ATOM 5520 O O . PRO B 1 184 ? 21.172 31.422 -0.866 1 97.19 184 PRO B O 1
ATOM 5523 N N . ARG B 1 185 ? 19.438 31.266 0.54 1 97.62 185 ARG B N 1
ATOM 5524 C CA . ARG B 1 185 ? 20.25 30.75 1.644 1 97.62 185 ARG B CA 1
ATOM 5525 C C . ARG B 1 185 ? 20 29.266 1.871 1 97.62 185 ARG B C 1
ATOM 5527 O O . ARG B 1 185 ? 20.062 28.469 0.934 1 97.62 185 ARG B O 1
ATOM 5534 N N . HIS B 1 186 ? 19.797 28.812 3.111 1 98.38 186 HIS B N 1
ATOM 5535 C CA . HIS B 1 186 ? 19.656 27.391 3.436 1 98.38 186 HIS B CA 1
ATOM 5536 C C . HIS B 1 186 ? 18.422 26.797 2.785 1 98.38 186 HIS B C 1
ATOM 5538 O O . HIS B 1 186 ? 17.375 27.453 2.709 1 98.38 186 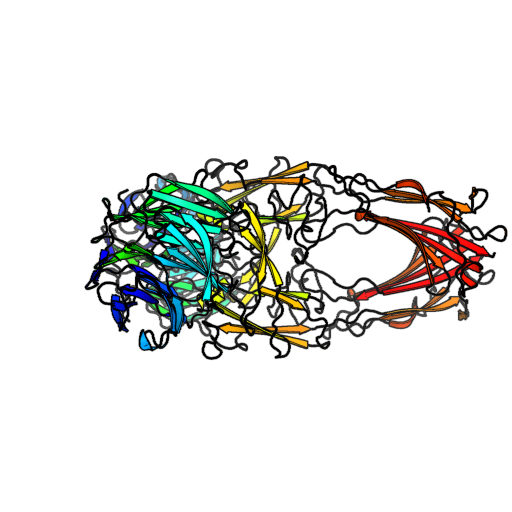HIS B O 1
ATOM 5544 N N . LEU B 1 187 ? 18.594 25.609 2.289 1 98.56 187 LEU B N 1
ATOM 5545 C CA . LEU B 1 187 ? 17.516 24.875 1.654 1 98.56 187 LEU B CA 1
ATOM 5546 C C . LEU B 1 187 ? 16.891 23.875 2.629 1 98.56 187 LEU B C 1
ATOM 5548 O O . LEU B 1 187 ? 17.578 23.312 3.473 1 98.56 187 LEU B O 1
ATOM 5552 N N . THR B 1 188 ? 15.602 23.703 2.506 1 98.12 188 THR B N 1
ATOM 5553 C CA . THR B 1 188 ? 14.867 22.75 3.32 1 98.12 188 THR B CA 1
ATOM 5554 C C . THR B 1 188 ? 13.828 22 2.48 1 98.12 188 THR B C 1
ATOM 5556 O O . THR B 1 188 ? 13.086 22.625 1.717 1 98.12 188 THR B O 1
ATOM 5559 N N . TRP B 1 189 ? 13.836 20.641 2.555 1 96.62 189 TRP B N 1
ATOM 5560 C CA . TRP B 1 189 ? 12.742 19.891 1.952 1 96.62 189 TRP B CA 1
ATOM 5561 C C . TRP B 1 189 ? 11.422 20.188 2.65 1 96.62 189 TRP B C 1
ATOM 5563 O O . TRP B 1 189 ? 11.367 20.266 3.881 1 96.62 189 TRP B O 1
ATOM 5573 N N . ALA B 1 190 ? 10.367 20.312 1.862 1 95.25 190 ALA B N 1
ATOM 5574 C CA . ALA B 1 190 ? 9.047 20.453 2.473 1 95.25 190 ALA B CA 1
ATOM 5575 C C . ALA B 1 190 ? 8.625 19.172 3.189 1 95.25 190 ALA B C 1
ATOM 5577 O O . ALA B 1 190 ? 7.969 19.234 4.23 1 95.25 190 ALA B O 1
ATOM 5578 N N . ASP B 1 191 ? 8.914 18.078 2.598 1 92.19 191 ASP B N 1
ATOM 5579 C CA . ASP B 1 191 ? 8.664 16.766 3.168 1 92.19 191 ASP B CA 1
ATOM 5580 C C . ASP B 1 191 ? 9.578 15.711 2.547 1 92.19 191 ASP B C 1
ATOM 5582 O O . ASP B 1 191 ? 10.469 16.047 1.757 1 92.19 191 ASP B O 1
ATOM 5586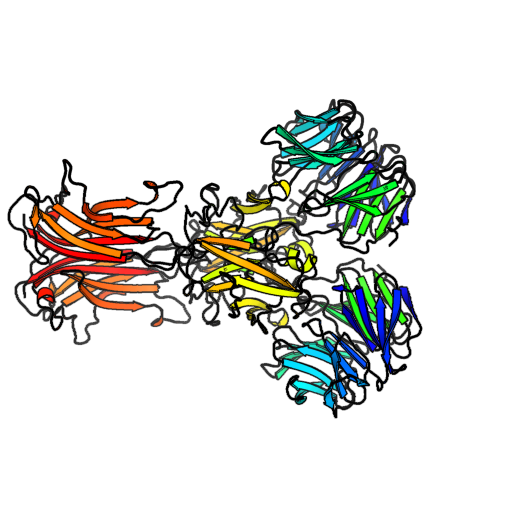 N N . ALA B 1 192 ? 9.43 14.469 2.938 1 92.19 192 ALA B N 1
ATOM 5587 C CA . ALA B 1 192 ? 10.336 13.406 2.525 1 92.19 192 ALA B CA 1
ATOM 5588 C C . ALA B 1 192 ? 10.047 12.961 1.097 1 92.19 192 ALA B C 1
ATOM 5590 O O . ALA B 1 192 ? 10.781 12.148 0.532 1 92.19 192 ALA B O 1
ATOM 5591 N N . GLY B 1 193 ? 9.031 13.492 0.521 1 92.5 193 GLY B N 1
ATOM 5592 C CA . GLY B 1 193 ? 8.758 13.211 -0.88 1 92.5 193 GLY B CA 1
ATOM 5593 C C . GLY B 1 193 ? 9.719 13.914 -1.823 1 92.5 193 GLY B C 1
ATOM 5594 O O . GLY B 1 193 ? 9.836 13.539 -2.992 1 92.5 193 GLY B O 1
ATOM 5595 N N . GLU B 1 194 ? 10.336 14.977 -1.345 1 95.31 194 GLU B N 1
ATOM 5596 C CA . GLU B 1 194 ? 11.422 15.68 -2.025 1 95.31 194 GLU B CA 1
ATOM 5597 C C . GLU B 1 194 ? 10.93 16.328 -3.314 1 95.31 194 GLU B C 1
ATOM 5599 O O . GLU B 1 194 ? 11.641 16.344 -4.324 1 95.31 194 GLU B O 1
ATOM 5604 N N . SER B 1 195 ? 9.656 16.797 -3.287 1 95 195 SER B N 1
ATOM 5605 C CA . SER B 1 195 ? 9.062 17.453 -4.453 1 95 195 SER B CA 1
ATOM 5606 C C . SER B 1 195 ? 9.102 18.969 -4.32 1 95 195 SER B C 1
ATOM 5608 O O . SER B 1 195 ? 8.922 19.688 -5.301 1 95 195 SER B O 1
ATOM 5610 N N . VAL B 1 196 ? 9.344 19.453 -3.092 1 96.44 196 VAL B N 1
ATOM 5611 C CA . VAL B 1 196 ? 9.312 20.891 -2.83 1 96.44 196 VAL B CA 1
ATOM 5612 C C . VAL B 1 196 ? 10.492 21.281 -1.954 1 96.44 196 VAL B C 1
ATOM 5614 O O . VAL B 1 196 ? 10.789 20.625 -0.959 1 96.44 196 VAL B O 1
ATOM 5617 N N . ILE B 1 197 ? 11.117 22.359 -2.322 1 97.94 197 ILE B N 1
ATOM 5618 C CA . ILE B 1 197 ? 12.211 22.938 -1.549 1 97.94 197 ILE B CA 1
ATOM 5619 C C . ILE B 1 197 ? 11.812 24.328 -1.052 1 97.94 197 ILE B C 1
ATOM 5621 O O . ILE B 1 197 ? 11.258 25.141 -1.81 1 97.94 197 ILE B O 1
ATOM 5625 N N . LEU B 1 198 ? 12.07 24.609 0.189 1 98.19 198 LEU B N 1
ATOM 5626 C CA . LEU B 1 198 ? 11.891 25.938 0.766 1 98.19 198 LEU B CA 1
ATOM 5627 C C . LEU B 1 198 ? 13.234 26.625 0.977 1 98.19 198 LEU B C 1
ATOM 5629 O O . LEU B 1 198 ? 14.219 25.984 1.342 1 98.19 198 LEU B O 1
ATOM 5633 N N . PHE B 1 199 ? 13.227 27.906 0.756 1 98.19 199 PHE B N 1
ATOM 5634 C CA . PHE B 1 199 ? 14.422 28.688 1.014 1 98.19 199 PHE B CA 1
ATOM 5635 C C . PHE B 1 199 ? 14.078 30.156 1.237 1 98.19 199 PHE B C 1
ATOM 5637 O O . PHE B 1 199 ? 13.102 30.656 0.684 1 98.19 199 PHE B O 1
ATOM 5644 N N . PRO B 1 200 ? 14.875 30.812 2.074 1 98 200 PRO B N 1
ATOM 5645 C CA . PRO B 1 200 ? 14.703 32.25 2.254 1 98 200 PRO B CA 1
ATOM 5646 C C . PRO B 1 200 ? 15.609 33.062 1.335 1 98 200 PRO B C 1
ATOM 5648 O O . PRO B 1 200 ? 16.609 32.562 0.826 1 98 200 PRO B O 1
ATOM 5651 N N . GLN B 1 201 ? 15.172 34.281 1.125 1 95.88 201 GLN B N 1
ATOM 5652 C CA . GLN B 1 201 ? 15.953 35.344 0.504 1 95.88 201 GLN B CA 1
ATOM 5653 C C . GLN B 1 201 ? 16.016 36.594 1.4 1 95.88 201 GLN B C 1
ATOM 5655 O O . GLN B 1 201 ? 15.07 37.375 1.433 1 95.88 201 GLN B O 1
ATOM 5660 N N . PRO B 1 202 ? 17.109 36.844 1.991 1 91.75 202 PRO B N 1
ATOM 5661 C CA . PRO B 1 202 ? 17.172 37.906 2.996 1 91.75 202 PRO B CA 1
ATOM 5662 C C . PRO B 1 202 ? 17.031 39.312 2.393 1 91.75 202 PRO B C 1
ATOM 5664 O O . PRO B 1 202 ? 16.312 40.125 2.939 1 91.75 202 PRO B O 1
ATOM 5667 N N . ASN B 1 203 ? 17.734 39.625 1.349 1 85.94 203 ASN B N 1
ATOM 5668 C CA . ASN B 1 203 ? 17.734 40.969 0.75 1 85.94 203 ASN B CA 1
ATOM 5669 C C . ASN B 1 203 ? 17.344 40.906 -0.723 1 85.94 203 ASN B C 1
ATOM 5671 O O . ASN B 1 203 ? 17.688 39.969 -1.436 1 85.94 203 ASN B O 1
ATOM 5675 N N . PRO B 1 204 ? 16.594 41.844 -1.057 1 85.19 204 PRO B N 1
ATOM 5676 C CA . PRO B 1 204 ? 16 43 -0.34 1 85.19 204 PRO B CA 1
ATOM 5677 C C . PRO B 1 204 ? 14.617 42.656 0.227 1 85.19 204 PRO B C 1
ATOM 5679 O O . PRO B 1 204 ? 14.047 43.469 0.972 1 85.19 204 PRO B O 1
ATOM 5682 N N . THR B 1 205 ? 14.094 41.5 -0.048 1 85.12 205 THR B N 1
ATOM 5683 C CA . THR B 1 205 ? 12.664 41.281 0.151 1 85.12 205 THR B CA 1
ATOM 5684 C C . THR B 1 205 ? 12.398 40.625 1.499 1 85.12 205 THR B C 1
ATOM 5686 O O . THR B 1 205 ? 11.297 40.75 2.047 1 85.12 205 THR B O 1
ATOM 5689 N N . GLY B 1 206 ? 13.422 39.906 2.023 1 94.94 206 GLY B N 1
ATOM 5690 C CA . GLY B 1 206 ? 13.195 39.188 3.273 1 94.94 206 GLY B CA 1
ATOM 5691 C C . GLY B 1 206 ? 12.094 38.156 3.184 1 94.94 206 GLY B C 1
ATOM 5692 O O . GLY B 1 206 ? 11.273 38.031 4.098 1 94.94 206 GLY B O 1
ATOM 5693 N N . THR B 1 207 ? 12.016 37.406 2.029 1 96.25 207 THR B N 1
ATOM 5694 C CA . THR B 1 207 ? 10.906 36.5 1.761 1 96.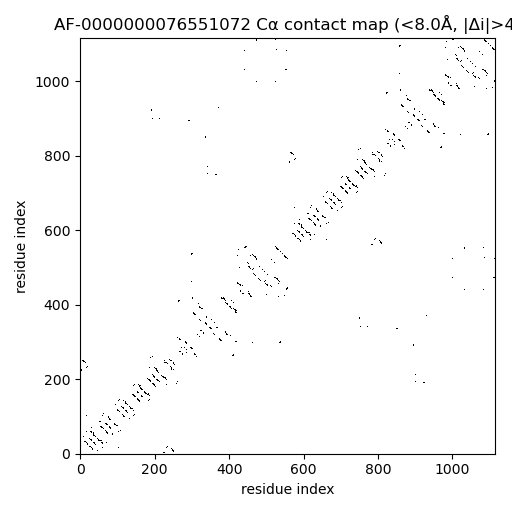25 207 THR B CA 1
ATOM 5695 C C . THR B 1 207 ? 11.344 35.062 1.891 1 96.25 207 THR B C 1
ATOM 5697 O O . THR B 1 207 ? 12.539 34.75 1.868 1 96.25 207 THR B O 1
ATOM 5700 N N . VAL B 1 208 ? 10.414 34.188 2.143 1 97.5 208 VAL B N 1
ATOM 5701 C CA . VAL B 1 208 ? 10.547 32.719 2.031 1 97.5 208 VAL B CA 1
ATOM 5702 C C . VAL B 1 208 ? 9.875 32.25 0.748 1 97.5 208 VAL B C 1
ATOM 5704 O O . VAL B 1 208 ? 8.734 32.625 0.461 1 97.5 208 VAL B O 1
ATOM 5707 N N . LEU B 1 209 ? 10.609 31.469 -0.003 1 97.5 209 LEU B N 1
ATOM 5708 C CA . LEU B 1 209 ? 10.094 30.984 -1.281 1 97.5 209 LEU B CA 1
ATOM 5709 C C . LEU B 1 209 ? 9.992 29.469 -1.285 1 97.5 209 LEU B C 1
ATOM 5711 O O . LEU B 1 209 ? 10.641 28.797 -0.482 1 97.5 209 LEU B O 1
ATOM 5715 N N . LYS B 1 210 ? 9.141 29.047 -2.135 1 96.69 210 LYS B N 1
ATOM 5716 C CA . LYS B 1 210 ? 8.898 27.641 -2.404 1 96.69 210 LYS B CA 1
ATOM 5717 C C . LYS B 1 210 ? 9.242 27.281 -3.848 1 96.69 210 LYS B C 1
ATOM 5719 O O . LYS B 1 210 ? 8.805 27.953 -4.781 1 96.69 210 LYS B O 1
ATOM 5724 N N . LEU B 1 211 ? 10.109 26.266 -4.012 1 97.56 211 LEU B N 1
ATOM 5725 C CA . LEU B 1 211 ? 10.461 25.719 -5.32 1 97.56 211 LEU B CA 1
ATOM 5726 C C . LEU B 1 211 ? 9.773 24.375 -5.547 1 97.56 211 LEU B C 1
ATOM 5728 O O . LEU B 1 211 ? 10.117 23.391 -4.898 1 97.56 211 LEU B O 1
ATOM 5732 N N . GLU B 1 212 ? 8.828 24.297 -6.453 1 95 212 GLU B N 1
ATOM 5733 C CA . GLU B 1 212 ? 8.148 23.047 -6.824 1 95 212 GLU B CA 1
ATOM 5734 C C . GLU B 1 212 ? 8.891 22.328 -7.949 1 95 212 GLU B C 1
ATOM 5736 O O . GLU B 1 212 ? 8.914 22.812 -9.086 1 95 212 GLU B O 1
ATOM 5741 N N . LEU B 1 213 ? 9.359 21.188 -7.664 1 94.88 213 LEU B N 1
ATOM 5742 C CA . LEU B 1 213 ? 10.242 20.469 -8.586 1 94.88 213 LEU B CA 1
ATOM 5743 C C . LEU B 1 213 ? 9.43 19.656 -9.586 1 94.88 213 LEU B C 1
ATOM 5745 O O . LEU B 1 213 ? 9.953 19.234 -10.617 1 94.88 213 LEU B O 1
ATOM 5749 N N . THR B 1 214 ? 8.172 19.391 -9.32 1 87.88 214 THR B N 1
ATOM 5750 C CA . THR B 1 214 ? 7.359 18.516 -10.164 1 87.88 214 THR B CA 1
ATOM 5751 C C . THR B 1 214 ? 6.703 19.312 -11.289 1 87.88 214 THR B C 1
ATOM 5753 O O . THR B 1 214 ? 6.207 18.75 -12.258 1 87.88 214 THR B O 1
ATOM 5756 N N . ALA B 1 215 ? 6.746 20.609 -11.172 1 84.56 215 ALA B N 1
ATOM 5757 C CA . ALA B 1 215 ? 6.266 21.453 -12.258 1 84.56 215 ALA B CA 1
ATOM 5758 C C . ALA B 1 215 ? 7.27 21.484 -13.406 1 84.56 215 ALA B C 1
ATOM 5760 O O . ALA B 1 215 ? 8.477 21.359 -13.195 1 84.56 215 ALA B O 1
ATOM 5761 N N . THR B 1 216 ? 6.801 21.578 -14.609 1 79.94 216 THR B N 1
ATOM 5762 C CA . THR B 1 216 ? 7.672 21.703 -15.773 1 79.94 216 THR B CA 1
ATOM 5763 C C . THR B 1 216 ? 7.434 23.031 -16.484 1 79.94 216 THR B C 1
ATOM 5765 O O . THR B 1 216 ? 6.395 23.219 -17.125 1 79.94 216 THR B O 1
ATOM 5768 N N . PRO B 1 217 ? 8.469 23.938 -16.438 1 87.69 217 PRO B N 1
ATOM 5769 C CA . PRO B 1 217 ? 9.68 23.891 -15.602 1 87.69 217 PRO B CA 1
ATOM 5770 C C . PRO B 1 217 ? 9.375 24.094 -14.117 1 87.69 217 PRO B C 1
ATOM 5772 O O . PRO B 1 217 ? 8.273 24.516 -13.758 1 87.69 217 PRO B O 1
ATOM 5775 N N . PRO B 1 218 ? 10.359 23.812 -13.273 1 93.25 218 PRO B N 1
ATOM 5776 C CA . PRO B 1 218 ? 10.148 24.062 -11.844 1 93.25 218 PRO B CA 1
ATOM 5777 C C . PRO B 1 218 ? 9.68 25.484 -11.555 1 93.25 218 PRO B C 1
ATOM 5779 O O . PRO B 1 218 ? 10.148 26.438 -12.203 1 93.25 218 PRO B O 1
ATOM 5782 N N . LYS B 1 219 ? 8.828 25.625 -10.594 1 94.25 219 LYS B N 1
ATOM 5783 C CA . LYS B 1 219 ? 8.18 26.891 -10.32 1 94.25 219 LYS B CA 1
ATOM 5784 C C . LYS B 1 219 ? 8.57 27.422 -8.945 1 94.25 219 LYS B C 1
ATOM 5786 O O . LYS B 1 219 ? 8.547 26.688 -7.957 1 94.25 219 LYS B O 1
ATOM 5791 N N . VAL B 1 220 ? 8.945 28.734 -8.875 1 96.5 220 VAL B N 1
ATOM 5792 C CA . VAL B 1 220 ? 9.273 29.406 -7.625 1 96.5 220 VAL B CA 1
ATOM 5793 C C . VAL B 1 220 ? 8.164 30.391 -7.25 1 96.5 220 VAL B C 1
ATOM 5795 O O . VAL B 1 220 ? 7.738 31.188 -8.078 1 96.5 220 VAL B O 1
ATOM 5798 N N . THR B 1 221 ? 7.699 30.328 -6.047 1 95.19 221 THR B N 1
ATOM 5799 C CA . THR B 1 221 ? 6.668 31.234 -5.555 1 95.19 221 THR B CA 1
ATOM 5800 C C . THR B 1 221 ? 7 31.719 -4.148 1 95.19 221 THR B C 1
ATOM 5802 O O . THR B 1 221 ? 7.461 30.953 -3.311 1 95.19 221 THR B O 1
ATOM 5805 N N . ALA B 1 222 ? 6.848 33 -3.893 1 95.44 222 ALA B N 1
ATOM 5806 C CA . ALA B 1 222 ? 6.965 33.531 -2.531 1 95.44 222 ALA B CA 1
ATOM 5807 C C . ALA B 1 222 ? 5.781 33.094 -1.674 1 95.44 222 ALA B C 1
ATOM 5809 O O . ALA B 1 222 ? 4.629 33.188 -2.105 1 95.44 222 ALA B O 1
ATOM 5810 N N . ILE B 1 223 ? 6.082 32.688 -0.417 1 94.88 223 ILE B N 1
ATOM 5811 C CA . ILE B 1 223 ? 4.973 32.125 0.366 1 94.88 223 ILE B CA 1
ATOM 5812 C C . ILE B 1 223 ? 4.863 32.906 1.689 1 94.88 223 ILE B C 1
ATOM 5814 O O . ILE B 1 223 ? 3.865 32.781 2.4 1 94.88 223 ILE B O 1
ATOM 5818 N N . ALA B 1 224 ? 5.859 33.625 2.047 1 95.5 224 ALA B N 1
ATOM 5819 C CA . ALA B 1 224 ? 5.844 34.406 3.271 1 95.5 224 ALA B CA 1
ATOM 5820 C C . ALA B 1 224 ? 6.816 35.594 3.176 1 95.5 224 ALA B C 1
ATOM 5822 O O . ALA B 1 224 ? 7.789 35.531 2.416 1 95.5 224 ALA B O 1
ATOM 5823 N N . GLY B 1 225 ? 6.605 36.594 3.982 1 93.38 225 GLY B N 1
ATOM 5824 C CA . GLY B 1 225 ? 7.488 37.719 4.039 1 93.38 225 GLY B CA 1
ATOM 5825 C C . GLY B 1 225 ? 6.746 39.062 4.105 1 93.38 225 GLY B C 1
ATOM 5826 O O . GLY B 1 225 ? 5.52 39.094 3.984 1 93.38 225 GLY B O 1
ATOM 5827 N N . PRO B 1 226 ? 7.438 40.188 4.316 1 94.38 226 PRO B N 1
ATOM 5828 C CA . PRO B 1 226 ? 8.852 40.188 4.703 1 94.38 226 PRO B 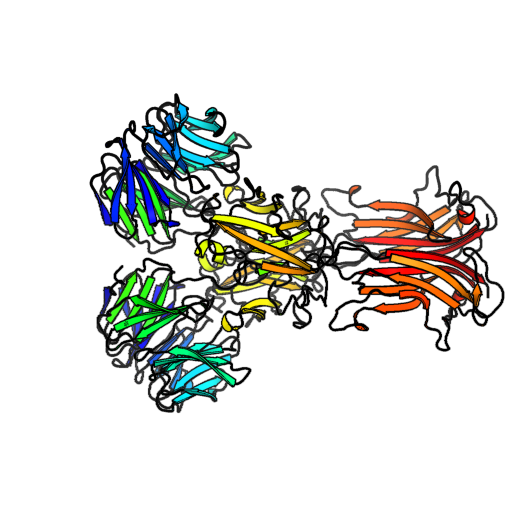CA 1
ATOM 5829 C C . PRO B 1 226 ? 9.062 39.75 6.16 1 94.38 226 PRO B C 1
ATOM 5831 O O . PRO B 1 226 ? 8.234 40.094 7.02 1 94.38 226 PRO B O 1
ATOM 5834 N N . ALA B 1 227 ? 10.164 39.062 6.395 1 93.12 227 ALA B N 1
ATOM 5835 C CA . ALA B 1 227 ? 10.555 38.75 7.762 1 93.12 227 ALA B CA 1
ATOM 5836 C C . ALA B 1 227 ? 11.086 39.969 8.492 1 93.12 227 ALA B C 1
ATOM 5838 O O . ALA B 1 227 ? 11.492 40.938 7.852 1 93.12 227 ALA B O 1
ATOM 5839 N N . ALA B 1 228 ? 11.07 39.938 9.828 1 86.31 228 ALA B N 1
ATOM 5840 C CA . ALA B 1 228 ? 11.461 41.062 10.648 1 86.31 228 ALA B CA 1
ATOM 5841 C C . ALA B 1 228 ? 12.961 41.312 10.547 1 86.31 228 ALA B C 1
ATOM 5843 O O . ALA B 1 228 ? 13.422 42.469 10.75 1 86.31 228 ALA B O 1
ATOM 5844 N N . ALA B 1 229 ? 13.688 40.375 10.367 1 90.5 229 ALA B N 1
ATOM 5845 C CA . ALA B 1 229 ? 15.133 40.438 10.133 1 90.5 229 ALA B CA 1
ATOM 5846 C C . ALA B 1 229 ? 15.523 39.531 8.961 1 90.5 229 ALA B C 1
ATOM 5848 O O . ALA B 1 229 ? 14.68 38.844 8.391 1 90.5 229 ALA B O 1
ATOM 5849 N N . ASN B 1 230 ? 16.781 39.625 8.57 1 93.44 230 ASN B N 1
ATOM 5850 C CA . ASN B 1 230 ? 17.266 38.812 7.461 1 93.44 230 ASN B CA 1
ATOM 5851 C C . ASN B 1 230 ? 17.062 37.344 7.723 1 93.44 230 ASN B C 1
ATOM 5853 O O . ASN B 1 230 ? 17.719 36.781 8.602 1 93.44 230 ASN B O 1
ATOM 5857 N N . PRO B 1 231 ? 16.188 36.656 6.992 1 97.12 231 PRO B N 1
ATOM 5858 C CA . PRO B 1 231 ? 15.984 35.219 7.195 1 97.12 231 PRO B CA 1
ATOM 5859 C C . PRO B 1 231 ? 17.078 34.375 6.555 1 97.12 231 PRO B C 1
ATOM 5861 O O . PRO B 1 231 ? 17.531 34.656 5.445 1 97.12 231 PRO B O 1
ATOM 5864 N N . TYR B 1 232 ? 17.469 33.281 7.23 1 96.81 232 TYR B N 1
ATOM 5865 C CA . TYR B 1 232 ? 18.562 32.469 6.719 1 96.81 232 TYR B CA 1
ATOM 5866 C C . TYR B 1 232 ? 18.125 31.016 6.574 1 96.81 232 TYR B C 1
ATOM 5868 O O . TYR B 1 232 ? 18.734 30.266 5.809 1 96.81 232 TYR B O 1
ATOM 5876 N N . SER B 1 233 ? 17.125 30.578 7.348 1 97.44 233 SER B N 1
ATOM 5877 C CA . SER B 1 233 ? 16.656 29.203 7.207 1 97.44 233 SER B CA 1
ATOM 5878 C C . SER B 1 233 ? 15.164 29.109 7.531 1 97.44 233 SER B C 1
ATOM 5880 O O . SER B 1 233 ? 14.594 30.016 8.133 1 97.44 233 SER B O 1
ATOM 5882 N N . VAL B 1 234 ? 14.594 28.047 7 1 97.88 234 VAL B N 1
ATOM 5883 C CA . VAL B 1 234 ? 13.18 27.75 7.188 1 97.88 234 VAL B CA 1
ATOM 5884 C C . VAL B 1 234 ? 13.023 26.328 7.75 1 97.88 234 VAL B C 1
ATOM 5886 O O . VAL B 1 234 ? 13.766 25.422 7.375 1 97.88 234 VAL B O 1
ATOM 5889 N N . THR B 1 235 ? 12.117 26.203 8.641 1 97.25 235 THR B N 1
ATOM 5890 C CA . THR B 1 235 ? 11.797 24.891 9.219 1 97.25 235 THR B CA 1
ATOM 5891 C C . THR B 1 235 ? 10.312 24.594 9.055 1 97.25 235 THR B C 1
ATOM 5893 O O . THR B 1 235 ? 9.461 25.438 9.32 1 97.25 235 THR B O 1
ATOM 5896 N N . VAL B 1 236 ? 10.031 23.375 8.672 1 94.75 236 VAL B N 1
ATOM 5897 C CA . VAL B 1 236 ? 8.648 22.953 8.469 1 94.75 236 VAL B CA 1
ATOM 5898 C C . VAL B 1 236 ? 8.125 22.266 9.727 1 94.75 236 VAL B C 1
ATOM 5900 O O . VAL B 1 236 ? 8.703 21.266 10.188 1 94.75 236 VAL B O 1
ATOM 5903 N N . LEU B 1 237 ? 7.074 22.766 10.258 1 89.94 237 LEU B N 1
ATOM 5904 C CA . LEU B 1 237 ? 6.438 22.156 11.422 1 89.94 237 LEU B CA 1
ATOM 5905 C C . LEU B 1 237 ? 5.316 21.203 10.992 1 89.94 237 LEU B C 1
ATOM 5907 O O . LEU B 1 237 ? 5.141 20.141 11.578 1 89.94 237 LEU B O 1
ATOM 5911 N N . SER B 1 238 ? 4.539 21.641 10.047 1 84.88 238 SER B N 1
ATOM 5912 C CA . SER B 1 238 ? 3.398 20.938 9.469 1 84.88 238 SER B CA 1
ATOM 5913 C C . SER B 1 238 ? 3.141 21.391 8.031 1 84.88 238 SER B C 1
ATOM 5915 O O . SER B 1 238 ? 3.822 22.281 7.527 1 84.88 238 SER B O 1
ATOM 5917 N N . PRO B 1 239 ? 2.184 20.75 7.387 1 84.75 239 PRO B N 1
ATOM 5918 C CA . PRO B 1 239 ? 1.932 21.156 6 1 84.75 239 PRO B CA 1
ATOM 5919 C C . PRO B 1 239 ? 1.558 22.625 5.867 1 84.75 239 PRO B C 1
ATOM 5921 O O . PRO B 1 239 ? 1.707 23.219 4.793 1 84.75 239 PRO B O 1
ATOM 5924 N N . ASN B 1 240 ? 1.112 23.281 6.953 1 84.5 240 ASN B N 1
ATOM 5925 C CA . ASN B 1 240 ? 0.637 24.656 6.848 1 84.5 240 ASN B CA 1
ATOM 5926 C C . ASN B 1 240 ? 1.364 25.578 7.824 1 84.5 240 ASN B C 1
ATOM 5928 O O . ASN B 1 240 ? 0.917 26.703 8.078 1 84.5 240 ASN B O 1
ATOM 5932 N N . GLN B 1 241 ? 2.455 25.125 8.375 1 87.62 241 GLN B N 1
ATOM 5933 C CA . GLN B 1 241 ? 3.146 25.953 9.367 1 87.62 241 GLN B CA 1
ATOM 5934 C C . GLN B 1 241 ? 4.66 25.828 9.219 1 87.62 241 GLN B C 1
ATOM 5936 O O . GLN B 1 241 ? 5.195 24.719 9.141 1 87.62 241 GLN B O 1
ATOM 5941 N N . ILE B 1 242 ? 5.234 26.969 9.203 1 94.88 242 ILE B N 1
ATOM 5942 C CA . ILE B 1 242 ? 6.691 26.984 9.141 1 94.88 242 ILE B CA 1
ATOM 5943 C C . ILE B 1 242 ? 7.238 27.969 10.172 1 94.88 242 ILE B C 1
ATOM 5945 O O . ILE B 1 242 ? 6.508 28.844 10.656 1 94.88 242 ILE B O 1
ATOM 5949 N N . LEU B 1 243 ? 8.469 27.797 10.508 1 96.75 243 LEU B N 1
ATOM 5950 C CA . LEU B 1 243 ? 9.266 28.766 11.258 1 96.75 243 LEU B CA 1
ATOM 5951 C C . LEU B 1 243 ? 10.367 29.344 10.383 1 96.75 243 LEU B C 1
ATOM 5953 O O . LEU B 1 243 ? 10.984 28.641 9.586 1 96.75 243 LEU B O 1
ATOM 5957 N N . VAL B 1 244 ? 10.523 30.578 10.539 1 98.06 244 VAL B N 1
ATOM 5958 C CA . VAL B 1 244 ? 11.562 31.312 9.82 1 98.06 244 VAL B CA 1
ATOM 5959 C C . VAL B 1 244 ? 12.641 31.781 10.789 1 98.06 244 VAL B C 1
ATOM 5961 O O . VAL B 1 244 ? 12.367 32.594 11.68 1 98.06 244 VAL B O 1
ATOM 5964 N N . THR B 1 245 ? 13.805 31.297 10.617 1 98 245 THR B N 1
ATOM 5965 C CA . THR B 1 245 ? 14.945 31.719 11.422 1 98 245 THR B CA 1
ATOM 5966 C C . THR B 1 245 ? 15.656 32.906 10.766 1 98 245 THR B C 1
ATOM 5968 O O . THR B 1 245 ? 16.234 32.75 9.688 1 98 245 THR B O 1
ATOM 5971 N N . SER B 1 246 ? 15.625 34 11.438 1 97.31 246 SER B N 1
ATOM 5972 C CA . SER B 1 246 ? 16.297 35.219 11 1 97.31 246 SER B CA 1
ATOM 5973 C C . SER B 1 246 ? 17.453 35.562 11.93 1 97.31 246 SER B C 1
ATOM 5975 O O . SER B 1 246 ? 17.609 34.969 12.992 1 97.31 246 SER B O 1
ATOM 5977 N N . ALA B 1 247 ? 18.234 36.562 11.484 1 96.38 247 ALA B N 1
ATOM 5978 C CA . ALA B 1 247 ? 19.469 36.906 12.18 1 96.38 247 ALA B CA 1
ATOM 5979 C C . ALA B 1 247 ? 19.203 37.188 13.656 1 96.38 247 ALA B C 1
ATOM 5981 O O . ALA B 1 247 ? 20.016 36.844 14.523 1 96.38 247 ALA B O 1
ATOM 5982 N N . THR B 1 248 ? 18 37.812 13.953 1 97.12 248 THR B N 1
ATOM 5983 C CA . THR B 1 248 ? 17.828 38.25 15.328 1 97.12 248 THR B CA 1
ATOM 5984 C C . THR B 1 248 ? 16.484 37.75 15.875 1 97.12 248 THR B C 1
ATOM 5986 O O . THR B 1 248 ? 16.172 37.969 17.047 1 97.12 248 THR B O 1
ATOM 5989 N N . THR B 1 249 ? 15.695 37.094 15.102 1 97 249 THR B N 1
ATOM 5990 C CA . THR B 1 249 ? 14.359 36.688 15.523 1 97 249 THR B CA 1
ATOM 5991 C C . THR B 1 249 ? 13.969 35.344 14.922 1 97 249 THR B C 1
ATOM 5993 O O . THR B 1 249 ? 14.57 34.906 13.945 1 97 249 THR B O 1
ATOM 5996 N N . ILE B 1 250 ? 13.039 34.656 15.547 1 98 250 ILE B N 1
ATOM 5997 C CA . ILE B 1 250 ? 12.312 33.531 14.969 1 98 250 ILE B CA 1
ATOM 5998 C C . ILE B 1 250 ? 10.867 33.938 14.688 1 98 250 ILE B C 1
ATOM 6000 O O . ILE B 1 250 ? 10.188 34.469 15.562 1 98 250 ILE B O 1
ATOM 6004 N N . GLY B 1 251 ? 10.453 33.781 13.453 1 97.19 251 GLY B N 1
ATOM 6005 C CA . GLY B 1 251 ? 9.086 34.094 13.062 1 97.19 251 GLY B CA 1
ATOM 6006 C C . GLY B 1 251 ? 8.273 32.844 12.727 1 97.19 251 GLY B C 1
ATOM 6007 O O . GLY B 1 251 ? 8.797 31.891 12.156 1 97.19 251 GLY B O 1
ATOM 6008 N N . GLU B 1 252 ? 7.027 32.844 13.086 1 94.19 252 GLU B N 1
ATOM 6009 C CA . GLU B 1 252 ? 6.078 31.797 12.75 1 94.19 252 GLU B CA 1
ATOM 6010 C C . GLU B 1 252 ? 5.145 32.219 11.625 1 94.19 252 GLU B C 1
ATOM 6012 O O . GLU B 1 252 ? 4.715 33.375 11.578 1 94.19 252 GLU B O 1
ATOM 6017 N N . VAL B 1 253 ? 4.945 31.328 10.68 1 92.56 253 VAL B N 1
ATOM 6018 C CA . VAL B 1 253 ? 4.059 31.609 9.555 1 92.56 253 VAL B CA 1
ATOM 6019 C C . VAL B 1 253 ? 2.988 30.531 9.461 1 92.56 253 VAL B C 1
ATOM 6021 O O . VAL B 1 253 ? 3.307 29.344 9.391 1 92.56 253 VAL B O 1
ATOM 6024 N N . ASP B 1 254 ? 1.733 30.906 9.414 1 83.12 254 ASP B N 1
ATOM 6025 C CA . ASP B 1 254 ? 0.607 30.047 9.07 1 83.12 254 ASP B CA 1
ATOM 6026 C C . ASP B 1 254 ? 0.223 30.203 7.602 1 83.12 254 ASP B C 1
ATOM 6028 O O . ASP B 1 254 ? -0.161 31.297 7.172 1 83.12 254 ASP B O 1
ATOM 6032 N N . LEU B 1 255 ? 0.357 29.125 6.934 1 84.62 255 LEU B N 1
ATOM 6033 C CA . LEU B 1 255 ? 0.117 29.156 5.492 1 84.62 255 LEU B CA 1
ATOM 6034 C C . LEU B 1 255 ? -1.315 28.75 5.172 1 84.62 255 LEU B C 1
ATOM 6036 O O . LEU B 1 255 ? -1.885 27.891 5.848 1 84.62 255 LEU B O 1
ATOM 6040 N N . THR B 1 256 ? -1.845 29.297 4.141 1 73.56 256 THR B N 1
ATOM 6041 C CA . THR B 1 256 ? -3.197 28.969 3.701 1 73.56 256 THR B CA 1
ATOM 6042 C C . THR B 1 256 ? -3.201 27.688 2.871 1 73.56 256 THR B C 1
ATOM 6044 O O . THR B 1 256 ? -4.125 26.891 2.973 1 73.56 256 THR B O 1
ATOM 6047 N N . ALA B 1 257 ? -2.141 27.594 2.086 1 78.31 257 ALA B N 1
ATOM 6048 C CA . ALA B 1 257 ? -2.012 26.406 1.25 1 78.31 257 ALA B CA 1
ATOM 6049 C C . ALA B 1 257 ? -0.969 25.438 1.816 1 78.31 257 ALA B C 1
ATOM 6051 O O . ALA B 1 257 ? 0.033 25.875 2.393 1 78.31 257 ALA B O 1
ATOM 6052 N N . SER B 1 258 ? -1.256 24.219 1.594 1 83.88 258 SER B N 1
ATOM 6053 C CA . SER B 1 258 ? -0.312 23.203 2.055 1 83.88 258 SER B CA 1
ATOM 6054 C C . SER B 1 258 ? 1.016 23.312 1.312 1 83.88 258 SER B C 1
ATOM 6056 O O . SER B 1 258 ? 1.039 23.547 0.102 1 83.88 258 SER B O 1
ATOM 6058 N N . LEU B 1 259 ? 2.102 23.016 2.082 1 88.44 259 LEU B N 1
ATOM 6059 C CA . LEU B 1 259 ? 3.447 22.953 1.519 1 88.44 259 LEU B CA 1
ATOM 6060 C C . LEU B 1 259 ? 3.676 21.641 0.802 1 88.44 259 LEU B C 1
ATOM 6062 O O . LEU B 1 259 ? 4.586 21.516 -0.022 1 88.44 259 LEU B O 1
ATOM 6066 N N . PHE B 1 260 ? 2.895 20.688 1.223 1 83.62 260 PHE B N 1
ATOM 6067 C CA . PHE B 1 260 ? 3.162 19.328 0.768 1 83.62 260 PHE B CA 1
ATOM 6068 C C . PHE B 1 260 ? 2.525 19.078 -0.594 1 83.62 260 PHE B C 1
ATOM 6070 O O . PHE B 1 260 ? 1.35 19.391 -0.801 1 83.62 260 PHE B O 1
ATOM 6077 N N . SER B 1 261 ? 3.309 18.797 -1.521 1 82.62 261 SER B N 1
ATOM 6078 C CA . SER B 1 261 ? 2.889 18.328 -2.836 1 82.62 261 SER B CA 1
ATOM 6079 C C . SER B 1 261 ? 3.32 16.875 -3.074 1 82.62 261 SER B C 1
ATOM 6081 O O . SER B 1 261 ? 4.516 16.578 -3.115 1 82.62 261 SER B O 1
ATOM 6083 N N . PRO B 1 262 ? 2.33 15.977 -3.07 1 79.62 262 PRO B N 1
ATOM 6084 C CA . PRO B 1 262 ? 2.756 14.586 -3.262 1 79.62 262 PRO B CA 1
ATOM 6085 C C . PRO B 1 262 ? 3.502 14.375 -4.578 1 79.62 262 PRO B C 1
ATOM 6087 O O . PRO B 1 262 ? 3.199 15.031 -5.578 1 79.62 262 PRO B O 1
ATOM 6090 N N . ALA B 1 263 ? 4.473 13.523 -4.457 1 85 263 ALA B N 1
ATOM 6091 C CA . ALA B 1 263 ? 5.297 13.164 -5.605 1 85 263 ALA B CA 1
ATOM 6092 C C . ALA B 1 263 ? 4.664 12.016 -6.395 1 85 263 ALA B C 1
ATOM 6094 O O . ALA B 1 263 ? 3.736 11.359 -5.914 1 85 263 ALA B O 1
ATOM 6095 N N . GLY B 1 264 ? 5.121 11.945 -7.672 1 90.5 264 GLY B N 1
ATOM 6096 C CA . GLY B 1 264 ? 4.871 10.734 -8.445 1 90.5 264 GLY B CA 1
ATOM 6097 C C . GLY B 1 264 ? 3.656 10.844 -9.352 1 90.5 264 GLY B C 1
ATOM 6098 O O . GLY B 1 264 ? 2.85 11.766 -9.203 1 90.5 264 GLY B O 1
ATOM 6099 N N . PRO B 1 265 ? 3.506 9.945 -10.273 1 95.31 265 PRO B N 1
ATOM 6100 C CA . PRO B 1 265 ? 2.365 9.891 -11.195 1 95.31 265 PRO B CA 1
ATOM 6101 C C . PRO B 1 265 ? 1.093 9.375 -10.523 1 95.31 265 PRO B C 1
ATOM 6103 O O . PRO B 1 265 ? 1.141 8.875 -9.398 1 95.31 265 PRO B O 1
ATOM 6106 N N . ILE B 1 266 ? 0.001 9.656 -11.148 1 96.94 266 ILE B N 1
ATOM 6107 C CA . ILE B 1 266 ? -1.265 9.148 -10.633 1 96.94 266 ILE B CA 1
ATOM 6108 C C . ILE B 1 266 ? -1.3 7.625 -10.766 1 96.94 266 ILE B C 1
ATOM 6110 O O . ILE B 1 266 ? -1.707 6.922 -9.844 1 96.94 266 ILE B O 1
ATOM 6114 N N . LEU B 1 267 ? -0.953 7.125 -11.938 1 98.06 267 LEU B N 1
ATOM 6115 C CA . LEU B 1 267 ? -0.823 5.684 -12.109 1 98.06 267 LEU B CA 1
ATOM 6116 C C . LEU B 1 267 ? 0.576 5.215 -11.719 1 98.06 267 LEU B C 1
ATOM 6118 O O . LEU B 1 267 ? 1.525 5.387 -12.492 1 98.06 267 LEU B O 1
ATOM 6122 N N . LEU B 1 268 ? 0.688 4.555 -10.617 1 98.12 268 LEU B N 1
ATOM 6123 C CA . LEU B 1 268 ? 1.98 4.199 -10.039 1 98.12 268 LEU B CA 1
ATOM 6124 C C . LEU B 1 268 ? 2.51 2.906 -10.656 1 98.12 268 LEU B C 1
ATOM 6126 O O . LEU B 1 268 ? 3.717 2.758 -10.852 1 98.12 268 LEU B O 1
ATOM 6130 N N . GLY B 1 269 ? 1.569 1.976 -10.875 1 98.62 269 GLY B N 1
ATOM 6131 C CA . GLY B 1 269 ? 2.023 0.679 -11.352 1 98.62 269 GLY B CA 1
ATOM 6132 C C . GLY B 1 269 ? 0.886 -0.292 -11.609 1 98.62 269 GLY B C 1
ATOM 6133 O O . GLY B 1 269 ? -0.284 0.052 -11.43 1 98.62 269 GLY B O 1
ATOM 6134 N N . ILE B 1 270 ? 1.205 -1.423 -12.148 1 98.81 270 ILE B N 1
ATOM 6135 C CA . ILE B 1 270 ? 0.367 -2.609 -12.281 1 98.81 270 ILE B CA 1
ATOM 6136 C C . ILE B 1 270 ? 0.865 -3.701 -11.336 1 98.81 270 ILE B C 1
ATOM 6138 O O . ILE B 1 270 ? 1.756 -4.477 -11.688 1 98.81 270 ILE B O 1
ATOM 6142 N N . GLY B 1 271 ? 0.19 -3.768 -10.188 1 98.56 271 GLY B N 1
ATOM 6143 C CA . GLY B 1 271 ? 0.688 -4.668 -9.156 1 98.56 271 GLY B CA 1
ATOM 6144 C C . GLY B 1 271 ? 2.094 -4.328 -8.695 1 98.56 271 GLY B C 1
ATOM 6145 O O . GLY B 1 271 ? 2.363 -3.201 -8.281 1 98.56 271 GLY B O 1
ATOM 6146 N N . PHE B 1 272 ? 2.984 -5.289 -8.898 1 98.75 272 PHE B N 1
ATOM 6147 C CA . PHE B 1 272 ? 4.363 -5.141 -8.453 1 98.75 272 PHE B CA 1
ATOM 6148 C C . PHE B 1 272 ? 5.211 -4.477 -9.531 1 98.75 272 PHE B C 1
ATOM 6150 O O . PHE B 1 272 ? 6.418 -4.289 -9.344 1 98.75 272 PHE B O 1
ATOM 6157 N N . VAL B 1 273 ? 4.633 -4.051 -10.656 1 98.88 273 VAL B N 1
ATOM 6158 C CA . VAL B 1 273 ? 5.387 -3.506 -11.781 1 98.88 273 VAL B CA 1
ATOM 6159 C C . VAL B 1 273 ? 5.16 -1.998 -11.867 1 98.88 273 VAL B C 1
ATOM 6161 O O . VAL B 1 273 ? 4.035 -1.545 -12.086 1 98.88 273 VAL B O 1
ATOM 6164 N N . PRO B 1 274 ? 6.203 -1.188 -11.727 1 98.62 274 PRO B N 1
ATOM 6165 C CA . PRO B 1 274 ? 6.023 0.255 -11.906 1 98.62 274 PRO B CA 1
ATOM 6166 C C . PRO B 1 274 ? 5.492 0.618 -13.289 1 98.62 274 PRO B C 1
ATOM 6168 O O . PRO B 1 274 ? 5.82 -0.049 -14.273 1 98.62 274 PRO B O 1
ATOM 6171 N N . ALA B 1 275 ? 4.734 1.639 -13.414 1 97.94 275 ALA B N 1
ATOM 6172 C CA . ALA B 1 275 ? 4.125 2.043 -14.68 1 97.94 275 ALA B CA 1
ATOM 6173 C C . ALA B 1 275 ? 4.988 3.08 -15.398 1 97.94 275 ALA B C 1
ATOM 6175 O O . ALA B 1 275 ? 4.582 3.627 -16.422 1 97.94 275 ALA B O 1
ATOM 6176 N N . ASP B 1 276 ? 6.168 3.299 -14.953 1 96.06 276 ASP B N 1
ATOM 6177 C CA . ASP B 1 276 ? 7.023 4.281 -15.609 1 96.06 276 ASP B CA 1
ATOM 6178 C C . ASP B 1 276 ? 7.699 3.684 -16.844 1 96.06 276 ASP B C 1
ATOM 6180 O O . ASP B 1 276 ? 7.551 2.492 -17.125 1 96.06 276 ASP B O 1
ATOM 6184 N N . ALA B 1 277 ? 8.344 4.508 -17.625 1 92.56 277 ALA B N 1
ATOM 6185 C CA . ALA B 1 277 ? 8.844 4.141 -18.953 1 92.56 277 ALA B CA 1
ATOM 6186 C C . ALA B 1 277 ? 10 3.146 -18.828 1 92.56 277 ALA B C 1
ATOM 6188 O O . ALA B 1 277 ? 10.25 2.373 -19.766 1 92.56 277 ALA B O 1
ATOM 6189 N N . VAL B 1 278 ? 10.703 3.105 -17.719 1 95.75 278 VAL B N 1
ATOM 6190 C CA . VAL B 1 278 ? 11.859 2.234 -17.531 1 95.75 278 VAL B CA 1
ATOM 6191 C C . VAL B 1 278 ? 11.391 0.799 -17.297 1 95.75 278 VAL B C 1
ATOM 6193 O O . VAL B 1 278 ? 12.023 -0.151 -17.75 1 95.75 278 VAL B O 1
ATOM 6196 N N . HIS B 1 279 ? 10.273 0.629 -16.703 1 98.31 279 HIS B N 1
ATOM 6197 C CA . HIS B 1 279 ? 9.812 -0.695 -16.312 1 98.31 279 HIS B CA 1
ATOM 6198 C C . HIS B 1 279 ? 8.742 -1.219 -17.266 1 98.31 279 HIS B C 1
ATOM 6200 O O . HIS B 1 279 ? 8.297 -2.359 -17.125 1 98.31 279 HIS B O 1
ATOM 6206 N N . LEU B 1 280 ? 8.305 -0.368 -18.203 1 98 280 LEU B N 1
ATOM 6207 C CA . LEU B 1 280 ? 7.359 -0.785 -19.219 1 98 280 LEU B CA 1
ATOM 6208 C C . LEU B 1 280 ? 7.887 -0.467 -20.609 1 98 280 LEU B C 1
ATOM 6210 O O . LEU B 1 280 ? 7.188 0.142 -21.422 1 98 280 LEU B O 1
ATOM 6214 N N . PRO B 1 281 ? 9.102 -0.933 -20.891 1 97.31 281 PRO B N 1
ATOM 6215 C CA . PRO B 1 281 ? 9.578 -0.678 -22.25 1 97.31 281 PRO B CA 1
ATOM 6216 C C . PRO B 1 281 ? 8.695 -1.316 -23.312 1 97.31 281 PRO B C 1
ATOM 6218 O O . PRO B 1 281 ? 8.484 -2.533 -23.297 1 97.31 281 PRO B O 1
ATOM 6221 N N . GLY B 1 282 ? 8.148 -0.489 -24.172 1 96.81 282 GLY B N 1
ATOM 6222 C CA . GLY B 1 282 ? 7.293 -0.987 -25.234 1 96.81 282 GLY B CA 1
ATOM 6223 C C . GLY B 1 282 ? 5.98 -1.553 -24.719 1 96.81 282 GLY B C 1
ATOM 6224 O O . GLY B 1 282 ? 5.309 -2.307 -25.422 1 96.81 282 GLY B O 1
ATOM 6225 N N . GLY B 1 283 ? 5.664 -1.317 -23.484 1 98.06 283 GLY B N 1
ATOM 6226 C CA . GLY B 1 283 ? 4.43 -1.809 -22.891 1 98.06 283 GLY B CA 1
ATOM 6227 C C . GLY B 1 283 ? 4.594 -3.145 -22.188 1 98.06 283 GLY B C 1
ATOM 6228 O O . GLY B 1 283 ? 3.631 -3.693 -21.656 1 98.06 283 GLY B O 1
ATOM 6229 N N . PHE B 1 284 ? 5.832 -3.676 -22.188 1 98.62 284 PHE B N 1
ATOM 6230 C CA . PHE B 1 284 ? 6.137 -4.945 -21.531 1 98.62 284 PHE B CA 1
ATOM 6231 C C . PHE B 1 284 ? 6.688 -4.715 -20.125 1 98.62 284 PHE B C 1
ATOM 6233 O O . PHE B 1 284 ? 7.453 -3.779 -19.906 1 98.62 284 PHE B O 1
ATOM 6240 N N . ALA B 1 285 ? 6.32 -5.531 -19.234 1 98.81 285 ALA B N 1
ATOM 6241 C CA . ALA B 1 285 ? 6.898 -5.473 -17.891 1 98.81 285 ALA B CA 1
ATOM 6242 C C . ALA B 1 285 ? 8.336 -5.973 -17.891 1 98.81 285 ALA B C 1
ATOM 6244 O O . ALA B 1 285 ? 8.617 -7.062 -18.391 1 98.81 285 ALA B O 1
ATOM 6245 N N . ASP B 1 286 ? 9.219 -5.262 -17.375 1 98.62 286 ASP B N 1
ATOM 6246 C CA . ASP B 1 286 ? 10.609 -5.664 -17.188 1 98.62 286 ASP B CA 1
ATOM 6247 C C . ASP B 1 286 ? 11.18 -5.109 -15.891 1 98.62 286 ASP B C 1
ATOM 6249 O O . ASP B 1 286 ? 11.328 -3.895 -15.742 1 98.62 286 ASP B O 1
ATOM 6253 N N . THR B 1 287 ? 11.5 -5.977 -14.961 1 98.38 287 THR B N 1
ATOM 6254 C CA . THR B 1 287 ? 12.07 -5.559 -13.688 1 98.38 287 THR B CA 1
ATOM 6255 C C . THR B 1 287 ? 13.477 -6.129 -13.508 1 98.38 287 THR B C 1
ATOM 6257 O O . THR B 1 287 ? 14.023 -6.102 -12.406 1 98.38 287 THR B O 1
ATOM 6260 N N . THR B 1 288 ? 14.062 -6.688 -14.492 1 97.19 288 THR B N 1
ATOM 6261 C CA . THR B 1 288 ? 15.305 -7.438 -14.383 1 97.19 288 THR B CA 1
ATOM 6262 C C . THR B 1 288 ? 16.5 -6.488 -14.258 1 97.19 288 THR B C 1
ATOM 6264 O O . THR B 1 288 ? 17.594 -6.906 -13.883 1 97.19 288 THR B O 1
ATOM 6267 N N . MET B 1 289 ? 16.328 -5.25 -14.586 1 96.12 289 MET B N 1
ATOM 6268 C CA . MET B 1 289 ? 17.406 -4.293 -14.359 1 96.12 289 MET B CA 1
ATOM 6269 C C . MET B 1 289 ? 17.688 -4.129 -12.867 1 96.12 289 MET B C 1
ATOM 6271 O O . MET B 1 289 ? 18.75 -3.631 -12.484 1 96.12 289 MET B O 1
ATOM 6275 N N . ASP B 1 290 ? 16.781 -4.547 -12.055 1 96.75 290 ASP B N 1
ATOM 6276 C CA . ASP B 1 290 ? 16.891 -4.5 -10.602 1 96.75 290 ASP B CA 1
ATOM 6277 C C . ASP B 1 290 ? 16.938 -5.91 -10.016 1 96.75 290 ASP B C 1
ATOM 6279 O O . ASP B 1 290 ? 15.938 -6.406 -9.5 1 96.75 290 ASP B O 1
ATOM 6283 N N . PRO B 1 291 ? 18 -6.582 -9.906 1 95.62 291 PRO B N 1
ATOM 6284 C CA . PRO B 1 291 ? 18.109 -8.016 -9.641 1 95.62 291 PRO B CA 1
ATOM 6285 C C . PRO B 1 291 ? 17.672 -8.383 -8.219 1 95.62 291 PRO B C 1
ATOM 6287 O O . PRO B 1 291 ? 17.359 -9.539 -7.945 1 95.62 291 PRO B O 1
ATOM 6290 N N . THR B 1 292 ? 17.641 -7.43 -7.246 1 95.75 292 THR B N 1
ATOM 6291 C CA . THR B 1 292 ? 17.312 -7.781 -5.871 1 95.75 292 THR B CA 1
ATOM 6292 C C . THR B 1 292 ? 15.836 -7.492 -5.586 1 95.75 292 THR B C 1
ATOM 6294 O O . THR B 1 292 ? 15.359 -7.723 -4.477 1 95.75 292 THR B O 1
ATOM 6297 N N . TYR B 1 293 ? 15.172 -6.949 -6.602 1 97.81 293 TYR B N 1
ATOM 6298 C CA . TYR B 1 293 ? 13.727 -6.805 -6.453 1 97.81 293 TYR B CA 1
ATOM 6299 C C . TYR B 1 293 ? 13.039 -8.164 -6.391 1 97.81 293 TYR B C 1
ATOM 6301 O O . TYR B 1 293 ? 13.414 -9.086 -7.121 1 97.81 293 TYR B O 1
ATOM 6309 N N . PHE B 1 294 ? 12.047 -8.391 -5.578 1 97.38 294 PHE B N 1
ATOM 6310 C CA . PHE B 1 294 ? 11.484 -9.703 -5.281 1 97.38 294 PHE B CA 1
ATOM 6311 C C . PHE B 1 294 ? 10.68 -10.227 -6.465 1 97.38 294 PHE B C 1
ATOM 6313 O O . PHE B 1 294 ? 10.398 -11.422 -6.555 1 97.38 294 PHE B O 1
ATOM 6320 N N . PHE B 1 295 ? 10.227 -9.367 -7.34 1 98.19 295 PHE B N 1
ATOM 6321 C CA . PHE B 1 295 ? 9.414 -9.75 -8.484 1 98.19 295 PHE B CA 1
ATOM 6322 C C . PHE B 1 295 ? 10.188 -9.594 -9.781 1 98.19 295 PHE B C 1
ATOM 6324 O O . PHE B 1 295 ? 10.266 -8.492 -10.336 1 98.19 295 PHE B O 1
ATOM 6331 N N . GLN B 1 296 ? 10.688 -10.625 -10.383 1 97.69 296 GLN B N 1
ATOM 6332 C CA . GLN B 1 296 ? 11.562 -10.625 -11.555 1 97.69 296 GLN B CA 1
ATOM 6333 C C . GLN B 1 296 ? 10.812 -11.109 -12.797 1 97.69 296 GLN B C 1
ATOM 6335 O O . GLN B 1 296 ? 10.406 -12.266 -12.867 1 97.69 296 GLN B O 1
ATOM 6340 N N . VAL B 1 297 ? 10.633 -10.195 -13.734 1 98.19 297 VAL B N 1
ATOM 6341 C CA . VAL B 1 297 ? 10 -10.547 -15.008 1 98.19 297 VAL B CA 1
ATOM 6342 C C . VAL B 1 297 ? 10.727 -9.844 -16.156 1 98.19 297 VAL B C 1
ATOM 6344 O O . VAL B 1 297 ? 11.172 -8.703 -16.016 1 98.19 297 VAL B O 1
ATOM 6347 N N . LYS B 1 298 ? 10.859 -10.453 -17.266 1 98.31 298 LYS B N 1
ATOM 6348 C CA . LYS B 1 298 ? 11.547 -9.93 -18.438 1 98.31 298 LYS B CA 1
ATOM 6349 C C . LYS B 1 298 ? 10.609 -9.852 -19.641 1 98.31 298 LYS B C 1
ATOM 6351 O O . LYS B 1 298 ? 10.164 -10.883 -20.156 1 98.31 298 LYS B O 1
ATOM 6356 N N . ASP B 1 299 ? 10.297 -8.719 -20.094 1 98.5 299 ASP B N 1
ATOM 6357 C CA . ASP B 1 299 ? 9.547 -8.477 -21.328 1 98.5 299 ASP B CA 1
ATOM 6358 C C . ASP B 1 299 ? 8.195 -9.188 -21.297 1 98.5 299 ASP B C 1
ATOM 6360 O O . ASP B 1 299 ? 7.828 -9.867 -22.25 1 98.5 299 ASP B O 1
ATOM 6364 N N . CYS B 1 300 ? 7.48 -9.078 -20.297 1 98.69 300 CYS B N 1
ATOM 6365 C CA . CYS B 1 300 ? 6.223 -9.805 -20.141 1 98.69 300 CYS B CA 1
ATOM 6366 C C . CYS B 1 300 ? 5.039 -8.922 -20.5 1 98.69 300 CYS B C 1
ATOM 6368 O O . CYS B 1 300 ? 4.902 -7.809 -20 1 98.69 300 CYS B O 1
ATOM 6370 N N . PRO B 1 301 ? 4.215 -9.375 -21.391 1 98.62 301 PRO B N 1
ATOM 6371 C CA . PRO B 1 301 ? 2.932 -8.688 -21.578 1 98.62 301 PRO B CA 1
ATOM 6372 C C . PRO B 1 301 ? 1.982 -8.883 -20.391 1 98.62 301 PRO B C 1
ATOM 6374 O O . PRO B 1 301 ? 2.285 -9.648 -19.469 1 98.62 301 PRO B O 1
ATOM 6377 N N . PHE B 1 302 ? 0.969 -8.172 -20.438 1 98.75 302 PHE B N 1
ATOM 6378 C CA . PHE B 1 302 ? -0.026 -8.25 -19.375 1 98.75 302 PHE B CA 1
ATOM 6379 C C . PHE B 1 302 ? -1.282 -8.961 -19.859 1 98.75 302 PHE B C 1
ATOM 6381 O O . PHE B 1 302 ? -1.597 -8.938 -21.047 1 98.75 302 PHE B O 1
ATOM 6388 N N . GLY B 1 303 ? -2.008 -9.609 -18.969 1 98.44 303 GLY B N 1
ATOM 6389 C CA . GLY B 1 303 ? -3.279 -10.266 -19.234 1 98.44 303 GLY B CA 1
ATOM 6390 C C . GLY B 1 303 ? -4.047 -10.617 -17.984 1 98.44 303 GLY B C 1
ATOM 6391 O O . GLY B 1 303 ? -3.543 -10.438 -16.875 1 98.44 303 GLY B O 1
ATOM 6392 N N . GLY B 1 304 ? -5.32 -11.023 -18.172 1 98 304 GLY B N 1
ATOM 6393 C CA . GLY B 1 304 ? -6.172 -11.32 -17.031 1 98 304 GLY B CA 1
ATOM 6394 C C . GLY B 1 304 ? -6.652 -10.078 -16.297 1 98 304 GLY B C 1
ATOM 6395 O O . GLY B 1 304 ? -7.109 -9.125 -16.938 1 98 304 GLY B O 1
ATOM 6396 N N . THR B 1 305 ? -6.695 -10.172 -14.961 1 98.5 305 THR B N 1
ATOM 6397 C CA . THR B 1 305 ? -7.129 -9.055 -14.133 1 98.5 305 THR B CA 1
ATOM 6398 C C . THR B 1 305 ? -5.926 -8.281 -13.586 1 98.5 305 THR B C 1
ATOM 6400 O O . THR B 1 305 ? -5.09 -8.852 -12.875 1 98.5 305 THR B O 1
ATOM 6403 N N . LEU B 1 306 ? -5.852 -7.051 -13.938 1 98.75 306 LEU B N 1
ATOM 6404 C CA . LEU B 1 306 ? -4.691 -6.23 -13.609 1 98.75 306 LEU B CA 1
ATOM 6405 C C . LEU B 1 306 ? -4.98 -5.34 -12.398 1 98.75 306 LEU B C 1
ATOM 6407 O O . LEU B 1 306 ? -5.926 -4.547 -12.422 1 98.75 306 LEU B O 1
ATOM 6411 N N . PRO B 1 307 ? -4.254 -5.492 -11.312 1 98.81 307 PRO B N 1
ATOM 6412 C CA . PRO B 1 307 ? -4.359 -4.516 -10.227 1 98.81 307 PRO B CA 1
ATOM 6413 C C . PRO B 1 307 ? -3.742 -3.166 -10.586 1 98.81 307 PRO B C 1
ATOM 6415 O O . PRO B 1 307 ? -2.535 -3.08 -10.836 1 98.81 307 PRO B O 1
ATOM 6418 N N . LEU B 1 308 ? -4.492 -2.133 -10.672 1 98.75 308 LEU B N 1
ATOM 6419 C CA . LEU B 1 308 ? -3.986 -0.784 -10.906 1 98.75 308 LEU B CA 1
ATOM 6420 C C . LEU B 1 308 ? -3.676 -0.081 -9.594 1 98.75 308 LEU B C 1
ATOM 6422 O O . LEU B 1 308 ? -4.531 -0 -8.711 1 98.75 308 LEU B O 1
ATOM 6426 N N . MET B 1 309 ? -2.473 0.334 -9.422 1 98.75 309 MET B N 1
ATOM 6427 C CA . MET B 1 309 ? -2.037 1.079 -8.242 1 98.75 309 MET B CA 1
ATOM 6428 C C . MET B 1 309 ? -2.154 2.582 -8.477 1 98.75 309 MET B C 1
ATOM 6430 O O . MET B 1 309 ? -1.47 3.135 -9.336 1 98.75 309 MET B O 1
ATOM 6434 N N . ILE B 1 310 ? -2.938 3.229 -7.703 1 98.25 310 ILE B N 1
ATOM 6435 C CA . ILE B 1 310 ? -3.264 4.629 -7.945 1 98.25 310 ILE B CA 1
ATOM 6436 C C . ILE B 1 310 ? -2.76 5.484 -6.785 1 98.25 310 ILE B C 1
ATOM 6438 O O . ILE B 1 310 ? -2.975 5.148 -5.621 1 98.25 310 ILE B O 1
ATOM 6442 N N . ASN B 1 311 ? -2.137 6.523 -7.078 1 97.31 311 ASN B N 1
ATOM 6443 C CA . ASN B 1 311 ? -1.584 7.473 -6.113 1 97.31 311 ASN B CA 1
ATOM 6444 C C . ASN B 1 311 ? -2.67 8.367 -5.52 1 97.31 311 ASN B C 1
ATOM 6446 O O . ASN B 1 311 ? -2.816 9.523 -5.922 1 97.31 311 ASN B O 1
ATOM 6450 N N . TRP B 1 312 ? -3.27 7.902 -4.445 1 95.31 312 TRP B N 1
ATOM 6451 C CA . TRP B 1 312 ? -4.367 8.609 -3.791 1 95.31 312 TRP B CA 1
ATOM 6452 C C . TRP B 1 312 ? -3.891 9.938 -3.211 1 95.31 312 TRP B C 1
ATOM 6454 O O . TRP B 1 312 ? -4.637 10.922 -3.199 1 95.31 312 TRP B O 1
ATOM 6464 N N . GLU B 1 313 ? -2.766 9.961 -2.707 1 92.56 313 GLU B N 1
ATOM 6465 C CA . GLU B 1 313 ? -2.223 11.148 -2.061 1 92.56 313 GLU B CA 1
ATOM 6466 C C . GLU B 1 313 ? -2.094 12.305 -3.049 1 92.56 313 GLU B C 1
ATOM 6468 O O . GLU B 1 313 ? -2.52 13.422 -2.762 1 92.56 313 GLU B O 1
ATOM 6473 N N . SER B 1 314 ? -1.547 11.992 -4.207 1 93 314 SER B N 1
ATOM 6474 C CA . SER B 1 314 ? -1.432 13.016 -5.238 1 93 314 SER B CA 1
ATOM 6475 C C . SER B 1 314 ? -2.803 13.43 -5.762 1 93 314 SER B C 1
ATOM 6477 O O . SER B 1 314 ? -3.053 14.617 -5.988 1 93 314 SER B O 1
ATOM 6479 N N . ALA B 1 315 ? -3.656 12.492 -5.984 1 95.12 315 ALA B N 1
ATOM 6480 C CA . ALA B 1 315 ? -4.992 12.797 -6.488 1 95.12 315 ALA B CA 1
ATOM 6481 C C . ALA B 1 315 ? -5.746 13.711 -5.531 1 95.12 315 ALA B C 1
ATOM 6483 O O . ALA B 1 315 ? -6.34 14.711 -5.953 1 95.12 315 ALA B O 1
ATOM 6484 N N . ARG B 1 316 ? -5.691 13.422 -4.246 1 92 316 ARG B N 1
ATOM 6485 C CA . ARG B 1 316 ? -6.363 14.258 -3.254 1 92 316 ARG B CA 1
ATOM 6486 C C . ARG B 1 316 ? -5.754 15.656 -3.209 1 92 316 ARG B C 1
ATOM 6488 O O . ARG B 1 316 ? -6.473 16.641 -3.09 1 92 316 ARG B O 1
ATOM 6495 N N . ALA B 1 317 ? -4.484 15.664 -3.281 1 87.12 317 ALA B N 1
ATOM 6496 C CA . ALA B 1 317 ? -3.793 16.953 -3.242 1 87.12 317 ALA B CA 1
ATOM 6497 C C . ALA B 1 317 ? -4.199 17.828 -4.422 1 87.12 317 ALA B C 1
ATOM 6499 O O . ALA B 1 317 ? -4.219 19.047 -4.312 1 87.12 317 ALA B O 1
ATOM 6500 N N . MET B 1 318 ? -4.605 17.203 -5.508 1 89.38 318 MET B N 1
ATOM 6501 C CA . MET B 1 318 ? -5.055 17.938 -6.691 1 89.38 318 MET B CA 1
ATOM 6502 C C . MET B 1 318 ? -6.516 18.359 -6.547 1 89.38 318 MET B C 1
ATOM 6504 O O . MET B 1 318 ? -7.047 19.062 -7.406 1 89.38 318 MET B O 1
ATOM 6508 N N . GLY B 1 319 ? -7.145 17.891 -5.52 1 89.5 319 GLY B N 1
ATOM 6509 C CA . GLY B 1 319 ? -8.523 18.281 -5.266 1 89.5 319 GLY B CA 1
ATOM 6510 C C . GLY B 1 319 ? -9.531 17.234 -5.738 1 89.5 319 GLY B C 1
ATOM 6511 O O . GLY B 1 319 ? -10.727 17.516 -5.812 1 89.5 319 GLY B O 1
ATOM 6512 N N . ALA B 1 320 ? -9.062 16.062 -6.09 1 94.94 320 ALA B N 1
ATOM 6513 C CA . ALA B 1 320 ? -9.953 15.039 -6.629 1 94.94 320 ALA B CA 1
ATOM 6514 C C . ALA B 1 320 ? -10.711 14.328 -5.508 1 94.94 320 ALA B C 1
ATOM 6516 O O . ALA B 1 320 ? -10.18 14.141 -4.41 1 94.94 320 ALA B O 1
ATOM 6517 N N . SER B 1 321 ? -11.953 13.922 -5.82 1 95.38 321 SER B N 1
ATOM 6518 C CA . SER B 1 321 ? -12.766 13.078 -4.949 1 95.38 321 SER B CA 1
ATOM 6519 C C . SER B 1 321 ? -13.203 11.805 -5.668 1 95.38 321 SER B C 1
ATOM 6521 O O . SER B 1 321 ? -13.641 10.844 -5.027 1 95.38 321 SER B O 1
ATOM 6523 N N . PHE B 1 322 ? -13.062 11.852 -7.012 1 96.81 322 PHE B N 1
ATOM 6524 C CA . PHE B 1 322 ? -13.484 10.734 -7.852 1 96.81 322 PHE B CA 1
ATOM 6525 C C . PHE B 1 322 ? -12.477 10.5 -8.977 1 96.81 322 PHE B C 1
ATOM 6527 O O . PHE B 1 322 ? -11.695 11.383 -9.312 1 96.81 322 PHE B O 1
ATOM 6534 N N . TYR B 1 323 ? -12.508 9.305 -9.484 1 98 323 TYR B N 1
ATOM 6535 C CA . TYR B 1 323 ? -11.719 8.992 -10.664 1 98 323 TYR B CA 1
ATOM 6536 C C . TYR B 1 323 ? -12.477 8.047 -11.594 1 98 323 TYR B C 1
ATOM 6538 O O . TYR B 1 323 ? -13.469 7.43 -11.188 1 98 323 TYR B O 1
ATOM 6546 N N . GLN B 1 324 ? -12.109 8.031 -12.781 1 98.25 324 GLN B N 1
ATOM 6547 C CA . GLN B 1 324 ? -12.547 7.086 -13.797 1 98.25 324 GLN B CA 1
ATOM 6548 C C . GLN B 1 324 ? -11.359 6.383 -14.445 1 98.25 324 GLN B C 1
ATOM 6550 O O . GLN B 1 324 ? -10.281 6.965 -14.57 1 98.25 324 GLN B O 1
ATOM 6555 N N . VAL B 1 325 ? -11.562 5.18 -14.797 1 98.19 325 VAL B N 1
ATOM 6556 C CA . VAL B 1 325 ? -10.547 4.391 -15.477 1 98.19 325 VAL B CA 1
ATOM 6557 C C . VAL B 1 325 ? -11.016 4.039 -16.891 1 98.19 325 VAL B C 1
ATOM 6559 O O . VAL B 1 325 ? -12.188 3.715 -17.094 1 98.19 325 VAL B O 1
ATOM 6562 N N . PHE B 1 326 ? -10.117 4.199 -17.781 1 97.56 326 PHE B N 1
ATOM 6563 C CA . PHE B 1 326 ? -10.391 3.84 -19.172 1 97.56 326 PHE B CA 1
ATOM 6564 C C . PHE B 1 326 ? -9.352 2.854 -19.688 1 97.56 326 PHE B C 1
ATOM 6566 O O . PHE B 1 326 ? -8.18 2.932 -19.312 1 97.56 326 PHE B O 1
ATOM 6573 N N . ILE B 1 327 ? -9.727 1.961 -20.5 1 97.31 327 ILE B N 1
ATOM 6574 C CA . ILE B 1 327 ? -8.828 1.119 -21.266 1 97.31 327 ILE B CA 1
ATOM 6575 C C . ILE B 1 327 ? -9.242 1.129 -22.734 1 97.31 327 ILE B C 1
ATOM 6577 O O . ILE B 1 327 ? -10.406 0.882 -23.062 1 97.31 327 ILE B O 1
ATOM 6581 N N . GLY B 1 328 ? -8.32 1.489 -23.625 1 93.88 328 GLY B N 1
ATOM 6582 C CA . GLY B 1 328 ? -8.648 1.621 -25.031 1 93.88 328 GLY B CA 1
ATOM 6583 C C . GLY B 1 328 ? -9.727 2.65 -25.297 1 93.88 328 GLY B C 1
ATOM 6584 O O . GLY B 1 328 ? -10.594 2.439 -26.156 1 93.88 328 GLY B O 1
ATOM 6585 N N . GLY B 1 329 ? -9.844 3.584 -24.391 1 93 329 GLY B N 1
ATOM 6586 C CA . GLY B 1 329 ? -10.805 4.656 -24.562 1 93 329 GLY B CA 1
ATOM 6587 C C . GLY B 1 329 ? -12.18 4.324 -24.016 1 93 329 GLY B C 1
ATOM 6588 O O . GLY B 1 329 ? -13.07 5.172 -24.016 1 93 329 GLY B O 1
ATOM 6589 N N . VAL B 1 330 ? -12.297 3.146 -23.578 1 95.56 330 VAL B N 1
ATOM 6590 C CA . VAL B 1 330 ? -13.594 2.725 -23.062 1 95.56 330 VAL B CA 1
ATOM 6591 C C . VAL B 1 330 ? -13.594 2.84 -21.531 1 95.56 330 VAL B C 1
ATOM 6593 O O . VAL B 1 330 ? -12.664 2.383 -20.875 1 95.56 330 VAL B O 1
ATOM 6596 N N . MET B 1 331 ? -14.625 3.361 -21 1 97.25 331 MET B N 1
ATOM 6597 C CA . MET B 1 331 ? -14.758 3.568 -19.562 1 97.25 331 MET B CA 1
ATOM 6598 C C . MET B 1 331 ? -15.023 2.25 -18.844 1 97.25 331 MET B C 1
ATOM 6600 O O . MET B 1 331 ? -15.852 1.455 -19.281 1 97.25 331 MET B O 1
ATOM 6604 N N . VAL B 1 332 ? -14.367 2.031 -17.797 1 97.12 332 VAL B N 1
ATOM 6605 C CA . VAL B 1 332 ? -14.531 0.844 -16.953 1 97.12 332 VAL B CA 1
ATOM 6606 C C . VAL B 1 332 ? -15.555 1.113 -15.859 1 97.12 332 VAL B C 1
ATOM 6608 O O . VAL B 1 332 ? -15.547 2.184 -15.25 1 97.12 332 VAL B O 1
ATOM 6611 N N . THR B 1 333 ? -16.422 0.155 -15.523 1 97 333 THR B N 1
ATOM 6612 C CA . THR B 1 333 ? -17.453 0.346 -14.5 1 97 333 THR B CA 1
ATOM 6613 C C . THR B 1 333 ? -17.516 -0.867 -13.578 1 97 333 THR B C 1
ATOM 6615 O O . THR B 1 333 ? -18.484 -1.029 -12.836 1 97 333 THR B O 1
ATOM 6618 N N . GLN B 1 334 ? -16.594 -1.703 -13.57 1 95 334 GLN B N 1
ATOM 6619 C CA . GLN B 1 334 ? -16.609 -2.93 -12.781 1 95 334 GLN B CA 1
ATOM 6620 C C . GLN B 1 334 ? -16.328 -2.643 -11.312 1 95 334 GLN B C 1
ATOM 6622 O O . GLN B 1 334 ? -15.469 -1.809 -10.992 1 95 334 GLN B O 1
ATOM 6627 N N . PRO B 1 335 ? -17.016 -3.291 -10.359 1 96.75 335 PRO B N 1
ATOM 6628 C CA . PRO B 1 335 ? -16.656 -3.178 -8.945 1 96.75 335 PRO B CA 1
ATOM 6629 C C . PRO B 1 335 ? -15.422 -4.004 -8.586 1 96.75 335 PRO B C 1
ATOM 6631 O O . PRO B 1 335 ? -15.016 -4.871 -9.352 1 96.75 335 PRO B O 1
ATOM 6634 N N . PHE B 1 336 ? -14.836 -3.752 -7.559 1 97.69 336 PHE B N 1
ATOM 6635 C CA . PHE B 1 336 ? -13.758 -4.559 -7 1 97.69 336 PHE B CA 1
ATOM 6636 C C . PHE B 1 336 ? -13.734 -4.457 -5.48 1 97.69 336 PHE B C 1
ATOM 6638 O O . PHE B 1 336 ? -14.281 -3.514 -4.906 1 97.69 336 PHE B O 1
ATOM 6645 N N . ALA B 1 337 ? -13.195 -5.441 -4.812 1 97.75 337 ALA B N 1
ATOM 6646 C CA . ALA B 1 337 ? -13.25 -5.516 -3.355 1 97.75 337 ALA B CA 1
ATOM 6647 C C . ALA B 1 337 ? -11.844 -5.562 -2.758 1 97.75 337 ALA B C 1
ATOM 6649 O O . ALA B 1 337 ? -10.906 -6.051 -3.395 1 97.75 337 ALA B O 1
ATOM 6650 N N . ASP B 1 338 ? -11.695 -5.035 -1.604 1 97.88 338 ASP B N 1
ATOM 6651 C CA . ASP B 1 338 ? -10.461 -5.012 -0.826 1 97.88 338 ASP B CA 1
ATOM 6652 C C . ASP B 1 338 ? -10.758 -4.902 0.668 1 97.88 338 ASP B C 1
ATOM 6654 O O . ASP B 1 338 ? -11.898 -4.676 1.065 1 97.88 338 ASP B O 1
ATOM 6658 N N . TYR B 1 339 ? -9.789 -5.168 1.515 1 98.06 339 TYR B N 1
ATOM 6659 C CA . TYR B 1 339 ? -9.953 -5.152 2.965 1 98.06 339 TYR B CA 1
ATOM 6660 C C . TYR B 1 339 ? -9.734 -3.75 3.521 1 98.06 339 TYR B C 1
ATOM 6662 O O . TYR B 1 339 ? -8.711 -3.117 3.248 1 98.06 339 TYR B O 1
ATOM 6670 N N . LEU B 1 340 ? -10.648 -3.227 4.297 1 96.69 340 LEU B N 1
ATOM 6671 C CA . LEU B 1 340 ? -10.594 -1.959 5.016 1 96.69 340 LEU B CA 1
ATOM 6672 C C . LEU B 1 340 ? -10.695 -2.182 6.523 1 96.69 340 LEU B C 1
ATOM 6674 O O . LEU B 1 340 ? -11.539 -2.947 6.988 1 96.69 340 LEU B O 1
ATOM 6678 N N . TRP B 1 341 ? -9.852 -1.552 7.293 1 96.31 341 TRP B N 1
ATOM 6679 C CA . TRP B 1 341 ? -9.828 -1.723 8.742 1 96.31 341 TRP B CA 1
ATOM 6680 C C . TRP B 1 341 ? -11.086 -1.151 9.375 1 96.31 341 TRP B C 1
ATOM 6682 O O . TRP B 1 341 ? -11.5 -0.032 9.062 1 96.31 341 TRP B O 1
ATOM 6692 N N . SER B 1 342 ? -11.695 -1.9 10.211 1 94.56 342 SER B N 1
ATOM 6693 C CA . SER B 1 342 ? -12.836 -1.483 11.016 1 94.56 342 SER B CA 1
ATOM 6694 C C . SER B 1 342 ? -12.422 -1.209 12.461 1 94.56 342 SER B C 1
ATOM 6696 O O . SER B 1 342 ? -12.07 -2.133 13.203 1 94.56 342 SER B O 1
ATOM 6698 N N . VAL B 1 343 ? -12.562 0.002 12.875 1 92.06 343 VAL B N 1
ATOM 6699 C CA . VAL B 1 343 ? -12.148 0.4 14.219 1 92.06 343 VAL B CA 1
ATOM 6700 C C . VAL B 1 343 ? -13.062 -0.245 15.258 1 92.06 343 VAL B C 1
ATOM 6702 O O . VAL B 1 343 ? -12.586 -0.854 16.219 1 92.06 343 VAL B O 1
ATOM 6705 N N . PRO B 1 344 ? -14.367 -0.253 15.07 1 90.31 344 PRO B N 1
ATOM 6706 C CA . PRO B 1 344 ? -15.227 -0.826 16.109 1 90.31 344 PRO B CA 1
ATOM 6707 C C . PRO B 1 344 ? -15.047 -2.334 16.25 1 90.31 344 PRO B C 1
ATOM 6709 O O . PRO B 1 344 ? -15.211 -2.873 17.359 1 90.31 344 PRO B O 1
ATOM 6712 N N . LEU B 1 345 ? -14.672 -3.016 15.188 1 91.62 345 LEU B N 1
ATOM 6713 C CA . LEU B 1 345 ? -14.539 -4.469 15.234 1 91.62 345 LEU B CA 1
ATOM 6714 C C . LEU B 1 345 ? -13.086 -4.875 15.453 1 91.62 345 LEU B C 1
ATOM 6716 O O . LEU B 1 345 ? -12.797 -6.027 15.781 1 91.62 345 LEU B O 1
ATOM 6720 N N . ASN B 1 346 ? -12.164 -4 15.25 1 91.81 346 ASN B N 1
ATOM 6721 C CA . ASN B 1 346 ? -10.727 -4.266 15.344 1 91.81 346 ASN B CA 1
ATOM 6722 C C . ASN B 1 346 ? -10.305 -5.398 14.414 1 91.81 346 ASN B C 1
ATOM 6724 O O . ASN B 1 346 ? -9.578 -6.309 14.82 1 91.81 346 ASN B O 1
ATOM 6728 N N . VAL B 1 347 ? -10.891 -5.43 13.211 1 94.94 347 VAL B N 1
ATOM 6729 C CA . VAL B 1 347 ? -10.547 -6.398 12.172 1 94.94 347 VAL B CA 1
ATOM 6730 C C . VAL B 1 347 ? -10.664 -5.746 10.797 1 94.94 347 VAL B C 1
ATOM 6732 O O . VAL B 1 347 ? -11.258 -4.672 10.664 1 94.94 347 VAL B O 1
ATOM 6735 N N . PHE B 1 348 ? -10.062 -6.383 9.844 1 96.81 348 PHE B N 1
ATOM 6736 C CA . PHE B 1 348 ? -10.289 -6 8.453 1 96.81 348 PHE B CA 1
ATOM 6737 C C . PHE B 1 348 ? -11.625 -6.547 7.961 1 96.81 348 PHE B C 1
ATOM 6739 O O . PHE B 1 348 ? -11.938 -7.719 8.18 1 96.81 348 PHE B O 1
ATOM 6746 N N . GLU B 1 349 ? -12.367 -5.68 7.336 1 95.75 349 GLU B N 1
ATOM 6747 C CA . GLU B 1 349 ? -13.609 -6.082 6.676 1 95.75 349 GLU B CA 1
ATOM 6748 C C . GLU B 1 349 ? -13.523 -5.875 5.164 1 95.75 349 GLU B C 1
ATOM 6750 O O . GLU B 1 349 ? -12.953 -4.887 4.699 1 95.75 349 GLU B O 1
ATOM 6755 N N . LEU B 1 350 ? -14.047 -6.867 4.469 1 96.62 350 LEU B N 1
ATOM 6756 C CA . LEU B 1 350 ? -14.07 -6.723 3.02 1 96.62 350 LEU B CA 1
ATOM 6757 C C . LEU B 1 350 ? -15.07 -5.652 2.596 1 96.62 350 LEU B C 1
ATOM 6759 O O . LEU B 1 350 ? -16.234 -5.672 3.027 1 96.62 350 LEU B O 1
ATOM 6763 N N . GLN B 1 351 ? -14.609 -4.73 1.872 1 95.5 351 GLN B N 1
ATOM 6764 C CA . GLN B 1 351 ? -15.445 -3.666 1.33 1 95.5 351 GLN B CA 1
ATOM 6765 C C . GLN B 1 351 ? -15.406 -3.654 -0.195 1 95.5 351 GLN B C 1
ATOM 6767 O O . GLN B 1 351 ? -14.328 -3.768 -0.792 1 95.5 351 GLN B O 1
ATOM 6772 N N . THR B 1 352 ? -16.547 -3.543 -0.815 1 95.75 352 THR B N 1
ATOM 6773 C CA . THR B 1 352 ? -16.641 -3.473 -2.27 1 95.75 352 THR B CA 1
ATOM 6774 C C . THR B 1 352 ? -16.797 -2.027 -2.73 1 95.75 352 THR B C 1
ATOM 6776 O O . THR B 1 352 ? -17.672 -1.311 -2.248 1 95.75 352 THR B O 1
ATOM 6779 N N . THR B 1 353 ? -15.953 -1.552 -3.584 1 95.88 353 THR B N 1
ATOM 6780 C CA . THR B 1 353 ? -16.078 -0.26 -4.25 1 95.88 353 THR B CA 1
ATOM 6781 C C . THR B 1 353 ? -16.891 -0.389 -5.531 1 95.88 353 THR B C 1
ATOM 6783 O O . THR B 1 353 ? -16.516 -1.117 -6.445 1 95.88 353 THR B O 1
ATOM 6786 N N . VAL B 1 354 ? -17.969 0.287 -5.594 1 94.06 354 VAL B N 1
ATOM 6787 C CA . VAL B 1 354 ? -18.875 0.293 -6.742 1 94.06 354 VAL B CA 1
ATOM 6788 C C . VAL B 1 354 ? -18.953 1.7 -7.328 1 94.06 354 VAL B C 1
ATOM 6790 O O . VAL B 1 354 ? -19.266 2.66 -6.617 1 94.06 354 VAL B O 1
ATOM 6793 N N . PRO B 1 355 ? -18.656 1.818 -8.594 1 95.31 355 PRO B N 1
ATOM 6794 C CA . PRO B 1 355 ? -18.766 3.152 -9.188 1 95.31 355 PRO B CA 1
ATOM 6795 C C . PRO B 1 355 ? -20.219 3.57 -9.438 1 95.31 355 PRO B C 1
ATOM 6797 O O . PRO B 1 355 ? -21.078 2.717 -9.625 1 95.31 355 PRO B O 1
ATOM 6800 N N . THR B 1 356 ? -20.484 4.844 -9.359 1 93.19 356 THR B N 1
ATOM 6801 C CA . THR B 1 356 ? -21.734 5.445 -9.805 1 93.19 356 THR B CA 1
ATOM 6802 C C . THR B 1 356 ? -21.547 6.164 -11.133 1 93.19 356 THR B C 1
ATOM 6804 O O . THR B 1 356 ? -20.891 7.203 -11.195 1 93.19 356 THR B O 1
ATOM 6807 N N . SER B 1 357 ? -22.109 5.641 -12.172 1 93 357 SER B N 1
ATOM 6808 C CA . SER B 1 357 ? -21.953 6.184 -13.523 1 93 357 SER B CA 1
ATOM 6809 C C . SER B 1 357 ? -20.484 6.293 -13.914 1 93 357 SER B C 1
ATOM 6811 O O . SER B 1 357 ? -20.062 7.309 -14.461 1 93 357 SER B O 1
ATOM 6813 N N . GLY B 1 358 ? -19.75 5.398 -13.469 1 96.19 358 GLY B N 1
ATOM 6814 C CA . GLY B 1 358 ? -18.344 5.328 -13.828 1 96.19 358 GLY B CA 1
ATOM 6815 C C . GLY B 1 358 ? -17.438 6.059 -12.859 1 96.19 358 GLY B C 1
ATOM 6816 O O . GLY B 1 358 ? -16.219 5.938 -12.93 1 96.19 358 GLY B O 1
ATOM 6817 N N . TYR B 1 359 ? -18.016 6.848 -11.945 1 97 359 TYR B N 1
ATOM 6818 C CA . TYR B 1 359 ? -17.219 7.586 -10.969 1 97 359 TYR B CA 1
ATOM 6819 C C . TYR B 1 359 ? -16.906 6.727 -9.758 1 97 359 TYR B C 1
ATOM 6821 O O . TYR B 1 359 ? -17.797 6.363 -8.992 1 97 359 TYR B O 1
ATOM 6829 N N . TYR B 1 360 ? -15.648 6.363 -9.633 1 97.56 360 TYR B N 1
ATOM 6830 C CA . TYR B 1 360 ? -15.18 5.68 -8.43 1 97.56 360 TYR B CA 1
ATOM 6831 C C . TYR B 1 360 ? -14.789 6.68 -7.352 1 97.56 360 TYR B C 1
ATOM 6833 O O . TYR B 1 360 ? -14.164 7.707 -7.641 1 97.56 360 TYR B O 1
ATOM 6841 N N . PRO B 1 361 ? -15.172 6.465 -6.105 1 95.69 361 PRO B N 1
ATOM 6842 C CA . PRO B 1 361 ? -14.672 7.34 -5.043 1 95.69 361 PRO B CA 1
ATOM 6843 C C . PRO B 1 361 ? -13.188 7.133 -4.766 1 95.69 361 PRO B C 1
ATOM 6845 O O . PRO B 1 361 ? -12.695 6 -4.816 1 95.69 361 PRO B O 1
ATOM 6848 N N . LEU B 1 362 ? -12.508 8.203 -4.484 1 96 362 LEU B N 1
ATOM 6849 C CA . LEU B 1 362 ? -11.125 8.078 -4.031 1 96 362 LEU B CA 1
ATOM 6850 C C . LEU B 1 362 ? -11.062 7.543 -2.604 1 96 362 LEU B C 1
ATOM 6852 O O . LEU B 1 362 ? -11.969 7.793 -1.804 1 96 362 LEU B O 1
ATOM 6856 N N . ARG B 1 363 ? -10 6.863 -2.312 1 94.81 363 ARG B N 1
ATOM 6857 C CA . ARG B 1 363 ? -9.75 6.477 -0.928 1 94.81 363 ARG B CA 1
ATOM 6858 C C . ARG B 1 363 ? -9.359 7.684 -0.084 1 94.81 363 ARG B C 1
ATOM 6860 O O . ARG B 1 363 ? -8.516 8.484 -0.492 1 94.81 363 ARG B O 1
ATOM 6867 N N . SER B 1 364 ? -9.969 7.766 1.013 1 92.12 364 SER B N 1
ATOM 6868 C CA . SER B 1 364 ? -9.773 8.938 1.862 1 92.12 364 SER B CA 1
ATOM 6869 C C . SER B 1 364 ? -8.531 8.789 2.73 1 92.12 364 SER B C 1
ATOM 6871 O O . SER B 1 364 ? -8.141 7.672 3.086 1 92.12 364 SER B O 1
ATOM 6873 N N . ALA B 1 365 ? -7.926 9.891 3.041 1 89.56 365 ALA B N 1
ATOM 6874 C CA . ALA B 1 365 ? -6.812 9.891 3.99 1 89.56 365 ALA B CA 1
ATOM 6875 C C . ALA B 1 365 ? -7.266 9.391 5.359 1 89.56 365 ALA B C 1
ATOM 6877 O O . ALA B 1 365 ? -8.344 9.742 5.832 1 89.56 365 ALA B O 1
ATOM 6878 N N . GLY B 1 366 ? -6.48 8.523 5.926 1 90.12 366 GLY B N 1
ATOM 6879 C CA . GLY B 1 366 ? -6.797 7.992 7.242 1 90.12 366 GLY B CA 1
ATOM 6880 C C . GLY B 1 366 ? -7.371 6.59 7.199 1 90.12 366 GLY B C 1
ATOM 6881 O O . GLY B 1 366 ? -7.328 5.863 8.195 1 90.12 366 GLY B O 1
ATOM 6882 N N . GLN B 1 367 ? -8.016 6.273 6.059 1 93.44 367 GLN B N 1
ATOM 6883 C CA . GLN B 1 367 ? -8.484 4.902 5.891 1 93.44 367 GLN B CA 1
ATOM 6884 C C . GLN B 1 367 ? -7.309 3.934 5.758 1 93.44 367 GLN B C 1
ATOM 6886 O O . GLN B 1 367 ? -6.316 4.242 5.094 1 93.44 367 GLN B O 1
ATOM 6891 N N . ILE B 1 368 ? -7.453 2.816 6.457 1 95.81 368 ILE B N 1
ATOM 6892 C CA . ILE B 1 368 ? -6.402 1.808 6.379 1 95.81 368 ILE B CA 1
ATOM 6893 C C . ILE B 1 368 ? -6.867 0.644 5.508 1 95.81 368 ILE B C 1
ATOM 6895 O O . ILE B 1 368 ? -7.516 -0.286 5.996 1 95.81 368 ILE B O 1
ATOM 6899 N N . TRP B 1 369 ? -6.52 0.729 4.262 1 97.38 369 TRP B N 1
ATOM 6900 C CA . TRP B 1 369 ? -6.738 -0.369 3.326 1 97.38 369 TRP B CA 1
ATOM 6901 C C . TRP B 1 369 ? -5.539 -1.313 3.309 1 97.38 369 TRP B C 1
ATOM 6903 O O . TRP B 1 369 ? -4.391 -0.869 3.34 1 97.38 369 TRP B O 1
ATOM 6913 N N . LEU B 1 370 ? -5.758 -2.668 3.27 1 98.38 370 LEU B N 1
ATOM 6914 C CA . LEU B 1 370 ? -4.641 -3.607 3.291 1 98.38 370 LEU B CA 1
ATOM 6915 C C . LEU B 1 370 ? -3.764 -3.434 2.057 1 98.38 370 LEU B C 1
ATOM 6917 O O . LEU B 1 370 ? -2.539 -3.557 2.141 1 98.38 370 LEU B O 1
ATOM 6921 N N . ASN B 1 371 ? -4.363 -3.268 0.908 1 98.5 371 ASN B N 1
ATOM 6922 C CA . ASN B 1 371 ? -3.65 -2.928 -0.319 1 98.5 371 ASN B CA 1
ATOM 6923 C C . ASN B 1 371 ? -3.773 -1.442 -0.646 1 98.5 371 ASN B C 1
ATOM 6925 O O . ASN B 1 371 ? -4.629 -1.047 -1.44 1 98.5 371 ASN B O 1
ATOM 6929 N N . PHE B 1 372 ? -2.932 -0.669 -0.146 1 97.62 372 PHE B N 1
ATOM 6930 C CA . PHE B 1 372 ? -3.059 0.773 0.027 1 97.62 372 PHE B CA 1
ATOM 6931 C C . PHE B 1 372 ? -3.332 1.455 -1.309 1 97.62 372 PHE B C 1
ATOM 6933 O O . PHE B 1 372 ? -4.262 2.254 -1.424 1 97.62 372 PHE B O 1
ATOM 6940 N N . TRP B 1 373 ? -2.545 1.155 -2.342 1 98.38 373 TRP B N 1
ATOM 6941 C CA . TRP B 1 373 ? -2.615 1.89 -3.602 1 98.38 373 TRP B CA 1
ATOM 6942 C C . TRP B 1 373 ? -3.674 1.29 -4.52 1 98.38 373 TRP B C 1
ATOM 6944 O O . TRP B 1 373 ? -3.979 1.852 -5.578 1 98.38 373 TRP B O 1
ATOM 6954 N N . LEU B 1 374 ? -4.234 0.093 -4.203 1 98.69 374 LEU B N 1
ATOM 6955 C CA . LEU B 1 374 ? -5.109 -0.619 -5.129 1 98.69 374 LEU B CA 1
ATOM 6956 C C . LEU B 1 374 ? -6.344 0.215 -5.465 1 98.69 374 LEU B C 1
ATOM 6958 O O . LEU B 1 374 ? -7.16 0.502 -4.586 1 98.69 374 LEU B O 1
ATOM 6962 N N . GLY B 1 375 ? -6.453 0.564 -6.758 1 98.31 375 GLY B N 1
ATOM 6963 C CA . GLY B 1 375 ? -7.566 1.408 -7.164 1 98.31 375 GLY B CA 1
ATOM 6964 C C . GLY B 1 375 ? -8.523 0.719 -8.117 1 98.31 375 GLY B C 1
ATOM 6965 O O . GLY B 1 375 ? -9.609 1.228 -8.391 1 98.31 375 GLY B O 1
ATOM 6966 N N . MET B 1 376 ? -8.023 -0.417 -8.617 1 97.69 376 MET B N 1
ATOM 6967 C CA . MET B 1 376 ? -8.852 -1.165 -9.562 1 97.69 376 MET B CA 1
ATOM 6968 C C . MET B 1 376 ? -8.305 -2.574 -9.766 1 97.69 376 MET B C 1
ATOM 6970 O O . MET B 1 376 ? -7.098 -2.795 -9.672 1 97.69 376 MET B O 1
ATOM 6974 N N . LEU B 1 377 ? -9.188 -3.506 -9.898 1 98.38 377 LEU B N 1
ATOM 6975 C CA . LEU B 1 377 ? -8.898 -4.797 -10.508 1 98.38 377 LEU B CA 1
ATOM 6976 C C . LEU B 1 377 ? -9.492 -4.879 -11.914 1 98.38 377 LEU B C 1
ATOM 6978 O O . LEU B 1 377 ? -10.648 -5.27 -12.078 1 98.38 377 LEU B O 1
ATOM 6982 N N . LEU B 1 378 ? -8.688 -4.527 -12.891 1 98.25 378 LEU B N 1
ATOM 6983 C CA . LEU B 1 378 ? -9.133 -4.32 -14.266 1 98.25 378 LEU B CA 1
ATOM 6984 C C . LEU B 1 378 ? -9.133 -5.637 -15.039 1 98.25 378 LEU B C 1
ATOM 6986 O O . LEU B 1 378 ? -8.07 -6.176 -15.352 1 98.25 378 LEU B O 1
ATOM 6990 N N . ASN B 1 379 ? -10.227 -6.102 -15.352 1 97.81 379 ASN B N 1
ATOM 6991 C CA . ASN B 1 379 ? -10.336 -7.301 -16.172 1 97.81 379 ASN B CA 1
ATOM 6992 C C . ASN B 1 379 ? -10.031 -7 -17.641 1 97.81 379 ASN B C 1
ATOM 6994 O O . ASN B 1 379 ? -10.727 -6.203 -18.266 1 97.81 379 ASN B O 1
ATOM 6998 N N . THR B 1 380 ? -9.086 -7.641 -18.203 1 97.5 380 THR B N 1
ATOM 6999 C CA . THR B 1 380 ? -8.688 -7.34 -19.562 1 97.5 380 THR B CA 1
ATOM 7000 C C . THR B 1 380 ? -9.008 -8.516 -20.484 1 97.5 380 THR B C 1
ATOM 7002 O O . THR B 1 380 ? -8.641 -8.5 -21.672 1 97.5 380 THR B O 1
ATOM 7005 N N . THR B 1 381 ? -9.633 -9.539 -20.031 1 95.19 381 THR B N 1
ATOM 7006 C CA . THR B 1 381 ? -9.859 -10.758 -20.797 1 95.19 381 THR B CA 1
ATOM 7007 C C . THR B 1 381 ? -10.664 -10.453 -22.062 1 95.19 381 THR B C 1
ATOM 7009 O O . THR B 1 381 ? -10.547 -11.172 -23.047 1 95.19 381 THR B O 1
ATOM 7012 N N . GLY B 1 382 ? -11.469 -9.43 -22.094 1 91.56 382 GLY B N 1
ATOM 7013 C CA . GLY B 1 382 ? -12.266 -9.055 -23.25 1 91.56 382 GLY B CA 1
ATOM 7014 C C . GLY B 1 382 ? -11.57 -8.047 -24.156 1 91.56 382 GLY B C 1
ATOM 7015 O O . GLY B 1 382 ? -12.102 -7.684 -25.203 1 91.56 382 GLY B O 1
ATOM 7016 N N . GLN B 1 383 ? -10.398 -7.648 -23.828 1 92.38 383 GLN B N 1
ATOM 7017 C CA . GLN B 1 383 ? -9.656 -6.668 -24.625 1 92.38 383 GLN B CA 1
ATOM 7018 C C . GLN B 1 383 ? -8.914 -7.34 -25.766 1 92.38 383 GLN B C 1
ATOM 7020 O O . GLN B 1 383 ? -8.445 -8.477 -25.641 1 92.38 383 GLN B O 1
ATOM 7025 N N . PRO B 1 384 ? -8.727 -6.602 -26.891 1 94.44 384 PRO B N 1
ATOM 7026 C CA . PRO B 1 384 ? -7.887 -7.133 -27.969 1 94.44 384 PRO B CA 1
ATOM 7027 C C . PRO B 1 384 ? -6.418 -7.25 -27.562 1 94.44 384 PRO B C 1
ATOM 7029 O O . PRO B 1 384 ? -5.898 -6.387 -26.859 1 94.44 384 PRO B O 1
ATOM 7032 N N . ASN B 1 385 ? -5.816 -8.281 -28.078 1 96.62 385 ASN B N 1
ATOM 7033 C CA . ASN B 1 385 ? -4.375 -8.391 -27.891 1 96.62 385 ASN B CA 1
ATOM 7034 C C . ASN B 1 385 ? -3.631 -7.266 -28.609 1 96.62 385 ASN B C 1
ATOM 7036 O O . ASN B 1 385 ? -4.023 -6.844 -29.688 1 96.62 385 ASN B O 1
ATOM 7040 N N . GLY B 1 386 ? -2.598 -6.816 -28 1 97.25 386 GLY B N 1
ATOM 7041 C CA . GLY B 1 386 ? -1.833 -5.695 -28.531 1 97.25 386 GLY B CA 1
ATOM 7042 C C . GLY B 1 386 ? -1.684 -4.559 -27.531 1 97.25 386 GLY B C 1
ATOM 7043 O O . GLY B 1 386 ? -1.933 -4.734 -26.344 1 97.25 386 GLY B O 1
ATOM 7044 N N . LEU B 1 387 ? -1.158 -3.477 -28.031 1 97.69 387 LEU B N 1
ATOM 7045 C CA . LEU B 1 387 ? -0.957 -2.318 -27.156 1 97.69 387 LEU B CA 1
ATOM 7046 C C . LEU B 1 387 ? -2.287 -1.657 -26.812 1 97.69 387 LEU B C 1
ATOM 7048 O O . LEU B 1 387 ? -3.059 -1.304 -27.719 1 97.69 387 LEU B O 1
ATOM 7052 N N . ASN B 1 388 ? -2.604 -1.58 -25.625 1 97.62 388 ASN B N 1
ATOM 7053 C CA . ASN B 1 388 ? -3.766 -0.894 -25.078 1 97.62 388 ASN B CA 1
ATOM 7054 C C . ASN B 1 388 ? -3.359 0.167 -24.047 1 97.62 388 ASN B C 1
ATOM 7056 O O . ASN B 1 388 ? -2.475 -0.064 -23.234 1 97.62 388 ASN B O 1
ATOM 7060 N N . THR B 1 389 ? -4.008 1.267 -24.141 1 97.44 389 THR B N 1
ATOM 7061 C CA . THR B 1 389 ? -3.684 2.344 -23.203 1 97.44 389 THR B CA 1
ATOM 7062 C C . THR B 1 389 ? -4.699 2.4 -22.062 1 97.44 389 THR B C 1
ATOM 7064 O O . THR B 1 389 ? -5.91 2.41 -22.312 1 97.44 389 THR B O 1
ATOM 7067 N N . ILE B 1 390 ? -4.25 2.352 -20.891 1 97.88 390 ILE B N 1
ATOM 7068 C CA . ILE B 1 390 ? -5.043 2.609 -19.688 1 97.88 390 ILE B CA 1
ATOM 7069 C C . ILE B 1 390 ? -4.887 4.07 -19.266 1 97.88 390 ILE B C 1
ATOM 7071 O O . ILE B 1 390 ? -3.77 4.594 -19.219 1 97.88 390 ILE B O 1
ATOM 7075 N N . SER B 1 391 ? -5.922 4.727 -19 1 97.88 391 SER B N 1
ATOM 7076 C CA . SER B 1 391 ? -5.863 6.117 -18.562 1 97.88 391 SER B CA 1
ATOM 7077 C C . SER B 1 391 ? -6.805 6.371 -17.391 1 97.88 391 SER B C 1
ATOM 7079 O O . SER B 1 391 ? -7.793 5.656 -17.219 1 97.88 391 SER B O 1
ATOM 7081 N N . ILE B 1 392 ? -6.488 7.352 -16.594 1 98.19 392 ILE B N 1
ATOM 7082 C CA . ILE B 1 392 ? -7.246 7.719 -15.398 1 98.19 392 ILE B CA 1
ATOM 7083 C C . ILE B 1 392 ? -7.645 9.195 -15.477 1 98.19 392 ILE B C 1
ATOM 7085 O O . ILE B 1 392 ? -6.797 10.055 -15.711 1 98.19 392 ILE B O 1
ATOM 7089 N N . LYS B 1 393 ? -8.852 9.484 -15.297 1 98.12 393 LYS B N 1
ATOM 7090 C CA . LYS B 1 393 ? -9.359 10.836 -15.125 1 98.12 393 LYS B CA 1
ATOM 7091 C C . LYS B 1 393 ? -9.688 11.125 -13.664 1 98.12 393 LYS B C 1
ATOM 7093 O O . LYS B 1 393 ? -10.156 10.242 -12.945 1 98.12 393 LYS B O 1
ATOM 7098 N N . LEU B 1 394 ? -9.461 12.32 -13.234 1 97.56 394 LEU B N 1
ATOM 7099 C CA . LEU B 1 394 ? -9.75 12.758 -11.875 1 97.56 394 LEU B CA 1
ATOM 7100 C C . LEU B 1 394 ? -10.844 13.828 -11.867 1 97.56 394 LEU B C 1
ATOM 7102 O O . LEU B 1 394 ? -10.898 14.672 -12.766 1 97.56 394 LEU B O 1
ATOM 7106 N N . PHE B 1 395 ? -11.672 13.812 -10.836 1 97.44 395 PHE B N 1
ATOM 7107 C CA . PHE B 1 395 ? -12.789 14.734 -10.742 1 97.44 395 PHE B CA 1
ATOM 7108 C C . PHE B 1 395 ? -12.961 15.234 -9.312 1 97.44 395 PHE B C 1
ATOM 7110 O O . PHE B 1 395 ? -12.758 14.477 -8.359 1 97.44 395 PHE B O 1
ATOM 7117 N N . SER B 1 396 ? -13.383 16.5 -9.164 1 95.06 396 SER B N 1
ATOM 7118 C CA . SER B 1 396 ? -13.68 17.031 -7.836 1 95.06 396 SER B CA 1
ATOM 7119 C C . SER B 1 396 ? -15.117 16.734 -7.426 1 95.06 396 SER B C 1
ATOM 7121 O O . SER B 1 396 ? -15.477 16.875 -6.254 1 95.06 396 SER B O 1
ATOM 7123 N N . ALA B 1 397 ? -15.938 16.359 -8.375 1 93.75 397 ALA B N 1
ATOM 7124 C CA . ALA B 1 397 ? -17.328 15.984 -8.18 1 93.75 397 ALA B CA 1
ATOM 7125 C C . ALA B 1 397 ? -17.781 14.953 -9.211 1 93.75 397 ALA B C 1
ATOM 7127 O O . ALA B 1 397 ? -17.031 14.656 -10.156 1 93.75 397 ALA B O 1
ATOM 7128 N N . MET B 1 398 ? -18.953 14.359 -9.016 1 93 398 MET B N 1
ATOM 7129 C CA . MET B 1 398 ? -19.484 13.422 -10 1 93 398 MET B CA 1
ATOM 7130 C C . MET B 1 398 ? -20.094 14.164 -11.18 1 93 398 MET B C 1
ATOM 7132 O O . MET B 1 398 ? -21.297 14.062 -11.422 1 93 398 MET B O 1
ATOM 7136 N N . SER B 1 399 ? -19.281 14.859 -11.836 1 93.19 399 SER B N 1
ATOM 7137 C CA . SER B 1 399 ? -19.672 15.656 -12.992 1 93.19 399 SER B CA 1
ATOM 7138 C C . SER B 1 399 ? -18.531 15.758 -14.008 1 93.19 399 SER B C 1
ATOM 7140 O O . SER B 1 399 ? -17.375 15.992 -13.633 1 93.19 399 SER B O 1
ATOM 7142 N N . PRO B 1 400 ? -18.891 15.617 -15.281 1 93.06 400 PRO B N 1
ATOM 7143 C CA . PRO B 1 400 ? -17.844 15.727 -16.297 1 93.06 400 PRO B CA 1
ATOM 7144 C C . PRO B 1 400 ? -17.172 17.094 -16.328 1 93.06 400 PRO B C 1
ATOM 7146 O O . PRO B 1 400 ? -16 17.219 -16.703 1 93.06 400 PRO B O 1
ATOM 7149 N N . LEU B 1 401 ? -17.844 18.141 -15.852 1 93.19 401 LEU B N 1
ATOM 7150 C CA . LEU B 1 401 ? -17.344 19.516 -15.891 1 93.19 401 LEU B CA 1
ATOM 7151 C C . LEU B 1 401 ? -16.312 19.734 -14.789 1 93.19 401 LEU B C 1
ATOM 7153 O O . LEU B 1 401 ? -15.578 20.734 -14.812 1 93.19 401 LEU B O 1
ATOM 7157 N N . SER B 1 402 ? -16.188 18.781 -13.914 1 94.5 402 SER B N 1
ATOM 7158 C CA . SER B 1 402 ? -15.305 18.969 -12.766 1 94.5 402 SER B CA 1
ATOM 7159 C C . SER B 1 402 ? -13.953 18.297 -12.969 1 94.5 402 SER B C 1
ATOM 7161 O O . SER B 1 402 ? -13.18 18.141 -12.023 1 94.5 402 SER B O 1
ATOM 7163 N N . GLU B 1 403 ? -13.648 17.797 -14.172 1 95.81 403 GLU B N 1
ATOM 7164 C CA . GLU B 1 403 ? -12.398 17.078 -14.445 1 95.81 403 GLU B CA 1
ATOM 7165 C C . GLU B 1 403 ? -11.188 17.938 -14.078 1 95.81 403 GLU B C 1
ATOM 7167 O O . GLU B 1 403 ? -11.148 19.125 -14.375 1 95.81 403 GLU B O 1
ATOM 7172 N N . ILE B 1 404 ? -10.297 17.328 -13.422 1 95.31 404 ILE B N 1
ATOM 7173 C CA . ILE B 1 404 ? -9.039 17.969 -13.031 1 95.31 404 ILE B CA 1
ATOM 7174 C C . ILE B 1 404 ? -7.926 17.516 -13.977 1 95.31 404 ILE B C 1
ATOM 7176 O O . ILE B 1 404 ? -7.57 16.344 -14.023 1 95.31 404 ILE B O 1
ATOM 7180 N N . GLY B 1 405 ? -7.336 18.5 -14.648 1 92.06 405 GLY B N 1
ATOM 7181 C CA . GLY B 1 405 ? -6.363 18.125 -15.656 1 92.06 405 GLY B CA 1
ATOM 7182 C C . GLY B 1 405 ? -6.969 17.297 -16.781 1 92.06 405 GLY B C 1
ATOM 7183 O O . GLY B 1 405 ? -8.133 17.484 -17.141 1 92.06 405 GLY B O 1
ATOM 7184 N N . HIS B 1 406 ? -6.035 16.594 -17.406 1 88.69 406 HIS B N 1
ATOM 7185 C CA . HIS B 1 406 ? -6.465 15.766 -18.516 1 88.69 406 HIS B CA 1
ATOM 7186 C C . HIS B 1 406 ? -5.852 14.375 -18.438 1 88.69 406 HIS B C 1
ATOM 7188 O O . HIS B 1 406 ? -4.762 14.195 -17.891 1 88.69 406 HIS B O 1
ATOM 7194 N N . ALA B 1 407 ? -6.598 13.438 -19.016 1 84.25 407 ALA B N 1
ATOM 7195 C CA . ALA B 1 407 ? -6.172 12.039 -18.969 1 84.25 407 ALA B CA 1
ATOM 7196 C C . ALA B 1 407 ? -4.879 11.844 -19.766 1 84.25 407 ALA B C 1
ATOM 7198 O O . ALA B 1 407 ? -4.188 10.836 -19.594 1 84.25 407 ALA B O 1
ATOM 7199 N N . THR B 1 408 ? -4.484 12.773 -20.578 1 84.5 408 THR B N 1
ATOM 7200 C CA . THR B 1 408 ? -3.273 12.648 -21.391 1 84.5 408 THR B CA 1
ATOM 7201 C C . THR B 1 408 ? -2.098 13.336 -20.703 1 84.5 408 THR B C 1
ATOM 7203 O O . THR B 1 408 ? -0.981 13.344 -21.219 1 84.5 408 THR B O 1
ATOM 7206 N N . ASP B 1 409 ? -2.408 13.844 -19.5 1 88.69 409 ASP B N 1
ATOM 7207 C CA . ASP B 1 409 ? -1.297 14.414 -18.75 1 88.69 409 ASP B CA 1
ATOM 7208 C C . ASP B 1 409 ? -0.301 13.328 -18.344 1 88.69 409 ASP B C 1
ATOM 7210 O O . ASP B 1 409 ? -0.688 12.188 -18.078 1 88.69 409 ASP B O 1
ATOM 7214 N N . PRO B 1 410 ? 0.939 13.672 -18.344 1 87.06 410 PRO B N 1
ATOM 7215 C CA . PRO B 1 410 ? 1.928 12.688 -17.875 1 87.06 410 PRO B CA 1
ATOM 7216 C C . PRO B 1 410 ? 1.576 12.086 -16.516 1 87.06 410 PRO B C 1
ATOM 7218 O O . PRO B 1 410 ? 1.138 12.797 -15.617 1 87.06 410 PRO B O 1
ATOM 7221 N N . GLY B 1 411 ? 1.729 10.789 -16.5 1 92.12 411 GLY B N 1
ATOM 7222 C CA . GLY B 1 411 ? 1.486 10.094 -15.258 1 92.12 411 GLY B CA 1
ATOM 7223 C C . GLY B 1 411 ? 0.048 9.641 -15.094 1 92.12 411 GLY B C 1
ATOM 7224 O O . GLY B 1 411 ? -0.293 8.977 -14.109 1 92.12 411 GLY B O 1
ATOM 7225 N N . ARG B 1 412 ? -0.802 9.969 -16.125 1 94.88 412 ARG B N 1
ATOM 7226 C CA . ARG B 1 412 ? -2.221 9.633 -16.031 1 94.88 412 ARG B CA 1
ATOM 7227 C C . ARG B 1 412 ? -2.553 8.406 -16.859 1 94.88 412 ARG B C 1
ATOM 7229 O O . ARG B 1 412 ? -3.703 7.965 -16.891 1 94.88 412 ARG B O 1
ATOM 7236 N N . PHE B 1 413 ? -1.56 7.875 -17.5 1 96.44 413 PHE B N 1
ATOM 7237 C CA . PHE B 1 413 ? -1.819 6.75 -18.391 1 96.44 413 PHE B CA 1
ATOM 7238 C C . PHE B 1 413 ? -0.587 5.859 -18.516 1 96.44 413 PHE B C 1
ATOM 7240 O O . PHE B 1 413 ? 0.517 6.266 -18.156 1 96.44 413 PHE B O 1
ATOM 7247 N N . ALA B 1 414 ? -0.782 4.695 -18.953 1 97 414 ALA B N 1
ATOM 7248 C CA . ALA B 1 414 ? 0.239 3.725 -19.344 1 97 414 ALA B CA 1
ATOM 7249 C C . ALA B 1 414 ? -0.238 2.865 -20.516 1 97 414 ALA B C 1
ATOM 7251 O O . ALA B 1 414 ? -1.41 2.486 -20.578 1 97 414 ALA B O 1
ATOM 7252 N N . THR B 1 415 ? 0.617 2.682 -21.422 1 97.5 415 THR B N 1
ATOM 7253 C CA . THR B 1 415 ? 0.331 1.77 -22.531 1 97.5 415 THR B CA 1
ATOM 7254 C C . THR B 1 415 ? 0.932 0.393 -22.266 1 97.5 415 THR B C 1
ATOM 7256 O O . THR B 1 415 ? 2.137 0.269 -22.031 1 97.5 415 THR B O 1
ATOM 7259 N N . LEU B 1 416 ? 0.105 -0.631 -22.281 1 98.38 416 LEU B N 1
ATOM 7260 C CA . LEU B 1 416 ? 0.513 -1.989 -21.938 1 98.38 416 LEU B CA 1
ATOM 7261 C C . LEU B 1 416 ? 0.306 -2.932 -23.125 1 98.38 416 LEU B C 1
ATOM 7263 O O . LEU B 1 416 ? -0.682 -2.812 -23.844 1 98.38 416 LEU B O 1
ATOM 7267 N N . MET B 1 417 ? 1.251 -3.803 -23.328 1 98.44 417 MET B N 1
ATOM 7268 C CA . MET B 1 417 ? 1.02 -4.941 -24.219 1 98.44 417 MET B CA 1
ATOM 7269 C C . MET B 1 417 ? 0.098 -5.965 -23.562 1 98.44 417 MET B C 1
ATOM 7271 O O . MET B 1 417 ? 0.468 -6.586 -22.562 1 98.44 417 MET B O 1
ATOM 7275 N N . ILE B 1 418 ? -1.128 -6.094 -24.109 1 98.31 418 ILE B N 1
ATOM 7276 C CA . ILE B 1 418 ? -2.107 -7.031 -23.578 1 98.31 418 ILE B CA 1
ATOM 7277 C C . ILE B 1 418 ? -2.109 -8.305 -24.406 1 98.31 418 ILE B C 1
ATOM 7279 O O . ILE B 1 418 ? -2.078 -8.25 -25.641 1 98.31 418 ILE B O 1
ATOM 7283 N N . ASP B 1 419 ? -2.066 -9.422 -23.797 1 98.06 419 ASP B N 1
ATOM 7284 C CA . ASP B 1 419 ? -2.166 -10.719 -24.453 1 98.06 419 ASP B CA 1
ATOM 7285 C C . ASP B 1 419 ? -2.867 -11.734 -23.562 1 98.06 419 ASP B C 1
ATOM 7287 O O . ASP B 1 419 ? -2.326 -12.141 -22.516 1 98.06 419 ASP B O 1
ATOM 7291 N N . ASN B 1 420 ? -4.043 -12.195 -23.984 1 97.38 420 ASN B N 1
ATOM 7292 C CA . ASN B 1 420 ? -4.789 -13.164 -23.188 1 97.38 420 ASN B CA 1
ATOM 7293 C C . ASN B 1 420 ? -4.863 -14.523 -23.875 1 97.38 420 ASN B C 1
ATOM 7295 O O . ASN B 1 420 ? -5.672 -15.375 -23.5 1 97.38 420 ASN B O 1
ATOM 7299 N N . THR B 1 421 ? -4.027 -14.703 -24.859 1 96.25 421 THR B N 1
ATOM 7300 C CA . THR B 1 421 ? -4.031 -15.945 -25.609 1 96.25 421 THR B CA 1
ATOM 7301 C C . THR B 1 421 ? -3.164 -17 -24.922 1 96.25 421 THR B C 1
ATOM 7303 O O . THR B 1 421 ? -2.066 -16.703 -24.453 1 96.25 421 THR B O 1
ATOM 7306 N N . GLN B 1 422 ? -3.596 -18.234 -24.938 1 95.62 422 GLN B N 1
ATOM 7307 C CA . GLN B 1 422 ? -2.861 -19.344 -24.328 1 95.62 422 GLN B CA 1
ATOM 7308 C C . GLN B 1 422 ? -1.889 -19.969 -25.312 1 95.62 422 GLN B C 1
ATOM 7310 O O . GLN B 1 422 ? -2.125 -19.938 -26.531 1 95.62 422 GLN B O 1
ATOM 7315 N N . PRO B 1 423 ? -0.807 -20.547 -24.797 1 97.69 423 PRO B N 1
ATOM 7316 C CA . PRO B 1 423 ? 0.128 -21.219 -25.688 1 97.69 423 PRO B CA 1
ATOM 7317 C C . PRO B 1 423 ? -0.417 -22.547 -26.219 1 97.69 423 PRO B C 1
ATOM 7319 O O . PRO B 1 423 ? -1.478 -23 -25.781 1 97.69 423 PRO B O 1
ATOM 7322 N N . THR B 1 424 ? 0.335 -23.078 -27.219 1 97.88 424 THR B N 1
ATOM 7323 C CA . THR B 1 424 ? -0.006 -24.344 -27.844 1 97.88 424 THR B CA 1
ATOM 7324 C C . THR B 1 424 ? 1.174 -25.312 -27.766 1 97.88 424 THR B C 1
ATOM 7326 O O . THR B 1 424 ? 2.322 -24.922 -27.969 1 97.88 424 THR B O 1
ATOM 7329 N N . ALA B 1 425 ? 0.903 -26.531 -27.484 1 98.62 425 ALA B N 1
ATOM 7330 C CA . ALA B 1 425 ? 1.879 -27.609 -27.5 1 98.62 425 ALA B CA 1
ATOM 7331 C C . ALA B 1 425 ? 1.318 -28.844 -28.219 1 98.62 425 ALA B C 1
ATOM 7333 O O . ALA B 1 425 ? 0.189 -29.266 -27.953 1 98.62 425 ALA B O 1
ATOM 7334 N N . VAL B 1 426 ? 2.113 -29.359 -29.219 1 98.69 426 VAL B N 1
ATOM 7335 C CA . VAL B 1 426 ? 1.705 -30.562 -29.953 1 98.69 426 VAL B CA 1
ATOM 7336 C C . VAL B 1 426 ? 2.936 -31.375 -30.328 1 98.69 426 VAL B C 1
ATOM 7338 O O . VAL B 1 426 ? 3.928 -30.844 -30.812 1 98.69 426 VAL B O 1
ATOM 7341 N N . ILE B 1 427 ? 2.924 -32.625 -30.016 1 98.62 427 ILE B N 1
ATOM 7342 C CA . ILE B 1 427 ? 3.863 -33.562 -30.609 1 98.62 427 ILE B CA 1
ATOM 7343 C C . ILE B 1 427 ? 3.244 -34.188 -31.844 1 98.62 427 ILE B C 1
ATOM 7345 O O . ILE B 1 427 ? 2.367 -35.062 -31.75 1 98.62 427 ILE B O 1
ATOM 7349 N N . GLU B 1 428 ? 3.77 -33.844 -32.938 1 98 428 GLU B N 1
ATOM 7350 C CA . GLU B 1 428 ? 3.174 -34.281 -34.188 1 98 428 GLU B CA 1
ATOM 7351 C C . GLU B 1 428 ? 3.623 -35.688 -34.562 1 98 428 GLU B C 1
ATOM 7353 O O . GLU B 1 428 ? 2.805 -36.531 -34.969 1 98 428 GLU B O 1
ATOM 7358 N N . GLN B 1 429 ? 4.98 -35.906 -34.5 1 96.88 429 GLN B N 1
ATOM 7359 C CA . GLN B 1 429 ? 5.523 -37.219 -34.906 1 96.88 429 GLN B CA 1
ATOM 7360 C C . GLN B 1 429 ? 6.707 -37.594 -34.031 1 96.88 429 GLN B C 1
ATOM 7362 O O . GLN B 1 429 ? 7.41 -36.719 -33.5 1 96.88 429 GLN B O 1
ATOM 7367 N N . ILE B 1 430 ? 6.809 -38.875 -33.875 1 97.69 430 ILE B N 1
ATOM 7368 C CA . ILE B 1 430 ? 8.031 -39.469 -33.344 1 97.69 430 ILE B CA 1
ATOM 7369 C C . ILE B 1 430 ? 8.758 -40.219 -34.469 1 97.69 430 ILE B C 1
ATOM 7371 O O . ILE B 1 430 ? 8.18 -41.062 -35.156 1 97.69 430 ILE B O 1
ATOM 7375 N N . LEU B 1 431 ? 10.086 -39.906 -34.625 1 96.25 431 LEU B N 1
ATOM 7376 C CA . LEU B 1 431 ? 10.867 -40.5 -35.719 1 96.25 431 LEU B CA 1
ATOM 7377 C C . LEU B 1 431 ? 12.117 -41.188 -35.156 1 96.25 431 LEU B C 1
ATOM 7379 O O . LEU B 1 431 ? 12.914 -40.594 -34.438 1 96.25 431 LEU B O 1
ATOM 7383 N N . GLN B 1 432 ? 12.258 -42.406 -35.531 1 95.94 432 GLN B N 1
ATOM 7384 C CA . GLN B 1 432 ? 13.477 -43.125 -35.156 1 95.94 432 GLN B CA 1
ATOM 7385 C C . GLN B 1 432 ? 14.602 -42.812 -36.125 1 95.94 432 GLN B C 1
ATOM 7387 O O . GLN B 1 432 ? 14.383 -42.75 -37.344 1 95.94 432 GLN B O 1
ATOM 7392 N N . GLN B 1 433 ? 15.703 -42.688 -35.594 1 93.38 433 GLN B N 1
ATOM 7393 C CA . GLN B 1 433 ? 16.875 -42.344 -36.406 1 93.38 433 GLN B CA 1
ATOM 7394 C C . GLN B 1 433 ? 17.922 -43.469 -36.344 1 93.38 433 GLN B C 1
ATOM 7396 O O . GLN B 1 433 ? 18.031 -44.156 -35.344 1 93.38 433 GLN B O 1
ATOM 7401 N N . PRO B 1 434 ? 18.812 -43.562 -37.312 1 91.38 434 PRO B N 1
ATOM 7402 C CA . PRO B 1 434 ? 18.719 -42.812 -38.562 1 91.38 434 PRO B CA 1
ATOM 7403 C C . PRO B 1 434 ? 17.562 -43.312 -39.438 1 91.38 434 PRO B C 1
ATOM 7405 O O . PRO B 1 434 ? 17.016 -44.375 -39.219 1 91.38 434 PRO B O 1
ATOM 7408 N N . GLY B 1 435 ? 17.156 -42.531 -40.406 1 90.94 435 GLY B N 1
ATOM 7409 C CA . GLY B 1 435 ? 16.203 -42.938 -41.438 1 90.94 435 GLY B CA 1
ATOM 7410 C C . GLY B 1 435 ? 14.852 -42.25 -41.281 1 90.94 435 GLY B C 1
ATOM 7411 O O . GLY B 1 435 ? 13.992 -42.406 -42.156 1 90.94 435 GLY B O 1
ATOM 7412 N N . ASN B 1 436 ? 14.727 -41.594 -40.25 1 93.44 436 ASN B N 1
ATOM 7413 C CA . ASN B 1 436 ? 13.461 -40.906 -40.031 1 93.44 436 ASN B CA 1
ATOM 7414 C C . ASN B 1 436 ? 12.273 -41.844 -40.125 1 93.44 436 ASN B C 1
ATOM 7416 O O . ASN B 1 436 ? 11.297 -41.562 -40.812 1 93.44 436 ASN B O 1
ATOM 7420 N N . VAL B 1 437 ? 12.32 -42.969 -39.5 1 95.5 437 VAL B N 1
ATOM 7421 C CA . VAL B 1 437 ? 11.25 -43.969 -39.5 1 95.5 437 VAL B CA 1
ATOM 7422 C C . VAL B 1 437 ? 10.133 -43.531 -38.562 1 95.5 437 VAL B C 1
ATOM 7424 O O . VAL B 1 437 ? 10.336 -43.438 -37.344 1 95.5 437 VAL B O 1
ATOM 7427 N N . PRO B 1 438 ? 8.977 -43.281 -39.094 1 97.06 438 PRO B N 1
ATOM 7428 C CA . PRO B 1 438 ? 7.875 -42.906 -38.219 1 97.06 438 PRO B CA 1
ATOM 7429 C C . PRO B 1 438 ? 7.465 -44 -37.219 1 97.06 438 PRO B C 1
ATOM 7431 O O . PRO B 1 438 ? 7.309 -45.156 -37.625 1 97.06 438 PRO B O 1
ATOM 7434 N N . ILE B 1 439 ? 7.387 -43.625 -36.031 1 97.62 439 ILE B N 1
ATOM 7435 C CA . ILE B 1 439 ? 6.891 -44.531 -35 1 97.62 439 ILE B CA 1
ATOM 7436 C C . ILE B 1 439 ? 5.488 -44.094 -34.562 1 97.62 439 ILE B C 1
ATOM 7438 O O . ILE B 1 439 ? 5.305 -43.031 -34 1 97.62 439 ILE B O 1
ATOM 7442 N N . ASN B 1 440 ? 4.527 -44.938 -34.844 1 96.19 440 ASN B N 1
ATOM 7443 C CA . ASN B 1 440 ? 3.152 -44.625 -34.469 1 96.19 440 ASN B CA 1
ATOM 7444 C C . ASN B 1 440 ? 2.953 -44.719 -32.969 1 96.19 440 ASN B C 1
ATOM 7446 O O . ASN B 1 440 ? 3.631 -45.469 -32.281 1 96.19 440 ASN B O 1
ATOM 7450 N N . THR B 1 441 ? 2.023 -43.875 -32.5 1 95.81 441 THR B N 1
ATOM 7451 C CA . THR B 1 441 ? 1.64 -43.969 -31.094 1 95.81 441 THR B CA 1
ATOM 7452 C C . THR B 1 441 ? 1.236 -45.375 -30.719 1 95.81 441 THR B C 1
ATOM 7454 O O . THR B 1 441 ? 0.572 -46.062 -31.5 1 95.81 441 THR B O 1
ATOM 7457 N N . CYS B 1 442 ? 1.625 -45.844 -29.562 1 96.69 442 CYS B N 1
ATOM 7458 C CA . CYS B 1 442 ? 1.34 -47.125 -28.969 1 96.69 442 CYS B CA 1
ATOM 7459 C C . CYS B 1 442 ? 2.146 -48.219 -29.656 1 96.69 442 CYS B C 1
ATOM 7461 O O . CYS B 1 442 ? 1.997 -49.406 -29.344 1 96.69 442 CYS B O 1
ATOM 7463 N N . ALA B 1 443 ? 3.012 -47.844 -30.516 1 97 443 ALA B N 1
ATOM 7464 C CA . ALA B 1 443 ? 3.859 -48.875 -31.156 1 97 443 ALA B CA 1
ATOM 7465 C C . ALA B 1 443 ? 4.871 -49.438 -30.156 1 97 443 ALA B C 1
ATOM 7467 O O . ALA B 1 443 ? 5.23 -48.781 -29.172 1 97 443 ALA B O 1
ATOM 7468 N N . ILE B 1 444 ? 5.289 -50.625 -30.438 1 97.19 444 ILE B N 1
ATOM 7469 C CA . ILE B 1 444 ? 6.414 -51.281 -29.75 1 97.19 444 ILE B CA 1
ATOM 7470 C C . ILE B 1 444 ? 7.625 -51.312 -30.688 1 97.19 444 ILE B C 1
ATOM 7472 O O . ILE B 1 444 ? 7.621 -52.031 -31.688 1 97.19 444 ILE B O 1
ATOM 7476 N N . VAL B 1 445 ? 8.562 -50.594 -30.344 1 97.94 445 VAL B N 1
ATOM 7477 C CA . VAL B 1 445 ? 9.773 -50.5 -31.172 1 97.94 445 VAL B CA 1
ATOM 7478 C C . VAL B 1 445 ? 10.734 -51.625 -30.797 1 97.94 445 VAL B C 1
ATOM 7480 O O . VAL B 1 445 ? 11.289 -51.656 -29.703 1 97.94 445 VAL B O 1
ATOM 7483 N N . THR B 1 446 ? 11.039 -52.531 -31.75 1 97.31 446 THR B N 1
ATOM 7484 C CA . THR B 1 446 ? 11.836 -53.688 -31.422 1 97.31 446 THR B CA 1
ATOM 7485 C C . THR B 1 446 ? 13.102 -53.75 -32.281 1 97.31 446 THR B C 1
ATOM 7487 O O . THR B 1 446 ? 13.969 -54.594 -32.062 1 97.31 446 THR B O 1
ATOM 7490 N N . THR B 1 447 ? 13.18 -52.906 -33.219 1 97 447 THR B N 1
ATOM 7491 C CA . THR B 1 447 ? 14.344 -52.906 -34.094 1 97 447 THR B CA 1
ATOM 7492 C C . THR B 1 447 ? 14.875 -51.5 -34.281 1 97 447 THR B C 1
ATOM 7494 O O . THR B 1 447 ? 14.18 -50.5 -34 1 97 447 THR B O 1
ATOM 7497 N N . GLY B 1 448 ? 16.125 -51.375 -34.75 1 95.19 448 GLY B N 1
ATOM 7498 C CA . GLY B 1 448 ? 16.75 -50.094 -35.031 1 95.19 448 GLY B CA 1
ATOM 7499 C C . GLY B 1 448 ? 17.531 -49.562 -33.844 1 95.19 448 GLY B C 1
ATOM 7500 O O . GLY B 1 448 ? 17.672 -50.219 -32.812 1 95.19 448 GLY B O 1
ATOM 7501 N N . ALA B 1 449 ? 18.125 -48.375 -34 1 95.31 449 ALA B N 1
ATOM 7502 C CA . ALA B 1 449 ? 18.875 -47.688 -32.969 1 95.31 449 ALA B CA 1
ATOM 7503 C C . ALA B 1 449 ? 17.938 -47.031 -31.969 1 95.31 449 ALA B C 1
ATOM 7505 O O . ALA B 1 449 ? 16.828 -46.625 -32.312 1 95.31 449 ALA B O 1
ATOM 7506 N N . PRO B 1 450 ? 18.312 -46.875 -30.781 1 96.5 450 PRO B N 1
ATOM 7507 C CA . PRO B 1 450 ? 17.469 -46.219 -29.781 1 96.5 450 PRO B CA 1
ATOM 7508 C C . PRO B 1 450 ? 17.562 -44.688 -29.859 1 96.5 450 PRO B C 1
ATOM 7510 O O . PRO B 1 450 ? 17.656 -44.031 -28.828 1 96.5 450 PRO B O 1
ATOM 7513 N N . THR B 1 451 ? 17.641 -44.125 -31.016 1 95.75 451 THR B N 1
ATOM 7514 C CA . THR B 1 451 ? 17.75 -42.688 -31.266 1 95.75 451 THR B CA 1
ATOM 7515 C C . THR B 1 451 ? 16.5 -42.156 -31.953 1 95.75 451 THR B C 1
ATOM 7517 O O . THR B 1 451 ? 15.945 -42.812 -32.844 1 95.75 451 THR B O 1
ATOM 7520 N N . PHE B 1 452 ? 16.078 -41.031 -31.453 1 96.38 452 PHE B N 1
ATOM 7521 C CA . PHE B 1 452 ? 14.797 -40.5 -31.922 1 96.38 452 PHE B CA 1
ATOM 7522 C C . PHE B 1 452 ? 14.875 -39 -32.125 1 96.38 452 PHE B C 1
ATOM 7524 O O . PHE B 1 452 ? 15.68 -38.312 -31.5 1 96.38 452 PHE B O 1
ATOM 7531 N N . THR B 1 453 ? 14.078 -38.438 -33 1 96 453 THR B N 1
ATOM 7532 C CA . THR B 1 453 ? 13.711 -37.031 -33.156 1 96 453 THR B CA 1
ATOM 7533 C C . THR B 1 453 ? 12.195 -36.875 -33.094 1 96 453 THR B C 1
ATOM 7535 O O . THR B 1 453 ? 11.453 -37.844 -33.281 1 96 453 THR B O 1
ATOM 7538 N N . PHE B 1 454 ? 11.797 -35.719 -32.812 1 97.19 454 PHE B N 1
ATOM 7539 C CA . PHE B 1 454 ? 10.383 -35.438 -32.625 1 97.19 454 PHE B CA 1
ATOM 7540 C C . PHE B 1 454 ? 9.984 -34.188 -33.438 1 97.19 454 PHE B C 1
ATOM 7542 O O . PHE B 1 454 ? 10.672 -33.156 -33.375 1 97.19 454 PHE B O 1
ATOM 7549 N N . GLN B 1 455 ? 8.938 -34.344 -34.188 1 96.75 455 GLN B N 1
ATOM 7550 C CA . GLN B 1 455 ? 8.336 -33.156 -34.812 1 96.75 455 GLN B CA 1
ATOM 7551 C C . GLN B 1 455 ? 7.328 -32.5 -33.844 1 96.75 455 GLN B C 1
ATOM 7553 O O . GLN B 1 455 ? 6.316 -33.094 -33.5 1 96.75 455 GLN B O 1
ATOM 7558 N N . ILE B 1 456 ? 7.621 -31.266 -33.438 1 97.94 456 ILE B N 1
ATOM 7559 C CA . ILE B 1 456 ? 6.758 -30.703 -32.406 1 97.94 456 ILE B CA 1
ATOM 7560 C C . ILE B 1 456 ? 6.355 -29.281 -32.812 1 97.94 456 ILE B C 1
ATOM 7562 O O . ILE B 1 456 ? 7.008 -28.656 -33.625 1 97.94 456 ILE B O 1
ATOM 7566 N N . THR B 1 457 ? 5.234 -28.859 -32.219 1 98.44 457 THR B N 1
ATOM 7567 C CA . THR B 1 457 ? 4.801 -27.469 -32.156 1 98.44 457 THR B CA 1
ATOM 7568 C C . THR B 1 457 ? 4.715 -27 -30.688 1 98.44 457 THR B C 1
ATOM 7570 O O . THR B 1 457 ? 4 -27.609 -29.891 1 98.44 457 THR B O 1
ATOM 7573 N N . ALA B 1 458 ? 5.441 -26.109 -30.25 1 98.38 458 ALA B N 1
ATOM 7574 C CA . ALA B 1 458 ? 5.395 -25.375 -28.984 1 98.38 458 ALA B CA 1
ATOM 7575 C C . ALA B 1 458 ? 5.434 -23.859 -29.219 1 98.38 458 ALA B C 1
ATOM 7577 O O . ALA B 1 458 ? 6.508 -23.281 -29.422 1 98.38 458 ALA B O 1
ATOM 7578 N N . SER B 1 459 ? 4.227 -23.297 -29.141 1 97.38 459 SER B N 1
ATOM 7579 C CA . SER B 1 459 ? 4.172 -21.938 -29.625 1 97.38 459 SER B CA 1
ATOM 7580 C C . SER B 1 459 ? 3.137 -21.109 -28.875 1 97.38 459 SER B C 1
ATOM 7582 O O . SER B 1 459 ? 2.246 -21.672 -28.219 1 97.38 459 SER B O 1
ATOM 7584 N N . ALA B 1 460 ? 3.387 -19.922 -28.812 1 95.88 460 ALA B N 1
ATOM 7585 C CA . ALA B 1 460 ? 2.434 -18.859 -28.5 1 95.88 460 ALA B CA 1
ATOM 7586 C C . ALA B 1 460 ? 2.438 -17.781 -29.594 1 95.88 460 ALA B C 1
ATOM 7588 O O . ALA B 1 460 ? 3.406 -17.656 -30.344 1 95.88 460 ALA B O 1
ATOM 7589 N N . PRO B 1 461 ? 1.35 -17.094 -29.75 1 89.75 461 PRO B N 1
ATOM 7590 C CA . PRO B 1 461 ? 1.334 -16.172 -30.891 1 89.75 461 PRO B CA 1
ATOM 7591 C C . PRO B 1 461 ? 2.504 -15.18 -30.859 1 89.75 461 PRO B C 1
ATOM 7593 O O . PRO B 1 461 ? 3.104 -14.898 -31.891 1 89.75 461 PRO B O 1
ATOM 7596 N N . ALA B 1 462 ? 2.902 -14.695 -29.672 1 93.88 462 ALA B N 1
ATOM 7597 C CA . ALA B 1 462 ? 3.996 -13.734 -29.703 1 93.88 462 ALA B CA 1
ATOM 7598 C C . ALA B 1 462 ? 4.84 -13.836 -28.422 1 93.88 462 ALA B C 1
ATOM 7600 O O . ALA B 1 462 ? 5.98 -13.367 -28.391 1 93.88 462 ALA B O 1
ATOM 7601 N N . HIS B 1 463 ? 4.406 -14.477 -27.469 1 97.94 463 HIS B N 1
ATOM 7602 C CA . HIS B 1 463 ? 5.012 -14.234 -26.172 1 97.94 463 HIS B CA 1
ATOM 7603 C C . HIS B 1 463 ? 5.273 -15.539 -25.422 1 97.94 463 HIS B C 1
ATOM 7605 O O . HIS B 1 463 ? 4.895 -15.68 -24.266 1 97.94 463 HIS B O 1
ATOM 7611 N N . LEU B 1 464 ? 5.945 -16.453 -26.062 1 98.5 464 LEU B N 1
ATOM 7612 C CA . LEU B 1 464 ? 6.324 -17.719 -25.422 1 98.5 464 LEU B CA 1
ATOM 7613 C C . LEU B 1 464 ? 7.426 -17.5 -24.406 1 98.5 464 LEU B C 1
ATOM 7615 O O . LEU B 1 464 ? 8.344 -16.703 -24.625 1 98.5 464 LEU B O 1
ATOM 7619 N N . LEU B 1 465 ? 7.383 -18.141 -23.328 1 98.5 465 LEU B N 1
ATOM 7620 C CA . LEU B 1 465 ? 8.398 -18.078 -22.281 1 98.5 465 LEU B CA 1
ATOM 7621 C C . LEU B 1 465 ? 9.414 -19.203 -22.453 1 98.5 465 LEU B C 1
ATOM 7623 O O . LEU B 1 465 ? 10.625 -18.984 -22.406 1 98.5 465 LEU B O 1
ATOM 7627 N N . ALA B 1 466 ? 8.891 -20.391 -22.531 1 98.56 466 ALA B N 1
ATOM 7628 C CA . ALA B 1 466 ? 9.75 -21.562 -22.625 1 98.56 466 ALA B CA 1
ATOM 7629 C C . ALA B 1 466 ? 8.953 -22.797 -23.062 1 98.56 466 ALA B C 1
ATOM 7631 O O . ALA B 1 466 ? 7.723 -22.781 -23.078 1 98.56 466 ALA B O 1
ATOM 7632 N N . TRP B 1 467 ? 9.625 -23.766 -23.547 1 98.38 467 TRP B N 1
ATOM 7633 C CA . TRP B 1 467 ? 9.055 -25.078 -23.766 1 98.38 467 TRP B CA 1
ATOM 7634 C C . TRP B 1 467 ? 10.062 -26.172 -23.453 1 98.38 467 TRP B C 1
ATOM 7636 O O . TRP B 1 467 ? 11.273 -25.938 -23.453 1 98.38 467 TRP B O 1
ATOM 7646 N N . SER B 1 468 ? 9.57 -27.328 -23.078 1 98.5 468 SER B N 1
ATOM 7647 C CA . SER B 1 468 ? 10.43 -28.453 -22.75 1 98.5 468 SER B CA 1
ATOM 7648 C C . SER B 1 468 ? 9.781 -29.781 -23.141 1 98.5 468 SER B C 1
ATOM 7650 O O . SER B 1 468 ? 8.57 -29.953 -22.984 1 98.5 468 SER B O 1
ATOM 7652 N N . LEU B 1 469 ? 10.508 -30.594 -23.766 1 98.44 469 LEU B N 1
ATOM 7653 C CA . LEU B 1 469 ? 10.133 -31.969 -24.094 1 98.44 469 LEU B CA 1
ATOM 7654 C C . LEU B 1 469 ? 10.938 -32.938 -23.266 1 98.44 469 LEU B C 1
ATOM 7656 O O . LEU B 1 469 ? 12.172 -32.938 -23.281 1 98.44 469 LEU B O 1
ATOM 7660 N N . THR B 1 470 ? 10.242 -33.812 -22.562 1 98.5 470 THR B N 1
ATOM 7661 C CA . THR B 1 470 ? 10.906 -34.75 -21.656 1 98.5 470 THR B CA 1
ATOM 7662 C C . THR B 1 470 ? 10.344 -36.156 -21.828 1 98.5 470 THR B C 1
ATOM 7664 O O . THR B 1 470 ? 9.141 -36.344 -22.031 1 98.5 470 THR B O 1
ATOM 7667 N N . ALA B 1 471 ? 11.195 -37.156 -21.75 1 98.5 471 ALA B N 1
ATOM 7668 C CA . ALA B 1 471 ? 10.812 -38.562 -21.766 1 98.5 471 ALA B CA 1
ATOM 7669 C C . ALA B 1 471 ? 10.695 -39.125 -20.359 1 98.5 471 ALA B C 1
ATOM 7671 O O . ALA B 1 471 ? 11.57 -38.875 -19.516 1 98.5 471 ALA B O 1
ATOM 7672 N N . TYR B 1 472 ? 9.641 -39.844 -20.125 1 98.5 472 TYR B N 1
ATOM 7673 C CA . TYR B 1 472 ? 9.43 -40.5 -18.859 1 98.5 472 TYR B CA 1
ATOM 7674 C C . TYR B 1 472 ? 9.266 -42 -19.062 1 98.5 472 TYR B C 1
ATOM 7676 O O . TYR B 1 472 ? 8.609 -42.438 -20.016 1 98.5 472 TYR B O 1
ATOM 7684 N N . TRP B 1 473 ? 9.914 -42.875 -18.203 1 98.31 473 TRP B N 1
ATOM 7685 C CA . TRP B 1 473 ? 9.773 -44.312 -18.297 1 98.31 473 TRP B CA 1
ATOM 7686 C C . TRP B 1 473 ? 10.047 -44.969 -16.953 1 98.31 473 TRP B C 1
ATOM 7688 O O . TRP B 1 473 ? 10.477 -44.312 -16 1 98.31 473 TRP B O 1
ATOM 7698 N N . GLY B 1 474 ? 9.727 -46.125 -16.891 1 97.62 474 GLY B N 1
ATOM 7699 C CA . GLY B 1 474 ? 10.133 -46.938 -15.75 1 97.62 474 GLY B CA 1
ATOM 7700 C C . GLY B 1 474 ? 9.555 -46.469 -14.438 1 97.62 474 GLY B C 1
ATOM 7701 O O . GLY B 1 474 ? 8.359 -46.188 -14.336 1 97.62 474 GLY B O 1
ATOM 7702 N N . ASP B 1 475 ? 10.375 -46.562 -13.453 1 97.94 475 ASP B N 1
ATOM 7703 C CA . ASP B 1 475 ? 10.047 -46.188 -12.086 1 97.94 475 ASP B CA 1
ATOM 7704 C C . ASP B 1 475 ? 10.656 -44.812 -11.75 1 97.94 475 ASP B C 1
ATOM 7706 O O . ASP B 1 475 ? 11.734 -44.75 -11.156 1 97.94 475 ASP B O 1
ATOM 7710 N N . ASN B 1 476 ? 9.867 -43.781 -12.07 1 98.25 476 ASN B N 1
ATOM 7711 C CA . ASN B 1 476 ? 10.203 -42.375 -11.789 1 98.25 476 ASN B CA 1
ATOM 7712 C C . ASN B 1 476 ? 11.5 -41.969 -12.484 1 98.25 476 ASN B C 1
ATOM 7714 O O . ASN B 1 476 ? 12.328 -41.281 -11.891 1 98.25 476 ASN B O 1
ATOM 7718 N N . LYS B 1 477 ? 11.773 -42.438 -13.695 1 97.94 477 LYS B N 1
ATOM 7719 C CA . LYS B 1 477 ? 12.914 -42.062 -14.531 1 97.94 477 LYS B CA 1
ATOM 7720 C C . LYS B 1 477 ? 12.5 -41.062 -15.594 1 97.94 477 LYS B C 1
ATOM 7722 O O . LYS B 1 477 ? 11.375 -41.094 -16.109 1 97.94 477 LYS B O 1
ATOM 7727 N N . SER B 1 478 ? 13.391 -40.188 -15.852 1 98.06 478 SER B N 1
ATOM 7728 C CA . SER B 1 478 ? 13.125 -39.188 -16.891 1 98.06 478 SER B CA 1
ATOM 7729 C C . SER B 1 478 ? 14.43 -38.688 -17.516 1 98.06 478 SER B C 1
ATOM 7731 O O . SER B 1 478 ? 15.5 -38.812 -16.922 1 98.06 478 SER B O 1
ATOM 7733 N N . LEU B 1 479 ? 14.398 -38.219 -18.703 1 97.56 479 LEU B N 1
ATOM 7734 C CA . LEU B 1 479 ? 15.508 -37.594 -19.406 1 97.56 479 LEU B CA 1
ATOM 7735 C C . LEU B 1 479 ? 15.016 -36.5 -20.344 1 97.56 479 LEU B C 1
AT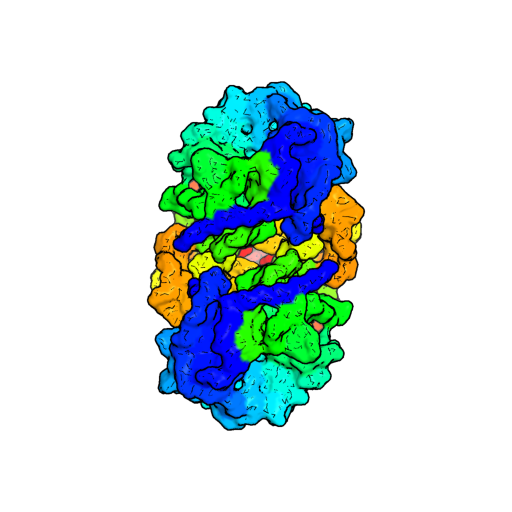OM 7737 O O . LEU B 1 479 ? 14.109 -36.75 -21.141 1 97.56 479 LEU B O 1
ATOM 7741 N N . GLY B 1 480 ? 15.602 -35.375 -20.266 1 97.25 480 GLY B N 1
ATOM 7742 C CA . GLY B 1 480 ? 15.258 -34.281 -21.172 1 97.25 480 GLY B CA 1
ATOM 7743 C C . GLY B 1 480 ? 15.609 -34.562 -22.625 1 97.25 480 GLY B C 1
ATOM 7744 O O . GLY B 1 480 ? 16.688 -35.094 -22.906 1 97.25 480 GLY B O 1
ATOM 7745 N N . VAL B 1 481 ? 14.656 -34.25 -23.484 1 97.31 481 VAL B N 1
ATOM 7746 C CA . VAL B 1 481 ? 14.875 -34.438 -24.922 1 97.31 481 VAL B CA 1
ATOM 7747 C C . VAL B 1 481 ? 15.398 -33.156 -25.531 1 97.31 481 VAL B C 1
ATOM 7749 O O . VAL B 1 481 ? 16.438 -33.156 -26.188 1 97.31 481 VAL B O 1
ATOM 7752 N N . SER B 1 482 ? 14.68 -32.125 -25.344 1 96.38 482 SER B N 1
ATOM 7753 C CA . SER B 1 482 ? 15.008 -30.812 -25.859 1 96.38 482 SER B CA 1
ATOM 7754 C C . SER B 1 482 ? 14.203 -29.719 -25.156 1 96.38 482 SER B C 1
ATOM 7756 O O . SER B 1 482 ? 13.133 -30 -24.609 1 96.38 482 SER B O 1
ATOM 7758 N N . SER B 1 483 ? 14.766 -28.594 -25.062 1 97.56 483 SER B N 1
ATOM 7759 C CA . SER B 1 483 ? 14.086 -27.438 -24.469 1 97.56 483 SER B CA 1
ATOM 7760 C C . SER B 1 483 ? 14.641 -26.125 -25.016 1 97.56 483 SER B C 1
ATOM 7762 O O . SER B 1 483 ? 15.711 -26.109 -25.609 1 97.56 483 SER B O 1
ATOM 7764 N N . ASP B 1 484 ? 13.938 -25.078 -24.891 1 97.56 484 ASP B N 1
ATOM 7765 C CA . ASP B 1 484 ? 14.352 -23.719 -25.219 1 97.56 484 ASP B CA 1
ATOM 7766 C C . ASP B 1 484 ? 13.602 -22.703 -24.359 1 97.56 484 ASP B C 1
ATOM 7768 O O . ASP B 1 484 ? 12.633 -23.047 -23.688 1 97.56 484 ASP B O 1
ATOM 7772 N N . SER B 1 485 ? 14.141 -21.547 -24.297 1 98.19 485 SER B N 1
ATOM 7773 C CA . SER B 1 485 ? 13.531 -20.5 -23.5 1 98.19 485 SER B CA 1
ATOM 7774 C C . SER B 1 485 ? 13.75 -19.125 -24.125 1 98.19 485 SER B C 1
ATOM 7776 O O . SER B 1 485 ? 14.656 -18.938 -24.922 1 98.19 485 SER B O 1
ATOM 7778 N N . TYR B 1 486 ? 12.938 -18.203 -23.688 1 98.31 486 TYR B N 1
ATOM 7779 C CA . TYR B 1 486 ? 12.984 -16.828 -24.188 1 98.31 486 TYR B CA 1
ATOM 7780 C C . TYR B 1 486 ? 14.352 -16.203 -23.922 1 98.31 486 TYR B C 1
ATOM 7782 O O . TYR B 1 486 ? 14.805 -15.344 -24.672 1 98.31 486 TYR B O 1
ATOM 7790 N N . ALA B 1 487 ? 15.031 -16.562 -22.906 1 97.56 487 ALA B N 1
ATOM 7791 C CA . ALA B 1 487 ? 16.344 -16.031 -22.562 1 97.56 487 ALA B CA 1
ATOM 7792 C C . ALA B 1 487 ? 17.297 -16.109 -23.75 1 97.56 487 ALA B C 1
ATOM 7794 O O . ALA B 1 487 ? 18.219 -15.305 -23.859 1 97.56 487 ALA B O 1
ATOM 7795 N N . ASN B 1 488 ? 17.078 -16.984 -24.641 1 97.5 488 ASN B N 1
ATOM 7796 C CA . ASN B 1 488 ? 17.922 -17.172 -25.812 1 97.5 488 ASN B CA 1
ATOM 7797 C C . ASN B 1 488 ? 17.422 -16.359 -27 1 97.5 488 ASN B C 1
ATOM 7799 O O . ASN B 1 488 ? 18.031 -16.375 -28.078 1 97.5 488 ASN B O 1
ATOM 7803 N N . HIS B 1 489 ? 16.312 -15.68 -26.844 1 97.75 489 HIS B N 1
ATOM 7804 C CA . HIS B 1 489 ? 15.664 -15.039 -27.984 1 97.75 489 HIS B CA 1
ATOM 7805 C C . HIS B 1 489 ? 15.312 -13.594 -27.672 1 97.75 489 HIS B C 1
ATOM 7807 O O . HIS B 1 489 ? 14.297 -13.086 -28.156 1 97.75 489 HIS B O 1
ATOM 7813 N N . ILE B 1 490 ? 16 -13 -26.844 1 97.19 490 ILE B N 1
ATOM 7814 C CA . ILE B 1 490 ? 15.742 -11.609 -26.469 1 97.19 490 ILE B CA 1
ATOM 7815 C C . ILE B 1 490 ? 16.125 -10.695 -27.641 1 97.19 490 ILE B C 1
ATOM 7817 O O . ILE B 1 490 ? 17.266 -10.703 -28.094 1 97.19 490 ILE B O 1
ATOM 7821 N N . THR B 1 491 ? 15.18 -9.938 -28.188 1 96.5 491 THR B N 1
ATOM 7822 C CA . THR B 1 491 ? 15.352 -8.984 -29.266 1 96.5 491 THR B CA 1
ATOM 7823 C C . THR B 1 491 ? 14.602 -7.684 -28.969 1 96.5 491 THR B C 1
ATOM 7825 O O . THR B 1 491 ? 13.781 -7.637 -28.047 1 96.5 491 THR B O 1
ATOM 7828 N N . PRO B 1 492 ? 14.789 -6.594 -29.672 1 95.06 492 PRO B N 1
ATOM 7829 C CA . PRO B 1 492 ? 14.086 -5.328 -29.438 1 95.06 492 PRO B CA 1
ATOM 7830 C C . PRO B 1 492 ? 12.578 -5.438 -29.656 1 95.06 492 PRO B C 1
ATOM 7832 O O . PRO B 1 492 ? 11.812 -4.68 -29.062 1 95.06 492 PRO B O 1
ATOM 7835 N N . SER B 1 493 ? 12.188 -6.383 -30.547 1 95.75 493 SER B N 1
ATOM 7836 C CA . SER B 1 493 ? 10.758 -6.566 -30.766 1 95.75 493 SER B CA 1
ATOM 7837 C C . SER B 1 493 ? 10.102 -7.266 -29.578 1 95.75 493 SER B C 1
ATOM 7839 O O . SER B 1 493 ? 8.883 -7.215 -29.406 1 95.75 493 SER B O 1
ATOM 7841 N N . ARG B 1 494 ? 10.875 -8.094 -28.828 1 96.69 494 ARG B N 1
ATOM 7842 C CA . ARG B 1 494 ? 10.438 -8.812 -27.641 1 96.69 494 ARG B CA 1
ATOM 7843 C C . ARG B 1 494 ? 9.445 -9.914 -28.016 1 96.69 494 ARG B C 1
ATOM 7845 O O . ARG B 1 494 ? 8.578 -10.273 -27.203 1 96.69 494 ARG B O 1
ATOM 7852 N N . ILE B 1 495 ? 9.508 -10.289 -29.188 1 97.31 495 ILE B N 1
ATOM 7853 C CA . ILE B 1 495 ? 8.594 -11.312 -29.703 1 97.31 495 ILE B CA 1
ATOM 7854 C C . ILE B 1 495 ? 9.328 -12.641 -29.844 1 97.31 495 ILE B C 1
ATOM 7856 O O . ILE B 1 495 ? 10.445 -12.688 -30.375 1 97.31 495 ILE B O 1
ATOM 7860 N N . TRP B 1 496 ? 8.797 -13.625 -29.328 1 98.12 496 TRP B N 1
ATOM 7861 C CA . TRP B 1 496 ? 9.211 -15.008 -29.562 1 98.12 496 TRP B CA 1
ATOM 7862 C C . TRP B 1 496 ? 8.008 -15.93 -29.656 1 98.12 496 TRP B C 1
ATOM 7864 O O . TRP B 1 496 ? 7.273 -16.109 -28.688 1 98.12 496 TRP B O 1
ATOM 7874 N N . THR B 1 497 ? 7.809 -16.5 -30.781 1 97.75 497 THR B N 1
ATOM 7875 C CA . THR B 1 497 ? 6.602 -17.281 -31.047 1 97.75 497 THR B CA 1
ATOM 7876 C C . THR B 1 497 ? 6.824 -18.75 -30.734 1 97.75 497 THR B C 1
ATOM 7878 O O . THR B 1 497 ? 5.871 -19.531 -30.656 1 97.75 497 THR B O 1
ATOM 7881 N N . GLY B 1 498 ? 8.086 -19.188 -30.531 1 98.06 498 GLY B N 1
ATOM 7882 C CA . GLY B 1 498 ? 8.398 -20.594 -30.344 1 98.06 498 GLY B CA 1
ATOM 7883 C C . GLY B 1 498 ? 8.641 -21.328 -31.641 1 98.06 498 GLY B C 1
ATOM 7884 O O . GLY B 1 498 ? 9.352 -20.844 -32.531 1 98.06 498 GLY B O 1
ATOM 7885 N N . ILE B 1 499 ? 8.266 -22.547 -31.734 1 97.12 499 ILE B N 1
ATOM 7886 C CA . ILE B 1 499 ? 8.516 -23.359 -32.906 1 97.12 499 ILE B CA 1
ATOM 7887 C C . ILE B 1 499 ? 7.211 -24.031 -33.375 1 97.12 499 ILE B C 1
ATOM 7889 O O . ILE B 1 499 ? 6.359 -24.359 -32.531 1 97.12 499 ILE B O 1
ATOM 7893 N N . THR B 1 500 ? 7.086 -24.203 -34.656 1 97.69 500 THR B N 1
ATOM 7894 C CA . THR B 1 500 ? 5.93 -24.844 -35.281 1 97.69 500 THR B CA 1
ATOM 7895 C C . THR B 1 500 ? 6.371 -25.953 -36.25 1 97.69 500 THR B C 1
ATOM 7897 O O . THR B 1 500 ? 6.965 -25.672 -37.281 1 97.69 500 THR B O 1
ATOM 7900 N N . SER B 1 501 ? 6.078 -27.125 -35.875 1 96.69 501 SER B N 1
ATOM 7901 C CA . SER B 1 501 ? 6.359 -28.312 -36.719 1 96.69 501 SER B CA 1
ATOM 7902 C C . SER B 1 501 ? 7.852 -28.422 -37 1 96.69 501 SER B C 1
ATOM 7904 O O . SER B 1 501 ? 8.242 -28.516 -38.188 1 96.69 501 SER B O 1
ATOM 7906 N N . VAL B 1 502 ? 8.648 -28.391 -36.031 1 95.81 502 VAL B N 1
ATOM 7907 C CA . VAL B 1 502 ? 10.102 -28.453 -36.156 1 95.81 502 VAL B CA 1
ATOM 7908 C C . VAL B 1 502 ? 10.617 -29.75 -35.531 1 95.81 502 VAL B C 1
ATOM 7910 O O . VAL B 1 502 ? 10.117 -30.172 -34.5 1 95.81 502 VAL B O 1
ATOM 7913 N N . ALA B 1 503 ? 11.602 -30.328 -36.125 1 95 503 ALA B N 1
ATOM 7914 C CA . ALA B 1 503 ? 12.234 -31.516 -35.562 1 95 503 ALA B CA 1
ATOM 7915 C C . ALA B 1 503 ? 13.18 -31.172 -34.438 1 95 503 ALA B C 1
ATOM 7917 O O . ALA B 1 503 ? 14.016 -30.281 -34.562 1 95 503 ALA B O 1
ATOM 7918 N N . VAL B 1 504 ? 12.953 -31.781 -33.375 1 95.25 504 VAL B N 1
ATOM 7919 C CA . VAL B 1 504 ? 13.836 -31.562 -32.219 1 95.25 504 VAL B CA 1
ATOM 7920 C C . VAL B 1 504 ? 14.352 -32.906 -31.719 1 95.25 504 VAL B C 1
ATOM 7922 O O . VAL B 1 504 ? 13.633 -33.906 -31.75 1 95.25 504 VAL B O 1
ATOM 7925 N N . PRO B 1 505 ? 15.469 -33 -31.062 1 93.25 505 PRO B N 1
ATOM 7926 C CA . PRO B 1 505 ? 16.484 -31.969 -31.234 1 93.25 505 PRO B CA 1
ATOM 7927 C C . PRO B 1 505 ? 16.859 -31.734 -32.719 1 93.25 505 PRO B C 1
ATOM 7929 O O . PRO B 1 505 ? 16.594 -32.594 -33.562 1 93.25 505 PRO B O 1
ATOM 7932 N N . PRO B 1 506 ? 17.203 -30.297 -33.094 1 75.81 506 PRO B N 1
ATOM 7933 C CA . PRO B 1 506 ? 17.484 -30.016 -34.5 1 75.81 506 PRO B CA 1
ATOM 7934 C C . PRO B 1 506 ? 18.359 -31.078 -35.156 1 75.81 506 PRO B C 1
ATOM 7936 O O . PRO B 1 506 ? 19.188 -31.703 -34.5 1 75.81 506 PRO B O 1
ATOM 7939 N N . PRO B 1 507 ? 17.797 -31.141 -36.562 1 55.72 507 PRO B N 1
ATOM 7940 C CA . PRO B 1 507 ? 18.562 -32.062 -37.375 1 55.72 507 PRO B CA 1
ATOM 7941 C C . PRO B 1 507 ? 20.031 -31.656 -37.531 1 55.72 507 PRO B C 1
ATOM 7943 O O . PRO B 1 507 ? 20.297 -30.5 -37.906 1 55.72 507 PRO B O 1
ATOM 7946 N N . GLY B 1 508 ? 20.922 -32.062 -36.656 1 53.22 508 GLY B N 1
ATOM 7947 C CA . GLY B 1 508 ? 22.375 -32.219 -36.688 1 53.22 508 GLY B CA 1
ATOM 7948 C C . GLY B 1 508 ? 22.844 -33.531 -36.125 1 53.22 508 GLY B C 1
ATOM 7949 O O . GLY B 1 508 ? 22.031 -34.469 -35.969 1 53.22 508 GLY B O 1
ATOM 7950 N N . PRO B 1 509 ? 24.109 -33.562 -35.688 1 54.41 509 PRO B N 1
ATOM 7951 C CA . PRO B 1 509 ? 24.766 -34.875 -35.562 1 54.41 509 PRO B CA 1
ATOM 7952 C C . PRO B 1 509 ? 24.109 -35.75 -34.5 1 54.41 509 PRO B C 1
ATOM 7954 O O . PRO B 1 509 ? 24.25 -37 -34.562 1 54.41 509 PRO B O 1
ATOM 7957 N N . THR B 1 510 ? 23.266 -35.219 -33.438 1 73.44 510 THR B N 1
ATOM 7958 C CA . THR B 1 510 ? 23.109 -36.312 -32.5 1 73.44 510 THR B CA 1
ATOM 7959 C C . THR B 1 510 ? 21.656 -36.438 -32.031 1 73.44 510 THR B C 1
ATOM 7961 O O . THR B 1 510 ? 21.125 -35.562 -31.344 1 73.44 510 THR B O 1
ATOM 7964 N N . PRO B 1 511 ? 20.734 -37.156 -32.812 1 89.38 511 PRO B N 1
ATOM 7965 C CA . PRO B 1 511 ? 19.406 -37.5 -32.312 1 89.38 511 PRO B CA 1
ATOM 7966 C C . PRO B 1 511 ? 19.406 -37.812 -30.828 1 89.38 511 PRO B C 1
ATOM 7968 O O . PRO B 1 511 ? 20.469 -37.938 -30.219 1 89.38 511 PRO B O 1
ATOM 7971 N N . TRP B 1 512 ? 18.172 -37.562 -30.25 1 94.75 512 TRP B N 1
ATOM 7972 C CA . TRP B 1 512 ? 18.047 -37.906 -28.844 1 94.75 512 TRP B CA 1
ATOM 7973 C C . TRP B 1 512 ? 18.25 -39.406 -28.625 1 94.75 512 TRP B C 1
ATOM 7975 O O . TRP B 1 512 ? 17.672 -40.25 -29.328 1 94.75 512 TRP B O 1
ATOM 7985 N N . ASN B 1 513 ? 19.094 -39.719 -27.734 1 95.44 513 ASN B N 1
ATOM 7986 C CA . ASN B 1 513 ? 19.391 -41.125 -27.406 1 95.44 513 ASN B CA 1
ATOM 7987 C C . ASN B 1 513 ? 18.641 -41.562 -26.156 1 95.44 513 ASN B C 1
ATOM 7989 O O . ASN B 1 513 ? 18.812 -41 -25.078 1 95.44 513 ASN B O 1
ATOM 7993 N N . ALA B 1 514 ? 17.859 -42.594 -26.297 1 96.81 514 ALA B N 1
ATOM 7994 C CA . ALA B 1 514 ? 17.062 -43.125 -25.188 1 96.81 514 ALA B CA 1
ATOM 7995 C C . ALA B 1 514 ? 17.938 -43.875 -24.188 1 96.81 514 ALA B C 1
ATOM 7997 O O . ALA B 1 514 ? 17.531 -44.094 -23.047 1 96.81 514 ALA B O 1
ATOM 7998 N N . THR B 1 515 ? 19.094 -44.25 -24.609 1 96.75 515 THR B N 1
ATOM 7999 C CA . THR B 1 515 ? 19.953 -45.062 -23.75 1 96.75 515 THR B CA 1
ATOM 8000 C C . THR B 1 515 ? 20.516 -44.219 -22.609 1 96.75 515 THR B C 1
ATOM 8002 O O . THR B 1 515 ? 21.172 -43.219 -22.844 1 96.75 515 THR B O 1
ATOM 8005 N N . VAL B 1 516 ? 20.266 -44.656 -21.438 1 96.94 516 VAL B N 1
ATOM 8006 C CA . VAL B 1 516 ? 20.844 -44.062 -20.234 1 96.94 516 VAL B CA 1
ATOM 8007 C C . VAL B 1 516 ? 21.797 -45.062 -19.578 1 96.94 516 VAL B C 1
ATOM 8009 O O . VAL B 1 516 ? 21.406 -46.156 -19.234 1 96.94 516 VAL B O 1
ATOM 8012 N N . THR B 1 517 ? 23.031 -44.625 -19.422 1 95.88 517 THR B N 1
ATOM 8013 C CA . THR B 1 517 ? 24.047 -45.531 -18.859 1 95.88 517 THR B CA 1
ATOM 8014 C C . THR B 1 517 ? 23.641 -46 -17.469 1 95.88 517 THR B C 1
ATOM 8016 O O . THR B 1 517 ? 23.297 -45.188 -16.594 1 95.88 517 THR B O 1
ATOM 8019 N N . GLY B 1 518 ? 23.703 -47.25 -17.344 1 95.81 518 GLY B N 1
ATOM 8020 C CA . GLY B 1 518 ? 23.422 -47.844 -16.047 1 95.81 518 GLY B CA 1
ATOM 8021 C C . GLY B 1 518 ? 21.938 -48.125 -15.82 1 95.81 518 GLY B C 1
ATOM 8022 O O . GLY B 1 518 ? 21.547 -48.625 -14.766 1 95.81 518 GLY B O 1
ATOM 8023 N N . ASP B 1 519 ? 21.094 -47.844 -16.859 1 97.38 519 ASP B N 1
ATOM 8024 C CA . ASP B 1 519 ? 19.656 -48.094 -16.75 1 97.38 519 ASP B CA 1
ATOM 8025 C C . ASP B 1 519 ? 19.125 -48.875 -17.953 1 97.38 519 ASP B C 1
ATOM 8027 O O . ASP B 1 519 ? 18.641 -48.281 -18.906 1 97.38 519 ASP B O 1
ATOM 8031 N N . PRO B 1 520 ? 19.062 -50.156 -17.859 1 95.44 520 PRO B N 1
ATOM 8032 C CA . PRO B 1 520 ? 18.594 -50.938 -19 1 95.44 520 PRO B CA 1
ATOM 8033 C C . PRO B 1 520 ? 17.125 -50.656 -19.344 1 95.44 520 PRO B C 1
ATOM 8035 O O . PRO B 1 520 ? 16.703 -50.906 -20.484 1 95.44 520 PRO B O 1
ATOM 8038 N N . THR B 1 521 ? 16.359 -50.156 -18.438 1 96.94 521 THR B N 1
ATOM 8039 C CA . THR B 1 521 ? 14.953 -49.906 -18.719 1 96.94 521 THR B CA 1
ATOM 8040 C C . THR B 1 521 ? 14.781 -48.75 -19.672 1 96.94 521 THR B C 1
ATOM 8042 O O . THR B 1 521 ? 13.719 -48.562 -20.266 1 96.94 521 THR B O 1
ATOM 8045 N N . SER B 1 522 ? 15.797 -47.969 -19.906 1 98 522 SER B N 1
ATOM 8046 C CA . SER B 1 522 ? 15.703 -46.781 -20.766 1 98 522 SER B CA 1
ATOM 8047 C C . SER B 1 522 ? 15.43 -47.188 -22.203 1 98 522 SER B C 1
ATOM 8049 O O . SER B 1 522 ? 14.969 -46.344 -23 1 98 522 SER B O 1
ATOM 8051 N N . THR B 1 523 ? 15.656 -48.469 -22.562 1 97.94 523 THR B N 1
ATOM 8052 C CA . THR B 1 523 ? 15.367 -48.906 -23.922 1 97.94 523 THR B CA 1
ATOM 8053 C C . THR B 1 523 ? 14.5 -50.188 -23.891 1 97.94 523 THR B C 1
ATOM 8055 O O . THR B 1 523 ? 14.406 -50.906 -24.875 1 97.94 523 THR B O 1
ATOM 8058 N N . HIS B 1 524 ? 13.945 -50.531 -22.75 1 97.81 524 HIS B N 1
ATOM 8059 C CA . HIS B 1 524 ? 13.102 -51.688 -22.609 1 97.81 524 HIS B CA 1
ATOM 8060 C C . HIS B 1 524 ? 11.914 -51.406 -21.688 1 97.81 524 HIS B C 1
ATOM 8062 O O . HIS B 1 524 ? 11.672 -52.156 -20.734 1 97.81 524 HIS B O 1
ATOM 8068 N N . CYS B 1 525 ? 11.188 -50.469 -22.125 1 98.38 525 CYS B N 1
ATOM 8069 C CA . CYS B 1 525 ? 10.078 -50.031 -21.281 1 98.38 525 CYS B CA 1
ATOM 8070 C C . CYS B 1 525 ? 9.094 -49.156 -22.062 1 98.38 525 CYS B C 1
ATOM 8072 O O . CYS B 1 525 ? 9.414 -48.688 -23.141 1 98.38 525 CYS B O 1
ATOM 8074 N N . ALA B 1 526 ? 7.898 -49.031 -21.469 1 98.25 526 ALA B N 1
ATOM 8075 C CA . ALA B 1 526 ? 6.949 -48 -21.906 1 98.25 526 ALA B CA 1
ATOM 8076 C C . ALA B 1 526 ? 7.508 -46.594 -21.672 1 98.25 526 ALA B C 1
ATOM 8078 O O . ALA B 1 526 ? 8.109 -46.344 -20.625 1 98.25 526 ALA B O 1
ATOM 8079 N N . HIS B 1 527 ? 7.441 -45.781 -22.688 1 98.31 527 HIS B N 1
ATOM 8080 C CA . HIS B 1 527 ? 7.879 -44.375 -22.625 1 98.31 527 HIS B CA 1
ATOM 8081 C C . HIS B 1 527 ? 6.727 -43.438 -22.922 1 98.31 527 HIS B C 1
ATOM 8083 O O . HIS B 1 527 ? 5.898 -43.719 -23.797 1 98.31 527 HIS B O 1
ATOM 8089 N N . SER B 1 528 ? 6.637 -42.438 -22.172 1 98.31 528 SER B N 1
ATOM 8090 C CA . SER B 1 528 ? 5.789 -41.281 -22.5 1 98.31 528 SER B CA 1
ATOM 8091 C C . SER B 1 528 ? 6.609 -40 -22.641 1 98.31 528 SER B C 1
ATOM 8093 O O . SER B 1 528 ? 7.484 -39.719 -21.812 1 98.31 528 SER B O 1
ATOM 8095 N N . PHE B 1 529 ? 6.363 -39.281 -23.703 1 98.62 529 PHE B N 1
ATOM 8096 C CA . PHE B 1 529 ? 7.004 -38 -23.969 1 98.62 529 PHE B CA 1
ATOM 8097 C C . PHE B 1 529 ? 6.047 -36.875 -23.672 1 98.62 529 PHE B C 1
ATOM 8099 O O . PHE B 1 529 ? 4.949 -36.812 -24.234 1 98.62 529 PHE B O 1
ATOM 8106 N N . PHE B 1 530 ? 6.461 -35.969 -22.844 1 98.69 530 PHE B N 1
ATOM 8107 C CA . PHE B 1 530 ? 5.633 -34.812 -22.453 1 98.69 530 PHE B CA 1
ATOM 8108 C C . PHE B 1 530 ? 6.234 -33.5 -22.969 1 98.69 530 PHE B C 1
ATOM 8110 O O . PHE B 1 530 ? 7.398 -33.219 -22.688 1 98.69 530 PHE B O 1
ATOM 8117 N N . LEU B 1 531 ? 5.422 -32.812 -23.688 1 98.75 531 LEU B N 1
ATOM 8118 C CA . LEU B 1 531 ? 5.762 -31.484 -24.141 1 98.75 531 LEU B CA 1
ATOM 8119 C C . LEU B 1 531 ? 4.988 -30.422 -23.359 1 98.75 531 LEU B C 1
ATOM 8121 O O . LEU B 1 531 ? 3.76 -30.484 -23.266 1 98.75 531 LEU B O 1
ATOM 8125 N N . TYR B 1 532 ? 5.715 -29.484 -22.781 1 98.5 532 TYR B N 1
ATOM 8126 C CA . TYR B 1 532 ? 5.113 -28.344 -22.109 1 98.5 532 TYR B CA 1
ATOM 8127 C C . TYR B 1 532 ? 5.539 -27.031 -22.766 1 98.5 532 TYR B C 1
ATOM 8129 O O . TYR B 1 532 ? 6.695 -26.891 -23.172 1 98.5 532 TYR B O 1
ATOM 8137 N N . ALA B 1 533 ? 4.605 -26.141 -22.891 1 98.69 533 ALA B N 1
ATOM 8138 C CA . ALA B 1 533 ? 4.863 -24.781 -23.391 1 98.69 533 ALA B CA 1
ATOM 8139 C C . ALA B 1 533 ? 4.258 -23.734 -22.453 1 98.69 533 ALA B C 1
ATOM 8141 O O . ALA B 1 533 ? 3.08 -23.828 -22.094 1 98.69 533 ALA B O 1
ATOM 8142 N N . TRP B 1 534 ? 5.066 -22.75 -22.062 1 98.31 534 TRP B N 1
ATOM 8143 C CA . TRP B 1 534 ? 4.656 -21.672 -21.188 1 98.31 534 TRP B CA 1
ATOM 8144 C C . TRP B 1 534 ? 4.703 -20.328 -21.922 1 98.31 534 TRP B C 1
ATOM 8146 O O . TRP B 1 534 ? 5.594 -20.094 -22.734 1 98.31 534 TRP B O 1
ATOM 8156 N N . ASP B 1 535 ? 3.77 -19.484 -21.609 1 98 535 ASP B N 1
ATOM 8157 C CA . ASP B 1 535 ? 3.877 -18.109 -22.078 1 98 535 ASP B CA 1
ATOM 8158 C C . ASP B 1 535 ? 4.375 -17.188 -20.984 1 98 535 ASP B C 1
ATOM 8160 O O . ASP B 1 535 ? 4.559 -17.609 -19.844 1 98 535 ASP B O 1
ATOM 8164 N N . ARG B 1 536 ? 4.641 -15.938 -21.359 1 97.38 536 ARG B N 1
ATOM 8165 C CA . ARG B 1 536 ? 5.234 -14.961 -20.453 1 97.38 536 ARG B CA 1
ATOM 8166 C C . ARG B 1 536 ? 4.184 -13.984 -19.922 1 97.38 536 ARG B C 1
ATOM 8168 O O . ARG B 1 536 ? 4.516 -12.898 -19.453 1 97.38 536 ARG B O 1
ATOM 8175 N N . VAL B 1 537 ? 2.938 -14.227 -20 1 98.38 537 VAL B N 1
ATOM 8176 C CA . VAL B 1 537 ? 1.884 -13.273 -19.688 1 98.38 537 VAL B CA 1
ATOM 8177 C C . VAL B 1 537 ? 1.72 -13.172 -18.172 1 98.38 537 VAL B C 1
ATOM 8179 O O . VAL B 1 537 ? 1.624 -14.195 -17.484 1 98.38 537 VAL B O 1
ATOM 8182 N N . ILE B 1 538 ? 1.686 -11.969 -17.641 1 98.62 538 ILE B N 1
ATOM 8183 C CA . ILE B 1 538 ? 1.511 -11.75 -16.219 1 98.62 538 ILE B CA 1
ATOM 8184 C C . ILE B 1 538 ? 0.345 -10.789 -15.984 1 98.62 538 ILE B C 1
ATOM 8186 O O . ILE B 1 538 ? -0.106 -10.109 -16.906 1 98.62 538 ILE B O 1
ATOM 8190 N N . ASN B 1 539 ? -0.129 -10.758 -14.789 1 98.56 539 ASN B N 1
ATOM 8191 C CA . ASN B 1 539 ? -1.142 -9.766 -14.438 1 98.56 539 ASN B CA 1
ATOM 8192 C C . ASN B 1 539 ? -0.559 -8.656 -13.57 1 98.56 539 ASN B C 1
ATOM 8194 O O . ASN B 1 539 ? -1.278 -7.746 -13.156 1 98.56 539 ASN B O 1
ATOM 8198 N N . GLY B 1 540 ? 0.688 -8.68 -13.273 1 98.56 540 GLY B N 1
ATOM 8199 C CA . GLY B 1 540 ? 1.321 -7.711 -12.391 1 98.56 540 GLY B CA 1
ATOM 8200 C C . GLY B 1 540 ? 1.702 -8.289 -11.039 1 98.56 540 GLY B C 1
ATOM 8201 O O . GLY B 1 540 ? 2.506 -7.703 -10.312 1 98.56 540 GLY B O 1
ATOM 8202 N N . TRP B 1 541 ? 1.101 -9.414 -10.617 1 98.25 541 TRP B N 1
ATOM 8203 C CA . TRP B 1 541 ? 1.416 -10.094 -9.367 1 98.25 541 TRP B CA 1
ATOM 8204 C C . TRP B 1 541 ? 2.041 -11.461 -9.633 1 98.25 541 TRP B C 1
ATOM 8206 O O . TRP B 1 541 ? 2.619 -12.07 -8.734 1 98.25 541 TRP B O 1
ATOM 8216 N N . GLY B 1 542 ? 1.926 -11.922 -10.906 1 97.38 542 GLY B N 1
ATOM 8217 C CA . GLY B 1 542 ? 2.479 -13.211 -11.273 1 97.38 542 GLY B CA 1
ATOM 8218 C C . GLY B 1 542 ? 2.037 -13.672 -12.656 1 97.38 542 GLY B C 1
ATOM 8219 O O . GLY B 1 542 ? 1.224 -13.016 -13.305 1 97.38 542 GLY B O 1
ATOM 8220 N N . TYR B 1 543 ? 2.568 -14.797 -13.109 1 97.25 543 TYR B N 1
ATOM 8221 C CA . TYR B 1 543 ? 2.143 -15.422 -14.352 1 97.25 543 TYR B CA 1
ATOM 8222 C C . TYR B 1 543 ? 0.719 -15.961 -14.234 1 97.25 543 TYR B C 1
ATOM 8224 O O . TYR B 1 543 ? 0.315 -16.438 -13.172 1 97.25 543 TYR B O 1
ATOM 8232 N N . ILE B 1 544 ? -0.01 -15.883 -15.258 1 95.06 544 ILE B N 1
ATOM 8233 C CA . ILE B 1 544 ? -1.427 -16.172 -15.062 1 95.06 544 ILE B CA 1
ATOM 8234 C C . ILE B 1 544 ? -1.801 -17.453 -15.812 1 95.06 544 ILE B C 1
ATOM 8236 O O . ILE B 1 544 ? -2.834 -18.062 -15.531 1 95.06 544 ILE B O 1
ATOM 8240 N N . HIS B 1 545 ? -0.975 -17.828 -16.734 1 91.75 545 HIS B N 1
ATOM 8241 C CA . HIS B 1 545 ? -1.327 -19.031 -17.5 1 91.75 545 HIS B CA 1
ATOM 8242 C C . HIS B 1 545 ? -0.45 -20.203 -17.094 1 91.75 545 HIS B C 1
ATOM 8244 O O . HIS B 1 545 ? 0.747 -20.031 -16.844 1 91.75 545 HIS B O 1
ATOM 8250 N N . GLY B 1 546 ? -1.002 -21.438 -16.906 1 91.25 546 GLY B N 1
ATOM 8251 C CA . GLY B 1 546 ? -0.23 -22.656 -16.859 1 91.25 546 GLY B CA 1
ATOM 8252 C C . GLY B 1 546 ? 0.276 -23.109 -18.203 1 91.25 546 GLY B C 1
ATOM 8253 O O . GLY B 1 546 ? -0.079 -22.531 -19.234 1 91.25 546 GLY B O 1
ATOM 8254 N N . PRO B 1 547 ? 1.028 -24.109 -18.172 1 95.81 547 PRO B N 1
ATOM 8255 C CA . PRO B 1 547 ? 1.571 -24.578 -19.453 1 95.81 547 PRO B CA 1
ATOM 8256 C C . PRO B 1 547 ? 0.536 -25.328 -20.281 1 95.81 547 PRO B C 1
ATOM 8258 O O . PRO B 1 547 ? -0.314 -26.031 -19.734 1 95.81 547 PRO B O 1
ATOM 8261 N N . ALA B 1 548 ? 0.604 -25.078 -21.578 1 97.88 548 ALA B N 1
ATOM 8262 C CA . ALA B 1 548 ? 0.012 -26.062 -22.484 1 97.88 548 ALA B CA 1
ATOM 8263 C C . ALA B 1 548 ? 0.807 -27.359 -22.484 1 97.88 548 ALA B C 1
ATOM 8265 O O . ALA B 1 548 ? 2.033 -27.344 -22.344 1 97.88 548 ALA B O 1
ATOM 8266 N N . SER B 1 549 ? 0.096 -28.438 -22.578 1 97.94 549 SER B N 1
ATOM 8267 C CA . SER B 1 549 ? 0.805 -29.703 -22.531 1 97.94 549 SER B CA 1
ATOM 8268 C C . SER B 1 549 ? 0.283 -30.672 -23.594 1 97.94 549 SER B C 1
ATOM 8270 O O . SER B 1 549 ? -0.846 -30.531 -24.078 1 97.94 549 SER B O 1
ATOM 8272 N N . TYR B 1 550 ? 1.148 -31.547 -24.047 1 98.62 550 TYR B N 1
ATOM 8273 C CA . TYR B 1 550 ? 0.856 -32.625 -24.969 1 98.62 550 TYR B CA 1
ATOM 8274 C C . TYR B 1 550 ? 1.72 -33.844 -24.688 1 98.62 550 TYR B C 1
ATOM 8276 O O . TYR B 1 550 ? 2.895 -33.719 -24.328 1 98.62 550 TYR B O 1
ATOM 8284 N N . GLN B 1 551 ? 1.182 -35 -24.797 1 98.06 551 GLN B N 1
ATOM 8285 C CA . GLN B 1 551 ? 1.992 -36.188 -24.516 1 98.06 551 GLN B CA 1
ATOM 8286 C C . GLN B 1 551 ? 1.729 -37.281 -25.531 1 98.06 551 GLN B C 1
ATOM 8288 O O . GLN B 1 551 ? 0.613 -37.406 -26.047 1 98.06 551 GLN B O 1
ATOM 8293 N N . LYS B 1 552 ? 2.682 -38.094 -25.938 1 98.38 552 LYS B N 1
ATOM 8294 C CA . LYS B 1 552 ? 2.609 -39.312 -26.734 1 98.38 552 LYS B CA 1
ATOM 8295 C C . LYS B 1 552 ? 3.34 -40.469 -26.047 1 98.38 552 LYS B C 1
ATOM 8297 O O . LYS B 1 552 ? 4.352 -40.25 -25.375 1 98.38 552 LYS B O 1
ATOM 8302 N N . SER B 1 553 ? 2.842 -41.656 -26.281 1 98.38 553 SER B N 1
ATOM 8303 C CA . SER B 1 553 ? 3.438 -42.812 -25.625 1 98.38 553 SER B CA 1
ATOM 8304 C C . SER B 1 553 ? 3.77 -43.906 -26.625 1 98.38 553 SER B C 1
ATOM 8306 O O . SER B 1 553 ? 3.01 -44.156 -27.562 1 98.38 553 SER B O 1
ATOM 8308 N N . ILE B 1 554 ? 4.891 -44.5 -26.453 1 98.38 554 ILE B N 1
ATOM 8309 C CA . ILE B 1 554 ? 5.316 -45.688 -27.188 1 98.38 554 ILE B CA 1
ATOM 8310 C C . ILE B 1 554 ? 6.023 -46.656 -26.234 1 98.38 554 ILE B C 1
ATOM 8312 O O . ILE B 1 554 ? 6.293 -46.312 -25.078 1 98.38 554 ILE B O 1
ATOM 8316 N N . THR B 1 555 ? 6.27 -47.875 -26.766 1 98.25 555 THR B N 1
ATOM 8317 C CA . THR B 1 555 ? 7.098 -48.812 -26.047 1 98.25 555 THR B CA 1
ATOM 8318 C C . THR B 1 555 ? 8.422 -49.062 -26.766 1 98.25 555 THR B C 1
ATOM 8320 O O . THR B 1 555 ? 8.43 -49.344 -27.969 1 98.25 555 THR B O 1
ATOM 8323 N N . ILE B 1 556 ? 9.461 -48.875 -26.062 1 98.12 556 ILE B N 1
ATOM 8324 C CA . ILE B 1 556 ? 10.773 -49.156 -26.625 1 98.12 556 ILE B CA 1
ATOM 8325 C C . ILE B 1 556 ? 11.281 -50.5 -26.094 1 98.12 556 ILE B C 1
ATOM 8327 O O . ILE B 1 556 ? 11.438 -50.688 -24.891 1 98.12 556 ILE B O 1
ATOM 8331 N N . MET B 1 557 ? 11.523 -51.375 -26.969 1 97.5 557 MET B N 1
ATOM 8332 C CA . MET B 1 557 ? 12.062 -52.719 -26.672 1 97.5 557 MET B CA 1
ATOM 8333 C C . MET B 1 557 ? 13.289 -53 -27.531 1 97.5 557 MET B C 1
ATOM 8335 O O . MET B 1 557 ? 13.273 -53.969 -28.328 1 97.5 557 MET B O 1
ATOM 8339 N N . LEU B 1 558 ? 14.305 -52.312 -27.312 1 96.19 558 LEU B N 1
ATOM 8340 C CA . LEU B 1 558 ? 15.516 -52.375 -28.125 1 96.19 558 LEU B CA 1
ATOM 8341 C C . LEU B 1 558 ? 16.688 -52.938 -27.312 1 96.19 558 LEU B C 1
ATOM 8343 O O . LEU B 1 558 ? 16.719 -52.781 -26.094 1 96.19 558 LEU B O 1
#

InterPro domains:
  IPR011042 Six-bladed beta-propeller, TolB-like [G3DSA:2.120.10.30] (23-251)

Organism: NCBI:txid570835

pLDDT: mean 95.17, std 5.28, range [52.41, 98.88]

Radius of gyration: 35.16 Å; Cα contacts (8 Å, |Δi|>4): 3288; chains: 2; bounding box: 83×104×74 Å

Solvent-accessible surface area (backbone atoms only — not comparable to full-atom values): 55087 Å² total; per-residue (Å²): 128,85,55,45,55,41,45,76,59,46,69,85,46,45,42,25,28,22,49,36,70,42,74,90,76,40,32,33,38,34,14,18,22,62,67,13,30,34,32,33,31,27,74,86,81,52,50,77,44,82,59,18,44,76,45,60,30,23,29,15,36,40,69,40,92,52,58,50,36,32,34,35,26,21,41,53,24,36,37,32,38,28,42,68,90,44,51,32,43,89,65,41,43,78,46,37,69,80,46,47,37,36,34,27,62,23,77,35,66,93,79,39,33,32,37,36,22,15,29,73,68,25,31,29,34,37,30,34,67,87,80,26,54,72,42,80,74,48,73,40,65,35,20,31,9,32,42,57,44,93,86,63,45,39,34,41,34,18,12,60,80,6,36,31,33,38,34,35,68,85,76,72,45,71,48,78,58,45,69,87,46,50,42,37,28,27,51,28,63,56,47,66,26,58,28,29,39,34,30,16,22,31,55,91,60,16,28,34,32,38,38,34,62,81,43,88,71,47,44,76,44,78,59,30,30,54,40,94,37,49,32,30,18,55,42,74,76,50,55,36,32,36,37,37,29,12,25,38,35,35,21,41,37,74,46,91,60,65,56,66,55,59,45,76,40,44,47,47,19,33,51,79,38,53,45,38,71,84,27,26,56,91,17,16,38,33,38,59,93,43,79,73,42,88,68,73,41,72,60,19,32,30,28,45,57,29,33,35,24,34,34,50,66,36,42,44,72,72,50,35,46,24,34,34,44,27,50,70,81,40,78,49,63,76,58,44,48,47,41,34,57,34,62,93,73,67,35,71,39,83,43,73,52,67,42,61,94,35,39,30,73,55,75,56,70,50,50,51,43,75,60,70,40,63,69,41,60,46,72,42,70,85,54,74,67,38,81,37,41,35,32,40,42,36,11,48,28,82,42,86,88,36,50,54,82,54,44,83,39,88,34,20,48,44,56,33,24,31,41,75,76,75,39,38,31,41,72,77,45,41,23,33,32,85,81,63,44,76,51,58,68,31,34,72,41,63,68,77,58,67,22,32,35,30,29,29,27,37,28,22,92,40,46,28,33,35,36,40,32,34,38,35,31,26,78,62,41,70,49,79,57,42,69,54,47,39,89,80,50,77,50,96,83,56,53,37,37,68,44,72,71,40,57,36,41,58,73,64,90,61,55,36,62,46,70,43,93,94,37,76,53,49,31,43,17,13,32,36,37,42,32,38,12,32,49,40,33,19,24,33,85,46,71,72,66,73,61,23,62,26,37,40,10,27,24,35,48,92,129,85,54,45,55,41,44,77,61,45,70,84,46,44,43,25,27,23,48,35,71,40,75,91,77,42,31,33,37,34,13,18,22,64,68,15,30,36,33,34,32,28,75,87,80,50,50,74,44,81,59,18,46,78,44,58,31,23,31,13,37,42,69,40,91,51,58,50,36,33,36,35,28,21,42,51,23,36,37,32,40,29,42,70,90,45,51,31,44,89,65,41,42,80,45,36,69,82,46,47,37,36,34,26,62,23,77,35,67,94,80,40,31,33,37,36,23,15,29,72,67,26,31,29,34,37,29,33,66,89,80,27,53,74,43,80,75,48,75,41,64,35,21,32,9,33,43,57,44,94,87,62,44,38,34,41,34,18,12,60,81,6,34,31,33,37,34,34,69,84,76,73,45,72,47,78,58,45,68,88,46,50,42,37,28,27,50,29,63,56,46,65,27,58,29,28,39,35,31,16,22,30,56,92,61,14,29,35,32,38,37,34,60,80,43,90,71,46,43,76,44,78,59,31,30,53,41,93,37,50,32,30,19,55,43,74,79,50,55,37,31,37,37,37,30,12,25,37,35,34,21,42,37,74,46,92,58,68,56,65,54,58,46,75,42,45,48,48,18,34,49,79,37,51,45,35,70,82,27,27,56,91,17,15,38,35,37,59,93,45,78,73,42,89,69,74,40,73,62,18,32,31,29,44,56,30,34,33,24,34,34,49,65,36,42,44,73,73,51,35,46,25,32,36,44,27,51,71,83,40,75,48,62,76,58,44,48,48,42,34,56,34,65,94,74,67,35,71,39,82,43,72,53,66,42,61,94,35,38,30,72,56,75,55,71,50,49,52,44,76,60,70,39,61,70,41,62,45,71,41,71,88,54,73,68,39,81,38,40,37,32,39,41,36,11,49,28,82,44,86,88,36,50,53,82,55,44,84,39,88,33,21,48,44,56,33,23,32,42,74,76,75,39,39,33,40,74,76,44,40,24,33,32,86,81,65,43,76,51,59,69,31,35,72,41,62,70,78,56,67,22,33,35,31,30,28,26,38,28,21,91,40,45,28,34,34,36,41,32,34,38,35,31,25,80,60,40,71,49,80,56,42,69,55,47,38,88,81,50,78,52,95,83,56,55,35,38,69,44,73,71,40,54,34,45,61,95,58,95,66,55,37,62,46,70,43,91,95,38,76,53,49,31,42,16,13,33,37,36,40,33,39,12,31,51,39,33,19,24,34,85,47,72,71,68,74,61,23,62,26,36,42,10,28,25,35,48,91

Secondary structure (DSSP, 8-state):
-PPPPPEEEEE--SSEEEEEEEGGGTEEEEEETTTTEEEEEETTT--EEEEEE--SSEEEEEE-TTSSEEEEEETTTEEEEEETTB--GGG-EEEEE--SSEEEEEEEGGGTEEEEEETTTTEEEEEETTT--EEEEEE-SSEEEEEE-TTS-EEEEEETTTEEEEEETTTTEEEEEE-S-S-----EESSTT--EEEEEETTTT-EEEEEESSSSS-EEEEEE---SS-EEEEEEEETTEEEEEESSEEEEEE-SS-S----S-SEEEETTEE-STTTSGGG-B--TTSTTSS---SSB-B-SEEEEEE-HHHHHHTT-SEEEEEETTEEP---EEEEEEETTTTEEEEEEE--BTTBEEPPPTT--BSSTTEEEEEE-TTSPSEEEEEEEEEESSSSGGGEES-TTSTTSEEEEEE--PPPEEEEEEEEEETTTEEE-TT-EE-SS-SEEEEEEEEE-SSBEEEEEEEEEETBTEEEEEEEEEGGG---TT--B-EEEEEEES-SSS--EE--BTTBGGGGEEEEEEEEEEEE--B-SSSB----EEEEEEEEEE-/-PPPPPEEEEE--SSEEEEEEEGGGTEEEEEETTTTEEEEEETTT--EEEEEE--SSEEEEEE-TTSSEEEEEETTTEEEEEETTB--GGG-EEEEE--SSEEEEEEEGGGTEEEEEETTTTEEEEEETTT--EEEEEE-SSEEEEEE-TTS-EEEEEETTTEEEEEETTTTEEEEEE-S-S-----EESSTT--EEEEEETTTT-EEEEEESSSSS-EEEEEE---SS-EEEEEEEETTEEEEEESSEEEEEE-SS-S----S-SEEEETTEE-STTTSGGG-B--TTSTTSS---SSB-B-SEEEEEE-HHHHHHTT-SEEEEEETTEEP---EEEEEEETTTTEEEEEEE--BTTBEEPPPTT--BSSTTEEEEEE-TTSPSEEEEEEEEEESSSSGGGEES-TTSTTSEEEEEE--PPPEEEEEEEEEETTTEEE-TT-EE-SS-SEEEEEEEEE-SSBEEEEEEEEEETBTEEEEEEEEEGGG---TT--B-EEEEEEES-SSS--EE--BTTBGGGGEEEEEEEEEEEE--B-SSSB----EEEEEEEEEE-

Sequence (1116 aa):
MPIPVPTTIATGYFDAGGSDYRQLTDQLYIADAGANTINALTAHTHVKTVLGTGYNAPSDIELSSDGIHAYVTENPGTLLKLSLTNLNRAAATVVASGFNGIDQVALDETHGFAYVCEFTASQIQRVNLATGIKTVVASSFAPRGILVTSDGRFLYVSSDAGTITRFDLSTSTSVVVASGLNGPRHLTWADAGESVILFPQPNPTGTVLKLELTATPPKVTAIAGPAAANPYSVTVLSPNQILVTSATTIGEVDLTASLFSPAGPILLGIGFVPADAVHLPGGFADTTMDPTYFFQVKDCPFGGTLPLMINWESARAMGASFYQVFIGGVMVTQPFADYLWSVPLNVFELQTTVPTSGYYPLRSAGQIWLNFWLGMLLNTTGQPNGLNTISIKLFSAMSPLSEIGHATDPGRFATLMIDNTQPTAVIEQILQQPGNVPINTCAIVTTGAPTFTFQITASAPAHLLAWSLTAYWGDNKSLGVSSDSYANHITPSRIWTGITSVAVPPPGPTPWNATVTGDPTSTHCAHSFFLYAWDRVINGWGYIHGPASYQKSITIMLMPIPVPTTIATGYFDAGGSDYRQLTDQLYIADAGANTINALTAHTHVKTVLGTGYNAPSDIELSSDGIHAYVTENPGTLLKLSLTNLNRAAATVVASGFNGIDQVALDETHGFAYVCEFTASQIQRVNLATGIKTVVASSFAPRGILVTSDGRFLYVSSDAGTITRFDLSTSTSVVVASGLNGPRHLTWADAGESVILFPQPNPTGTVLKLELTATPPKVTAIAGPAAANPYSVTVLSPNQILVTSATTIGEVDLTASLFSPAGPILLGIGFVPADAVHLPGGFADTTMDPTYFFQVKDCPFGGTLPLMINWESARAMGASFYQVFIGGVMVTQPFADYLWSVPLNVFELQTTVPTSGYYPLRSAGQIWLNFWLGMLLNTTGQPNGLNTISIKLFSAMSPLSEIGHATDPGRFATLMIDNTQPTAVIEQILQQPGNVPINTCAIVTTGAPTFTFQITASAPAHLLAWSLTAYWGDNKSLGVSSDSYANHITPSRIWTGITSVAVPPPGPTPWNATVTGDPTSTHCAHSFFLYAWDRVINGWGYIHGPASYQKSITIML

Nearest PDB structures (foldseek):
  1l0q-assembly4_D  TM=4.395E-01  e=3.840E-14  Methanosarcina mazei S-6
  8uo4-assembly1_B  TM=6.556E-01  e=4.136E-08  Homo sapiens
  8jxb-assembly1_B  TM=4.326E-01  e=2.522E-09  Rattus norvegicus
  4ci8-assembly1_A  TM=5.155E-01  e=1.332E-06  Homo sapiens
  5wlc-assembly1_LH  TM=2.704E-01  e=2.553E-08  Saccharomyces cerevisiae BY4741

Foldseek 3Di:
DDFAAFAFLDFAAAFKAAWAADLVVQWIWIQGQRQQFIWIARNPVGDIDTQEHDHHRWAYKADDPVRFKIWIAHPPWWIWIDGPNHPYPVRIDTLETDAGQWHDKEDQPVVQWIWTDHQVVQFIWIARRVRRDIDTQDGHHRWAEWYAANVRFWMWTDHCQAWIKIAGSVVRDIDTLDGPHHRWHYWDQLDNQRQKIWTFHQPPWCFIWIWGVPDVRIDIDTRYDNYPARFHDKYHNAQFWIWTDHGTTITIGGGPAGNDAHDAFQFQAFAQAGQDCVQQPVQFGADVVPVPRPDGAHRAFAAFWTFTFGDLVNLVSLQFFWKWKDKQRHTDFDKDWFWKADPVVRDTDIDIFGDDVRITTGDDPPIDTVRVRGDDGHGCLPPDFAKMKMFMWTANDPDPVRTRDDRPPPSGMHIHGYDDDAKAKDFDFKAAPDPRHTDDFAAEAADDAQFIKTFMDTFDPWFWAKKWKKKDWDDGDIDTFDMDGCVVVDDSVNTDTGDHRAIPPHPPPDGDGQDDPPDPRSQATKMKMKMWIGGRYHNNNGGDDGTHMDMTIYGGHD/DDFAAFAFLDFAAAFKAAWAADLVVQWIWIQGQRQQFIWIARNPVGDIDTQEHDHHRWAYKADDPVRFKIWIAHPPWWIWIDGPNHPYPVRIDTLETDAGQWHDKEDQPVVQWIWTDHQVVQFIWIARRVRRDIDTQDGHHRWAEWYAANVRFWMWTDHCQAWTKIAGSVVRDIDTLDGPHHRWHYWDQLDNQRQKIWTFHFPPWCFIWIWGVPDVRIDIDTRYDNYPARFHDKYHNAQFWIWTDHGTTITIGGGPAGNDAHDAFQFQAFAQFGQDCVQQPVQFGADVVPVPRPDGAHRAFAAFWTFTFGDLVNLVSLQFFWKWKDKQRHTDFDKDWFWKADPVVRDTDIDIFGDDVRITTGDDPPIDTVRVRGDDGHGCLPPDFAKMKMFMWTANDPDPVRTRDDRPPPRGMHIHGYDDDAKAKDFDFKAADDPRHTDDFAAEAADDAQFIKTFMDTFDQWFWAKKWKKKDWDDGDIDTFDMDGCVVVDDSVNTDTGDHRAIPPHPDDGGGGQDDPPDPVSQATKMKMKMWIGGRYHNNNGGDDGTHMDMTIYGGND